Protein 3LMK (pdb70)

InterPro domains:
  IPR000162 GPCR, family 3, metabotropic glutamate receptor [PR00593] (240-251)
  IPR000162 GPCR, family 3, metabotropic glutamate receptor [PR00593] (257-269)
  IPR000162 GPCR, family 3, metabotropic glutamate receptor [PR00593] (323-338)
  IPR000162 GPCR, family 3, metabotropic glutamate receptor [PR00593] (392-403)
  IPR000162 GPCR, family 3, metabotropic glutamate receptor [PR00593] (648-662)
  IPR000162 GPCR, family 3, metabotropic glutamate receptor [PR00593] (801-815)
  IPR000202 GPCR, family 3, metabotropic glutamate receptor 5 [PR01055] (2-17)
  IPR000202 GPCR, family 3, metabotropic glutamate receptor 5 [PR01055] (17-33)
  IPR000202 GPCR, family 3, metabotropic glutamate receptor 5 [PR01055] (119-135)
  IPR000202 GPCR, family 3, metabotropic glutamate receptor 5 [PR01055] (367-386)
  IPR000202 GPCR, family 3, metabotropic glutamate receptor 5 [PR01055] (471-483)
  IPR000202 GPCR, family 3, metabotropic glutamate receptor 5 [PR01055] (487-507)
  IPR000202 GPCR, family 3, metabotropic glutamate receptor 5 [PR01055] (574-585)
  IPR000202 GPCR, family 3, metabotropic glutamate receptor 5 [PR01055] (706-722)
  IPR000202 GPCR, family 3, metabotropic glutamate receptor 5 [PR01055] (851-874)
  IPR000202 GPCR, family 3, metabotropic glutamate receptor 5 [PR01055] (930-954)
  IPR000202 GPCR, family 3, metabotropic glutamate receptor 5 [PR01055] (1015-1038)
  IPR000337 GPCR, family 3 [PR00248] (32-44)
  IPR000337 GPCR, family 3 [PR00248] (65-80)
  IPR000337 GPCR, family 3 [PR00248] (80-99)

Sequence (877 aa):
RRVVAHMPGDIIIGALFSVHHQPTVDKVHERKCGAVREQYGIQRVEAMLHTLERINSDPTLLPNITLGCEIRDSCWHSAVALEQSIEFIRDKPIVGVIGPGSSSVAIQVQNLLQLFNIPQIAYSATSMDLSDKTLFKYFMRVVPSDAQQARAMVDIVKRYNWTYVSAVHTEGNYGESGMEAFKDMSAKEGISIAHSYKIYSNAGEQSFDKLLKKLTSHLPKARVVACFCEGMTVRGLLMAMRRLGLAGEFLLLGSDGWADRYDVTDGYQREAVGGITIKLQSPDVKWFDDYYLKLRPETNHRNPWFQEFWQHRFQCRLEGNKTCNSSLTLKTHHVQDSKMGFVINAIYSMAYGLHNMQMSLCPGYAGLCDAMKPIDGRKLLESLMKTNFTGVSGDTILFDENGDSPGRYEIMNFKEMGKDYFDYINVGSWDNGELKMDRVVAHMPGDIIIGALFSVHHQPTVDKVHERKCGAVREQYGIQRVEAMLHTLERINSDPTLLPNITLGCEIRDSCWHSAVALEQSIEFIRDKPIVGVIGPGSSSVAIQVQNLLQLFNIPQIAYSATSMDLSDKTLFKYFMRVVPSDAQQARAMVDIVKRYNWTYVSAVHTEGNYGESGMEAFKDMSAKEGISIAHSYKIYSNAGEQSFDKLLKKLTSHLPKARVVACFCEGMTVRGLLMAMRRLGLAGEFLLLGSDGWADRYDVTDGYQREAVGGITIKLQSPDVKWFDDYYLKLRPETNHRNPWFQEFWQHRFQCRLEGKYNKTCNSSLTLKTHHVQDSKMGFVINAIYSMAYGLHNMQMSLCPGYAGLCDAMKPIDGRKLLESLMKTNFTGVSGDTILFDENGDSPGRYEIMNFKEMGKDYFDYINVGSWDNGELKMD

Solvent-accessible surface area: 34851 Å² total

CATH classification: 3.40.50.2300 (+1 more: 3.40.50.2300)

Structure (mmCIF, N/CA/C/O backbone):
data_3LMK
#
_entry.id   3LMK
#
_cell.length_a   71.875
_cell.length_b   98.346
_cell.length_c   155.239
_cell.angle_alpha   90.00
_cell.angle_beta   90.00
_cell.angle_gamma   90.00
#
_symmetry.space_group_name_H-M   'P 21 21 21'
#
loop_
_entity.id
_entity.type
_entity.pdbx_description
1 polymer 'Metabotropic glutamate receptor 5'
2 non-polymer 2-acetamido-2-deoxy-beta-D-glucopyranose
3 non-polymer 'GLUTAMIC ACID'
4 non-polymer 'MAGNESIUM ION'
5 water water
#
loop_
_atom_site.group_PDB
_atom_site.id
_atom_site.type_symbol
_atom_site.label_atom_id
_atom_site.label_alt_id
_atom_site.label_comp_id
_atom_site.label_asym_id
_atom_site.label_entity_id
_atom_site.label_seq_id
_atom_site.pdbx_PDB_ins_code
_atom_site.Cartn_x
_atom_site.Cartn_y
_atom_site.Cartn_z
_atom_site.occupancy
_atom_site.B_iso_or_equiv
_atom_site.auth_seq_id
_atom_site.auth_comp_id
_atom_site.auth_asym_id
_atom_site.auth_atom_id
_atom_site.pdbx_PDB_model_num
ATOM 1 N N . ARG A 1 12 ? -6.690 -0.604 4.175 1.00 44.23 25 ARG A N 1
ATOM 2 C CA . ARG A 1 12 ? -5.531 0.275 4.507 1.00 44.27 25 ARG A CA 1
ATOM 3 C C . ARG A 1 12 ? -4.795 -0.288 5.724 1.00 44.09 25 ARG A C 1
ATOM 4 O O . ARG A 1 12 ? -5.378 -1.029 6.527 1.00 44.10 25 ARG A O 1
ATOM 8 N N . ARG A 1 13 ? -3.517 0.059 5.847 1.00 43.62 26 ARG A N 1
ATOM 9 C CA . ARG A 1 13 ? -2.680 -0.421 6.942 1.00 43.21 26 ARG A CA 1
ATOM 10 C C . ARG A 1 13 ? -2.888 0.428 8.198 1.00 43.23 26 ARG A C 1
ATOM 11 O O . ARG A 1 13 ? -3.087 1.647 8.118 1.00 43.16 26 ARG A O 1
ATOM 19 N N . VAL A 1 14 ? -2.841 -0.237 9.351 1.00 43.06 27 VAL A N 1
ATOM 20 C CA . VAL A 1 14 ? -3.028 0.396 10.656 1.00 43.05 27 VAL A CA 1
ATOM 21 C C . VAL A 1 14 ? -1.855 1.306 11.046 1.00 42.75 27 VAL A C 1
ATOM 22 O O . VAL A 1 14 ? -0.697 1.017 10.727 1.00 42.51 27 VAL A O 1
ATOM 26 N N . VAL A 1 15 ? -2.174 2.403 11.738 1.00 42.57 28 VAL A N 1
ATOM 27 C CA . VAL A 1 15 ? -1.198 3.439 12.105 1.00 42.44 28 VAL A CA 1
ATOM 28 C C . VAL A 1 15 ? -1.370 3.813 13.585 1.00 42.45 28 VAL A C 1
ATOM 29 O O . VAL A 1 15 ? -2.477 3.767 14.115 1.00 42.30 28 VAL A O 1
ATOM 33 N N . ALA A 1 16 ? -0.274 4.158 14.257 1.00 42.34 29 ALA A N 1
ATOM 34 C CA . ALA A 1 16 ? -0.354 4.718 15.605 1.00 42.13 29 ALA A CA 1
ATOM 35 C C . ALA A 1 16 ? -0.180 6.231 15.523 1.00 42.02 29 ALA A C 1
ATOM 36 O O . ALA A 1 16 ? 0.805 6.726 14.973 1.00 42.06 29 ALA A O 1
ATOM 38 N N . HIS A 1 17 ? -1.155 6.949 16.067 1.00 42.08 30 HIS A N 1
ATOM 39 C CA . HIS A 1 17 ? -1.233 8.400 15.953 1.00 42.11 30 HIS A CA 1
ATOM 40 C C . HIS A 1 17 ? -1.063 9.090 17.298 1.00 41.48 30 HIS A C 1
ATOM 41 O O . HIS A 1 17 ? -1.503 8.583 18.327 1.00 41.44 30 HIS A O 1
ATOM 48 N N . MET A 1 18 ? -0.427 10.256 17.269 1.00 40.81 31 MET A N 1
ATOM 49 C CA . MET A 1 18 ? -0.293 11.116 18.433 1.00 40.28 31 MET A CA 1
ATOM 50 C C . MET A 1 18 ? -0.225 12.550 17.908 1.00 39.30 31 MET A C 1
ATOM 51 O O . MET A 1 18 ? 0.624 12.854 17.078 1.00 39.09 31 MET A O 1
ATOM 56 N N . PRO A 1 19 ? -1.126 13.433 18.384 1.00 38.44 32 PRO A N 1
ATOM 57 C CA . PRO A 1 19 ? -1.192 14.789 17.824 1.00 37.71 32 PRO A CA 1
ATOM 58 C C . PRO A 1 19 ? -0.063 15.700 18.312 1.00 37.03 32 PRO A C 1
ATOM 59 O O . PRO A 1 19 ? 0.600 15.392 19.306 1.00 36.75 32 PRO A O 1
ATOM 63 N N . GLY A 1 20 ? 0.143 16.816 17.615 1.00 36.14 33 GLY A N 1
ATOM 64 C CA . GLY A 1 20 ? 1.163 17.787 17.998 1.00 35.07 33 GLY A CA 1
ATOM 65 C C . GLY A 1 20 ? 1.251 18.960 17.046 1.00 34.57 33 GLY A C 1
ATOM 66 O O . GLY A 1 20 ? 0.517 19.019 16.058 1.00 34.32 33 GLY A O 1
ATOM 67 N N . ASP A 1 21 ? 2.146 19.902 17.348 1.00 34.24 34 ASP A N 1
ATOM 68 C CA . ASP A 1 21 ? 2.436 21.015 16.436 1.00 33.84 34 ASP A CA 1
ATOM 69 C C . ASP A 1 21 ? 3.462 20.578 15.403 1.00 33.44 34 ASP A C 1
ATOM 70 O O . ASP A 1 21 ? 3.538 21.144 14.310 1.00 33.79 34 ASP A O 1
ATOM 75 N N . ILE A 1 22 ? 4.254 19.574 15.769 1.00 32.77 35 ILE A N 1
ATOM 76 C CA . ILE A 1 22 ? 5.267 18.992 14.893 1.00 32.03 35 ILE A CA 1
ATOM 77 C C . ILE A 1 22 ? 5.108 17.473 14.910 1.00 31.81 35 ILE A C 1
ATOM 78 O O . ILE A 1 22 ? 5.196 16.847 15.968 1.00 31.53 35 ILE A O 1
ATOM 83 N N . ILE A 1 23 ? 4.864 16.888 13.741 1.00 31.57 36 ILE A N 1
ATOM 84 C CA . ILE A 1 23 ? 4.704 15.442 13.646 1.00 31.44 36 ILE A CA 1
ATOM 85 C C . ILE A 1 23 ? 5.969 14.789 13.114 1.00 31.48 36 ILE A C 1
ATOM 86 O O . ILE A 1 23 ? 6.541 15.230 12.106 1.00 31.37 36 ILE A O 1
ATOM 91 N N . ILE A 1 24 ? 6.391 13.743 13.822 1.00 31.31 37 ILE A N 1
ATOM 92 C CA . ILE A 1 24 ? 7.540 12.926 13.458 1.00 31.04 37 ILE A CA 1
ATOM 93 C C . ILE A 1 24 ? 7.049 11.537 13.036 1.00 30.69 37 ILE A C 1
ATOM 94 O O . ILE A 1 24 ? 6.160 10.963 13.674 1.00 30.84 37 ILE A O 1
ATOM 99 N N . GLY A 1 25 ? 7.612 11.013 11.949 1.00 29.82 38 GLY A N 1
ATOM 100 C CA . GLY A 1 25 ? 7.267 9.683 11.473 1.00 28.64 38 GLY A CA 1
ATOM 101 C C . GLY A 1 25 ? 8.195 8.630 12.038 1.00 27.92 38 GLY A C 1
ATOM 102 O O . GLY A 1 25 ? 9.312 8.913 12.453 1.00 27.27 38 GLY A O 1
ATOM 103 N N . ALA A 1 26 ? 7.725 7.398 12.061 1.00 27.80 39 ALA A N 1
ATOM 104 C CA . ALA A 1 26 ? 8.551 6.311 12.542 1.00 27.71 39 ALA A CA 1
ATOM 105 C C . ALA A 1 26 ? 8.181 5.022 11.853 1.00 27.69 39 ALA A C 1
ATOM 106 O O . ALA A 1 26 ? 7.011 4.779 11.546 1.00 27.15 39 ALA A O 1
ATOM 108 N N . LEU A 1 27 ? 9.197 4.199 11.635 1.00 27.95 40 LEU A N 1
ATOM 109 C CA . LEU A 1 27 ? 9.018 2.889 11.067 1.00 28.38 40 LEU A CA 1
ATOM 110 C C . LEU A 1 27 ? 9.552 1.783 11.981 1.00 28.89 40 LEU A C 1
ATOM 111 O O . LEU A 1 27 ? 10.751 1.736 12.274 1.00 29.79 40 LEU A O 1
ATOM 116 N N . PHE A 1 28 ? 8.661 0.899 12.432 1.00 28.74 41 PHE A N 1
ATOM 117 C CA . PHE A 1 28 ? 9.072 -0.262 13.228 1.00 28.73 41 PHE A CA 1
ATOM 118 C C . PHE A 1 28 ? 8.502 -1.527 12.612 1.00 28.70 41 PHE A C 1
ATOM 119 O O . PHE A 1 28 ? 7.461 -1.488 11.958 1.00 28.60 41 PHE A O 1
ATOM 127 N N . SER A 1 29 ? 9.198 -2.645 12.787 1.00 28.98 42 SER A N 1
ATOM 128 C CA . SER A 1 29 ? 8.671 -3.917 12.306 1.00 29.62 42 SER A CA 1
ATOM 129 C C . SER A 1 29 ? 7.758 -4.503 13.377 1.00 29.78 42 SER A C 1
ATOM 130 O O . SER A 1 29 ? 8.186 -5.242 14.264 1.00 30.26 42 SER A O 1
ATOM 133 N N . VAL A 1 30 ? 6.492 -4.121 13.280 1.00 30.12 43 VAL A N 1
ATOM 134 C CA . VAL A 1 30 ? 5.436 -4.525 14.201 1.00 30.18 43 VAL A CA 1
ATOM 135 C C . VAL A 1 30 ? 4.964 -5.947 13.887 1.00 30.54 43 VAL A C 1
ATOM 136 O O . VAL A 1 30 ? 4.494 -6.663 14.766 1.00 30.40 43 VAL A O 1
ATOM 140 N N . HIS A 1 31 ? 5.086 -6.342 12.620 1.00 31.04 44 HIS A N 1
ATOM 141 C CA . HIS A 1 31 ? 4.860 -7.719 12.208 1.00 31.45 44 HIS A CA 1
ATOM 142 C C . HIS A 1 31 ? 6.091 -8.228 11.451 1.00 32.08 44 HIS A C 1
ATOM 143 O O . HIS A 1 31 ? 6.904 -7.425 10.973 1.00 31.80 44 HIS A O 1
ATOM 150 N N . HIS A 1 32 ? 6.240 -9.553 11.379 1.00 32.94 45 HIS A N 1
ATOM 151 C CA . HIS A 1 32 ? 7.287 -10.202 10.580 1.00 34.09 45 HIS A CA 1
ATOM 152 C C . HIS A 1 32 ? 7.098 -9.956 9.087 1.00 34.90 45 HIS A C 1
ATOM 153 O O . HIS A 1 32 ? 5.981 -9.677 8.627 1.00 34.76 45 HIS A O 1
ATOM 160 N N . GLN A 1 33 ? 8.186 -10.063 8.327 1.00 35.60 46 GLN A N 1
ATOM 161 C CA . GLN A 1 33 ? 8.089 -9.874 6.890 1.00 36.93 46 GLN A CA 1
ATOM 162 C C . GLN A 1 33 ? 7.130 -10.884 6.237 1.00 37.70 46 GLN A C 1
ATOM 163 O O . GLN A 1 33 ? 6.832 -11.936 6.828 1.00 37.77 46 GLN A O 1
ATOM 169 N N . PRO A 1 34 ? 6.620 -10.551 5.035 1.00 38.36 47 PRO A N 1
ATOM 170 C CA . PRO A 1 34 ? 5.859 -11.509 4.248 1.00 38.98 47 PRO A CA 1
ATOM 171 C C . PRO A 1 34 ? 6.590 -12.842 4.092 1.00 39.81 47 PRO A C 1
ATOM 172 O O . PRO A 1 34 ? 7.813 -12.885 3.959 1.00 39.64 47 PRO A O 1
ATOM 176 N N . THR A 1 35 ? 5.826 -13.923 4.150 1.00 41.17 48 THR A N 1
ATOM 177 C CA . THR A 1 35 ? 6.377 -15.262 4.028 1.00 42.56 48 THR A CA 1
ATOM 178 C C . THR A 1 35 ? 6.065 -15.773 2.631 1.00 43.12 48 THR A C 1
ATOM 179 O O . THR A 1 35 ? 4.887 -15.945 2.292 1.00 43.29 48 THR A O 1
ATOM 183 N N . VAL A 1 36 ? 7.112 -15.996 1.831 1.00 43.67 49 VAL A N 1
ATOM 184 C CA . VAL A 1 36 ? 6.979 -16.553 0.480 1.00 44.23 49 VAL A CA 1
ATOM 185 C C . VAL A 1 36 ? 5.864 -17.622 0.411 1.00 44.45 49 VAL A C 1
ATOM 186 O O . VAL A 1 36 ? 6.042 -18.751 0.892 1.00 44.56 49 VAL A O 1
ATOM 188 N N . ASP A 1 37 ? 4.708 -17.265 -0.155 1.00 44.56 50 ASP A N 1
ATOM 189 C CA . ASP A 1 37 ? 4.478 -15.954 -0.760 1.00 44.43 50 ASP A CA 1
ATOM 190 C C . ASP A 1 37 ? 3.140 -15.315 -0.379 1.00 44.43 50 ASP A C 1
ATOM 191 O O . ASP A 1 37 ? 2.098 -15.623 -0.960 1.00 44.24 50 ASP A O 1
ATOM 193 N N . LYS A 1 38 ? 3.186 -14.437 0.621 1.00 44.35 51 LYS A N 1
ATOM 194 C CA . LYS A 1 38 ? 2.188 -13.382 0.778 1.00 44.07 51 LYS A CA 1
ATOM 195 C C . LYS A 1 38 ? 2.841 -12.090 0.257 1.00 43.80 51 LYS A C 1
ATOM 196 O O . LYS A 1 38 ? 2.302 -10.989 0.414 1.00 43.81 51 LYS A O 1
ATOM 198 N N . VAL A 1 39 ? 3.999 -12.268 -0.383 1.00 43.25 52 VAL A N 1
ATOM 199 C CA . VAL A 1 39 ? 4.904 -11.196 -0.809 1.00 42.85 52 VAL A CA 1
ATOM 200 C C . VAL A 1 39 ? 4.285 -10.085 -1.683 1.00 42.61 52 VAL A C 1
ATOM 201 O O . VAL A 1 39 ? 4.432 -8.901 -1.374 1.00 42.32 52 VAL A O 1
ATOM 205 N N . HIS A 1 40 ? 3.593 -10.480 -2.749 1.00 42.25 53 HIS A N 1
ATOM 206 C CA . HIS A 1 40 ? 3.065 -9.546 -3.742 1.00 42.08 53 HIS A CA 1
ATOM 207 C C . HIS A 1 40 ? 1.870 -8.749 -3.246 1.00 41.73 53 HIS A C 1
ATOM 208 O O . HIS A 1 40 ? 1.666 -7.606 -3.669 1.00 41.96 53 HIS A O 1
ATOM 215 N N . GLU A 1 41 ? 1.077 -9.366 -2.372 1.00 41.01 54 GLU A N 1
ATOM 216 C CA . GLU A 1 41 ? -0.045 -8.702 -1.722 1.00 40.48 54 GLU A CA 1
ATOM 217 C C . GLU A 1 41 ? 0.496 -7.857 -0.571 1.00 39.61 54 GLU A C 1
ATOM 218 O O . GLU A 1 41 ? -0.184 -6.955 -0.081 1.00 39.65 54 GLU A O 1
ATOM 224 N N . ARG A 1 42 ? 1.732 -8.152 -0.165 1.00 38.67 55 ARG A N 1
ATOM 225 C CA . ARG A 1 42 ? 2.421 -7.449 0.926 1.00 37.68 55 ARG A CA 1
ATOM 226 C C . ARG A 1 42 ? 1.695 -7.631 2.255 1.00 37.52 55 ARG A C 1
ATOM 227 O O . ARG A 1 42 ? 1.558 -6.694 3.057 1.00 37.49 55 ARG A O 1
ATOM 235 N N . LYS A 1 43 ? 1.227 -8.855 2.468 1.00 37.09 56 LYS A N 1
ATOM 236 C CA . LYS A 1 43 ? 0.603 -9.241 3.716 1.00 36.90 56 LYS A CA 1
ATOM 237 C C . LYS A 1 43 ? 1.729 -9.704 4.618 1.00 36.61 56 LYS A C 1
ATOM 238 O O . LYS A 1 43 ? 2.597 -10.478 4.196 1.00 36.93 56 LYS A O 1
ATOM 240 N N . CYS A 1 44 ? 1.726 -9.215 5.853 1.00 35.83 57 CYS A N 1
ATOM 241 C CA . CYS A 1 44 ? 2.794 -9.522 6.786 1.00 34.80 57 CYS A CA 1
ATOM 242 C C . CYS A 1 44 ? 2.369 -10.693 7.666 1.00 34.78 57 CYS A C 1
ATOM 243 O O . CYS A 1 44 ? 1.264 -11.212 7.510 1.00 34.71 57 CYS A O 1
ATOM 246 N N . GLY A 1 45 ? 3.262 -11.131 8.552 1.00 34.65 58 GLY A N 1
ATOM 247 C CA . GLY A 1 45 ? 2.988 -12.251 9.452 1.00 34.15 58 GLY A CA 1
ATOM 248 C C . GLY A 1 45 ? 2.784 -11.829 10.901 1.00 33.86 58 GLY A C 1
ATOM 249 O O . GLY A 1 45 ? 2.301 -10.721 11.181 1.00 33.48 58 GLY A O 1
ATOM 250 N N . ALA A 1 46 ? 3.164 -12.724 11.816 1.00 33.30 59 ALA A N 1
ATOM 251 C CA . ALA A 1 46 ? 2.907 -12.570 13.250 1.00 32.65 59 ALA A CA 1
ATOM 252 C C . ALA A 1 46 ? 3.481 -11.273 13.840 1.00 32.35 59 ALA A C 1
ATOM 253 O O . ALA A 1 46 ? 4.534 -10.781 13.410 1.00 31.93 59 ALA A O 1
ATOM 255 N N . VAL A 1 47 ? 2.757 -10.738 14.820 1.00 31.72 60 VAL A N 1
ATOM 256 C CA . VAL A 1 47 ? 3.144 -9.546 15.553 1.00 31.47 60 VAL A CA 1
ATOM 257 C C . VAL A 1 47 ? 4.443 -9.789 16.336 1.00 31.49 60 VAL A C 1
ATOM 258 O O . VAL A 1 47 ? 4.711 -10.910 16.786 1.00 31.42 60 VAL A O 1
ATOM 262 N N . ARG A 1 48 ? 5.256 -8.742 16.465 1.00 31.31 61 ARG A N 1
ATOM 263 C CA . ARG A 1 48 ? 6.561 -8.844 17.126 1.00 31.43 61 ARG A CA 1
ATOM 264 C C . ARG A 1 48 ? 6.616 -7.970 18.371 1.00 31.65 61 ARG A C 1
ATOM 265 O O . ARG A 1 48 ? 6.102 -6.842 18.372 1.00 31.52 61 ARG A O 1
ATOM 273 N N . GLU A 1 49 ? 7.239 -8.488 19.430 1.00 31.76 62 GLU A N 1
ATOM 274 C CA . GLU A 1 49 ? 7.318 -7.747 20.686 1.00 31.91 62 GLU A CA 1
ATOM 275 C C . GLU A 1 49 ? 8.480 -6.742 20.767 1.00 31.75 62 GLU A C 1
ATOM 276 O O . GLU A 1 49 ? 8.253 -5.532 20.763 1.00 31.91 62 GLU A O 1
ATOM 282 N N . GLN A 1 50 ? 9.707 -7.247 20.860 1.00 31.65 63 GLN A N 1
ATOM 283 C CA . GLN A 1 50 ? 10.884 -6.406 21.070 1.00 31.28 63 GLN A CA 1
ATOM 284 C C . GLN A 1 50 ? 11.124 -5.473 19.895 1.00 31.37 63 GLN A C 1
ATOM 285 O O . GLN A 1 50 ? 11.461 -4.294 20.082 1.00 31.20 63 GLN A O 1
ATOM 291 N N . TYR A 1 51 ? 10.939 -6.005 18.688 1.00 31.10 64 TYR A N 1
ATOM 292 C CA . TYR A 1 51 ? 11.182 -5.249 17.469 1.00 31.34 64 TYR A CA 1
ATOM 293 C C . TYR A 1 51 ? 9.970 -4.443 16.999 1.00 31.34 64 TYR A C 1
ATOM 294 O O . TYR A 1 51 ? 10.089 -3.639 16.067 1.00 31.92 64 TYR A O 1
ATOM 303 N N . GLY A 1 52 ? 8.816 -4.654 17.630 1.00 30.75 65 GLY A N 1
ATOM 304 C CA . GLY A 1 52 ? 7.594 -3.968 17.218 1.00 30.10 65 GLY A CA 1
ATOM 305 C C . GLY A 1 52 ? 6.928 -3.202 18.338 1.00 29.84 65 GLY A C 1
ATOM 306 O O . GLY A 1 52 ? 7.215 -2.019 18.564 1.00 29.88 65 GLY A O 1
ATOM 307 N N . ILE A 1 53 ? 6.042 -3.892 19.044 1.00 29.30 66 ILE A N 1
ATOM 308 C CA . ILE A 1 53 ? 5.293 -3.321 20.144 1.00 29.08 66 ILE A CA 1
ATOM 309 C C . ILE A 1 53 ? 6.161 -2.518 21.125 1.00 29.20 66 ILE A C 1
ATOM 310 O O . ILE A 1 53 ? 5.789 -1.407 21.495 1.00 29.24 66 ILE A O 1
ATOM 315 N N . GLN A 1 54 ? 7.313 -3.052 21.532 1.00 29.01 67 GLN A N 1
ATOM 316 C CA . GLN A 1 54 ? 8.163 -2.329 22.498 1.00 29.07 67 GLN A CA 1
ATOM 317 C C . GLN A 1 54 ? 8.718 -1.031 21.947 1.00 29.05 67 GLN A C 1
ATOM 318 O O . GLN A 1 54 ? 8.808 -0.029 22.668 1.00 28.97 67 GLN A O 1
ATOM 324 N N . ARG A 1 55 ? 9.074 -1.048 20.663 1.00 29.09 68 ARG A N 1
ATOM 325 C CA . ARG A 1 5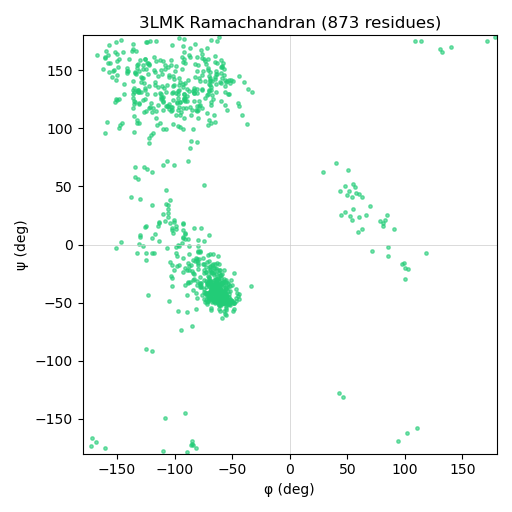5 ? 9.569 0.143 19.988 1.00 28.94 68 ARG A CA 1
ATOM 326 C C . ARG A 1 55 ? 8.453 1.166 19.742 1.00 28.63 68 ARG A C 1
ATOM 327 O O . ARG A 1 55 ? 8.629 2.362 20.001 1.00 28.46 68 ARG A O 1
ATOM 335 N N . VAL A 1 56 ? 7.299 0.687 19.281 1.00 28.32 69 VAL A N 1
ATOM 336 C CA . VAL A 1 56 ? 6.124 1.536 19.140 1.00 27.78 69 VAL A CA 1
ATOM 337 C C . VAL A 1 56 ? 5.919 2.244 20.469 1.00 28.29 69 VAL A C 1
ATOM 338 O O . VAL A 1 56 ? 5.753 3.468 20.503 1.00 28.63 69 VAL A O 1
ATOM 342 N N . GLU A 1 57 ? 5.973 1.478 21.561 1.00 28.26 70 GLU A N 1
ATOM 343 C CA . GLU A 1 57 ? 5.703 2.010 22.893 1.00 28.65 70 GLU A CA 1
ATOM 344 C C . GLU A 1 57 ? 6.749 3.002 23.368 1.00 29.23 70 GLU A C 1
ATOM 345 O O . GLU A 1 57 ? 6.410 4.009 24.001 1.00 28.80 70 GLU A O 1
ATOM 351 N N . ALA A 1 58 ? 8.016 2.719 23.053 1.00 30.21 71 ALA A N 1
ATOM 352 C CA . ALA A 1 58 ? 9.116 3.640 23.367 1.00 30.92 71 ALA A CA 1
ATOM 353 C C . ALA A 1 58 ? 8.920 4.970 22.641 1.00 31.25 71 ALA A C 1
ATOM 354 O O . ALA A 1 58 ? 9.109 6.024 23.228 1.00 31.63 71 ALA A O 1
ATOM 356 N N . MET A 1 59 ? 8.518 4.910 21.374 1.00 31.82 72 MET A N 1
ATOM 357 C CA . MET A 1 59 ? 8.277 6.115 20.582 1.00 32.45 72 MET A CA 1
ATOM 358 C C . MET A 1 59 ? 7.186 6.941 21.249 1.00 32.34 72 MET A C 1
ATOM 359 O O . MET A 1 59 ? 7.373 8.133 21.516 1.00 32.90 72 MET A O 1
ATOM 364 N N . LEU A 1 60 ? 6.060 6.297 21.540 1.00 31.91 73 LEU A N 1
ATOM 365 C CA . LEU A 1 60 ? 4.934 6.970 22.171 1.00 31.62 73 LEU A CA 1
ATOM 366 C C . LEU A 1 60 ? 5.328 7.625 23.489 1.00 31.74 73 LEU A C 1
ATOM 367 O O . LEU A 1 60 ? 5.019 8.794 23.726 1.00 32.09 73 LEU A O 1
ATOM 372 N N . HIS A 1 61 ? 6.012 6.876 24.342 1.00 31.74 74 HIS A N 1
ATOM 373 C CA . HIS A 1 61 ? 6.306 7.361 25.690 1.00 32.08 74 HIS A CA 1
ATOM 374 C C . HIS A 1 61 ? 7.459 8.365 25.718 1.00 32.07 74 HIS A C 1
ATOM 375 O O . HIS A 1 61 ? 7.444 9.306 26.516 1.00 31.92 74 HIS A O 1
ATOM 382 N N . THR A 1 62 ? 8.440 8.187 24.832 1.00 32.10 75 THR A N 1
ATOM 383 C CA . THR A 1 62 ? 9.538 9.153 24.726 1.00 32.19 75 THR A CA 1
ATOM 384 C C . THR A 1 62 ? 9.004 10.553 24.407 1.00 32.41 75 THR A C 1
ATOM 385 O O . THR A 1 62 ? 9.448 11.535 25.003 1.00 32.46 75 THR A O 1
ATOM 389 N N . LEU A 1 63 ? 8.033 10.630 23.499 1.00 32.82 76 LEU A N 1
ATOM 390 C CA . LEU A 1 63 ? 7.421 11.910 23.143 1.00 33.24 76 LEU A CA 1
ATOM 391 C C . LEU A 1 63 ? 6.675 12.523 24.315 1.00 33.44 76 LEU A C 1
ATOM 392 O O . LEU A 1 63 ? 6.777 13.728 24.551 1.00 33.55 76 LEU A O 1
ATOM 397 N N . GLU A 1 64 ? 5.946 11.692 25.060 1.00 33.71 77 GLU A N 1
ATOM 398 C CA . GLU A 1 64 ? 5.300 12.140 26.299 1.00 33.68 77 GLU A CA 1
ATOM 399 C C . GLU A 1 64 ? 6.324 12.743 27.250 1.00 33.70 77 GLU A C 1
ATOM 400 O O . GLU A 1 64 ? 6.067 13.789 27.841 1.00 33.91 77 GLU A O 1
ATOM 406 N N . ARG A 1 65 ? 7.479 12.085 27.387 1.00 33.48 78 ARG A N 1
ATOM 407 C CA . ARG A 1 65 ? 8.525 12.543 28.306 1.00 33.35 78 ARG A CA 1
ATOM 408 C C . ARG A 1 65 ? 9.140 13.852 27.859 1.00 33.34 78 ARG A C 1
ATOM 409 O O . ARG A 1 65 ? 9.386 14.728 28.683 1.00 33.99 78 ARG A O 1
ATOM 417 N N . ILE A 1 66 ? 9.374 13.981 26.557 1.00 33.20 79 ILE A N 1
ATOM 418 C CA . ILE A 1 66 ? 9.840 15.225 25.951 1.00 32.88 79 ILE A CA 1
ATOM 419 C C . ILE A 1 66 ? 8.815 16.357 26.153 1.00 33.32 79 ILE A C 1
ATOM 420 O O . ILE A 1 66 ? 9.165 17.460 26.580 1.00 33.10 79 ILE A O 1
ATOM 425 N N . ASN A 1 67 ? 7.547 16.072 25.870 1.00 33.96 80 ASN A N 1
ATOM 426 C CA . ASN A 1 67 ? 6.486 17.063 26.031 1.00 34.63 80 ASN A CA 1
ATOM 427 C C . ASN A 1 67 ? 6.302 17.512 27.478 1.00 35.04 80 ASN A C 1
ATOM 428 O O . ASN A 1 67 ? 5.774 18.595 27.724 1.00 35.19 80 ASN A O 1
ATOM 433 N N . SER A 1 68 ? 6.755 16.680 28.420 1.00 35.35 81 SER A N 1
ATOM 434 C CA . SER A 1 68 ? 6.709 16.996 29.851 1.00 35.77 81 SER A CA 1
ATOM 435 C C . SER A 1 68 ? 7.963 17.730 30.329 1.00 35.70 81 SER A C 1
ATOM 436 O O . SER A 1 68 ? 7.944 18.396 31.359 1.00 35.50 81 SER A O 1
ATOM 439 N N . ASP A 1 69 ? 9.049 17.589 29.576 1.00 35.75 82 ASP A N 1
ATOM 440 C CA . ASP A 1 69 ? 10.309 18.260 29.883 1.00 35.64 82 ASP A CA 1
ATOM 441 C C . ASP A 1 69 ? 10.261 19.706 29.374 1.00 35.54 82 ASP A C 1
ATOM 442 O O . ASP A 1 69 ? 10.169 19.936 28.174 1.00 35.18 82 ASP A O 1
ATOM 447 N N . PRO A 1 70 ? 10.318 20.688 30.294 1.00 35.96 83 PRO A N 1
ATOM 448 C CA . PRO A 1 70 ? 10.213 22.090 29.882 1.00 36.11 83 PRO A CA 1
ATOM 449 C C . PRO A 1 70 ? 11.526 22.690 29.351 1.00 36.32 83 PRO A C 1
ATOM 450 O O . PRO A 1 70 ? 11.500 23.784 28.781 1.00 36.32 83 PRO A O 1
ATOM 454 N N . THR A 1 71 ? 12.647 21.984 29.534 1.00 36.36 84 THR A N 1
ATOM 455 C CA . THR A 1 71 ? 13.936 22.405 28.966 1.00 36.53 84 THR A CA 1
ATOM 456 C C . THR A 1 71 ? 14.041 22.058 27.481 1.00 36.39 84 THR A C 1
ATOM 457 O O . THR A 1 71 ? 14.945 22.529 26.792 1.00 36.64 84 THR A O 1
ATOM 461 N N . LEU A 1 72 ? 13.124 21.225 26.992 1.00 36.21 85 LEU A N 1
ATOM 462 C CA . LEU A 1 72 ? 13.182 20.741 25.612 1.00 35.78 85 LEU A CA 1
ATOM 463 C C . LEU A 1 72 ? 11.886 20.991 24.845 1.00 35.61 85 LEU A C 1
ATOM 464 O O . LEU A 1 72 ? 10.842 20.393 25.148 1.00 35.52 85 LEU A O 1
ATOM 469 N N . LEU A 1 73 ? 11.983 21.855 23.835 1.00 35.27 86 LEU A N 1
ATOM 470 C CA . LEU A 1 73 ? 10.845 22.284 23.013 1.00 35.06 86 LEU A CA 1
ATOM 471 C C . LEU A 1 73 ? 9.650 22.762 23.860 1.00 35.02 86 LEU A C 1
ATOM 472 O O . LEU A 1 73 ? 8.577 22.145 23.836 1.00 34.92 86 LEU A O 1
ATOM 477 N N . PRO A 1 74 ? 9.834 23.862 24.619 1.00 35.02 87 PRO A N 1
ATOM 478 C CA . PRO A 1 74 ? 8.717 24.366 25.434 1.00 35.00 87 PRO A CA 1
ATOM 479 C C . PRO A 1 74 ? 7.591 24.954 24.575 1.00 34.84 87 PRO A C 1
ATOM 480 O O . PRO A 1 74 ? 7.857 25.608 23.562 1.00 34.64 87 PRO A O 1
ATOM 484 N N . ASN A 1 75 ? 6.353 24.683 24.984 1.00 34.97 88 ASN A N 1
ATOM 485 C CA . ASN A 1 75 ? 5.130 25.113 24.286 1.00 35.26 88 ASN A CA 1
ATOM 486 C C . ASN A 1 75 ? 4.840 24.391 22.954 1.00 35.05 88 ASN A C 1
ATOM 487 O O . ASN A 1 75 ? 3.790 24.602 22.343 1.00 35.39 88 ASN A O 1
ATOM 492 N N . ILE A 1 76 ? 5.760 23.543 22.509 1.00 34.63 89 ILE A N 1
ATOM 493 C CA . ILE A 1 76 ? 5.552 22.748 21.303 1.00 34.31 89 ILE A CA 1
ATOM 494 C C . ILE A 1 76 ? 5.179 21.324 21.690 1.00 34.16 89 ILE A C 1
ATOM 495 O O . ILE A 1 76 ? 5.850 20.700 22.508 1.00 34.66 89 ILE A O 1
ATOM 500 N N . THR A 1 77 ? 4.110 20.808 21.105 1.00 33.83 90 THR A N 1
ATOM 501 C CA . THR A 1 77 ? 3.759 19.410 21.307 1.00 33.31 90 THR A CA 1
ATOM 502 C C . THR A 1 77 ? 4.301 18.585 20.136 1.00 32.94 90 THR A C 1
ATOM 503 O O . THR A 1 77 ? 4.059 18.916 18.971 1.00 32.68 90 THR A O 1
ATOM 507 N N . LEU A 1 78 ? 5.066 17.541 20.453 1.00 32.46 91 LEU A N 1
ATOM 508 C CA . LEU A 1 78 ? 5.519 16.587 19.444 1.00 32.29 91 LEU A CA 1
ATOM 509 C C . LEU A 1 78 ? 4.534 15.441 19.324 1.00 32.12 91 LEU A C 1
ATOM 510 O O . LEU A 1 78 ? 4.220 14.765 20.307 1.00 31.87 91 LEU A O 1
ATOM 515 N N . GLY A 1 79 ? 4.036 15.246 18.108 1.00 31.98 92 GLY A N 1
ATOM 516 C CA . GLY A 1 79 ? 3.206 14.110 17.792 1.00 31.67 92 GLY A CA 1
ATOM 517 C C . GLY A 1 79 ? 3.952 13.161 16.883 1.00 31.97 92 GLY A C 1
ATOM 518 O O . GLY A 1 79 ? 5.116 13.397 16.533 1.00 31.35 92 GLY A O 1
ATOM 519 N N . CYS A 1 80 ? 3.275 12.089 16.481 1.00 32.22 93 CYS A N 1
ATOM 520 C CA . CYS A 1 80 ? 3.903 11.103 15.628 1.00 32.76 93 CYS A CA 1
ATOM 521 C C . CYS A 1 80 ? 2.940 10.379 14.688 1.00 32.92 93 CYS A C 1
ATOM 522 O O . CYS A 1 80 ? 1.717 10.393 14.866 1.00 33.29 93 CYS A O 1
ATOM 525 N N . GLU A 1 81 ? 3.524 9.739 13.687 1.00 32.79 94 GLU A N 1
ATOM 526 C CA . GLU A 1 81 ? 2.817 8.849 12.807 1.00 32.67 94 GLU A CA 1
ATOM 527 C C . GLU A 1 81 ? 3.712 7.616 12.746 1.00 32.42 94 GLU A C 1
ATOM 528 O O . GLU A 1 81 ? 4.801 7.643 12.165 1.00 32.81 94 GLU A O 1
ATOM 534 N N . ILE A 1 82 ? 3.274 6.551 13.401 1.00 31.83 95 ILE A N 1
ATOM 535 C CA . ILE A 1 82 ? 4.085 5.351 13.540 1.00 31.16 95 ILE A CA 1
ATOM 536 C C . ILE A 1 82 ? 3.544 4.288 12.609 1.00 30.88 95 ILE A C 1
ATOM 537 O O . ILE A 1 82 ? 2.381 3.896 12.717 1.00 30.99 95 ILE A O 1
ATOM 542 N N . ARG A 1 83 ? 4.390 3.818 11.698 1.00 30.47 96 ARG A N 1
ATOM 543 C CA . ARG A 1 83 ? 3.944 2.890 10.672 1.00 30.21 96 ARG A CA 1
ATOM 544 C C . ARG A 1 83 ? 4.722 1.588 10.703 1.00 29.89 96 ARG A C 1
ATOM 545 O O . ARG A 1 83 ? 5.860 1.542 11.172 1.00 30.51 96 ARG A O 1
ATOM 553 N N . ASP A 1 84 ? 4.090 0.536 10.203 1.00 29.29 97 ASP A N 1
ATOM 554 C CA . ASP A 1 84 ? 4.643 -0.808 10.214 1.00 29.12 97 ASP A CA 1
ATOM 555 C C . ASP A 1 84 ? 5.473 -1.048 8.941 1.00 28.89 97 ASP A C 1
ATOM 556 O O . ASP A 1 84 ? 4.970 -0.884 7.818 1.00 28.56 97 ASP A O 1
ATOM 561 N N . SER A 1 85 ? 6.741 -1.420 9.118 1.00 28.04 98 SER A N 1
ATOM 562 C CA . SER A 1 85 ? 7.613 -1.701 7.984 1.00 27.51 98 SER A CA 1
ATOM 563 C C . SER A 1 85 ? 7.590 -3.179 7.612 1.00 27.48 98 SER A C 1
ATOM 564 O O . SER A 1 85 ? 7.883 -3.544 6.472 1.00 27.57 98 SER A O 1
ATOM 567 N N . CYS A 1 86 ? 7.229 -4.021 8.578 1.00 27.16 99 CYS A N 1
ATOM 568 C CA . CYS A 1 86 ? 7.321 -5.474 8.450 1.00 27.12 99 CYS A CA 1
ATOM 569 C C . CYS A 1 86 ? 8.726 -5.913 8.046 1.00 26.51 99 CYS A C 1
ATOM 570 O O . CYS A 1 86 ? 8.899 -7.005 7.514 1.00 26.15 99 CYS A O 1
ATOM 573 N N . TRP A 1 87 ? 9.715 -5.053 8.292 1.00 25.79 100 TRP A N 1
ATOM 574 C CA . TRP A 1 87 ? 11.125 -5.344 7.989 1.00 25.20 100 TRP A CA 1
ATOM 575 C C . TRP A 1 87 ? 11.281 -5.743 6.537 1.00 25.11 100 TRP A C 1
ATOM 576 O O . TRP A 1 87 ? 12.042 -6.652 6.198 1.00 25.91 100 TRP A O 1
ATOM 587 N N . HIS A 1 88 ? 10.556 -5.033 5.680 1.00 24.69 101 HIS A N 1
ATOM 588 C CA . HIS A 1 88 ? 10.445 -5.367 4.267 1.00 24.21 101 HIS A CA 1
ATOM 589 C C . HIS A 1 88 ? 10.574 -4.084 3.454 1.00 24.05 101 HIS A C 1
ATOM 590 O O . HIS A 1 88 ? 9.917 -3.098 3.767 1.00 23.35 101 HIS A O 1
ATOM 597 N N . SER A 1 89 ? 11.396 -4.122 2.403 1.00 24.10 102 SER A N 1
ATOM 598 C CA . SER A 1 89 ? 11.599 -2.971 1.508 1.00 23.98 102 SER A CA 1
ATOM 599 C C . SER A 1 89 ? 10.327 -2.452 0.862 1.00 23.46 102 SER A C 1
ATOM 600 O O . SER A 1 89 ? 10.111 -1.246 0.849 1.00 23.83 102 SER A O 1
ATOM 603 N N . ALA A 1 90 ? 9.497 -3.341 0.324 1.00 22.90 103 ALA A N 1
ATOM 604 C CA . ALA A 1 90 ? 8.288 -2.893 -0.373 1.00 23.02 103 ALA A CA 1
ATOM 605 C C . ALA A 1 90 ? 7.259 -2.263 0.586 1.00 23.23 103 ALA A C 1
ATOM 606 O O . ALA A 1 90 ? 6.859 -1.115 0.398 1.00 22.61 103 ALA A O 1
ATOM 608 N N . VAL A 1 91 ? 6.874 -2.996 1.631 1.00 23.92 104 VAL A N 1
ATOM 609 C CA . VAL A 1 91 ? 5.993 -2.452 2.670 1.00 24.28 104 VAL A CA 1
ATOM 610 C C . VAL A 1 91 ? 6.510 -1.094 3.187 1.00 25.00 104 VAL A C 1
ATOM 611 O O . VAL A 1 91 ? 5.745 -0.122 3.264 1.00 25.19 104 VAL A O 1
ATOM 615 N N . ALA A 1 92 ? 7.801 -1.031 3.526 1.00 25.07 105 ALA A N 1
ATOM 616 C CA . ALA A 1 92 ? 8.416 0.189 4.066 1.00 25.29 105 ALA A CA 1
ATOM 617 C C . ALA A 1 92 ? 8.303 1.385 3.114 1.00 25.80 105 ALA A C 1
ATOM 618 O O . ALA A 1 92 ? 7.985 2.498 3.529 1.00 25.33 105 ALA A O 1
ATOM 620 N N . LEU A 1 93 ? 8.567 1.136 1.835 1.00 26.31 106 LEU A N 1
ATOM 621 C CA . LEU A 1 93 ? 8.422 2.151 0.808 1.00 26.56 106 LEU A CA 1
ATOM 622 C C . LEU A 1 93 ? 6.949 2.536 0.655 1.00 27.15 106 LEU A C 1
ATOM 623 O O . LEU A 1 93 ? 6.611 3.717 0.606 1.00 27.62 106 LEU A O 1
ATOM 628 N N . GLU A 1 94 ? 6.087 1.529 0.603 1.00 27.55 107 GLU A N 1
ATOM 629 C CA . GLU A 1 94 ? 4.639 1.720 0.552 1.00 28.53 107 GLU A CA 1
ATOM 630 C C . GLU A 1 94 ? 4.166 2.637 1.677 1.00 28.43 107 GLU A C 1
ATOM 631 O O . GLU A 1 94 ? 3.465 3.613 1.435 1.00 28.74 107 GLU A O 1
ATOM 637 N N . GLN A 1 95 ? 4.557 2.314 2.906 1.00 28.47 108 GLN A N 1
ATOM 638 C CA . GLN A 1 95 ? 4.180 3.119 4.058 1.00 28.63 108 GLN A CA 1
ATOM 639 C C . GLN A 1 95 ? 4.817 4.498 4.006 1.00 28.94 108 G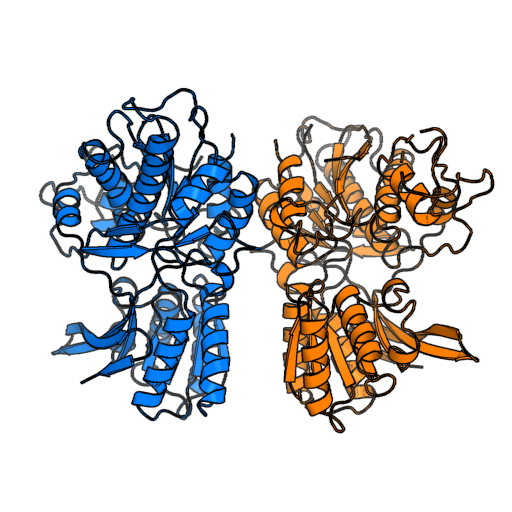LN A C 1
ATOM 640 O O . GLN A 1 95 ? 4.178 5.485 4.393 1.00 29.03 108 GLN A O 1
ATOM 646 N N . SER A 1 96 ? 6.054 4.565 3.512 1.00 29.06 109 SER A N 1
ATOM 647 C CA . SER A 1 96 ? 6.773 5.832 3.387 1.00 29.62 109 SER A CA 1
ATOM 648 C C . SER A 1 96 ? 6.087 6.807 2.437 1.00 30.33 109 SER A C 1
ATOM 649 O O . SER A 1 96 ? 6.167 8.013 2.628 1.00 30.41 109 SER A O 1
ATOM 652 N N . ILE A 1 97 ? 5.400 6.289 1.424 1.00 31.05 110 ILE A N 1
ATOM 653 C CA . ILE A 1 97 ? 4.620 7.152 0.551 1.00 32.11 110 ILE A CA 1
ATOM 654 C C . ILE A 1 97 ? 3.479 7.833 1.323 1.00 32.89 110 ILE A C 1
ATOM 655 O O . ILE A 1 97 ? 3.126 8.980 1.037 1.00 33.15 110 ILE A O 1
ATOM 660 N N . GLU A 1 98 ? 2.929 7.143 2.315 1.00 33.77 111 GLU A N 1
ATOM 661 C CA . GLU A 1 98 ? 1.899 7.738 3.156 1.00 34.80 111 GLU A CA 1
ATOM 662 C C . GLU A 1 98 ? 2.437 8.935 3.936 1.00 35.51 111 GLU A C 1
ATOM 663 O O . GLU A 1 98 ? 1.690 9.858 4.239 1.00 35.55 111 GLU A O 1
ATOM 669 N N . PHE A 1 99 ? 3.730 8.927 4.253 1.00 36.53 112 PHE A N 1
ATOM 670 C CA . PHE A 1 99 ? 4.353 10.089 4.893 1.00 37.65 112 PHE A CA 1
ATOM 671 C C . PHE A 1 99 ? 4.385 11.322 3.972 1.00 38.39 112 PHE A C 1
ATOM 672 O O . PHE A 1 99 ? 4.281 12.446 4.444 1.00 39.17 112 PHE A O 1
ATOM 680 N N . ILE A 1 100 ? 4.534 11.111 2.669 1.00 39.22 113 ILE A N 1
ATOM 681 C CA . ILE A 1 100 ? 4.831 12.209 1.750 1.00 40.04 113 ILE A CA 1
ATOM 682 C C . ILE A 1 100 ? 3.653 12.686 0.887 1.00 41.12 113 ILE A C 1
ATOM 683 O O . ILE A 1 100 ? 3.854 13.368 -0.120 1.00 41.24 113 ILE A O 1
ATOM 688 N N . ARG A 1 101 ? 2.431 12.356 1.299 1.00 42.49 114 ARG A N 1
ATOM 689 C CA . ARG A 1 101 ? 1.235 12.646 0.497 1.00 44.12 114 ARG A CA 1
ATOM 690 C C . ARG A 1 101 ? 0.168 13.581 1.146 1.00 45.02 114 ARG A C 1
ATOM 691 O O . ARG A 1 101 ? -0.978 13.152 1.330 1.00 45.45 114 ARG A O 1
ATOM 699 N N . ASP A 1 102 ? 0.480 14.846 1.458 1.00 45.68 115 ASP A N 1
ATOM 700 C CA . ASP A 1 102 ? 1.746 15.513 1.162 1.00 46.12 115 ASP A CA 1
ATOM 701 C C . ASP A 1 102 ? 2.277 16.249 2.399 1.00 46.17 115 ASP A C 1
ATOM 702 O O . ASP A 1 102 ? 1.522 16.589 3.324 1.00 45.89 115 ASP A O 1
ATOM 707 N N . LYS A 1 128 ? -1.182 17.047 8.486 1.00 39.67 141 LYS A N 1
ATOM 708 C CA . LYS A 1 128 ? 0.036 17.798 8.789 1.00 39.53 141 LYS A CA 1
ATOM 709 C C . LYS A 1 128 ? 1.275 17.105 8.223 1.00 39.21 141 LYS A C 1
ATOM 710 O O . LYS A 1 128 ? 1.376 15.871 8.282 1.00 39.43 141 LYS A O 1
ATOM 714 N N . PRO A 1 129 ? 2.224 17.895 7.674 1.00 38.74 142 PRO A N 1
ATOM 715 C CA . PRO A 1 129 ? 3.458 17.339 7.091 1.00 38.15 142 PRO A CA 1
ATOM 716 C C . PRO A 1 129 ? 4.280 16.538 8.091 1.00 37.47 142 PRO A C 1
ATOM 717 O O . PRO A 1 129 ? 4.339 16.882 9.271 1.00 37.88 142 PRO A O 1
ATOM 721 N N . ILE A 1 130 ? 4.892 15.466 7.611 1.00 36.62 143 ILE A N 1
ATOM 722 C CA . ILE A 1 130 ? 5.872 14.728 8.386 1.00 35.60 143 ILE A CA 1
ATOM 723 C C . ILE A 1 130 ? 7.205 15.428 8.211 1.00 35.08 143 ILE A C 1
ATOM 724 O O . ILE A 1 130 ? 7.610 15.743 7.099 1.00 35.16 143 ILE A O 1
ATOM 729 N N . VAL A 1 131 ? 7.887 15.657 9.321 1.00 34.61 144 VAL A N 1
ATOM 730 C CA . VAL A 1 131 ? 9.066 16.506 9.343 1.00 34.17 144 VAL A CA 1
ATOM 731 C C . VAL A 1 131 ? 10.362 15.684 9.413 1.00 33.59 144 VAL A C 1
ATOM 732 O O . VAL A 1 131 ? 11.410 16.113 8.924 1.00 33.56 144 VAL A O 1
ATOM 736 N N . GLY A 1 132 ? 10.272 14.489 9.984 1.00 32.63 145 GLY A N 1
ATOM 737 C CA . GLY A 1 132 ? 11.432 13.638 10.172 1.00 31.49 145 GLY A CA 1
ATOM 738 C C . GLY A 1 132 ? 11.003 12.203 10.387 1.00 31.10 145 GLY A C 1
ATOM 739 O O . GLY A 1 132 ? 9.854 11.931 10.733 1.00 31.28 145 GLY A O 1
ATOM 740 N N . VAL A 1 133 ? 11.922 11.273 10.172 1.00 30.19 146 VAL A N 1
ATOM 741 C CA . VAL A 1 133 ? 11.578 9.869 10.253 1.00 29.43 146 VAL A CA 1
ATOM 742 C C . VAL A 1 133 ? 12.579 9.114 11.112 1.00 28.89 146 VAL A C 1
ATOM 743 O O . VAL A 1 133 ? 13.801 9.270 10.972 1.00 28.25 146 VAL A O 1
ATOM 747 N N . ILE A 1 134 ? 12.034 8.330 12.032 1.00 28.35 147 ILE A N 1
ATOM 748 C CA . ILE A 1 134 ? 12.826 7.430 12.840 1.00 28.16 147 ILE A CA 1
ATOM 749 C C . ILE A 1 134 ? 12.728 6.045 12.225 1.00 28.21 147 ILE A C 1
ATOM 750 O O . ILE A 1 134 ? 11.629 5.565 11.959 1.00 28.72 147 ILE A O 1
ATOM 755 N N . GLY A 1 135 ? 13.876 5.404 12.022 1.00 28.06 148 GLY A N 1
ATOM 756 C CA . GLY A 1 135 ? 13.930 4.046 11.475 1.00 27.62 148 GLY A CA 1
ATOM 757 C C . GLY A 1 135 ? 14.115 4.064 9.973 1.00 27.48 148 GLY A C 1
ATOM 758 O O . GLY A 1 135 ? 14.387 5.115 9.400 1.00 27.84 148 GLY A O 1
ATOM 759 N N . PRO A 1 136 ? 13.956 2.909 9.308 1.00 27.35 149 PRO A N 1
ATOM 760 C CA . PRO A 1 136 ? 13.635 1.593 9.830 1.00 26.98 149 PRO A CA 1
ATOM 761 C C . PRO A 1 136 ? 14.891 0.862 10.300 1.00 27.11 149 PRO A C 1
ATOM 762 O O . PRO A 1 136 ? 15.972 1.466 10.350 1.00 26.83 149 PRO A O 1
ATOM 766 N N . GLY A 1 137 ? 14.754 -0.423 10.636 1.00 27.03 150 GLY A N 1
ATOM 767 C CA . GLY A 1 137 ? 15.789 -1.118 11.387 1.00 27.54 150 GLY A CA 1
ATOM 768 C C . GLY A 1 137 ? 16.908 -1.659 10.521 1.00 28.37 150 GLY A C 1
ATOM 769 O O . GLY A 1 137 ? 18.084 -1.609 10.888 1.00 28.13 150 GLY A O 1
ATOM 770 N N . SER A 1 138 ? 16.519 -2.165 9.359 1.00 28.76 151 SER A N 1
ATOM 771 C CA . SER A 1 138 ? 17.389 -2.925 8.488 1.00 29.02 151 SER A CA 1
ATOM 772 C C . SER A 1 138 ? 17.974 -2.002 7.447 1.00 28.99 151 SER A C 1
ATOM 773 O O . SER A 1 138 ? 17.260 -1.137 6.924 1.00 29.20 151 SER A O 1
ATOM 776 N N . SER A 1 139 ? 19.261 -2.199 7.146 1.00 28.69 152 SER A N 1
ATOM 777 C CA . SER A 1 139 ? 20.017 -1.337 6.226 1.00 28.60 152 SER A CA 1
ATOM 778 C C . SER A 1 139 ? 19.432 -1.244 4.829 1.00 28.43 152 SER A C 1
ATOM 779 O O . SER A 1 139 ? 19.265 -0.151 4.308 1.00 28.43 152 SER A O 1
ATOM 782 N N . SER A 1 140 ? 19.135 -2.382 4.201 1.00 28.47 153 SER A N 1
ATOM 783 C CA . SER A 1 140 ? 18.628 -2.317 2.829 1.00 28.18 153 SER A CA 1
ATOM 784 C C . SER A 1 140 ? 17.224 -1.725 2.795 1.00 27.68 153 SER A C 1
ATOM 785 O O . SER A 1 140 ? 16.877 -1.036 1.839 1.00 28.50 153 SER A O 1
ATOM 788 N N . VAL A 1 141 ? 16.449 -1.952 3.857 1.00 26.73 154 VAL A N 1
ATOM 789 C CA . VAL A 1 141 ? 15.143 -1.298 4.016 1.00 25.40 154 VAL A CA 1
ATOM 790 C C . VAL A 1 141 ? 15.298 0.227 4.200 1.00 25.89 154 VAL A C 1
ATOM 791 O O . VAL A 1 141 ? 14.501 1.005 3.650 1.00 25.78 154 VAL A O 1
ATOM 795 N N . ALA A 1 142 ? 16.317 0.638 4.964 1.00 25.47 155 ALA A N 1
ATOM 796 C CA . ALA A 1 142 ? 16.572 2.046 5.260 1.00 25.58 155 ALA A CA 1
ATOM 797 C C . ALA A 1 142 ? 17.043 2.785 4.027 1.00 25.67 155 ALA A C 1
ATOM 798 O O . ALA A 1 142 ? 16.643 3.924 3.780 1.00 25.98 155 ALA A O 1
ATOM 800 N N . ILE A 1 143 ? 17.901 2.133 3.258 1.00 25.78 156 ILE A N 1
ATOM 801 C CA . ILE A 1 143 ? 18.218 2.582 1.899 1.00 25.72 156 ILE A CA 1
ATOM 802 C C . ILE A 1 143 ? 16.963 2.869 1.068 1.00 25.84 156 ILE A C 1
ATOM 803 O O . ILE A 1 143 ? 16.785 3.980 0.589 1.00 25.63 156 ILE A O 1
ATOM 808 N N . GLN A 1 144 ? 16.077 1.890 0.919 1.00 26.69 157 GLN A N 1
ATOM 809 C CA . GLN A 1 144 ? 14.868 2.125 0.106 1.00 27.51 157 GLN A CA 1
ATOM 810 C C . GLN A 1 144 ? 14.079 3.351 0.597 1.00 27.34 157 GLN A C 1
ATOM 811 O O . GLN A 1 144 ? 13.564 4.139 -0.208 1.00 27.25 157 GLN A O 1
ATOM 817 N N . VAL A 1 145 ? 14.019 3.520 1.918 1.00 26.61 158 VAL A N 1
ATOM 818 C CA . VAL A 1 145 ? 13.260 4.605 2.518 1.00 26.29 158 VAL A CA 1
ATOM 819 C C . VAL A 1 145 ? 13.983 5.938 2.333 1.00 26.26 158 VAL A C 1
ATOM 820 O O . VAL A 1 145 ? 13.343 6.949 2.067 1.00 26.89 158 VAL A O 1
ATOM 824 N N . GLN A 1 146 ? 15.308 5.920 2.435 1.00 26.03 159 GLN A N 1
ATOM 825 C CA . GLN A 1 146 ? 16.125 7.113 2.270 1.00 25.97 159 GLN A CA 1
ATOM 826 C C . GLN A 1 146 ? 16.070 7.661 0.847 1.00 26.08 159 GLN A C 1
ATOM 827 O O . GLN A 1 146 ? 16.065 8.878 0.651 1.00 26.26 159 GLN A O 1
ATOM 833 N N . ASN A 1 147 ? 16.029 6.767 -0.137 1.00 25.76 160 ASN A N 1
ATOM 834 C CA . ASN A 1 147 ? 15.928 7.168 -1.533 1.00 25.91 160 ASN A CA 1
ATOM 835 C C . ASN A 1 147 ? 14.660 7.987 -1.800 1.00 26.22 160 ASN A C 1
ATOM 836 O O . ASN A 1 147 ? 14.671 8.904 -2.631 1.00 26.24 160 ASN A O 1
ATOM 841 N N . LEU A 1 148 ? 13.579 7.670 -1.085 1.00 26.05 161 LEU A N 1
ATOM 842 C CA . LEU A 1 148 ? 12.350 8.438 -1.186 1.00 26.02 161 LEU A CA 1
ATOM 843 C C . LEU A 1 148 ? 12.430 9.701 -0.333 1.00 26.27 161 LEU A C 1
ATOM 844 O O . LEU A 1 148 ? 12.097 10.784 -0.795 1.00 26.39 161 LEU A O 1
ATOM 849 N N . LEU A 1 149 ? 12.899 9.572 0.906 1.00 26.16 162 LEU A N 1
ATOM 850 C CA . LEU A 1 149 ? 12.867 10.694 1.815 1.00 25.81 162 LEU A CA 1
ATOM 851 C C . LEU A 1 149 ? 13.749 11.867 1.382 1.00 26.60 162 LEU A C 1
ATOM 852 O O . LEU A 1 149 ? 13.325 13.029 1.515 1.00 26.65 162 LEU A O 1
ATOM 857 N N . GLN A 1 150 ? 14.942 11.585 0.849 1.00 26.62 163 GLN A N 1
ATOM 858 C CA . GLN A 1 150 ? 15.847 12.654 0.381 1.00 27.48 163 GLN A CA 1
ATOM 859 C C . GLN A 1 150 ? 15.195 13.596 -0.640 1.00 27.97 163 GLN A C 1
ATOM 860 O O . GLN A 1 150 ? 15.502 14.787 -0.686 1.00 28.38 163 GLN A O 1
ATOM 866 N N . LEU A 1 151 ? 14.268 13.055 -1.425 1.00 28.32 164 LEU A N 1
ATOM 867 C CA . LEU A 1 151 ? 13.589 13.809 -2.473 1.00 28.38 164 LEU A CA 1
ATOM 868 C C . LEU A 1 151 ? 12.633 14.878 -1.955 1.00 28.50 164 LEU A C 1
ATOM 869 O O . LEU A 1 151 ? 12.242 15.774 -2.701 1.00 29.01 164 LEU A O 1
ATOM 874 N N . PHE A 1 152 ? 12.241 14.752 -0.692 1.00 28.57 165 PHE A N 1
ATOM 875 C CA . PHE A 1 152 ? 11.265 15.622 -0.059 1.00 28.57 165 PHE A CA 1
ATOM 876 C C . PHE A 1 152 ? 11.901 16.394 1.093 1.00 28.81 165 PHE A C 1
ATOM 877 O O . PHE A 1 152 ? 11.209 17.071 1.870 1.00 28.52 165 PHE A O 1
ATOM 885 N N . ASN A 1 153 ? 13.226 16.279 1.185 1.00 29.04 166 ASN A N 1
ATOM 886 C CA . ASN A 1 153 ? 14.023 16.930 2.226 1.00 29.06 166 ASN A CA 1
ATOM 887 C C . ASN A 1 153 ? 13.577 16.573 3.653 1.00 29.13 166 ASN A C 1
ATOM 888 O O . ASN A 1 153 ? 13.368 17.467 4.483 1.00 29.46 166 ASN A O 1
ATOM 893 N N . ILE A 1 154 ? 13.426 15.270 3.923 1.00 28.78 167 ILE A N 1
ATOM 894 C CA . ILE A 1 154 ? 12.951 14.783 5.217 1.00 28.37 167 ILE A CA 1
ATOM 895 C C . ILE A 1 154 ? 14.030 13.955 5.905 1.00 28.49 167 ILE A C 1
ATOM 896 O O . ILE A 1 154 ? 14.314 12.837 5.496 1.00 28.79 167 ILE A O 1
ATOM 901 N N . PRO A 1 155 ? 14.633 14.495 6.971 1.00 28.66 168 PRO A N 1
ATOM 902 C CA . PRO A 1 155 ? 15.731 13.776 7.610 1.00 28.45 168 PRO A CA 1
ATOM 903 C C . PRO A 1 155 ? 15.299 12.441 8.201 1.00 28.33 168 PRO A C 1
ATOM 904 O O . PRO A 1 155 ? 14.166 12.295 8.672 1.00 28.28 168 PRO A O 1
ATOM 908 N N . GLN A 1 156 ? 16.213 11.482 8.162 1.00 28.03 169 GLN A N 1
ATOM 909 C CA . GLN A 1 156 ? 15.948 10.120 8.600 1.00 27.88 169 GLN A CA 1
ATOM 910 C C . GLN A 1 156 ? 17.010 9.761 9.622 1.00 27.46 169 GLN A C 1
ATOM 911 O O . GLN A 1 156 ? 18.201 9.918 9.355 1.00 27.90 169 GLN A O 1
ATOM 917 N N . ILE A 1 157 ? 16.596 9.336 10.809 1.00 26.88 170 ILE A N 1
ATOM 918 C CA . ILE A 1 157 ? 17.569 8.931 11.817 1.00 26.92 170 ILE A CA 1
ATOM 919 C C . ILE A 1 157 ? 17.348 7.459 12.166 1.00 27.10 170 ILE A C 1
ATOM 920 O O . ILE A 1 157 ? 16.290 7.092 12.653 1.00 26.85 170 ILE A O 1
ATOM 925 N N . ALA A 1 158 ? 18.342 6.617 11.893 1.00 27.85 171 ALA A N 1
ATOM 926 C CA . ALA A 1 158 ? 18.219 5.182 12.193 1.00 28.70 171 ALA A CA 1
ATOM 927 C C . ALA A 1 158 ? 18.786 4.829 13.556 1.00 29.17 171 ALA A C 1
ATOM 928 O O . ALA A 1 158 ? 19.705 5.498 14.043 1.00 28.35 171 ALA A O 1
ATOM 930 N N . TYR A 1 159 ? 18.217 3.780 14.158 1.00 29.55 172 TYR A N 1
ATOM 931 C CA . TYR A 1 159 ? 18.691 3.220 15.429 1.00 30.47 172 TYR A CA 1
ATOM 932 C C . TYR A 1 159 ? 19.507 1.921 15.261 1.00 30.68 172 TYR A C 1
ATOM 933 O O . TYR A 1 159 ? 20.233 1.545 16.178 1.00 31.43 172 TYR A O 1
ATOM 942 N N . SER A 1 160 ? 19.415 1.232 14.118 1.00 30.31 173 SER A N 1
ATOM 943 C CA . SER A 1 160 ? 20.039 -0.108 14.006 1.00 29.71 173 SER A CA 1
ATOM 944 C C . SER A 1 160 ? 20.601 -0.511 12.638 1.00 29.66 173 SER A C 1
ATOM 945 O O . SER A 1 160 ? 21.078 -1.657 12.467 1.00 29.60 173 SER A O 1
ATOM 948 N N . ALA A 1 161 ? 20.513 0.403 11.669 1.00 28.92 174 ALA A N 1
ATOM 949 C CA . ALA A 1 161 ? 21.029 0.184 10.333 1.00 28.48 174 ALA A CA 1
ATOM 950 C C . ALA A 1 161 ? 22.509 0.547 10.322 1.00 28.83 174 ALA A C 1
ATOM 951 O O . ALA A 1 161 ? 22.884 1.706 10.529 1.00 29.96 174 ALA A O 1
ATOM 953 N N . THR A 1 162 ? 23.347 -0.449 10.074 1.00 28.58 175 THR A N 1
ATOM 954 C CA . THR A 1 162 ? 24.761 -0.376 10.404 1.00 28.28 175 THR A CA 1
ATOM 955 C C . THR A 1 162 ? 25.693 -0.506 9.190 1.00 28.59 175 THR A C 1
ATOM 956 O O . THR A 1 162 ? 26.920 -0.556 9.344 1.00 28.39 175 THR A O 1
ATOM 960 N N . SER A 1 163 ? 25.125 -0.550 7.988 1.00 28.63 176 SER A N 1
ATOM 961 C CA . SER A 1 163 ? 25.935 -0.753 6.783 1.00 28.91 176 SER A CA 1
ATOM 962 C C . SER A 1 163 ? 26.808 0.456 6.470 1.00 29.16 176 SER A C 1
ATOM 963 O O . SER A 1 163 ? 26.347 1.592 6.567 1.00 28.83 176 SER A O 1
ATOM 966 N N . MET A 1 164 ? 28.063 0.189 6.100 1.00 29.54 177 MET A N 1
ATOM 967 C CA . MET A 1 164 ? 29.016 1.210 5.652 1.00 30.28 177 MET A CA 1
ATOM 968 C C . MET A 1 164 ? 28.454 2.097 4.535 1.00 30.23 177 MET A C 1
ATOM 969 O O . MET A 1 164 ? 28.682 3.304 4.528 1.00 30.12 177 MET A O 1
ATOM 974 N N . ASP A 1 165 ? 27.729 1.486 3.599 1.00 30.14 178 ASP A N 1
ATOM 975 C CA . ASP A 1 165 ? 27.151 2.191 2.461 1.00 30.14 178 ASP A CA 1
ATOM 976 C C . ASP A 1 165 ? 26.470 3.484 2.874 1.00 30.32 178 ASP A C 1
ATOM 977 O O . ASP A 1 165 ? 26.601 4.519 2.206 1.00 30.64 178 ASP A O 1
ATOM 982 N N . LEU A 1 166 ? 25.750 3.421 3.989 1.00 29.97 179 LEU A N 1
ATOM 983 C CA . LEU A 1 166 ? 24.983 4.551 4.475 1.00 29.40 179 LEU A CA 1
ATOM 984 C C . LEU A 1 166 ? 25.839 5.734 4.931 1.00 29.20 179 LEU A C 1
ATOM 985 O O . LEU A 1 166 ? 25.316 6.818 5.190 1.00 29.11 179 LEU A O 1
ATOM 990 N N . SER A 1 167 ? 27.151 5.543 4.997 1.00 29.15 180 SER A N 1
ATOM 991 C CA . SER A 1 167 ? 28.053 6.646 5.339 1.00 29.18 180 SER A CA 1
ATOM 992 C C . SER A 1 167 ? 28.183 7.658 4.203 1.00 29.22 180 SER A C 1
ATOM 993 O O . SER A 1 167 ? 28.516 8.828 4.447 1.00 29.05 180 SER A O 1
ATOM 996 N N . ASP A 1 168 ? 27.922 7.210 2.971 1.00 28.97 181 ASP A N 1
ATOM 997 C CA . ASP A 1 168 ? 28.049 8.070 1.797 1.00 28.89 181 ASP A CA 1
ATOM 998 C C . ASP A 1 168 ? 26.960 9.133 1.740 1.00 28.89 181 ASP A C 1
ATOM 999 O O . ASP A 1 168 ? 25.829 8.853 1.343 1.00 29.15 181 ASP A O 1
ATOM 1004 N N . LYS A 1 169 ? 27.332 10.359 2.098 1.00 28.79 182 LYS A N 1
ATOM 1005 C CA . LYS A 1 169 ? 26.382 11.467 2.169 1.00 28.68 182 LYS A CA 1
ATOM 1006 C C . LYS A 1 169 ? 25.950 12.034 0.820 1.00 28.72 182 LYS A C 1
ATOM 1007 O O . LYS A 1 169 ? 24.948 12.739 0.758 1.00 28.73 182 LYS A O 1
ATOM 1013 N N . THR A 1 170 ? 26.691 11.733 -0.249 1.00 28.71 183 THR A N 1
ATOM 1014 C CA . THR A 1 170 ? 26.241 12.085 -1.603 1.00 28.66 183 THR A CA 1
ATOM 1015 C C . THR A 1 170 ? 25.042 11.228 -2.057 1.00 28.44 183 THR A C 1
ATOM 1016 O O . THR A 1 170 ? 24.182 11.722 -2.775 1.00 28.57 183 THR A O 1
ATOM 1020 N N . LEU A 1 171 ? 24.995 9.960 -1.635 1.00 27.78 184 LEU A N 1
ATOM 1021 C CA . LEU A 1 171 ? 23.867 9.067 -1.935 1.00 27.63 184 LEU A CA 1
ATOM 1022 C C . LEU A 1 171 ? 22.745 9.156 -0.906 1.00 27.36 184 LEU A C 1
ATOM 1023 O O . LEU A 1 171 ? 21.575 8.985 -1.243 1.00 27.03 184 LEU A O 1
ATOM 1028 N N . PHE A 1 172 ? 23.117 9.415 0.346 1.00 27.17 185 PHE A N 1
ATOM 1029 C CA . PHE A 1 172 ? 22.188 9.355 1.467 1.00 26.89 185 PHE A CA 1
ATOM 1030 C C . PHE A 1 172 ? 22.313 10.614 2.335 1.00 26.89 185 PHE A C 1
ATOM 1031 O O . PHE A 1 172 ? 22.552 10.541 3.532 1.00 26.65 185 PHE A O 1
ATOM 1039 N N . LYS A 1 173 ? 22.131 11.772 1.715 1.00 27.68 186 LYS A N 1
ATOM 1040 C CA . LYS A 1 173 ? 22.333 13.066 2.378 1.00 28.46 186 LYS A CA 1
ATOM 1041 C C . LYS A 1 173 ? 21.419 13.272 3.594 1.00 28.46 186 LYS A C 1
ATOM 1042 O O . LYS A 1 173 ? 21.818 13.842 4.611 1.00 28.81 186 LYS A O 1
ATOM 1048 N N . TYR A 1 174 ? 20.194 12.793 3.478 1.00 28.34 187 TYR A N 1
ATOM 1049 C CA . TYR A 1 174 ? 19.194 13.034 4.495 1.00 28.03 187 TYR A CA 1
ATOM 1050 C C . TYR A 1 174 ? 19.106 11.934 5.564 1.00 27.87 187 TYR A C 1
ATOM 1051 O O . TYR A 1 174 ? 18.121 11.869 6.308 1.00 27.90 187 TYR A O 1
ATOM 1060 N N . PHE A 1 175 ? 20.164 11.119 5.660 1.00 27.32 188 PHE A N 1
ATOM 1061 C CA . PHE A 1 175 ? 20.229 9.981 6.574 1.00 27.18 188 PHE A CA 1
ATOM 1062 C C . PHE A 1 175 ? 21.330 10.105 7.632 1.00 27.34 188 PHE A C 1
ATOM 1063 O O . PHE A 1 175 ? 22.489 10.337 7.309 1.00 27.33 188 PHE A O 1
ATOM 1071 N N . MET A 1 176 ? 20.954 9.904 8.892 1.00 27.37 189 MET A N 1
ATOM 1072 C CA . MET A 1 176 ? 21.885 9.853 10.015 1.00 27.55 189 MET A CA 1
ATOM 1073 C C . MET A 1 176 ? 21.519 8.648 10.872 1.00 27.63 189 MET A C 1
ATOM 1074 O O . MET A 1 176 ? 20.436 8.104 10.733 1.00 27.42 189 MET A O 1
ATOM 1079 N N . ARG A 1 177 ? 22.406 8.263 11.784 1.00 28.09 190 ARG A N 1
ATOM 1080 C CA . ARG A 1 177 ? 22.142 7.158 12.695 1.00 28.87 190 ARG A CA 1
ATOM 1081 C C . ARG A 1 177 ? 22.852 7.332 14.036 1.00 29.42 190 ARG A C 1
ATOM 1082 O O . ARG A 1 177 ? 23.843 8.068 14.137 1.00 29.94 190 ARG A O 1
ATOM 1090 N N . VAL A 1 178 ? 22.341 6.649 15.059 1.00 29.74 191 VAL A N 1
ATOM 1091 C CA . VAL A 1 178 ? 22.928 6.704 16.400 1.00 30.18 191 VAL A CA 1
ATOM 1092 C C . VAL A 1 178 ? 23.705 5.421 16.754 1.00 30.09 191 VAL A C 1
ATOM 1093 O O . VAL A 1 178 ? 23.829 5.067 17.916 1.00 30.29 191 VAL A O 1
ATOM 1097 N N . VAL A 1 179 ? 24.220 4.738 15.738 1.00 30.14 192 VAL A N 1
ATOM 1098 C CA . VAL A 1 179 ? 25.013 3.517 15.907 1.00 29.77 192 VAL A CA 1
ATOM 1099 C C . VAL A 1 179 ? 26.161 3.556 14.912 1.00 29.92 192 VAL A C 1
ATOM 1100 O O . VAL A 1 179 ? 26.006 4.107 13.832 1.00 29.94 192 VAL A O 1
ATOM 1104 N N . PRO A 1 180 ? 27.317 2.957 15.251 1.00 30.37 193 PRO A N 1
ATOM 1105 C CA . PRO A 1 180 ? 28.447 3.049 14.326 1.00 30.48 193 PRO A CA 1
ATOM 1106 C C . PRO A 1 180 ? 28.262 2.152 13.099 1.00 30.85 193 PRO A C 1
ATOM 1107 O O . PRO A 1 180 ? 27.481 1.197 13.150 1.00 31.06 193 PRO A O 1
ATOM 1111 N N . SER A 1 181 ? 28.961 2.469 12.007 1.00 31.00 194 SER A N 1
ATOM 1112 C CA . SER A 1 181 ? 28.891 1.664 10.794 1.00 31.22 194 SER A CA 1
ATOM 1113 C C . SER A 1 181 ? 29.603 0.339 11.015 1.00 31.54 194 SER A C 1
ATOM 1114 O O . SER A 1 181 ? 30.434 0.218 11.919 1.00 31.73 194 SER A O 1
ATOM 1117 N N . ASP A 1 182 ? 29.278 -0.648 10.182 1.00 31.60 195 ASP A N 1
ATOM 1118 C CA . ASP A 1 182 ? 29.869 -1.974 10.283 1.00 31.64 195 ASP A CA 1
ATOM 1119 C C . ASP A 1 182 ? 31.333 -2.029 9.882 1.00 31.53 195 ASP A C 1
ATOM 1120 O O . ASP A 1 182 ? 31.902 -3.112 9.793 1.00 31.23 195 ASP A O 1
ATOM 1125 N N . ALA A 1 183 ? 31.946 -0.868 9.649 1.00 31.60 196 ALA A N 1
ATOM 1126 C CA . ALA A 1 183 ? 33.390 -0.807 9.422 1.00 31.67 196 ALA A CA 1
ATOM 1127 C C . ALA A 1 183 ? 34.080 -1.310 10.680 1.00 31.69 196 ALA A C 1
ATOM 1128 O O . ALA A 1 183 ? 35.038 -2.075 10.610 1.00 31.81 196 ALA A O 1
ATOM 1130 N N . GLN A 1 184 ? 33.563 -0.892 11.834 1.00 31.79 197 GLN A N 1
ATOM 1131 C CA . GLN A 1 184 ? 34.084 -1.349 13.119 1.00 31.74 197 GLN A CA 1
ATOM 1132 C C . GLN A 1 184 ? 33.659 -2.778 13.489 1.00 31.25 197 GLN A C 1
ATOM 1133 O O . GLN A 1 184 ? 34.491 -3.560 13.947 1.00 30.93 197 GLN A O 1
ATOM 1139 N N . GLN A 1 185 ? 32.387 -3.119 13.275 1.00 31.04 198 GLN A N 1
ATOM 1140 C CA . GLN A 1 185 ? 31.880 -4.463 13.600 1.00 31.08 198 GLN A CA 1
ATOM 1141 C C . GLN A 1 185 ? 32.611 -5.537 12.794 1.00 31.15 198 GLN A C 1
ATOM 1142 O O . GLN A 1 185 ? 32.938 -6.607 13.314 1.00 30.93 198 GLN A O 1
ATOM 1148 N N . ALA A 1 186 ? 32.877 -5.231 11.529 1.00 31.58 199 ALA A N 1
ATOM 1149 C CA . ALA A 1 186 ? 33.646 -6.118 10.662 1.00 32.16 199 ALA A CA 1
ATOM 1150 C C . ALA A 1 186 ? 35.050 -6.335 11.214 1.00 32.57 199 ALA A C 1
ATOM 1151 O O . ALA A 1 186 ? 35.488 -7.483 11.375 1.00 32.50 199 ALA A O 1
ATOM 1153 N N . ARG A 1 187 ? 35.736 -5.227 11.510 1.00 32.99 200 ARG A N 1
ATOM 1154 C CA . ARG A 1 187 ? 37.098 -5.246 12.048 1.00 33.68 200 ARG A CA 1
ATOM 1155 C C . ARG A 1 187 ? 37.149 -6.030 13.361 1.00 33.78 200 ARG A C 1
ATOM 1156 O O . ARG A 1 187 ? 38.070 -6.822 13.588 1.00 33.86 200 ARG A O 1
ATOM 1164 N N . ALA A 1 188 ? 36.131 -5.809 14.196 1.00 33.82 201 ALA A N 1
ATOM 1165 C CA . ALA A 1 188 ? 35.939 -6.520 15.451 1.00 33.70 201 ALA A CA 1
ATOM 1166 C C . ALA A 1 188 ? 35.767 -8.019 15.250 1.00 33.73 201 ALA A C 1
ATOM 1167 O O . ALA A 1 188 ? 36.289 -8.809 16.028 1.00 33.55 201 ALA A O 1
ATOM 1169 N N . MET A 1 189 ? 35.012 -8.398 14.223 1.00 34.06 202 MET A N 1
ATOM 1170 C CA . MET A 1 189 ? 34.757 -9.805 13.922 1.00 34.48 202 MET A CA 1
ATOM 1171 C C . MET A 1 189 ? 36.047 -10.487 13.474 1.00 34.26 202 MET A C 1
ATOM 1172 O O . MET A 1 189 ? 36.347 -11.594 13.909 1.00 34.22 202 MET A O 1
ATOM 1177 N N . VAL A 1 190 ? 36.815 -9.801 12.629 1.00 34.35 203 VAL A N 1
ATOM 1178 C CA . VAL A 1 190 ? 38.135 -10.263 12.205 1.00 34.38 203 VAL A CA 1
ATOM 1179 C C . VAL A 1 190 ? 39.022 -10.492 13.420 1.00 34.64 203 VAL A C 1
ATOM 1180 O O . VAL A 1 190 ? 39.685 -11.530 13.528 1.00 34.83 203 VAL A O 1
ATOM 1184 N N . ASP A 1 191 ? 39.023 -9.525 14.335 1.00 34.88 204 ASP A N 1
ATOM 1185 C CA . ASP A 1 191 ? 39.860 -9.605 15.531 1.00 35.17 204 ASP A CA 1
ATOM 1186 C C . ASP A 1 191 ? 39.482 -10.777 16.433 1.00 35.14 204 ASP A C 1
ATOM 1187 O O . ASP A 1 191 ? 40.353 -11.362 17.072 1.00 35.46 204 ASP A O 1
ATOM 1192 N N . ILE A 1 192 ? 38.196 -11.128 16.464 1.00 35.02 205 ILE A N 1
ATOM 1193 C CA . ILE A 1 192 ? 37.732 -12.307 17.202 1.00 35.22 205 ILE A CA 1
ATOM 1194 C C . ILE A 1 192 ? 38.272 -13.606 16.585 1.00 35.34 205 ILE A C 1
ATOM 1195 O O . ILE A 1 192 ? 38.658 -14.521 17.308 1.00 35.30 205 ILE A O 1
ATOM 1200 N N . VAL A 1 193 ? 38.305 -13.677 15.255 1.00 35.57 206 VAL A N 1
ATOM 1201 C CA . VAL A 1 193 ? 38.840 -14.845 14.550 1.00 35.79 206 VAL A CA 1
ATOM 1202 C C . VAL A 1 193 ? 40.315 -15.035 14.907 1.00 36.23 206 VAL A C 1
ATOM 1203 O O . VAL A 1 193 ? 40.737 -16.140 15.276 1.00 36.44 206 VAL A O 1
ATOM 1207 N N . LYS A 1 194 ? 41.085 -13.948 14.807 1.00 36.44 207 LYS A N 1
ATOM 1208 C CA . LYS A 1 194 ? 42.509 -13.951 15.146 1.00 36.52 207 LYS A CA 1
ATOM 1209 C C . LYS A 1 194 ? 42.762 -14.295 16.608 1.00 36.73 207 LYS A C 1
ATOM 1210 O O . LYS A 1 194 ? 43.717 -15.004 16.913 1.00 36.62 207 LYS A O 1
ATOM 1216 N N . ARG A 1 195 ? 41.916 -13.782 17.504 1.00 36.97 208 ARG A N 1
ATOM 1217 C CA . ARG A 1 195 ? 42.076 -14.017 18.940 1.00 37.45 208 ARG A CA 1
ATOM 1218 C C . ARG A 1 195 ? 42.085 -15.499 19.301 1.00 37.86 208 ARG A C 1
ATOM 1219 O O . ARG A 1 195 ? 42.750 -15.898 20.255 1.00 37.84 208 ARG A O 1
ATOM 1221 N N . TYR A 1 196 ? 41.354 -16.312 18.539 1.00 38.40 209 TYR A N 1
ATOM 1222 C CA . TYR A 1 196 ? 41.358 -17.766 18.742 1.00 38.86 209 TYR A CA 1
ATOM 1223 C C . TYR A 1 196 ? 42.243 -18.527 17.740 1.00 38.93 209 TYR A C 1
ATOM 1224 O O . TYR A 1 196 ? 42.095 -19.744 17.554 1.00 38.96 209 TYR A O 1
ATOM 1233 N N . ASN A 1 197 ? 43.172 -17.795 17.119 1.00 38.87 210 ASN A N 1
ATOM 1234 C CA . ASN A 1 197 ? 44.158 -18.354 16.183 1.00 38.89 210 ASN A CA 1
ATOM 1235 C C . ASN A 1 197 ? 43.561 -19.199 15.051 1.00 38.85 210 ASN A C 1
ATOM 1236 O O . ASN A 1 197 ? 44.237 -20.069 14.488 1.00 38.99 210 ASN A O 1
ATOM 1238 N N . TRP A 1 198 ? 42.292 -18.937 14.733 1.00 38.70 211 TRP A N 1
ATOM 1239 C CA . TRP A 1 198 ? 41.612 -19.570 13.604 1.00 38.41 211 TRP A CA 1
ATOM 1240 C C . TRP A 1 198 ? 42.200 -19.032 12.305 1.00 38.03 211 TRP A C 1
ATOM 1241 O O . TRP A 1 198 ? 42.469 -17.830 12.195 1.00 37.90 211 TRP A O 1
ATOM 1252 N N . THR A 1 199 ? 42.418 -19.929 11.341 1.00 37.58 212 THR A N 1
ATOM 1253 C CA . THR A 1 199 ? 43.025 -19.567 10.049 1.00 37.00 212 THR A CA 1
ATOM 1254 C C . THR A 1 199 ? 42.182 -19.975 8.832 1.00 36.42 212 THR A C 1
ATOM 1255 O O . THR A 1 199 ? 42.511 -19.621 7.694 1.00 36.39 212 THR A O 1
ATOM 1259 N N . TYR A 1 200 ? 41.102 -20.717 9.077 1.00 35.63 213 TYR A N 1
ATOM 1260 C CA . TYR A 1 200 ? 40.243 -21.224 8.001 1.00 34.88 213 TYR A CA 1
ATOM 1261 C C . TYR A 1 200 ? 38.787 -21.324 8.456 1.00 34.19 213 TYR A C 1
ATOM 1262 O O . TYR A 1 200 ? 38.396 -22.273 9.148 1.00 34.13 213 TYR A O 1
ATOM 1264 N N . VAL A 1 201 ? 37.992 -20.327 8.070 1.00 33.35 214 VAL A N 1
ATOM 1265 C CA . VAL A 1 201 ? 36.584 -20.261 8.462 1.00 32.31 214 VAL A CA 1
ATOM 1266 C C . VAL A 1 201 ? 35.667 -20.216 7.245 1.00 31.78 214 VAL A C 1
ATOM 1267 O O . VAL A 1 201 ? 36.081 -19.798 6.165 1.00 31.88 214 VAL A O 1
ATOM 1271 N N . SER A 1 202 ? 34.429 -20.665 7.423 1.00 31.07 215 SER A N 1
ATOM 1272 C CA . SER A 1 202 ? 33.383 -20.457 6.426 1.00 30.45 215 SER A CA 1
ATOM 1273 C C . SER A 1 202 ? 32.684 -19.111 6.651 1.00 30.03 215 SER A C 1
ATOM 1274 O O . SER A 1 202 ? 32.791 -18.520 7.725 1.00 30.12 215 SER A O 1
ATOM 1277 N N . ALA A 1 203 ? 31.969 -18.631 5.641 1.00 29.59 216 ALA A N 1
ATOM 1278 C CA . ALA A 1 203 ? 31.287 -17.339 5.736 1.00 29.10 216 ALA A CA 1
ATOM 1279 C C . ALA A 1 203 ? 29.864 -17.404 5.186 1.00 28.75 216 ALA A C 1
ATOM 1280 O O . ALA A 1 203 ? 29.623 -17.982 4.120 1.00 28.52 216 ALA A O 1
ATOM 1282 N N . VAL A 1 204 ? 28.927 -16.828 5.937 1.00 28.51 217 VAL A N 1
ATOM 1283 C CA . VAL A 1 204 ? 27.520 -16.780 5.542 1.00 28.42 217 VAL A CA 1
ATOM 1284 C C . VAL A 1 204 ? 26.961 -15.389 5.809 1.00 28.47 217 VAL A C 1
ATOM 1285 O O . VAL A 1 204 ? 27.118 -14.858 6.901 1.00 28.60 217 VAL A O 1
ATOM 1289 N N . HIS A 1 205 ? 26.314 -14.794 4.818 1.00 29.00 218 HIS A N 1
ATOM 1290 C CA . HIS A 1 205 ? 25.652 -13.509 5.042 1.00 30.08 218 HIS A CA 1
ATOM 1291 C C . HIS A 1 205 ? 24.238 -13.471 4.495 1.00 30.43 218 HIS A C 1
ATOM 1292 O O . HIS A 1 205 ? 23.919 -14.175 3.541 1.00 30.66 218 HIS A O 1
ATOM 1299 N N . THR A 1 206 ? 23.399 -12.644 5.112 1.00 31.06 219 THR A N 1
ATOM 1300 C CA . THR A 1 206 ? 22.008 -12.505 4.702 1.00 31.55 219 THR A CA 1
ATOM 1301 C C . THR A 1 206 ? 21.905 -11.613 3.464 1.00 32.14 219 THR A C 1
ATOM 1302 O O . THR A 1 206 ? 22.385 -10.470 3.462 1.00 32.15 219 THR A O 1
ATOM 1306 N N . GLU A 1 207 ? 21.296 -12.164 2.413 1.00 32.29 220 GLU A N 1
ATOM 1307 C CA . GLU A 1 207 ? 20.956 -11.419 1.210 1.00 32.69 220 GLU A CA 1
ATOM 1308 C C . GLU A 1 207 ? 20.339 -10.087 1.600 1.00 32.83 220 GLU A C 1
ATOM 1309 O O . GLU A 1 207 ? 19.325 -10.038 2.309 1.00 33.62 220 GLU A O 1
ATOM 1315 N N . GLY A 1 208 ? 20.971 -9.014 1.145 1.00 32.50 221 GLY A N 1
ATOM 1316 C CA . GLY A 1 208 ? 20.610 -7.670 1.535 1.00 31.89 221 GLY A CA 1
ATOM 1317 C C . GLY A 1 208 ? 21.861 -6.847 1.748 1.00 31.75 221 GLY A C 1
ATOM 1318 O O . GLY A 1 208 ? 22.973 -7.373 1.803 1.00 31.43 221 GLY A O 1
ATOM 1319 N N . ASN A 1 209 ? 21.672 -5.546 1.898 1.00 31.71 222 ASN A N 1
ATOM 1320 C CA . ASN A 1 209 ? 22.792 -4.623 1.982 1.00 31.67 222 ASN A CA 1
ATOM 1321 C C . ASN A 1 209 ? 23.631 -4.788 3.259 1.00 31.46 222 ASN A C 1
ATOM 1322 O O . ASN A 1 209 ? 24.856 -4.637 3.222 1.00 31.88 222 ASN A O 1
ATOM 1327 N N . TYR A 1 210 ? 22.965 -5.118 4.368 1.00 30.39 223 TYR A N 1
ATOM 1328 C CA . TYR A 1 210 ? 23.628 -5.334 5.650 1.00 29.48 223 TYR A CA 1
ATOM 1329 C C . TYR A 1 210 ? 24.643 -6.476 5.613 1.00 29.42 223 TYR A C 1
ATOM 1330 O O . TYR A 1 210 ? 25.821 -6.276 5.918 1.00 29.23 223 TYR A O 1
ATOM 1339 N N . GLY A 1 211 ? 24.171 -7.662 5.235 1.00 29.51 224 GLY A N 1
ATOM 1340 C CA . GLY A 1 211 ? 25.005 -8.866 5.116 1.00 29.36 224 GLY A CA 1
ATOM 1341 C C . GLY A 1 211 ? 26.094 -8.766 4.066 1.00 29.39 224 GLY A C 1
ATOM 1342 O O . GLY A 1 211 ? 27.255 -9.058 4.348 1.00 29.22 224 GLY A O 1
ATOM 1343 N N . GLU A 1 212 ? 25.720 -8.336 2.860 1.00 29.67 225 GLU A N 1
ATOM 1344 C CA . GLU A 1 212 ? 26.663 -8.195 1.742 1.00 29.99 225 GLU A CA 1
ATOM 1345 C C . GLU A 1 212 ? 27.741 -7.142 2.028 1.00 30.19 225 GLU A C 1
ATOM 1346 O O . GLU A 1 212 ? 28.937 -7.395 1.845 1.00 29.79 225 GLU A O 1
ATOM 1349 N N . SER A 1 213 ? 27.322 -5.973 2.505 1.00 30.51 226 SER A N 1
ATOM 1350 C CA . SER A 1 213 ? 28.278 -4.908 2.787 1.00 30.98 226 SER A CA 1
ATOM 1351 C C . SER A 1 213 ? 29.202 -5.241 3.965 1.00 31.08 226 SER A C 1
ATOM 1352 O O . SER A 1 213 ? 30.397 -4.933 3.936 1.00 30.90 226 SER A O 1
ATOM 1355 N N . GLY A 1 214 ? 28.645 -5.889 4.981 1.00 31.46 227 GLY A N 1
ATOM 1356 C CA . GLY A 1 214 ? 29.414 -6.303 6.149 1.00 32.24 227 GLY A CA 1
ATOM 1357 C C . GLY A 1 214 ? 30.350 -7.467 5.874 1.00 32.75 227 GLY A C 1
ATOM 1358 O O . GLY A 1 214 ? 31.485 -7.471 6.343 1.00 32.51 227 GLY A O 1
ATOM 1359 N N . MET A 1 215 ? 29.880 -8.459 5.124 1.00 33.49 228 MET A N 1
ATOM 1360 C CA . MET A 1 215 ? 30.742 -9.583 4.761 1.00 34.66 228 MET A CA 1
ATOM 1361 C C . MET A 1 215 ? 31.880 -9.137 3.843 1.00 35.49 228 MET A C 1
ATOM 1362 O O . MET A 1 215 ? 33.012 -9.607 3.990 1.00 35.48 228 MET A O 1
ATOM 1367 N N . GLU A 1 216 ? 31.590 -8.228 2.914 1.00 36.63 229 GLU A N 1
ATOM 1368 C CA . GLU A 1 216 ? 32.642 -7.699 2.035 1.00 38.06 229 GLU A CA 1
ATOM 1369 C C . GLU A 1 216 ? 33.738 -7.028 2.866 1.00 38.26 229 GLU A C 1
ATOM 1370 O O . GLU A 1 216 ? 34.924 -7.253 2.631 1.00 38.25 229 GLU A O 1
ATOM 1376 N N . ALA A 1 217 ? 33.326 -6.234 3.855 1.00 38.81 230 ALA A N 1
ATOM 1377 C CA . ALA A 1 217 ? 34.257 -5.587 4.777 1.00 39.18 230 ALA A CA 1
ATOM 1378 C C . ALA A 1 217 ? 35.076 -6.613 5.548 1.00 39.49 230 ALA A C 1
ATOM 1379 O O . ALA A 1 217 ? 36.255 -6.395 5.817 1.00 39.73 230 ALA A O 1
ATOM 1381 N N . PHE A 1 218 ? 34.444 -7.737 5.871 1.00 39.78 231 PHE A N 1
ATOM 1382 C CA . PHE A 1 218 ? 35.076 -8.829 6.605 1.00 40.12 231 PHE A CA 1
ATOM 1383 C C . PHE A 1 218 ? 36.065 -9.629 5.734 1.00 40.71 231 PHE A C 1
ATOM 1384 O O . PHE A 1 218 ? 37.148 -9.988 6.193 1.00 40.65 231 PHE A O 1
ATOM 1392 N N . LYS A 1 219 ? 35.692 -9.895 4.484 1.00 41.73 232 LYS A N 1
ATOM 1393 C CA . LYS A 1 219 ? 36.549 -10.636 3.543 1.00 42.56 232 LYS A CA 1
ATOM 1394 C C . LYS A 1 219 ? 37.818 -9.857 3.179 1.00 43.36 232 LYS A C 1
ATOM 1395 O O . LYS A 1 219 ? 38.926 -10.393 3.237 1.00 43.44 232 LYS A O 1
ATOM 1399 N N . ASP A 1 220 ? 37.637 -8.587 2.816 1.00 44.51 233 ASP A N 1
ATOM 1400 C CA . ASP A 1 220 ? 38.726 -7.685 2.422 1.00 45.41 233 ASP A CA 1
ATOM 1401 C C . ASP A 1 220 ? 39.531 -7.157 3.610 1.00 45.72 233 ASP A C 1
ATOM 1402 O O . ASP A 1 220 ? 40.290 -6.193 3.477 1.00 46.03 233 ASP A O 1
ATOM 1407 N N . MET A 1 221 ? 39.347 -7.783 4.767 1.00 46.13 234 MET A N 1
ATOM 1408 C CA . MET A 1 221 ? 40.019 -7.389 5.995 1.00 46.36 234 MET A CA 1
ATOM 1409 C C . MET A 1 221 ? 40.765 -8.606 6.505 1.00 46.50 234 MET A C 1
ATOM 1410 O O . MET A 1 221 ? 41.919 -8.500 6.922 1.00 46.67 234 MET A O 1
ATOM 1415 N N . SER A 1 222 ? 40.095 -9.758 6.457 1.00 46.53 235 SER A N 1
ATOM 1416 C CA . SER A 1 222 ? 40.671 -11.030 6.888 1.00 46.67 235 SER A CA 1
ATOM 1417 C C . SER A 1 222 ? 41.687 -11.591 5.898 1.00 46.63 235 SER A C 1
ATOM 1418 O O . SER A 1 222 ? 42.625 -12.277 6.303 1.00 46.72 235 SER A O 1
ATOM 1421 N N . ALA A 1 223 ? 41.495 -11.308 4.608 1.00 46.63 236 ALA A N 1
ATOM 1422 C CA . ALA A 1 223 ? 42.432 -11.747 3.564 1.00 46.63 236 ALA A CA 1
ATOM 1423 C C . ALA A 1 223 ? 43.787 -11.058 3.717 1.00 46.53 236 ALA A C 1
ATOM 1424 O O . ALA A 1 223 ? 44.836 -11.664 3.477 1.00 46.67 236 ALA A O 1
ATOM 1426 N N . LYS A 1 224 ? 43.747 -9.791 4.122 1.00 46.37 237 LYS A N 1
ATOM 1427 C CA . LYS A 1 224 ? 44.948 -9.026 4.445 1.00 46.21 237 LYS A CA 1
ATOM 1428 C C . LYS A 1 224 ? 45.574 -9.499 5.758 1.00 46.11 237 LYS A C 1
ATOM 1429 O O . LYS A 1 224 ? 46.801 -9.497 5.898 1.00 46.17 237 LYS A O 1
ATOM 1435 N N . GLU A 1 225 ? 44.729 -9.914 6.705 1.00 45.88 238 GLU A N 1
ATOM 1436 C CA . GLU A 1 225 ? 45.189 -10.463 7.989 1.00 45.70 238 GLU A CA 1
ATOM 1437 C C . GLU A 1 225 ? 45.625 -11.930 7.893 1.00 45.27 238 GLU A C 1
ATOM 1438 O O . GLU A 1 225 ? 45.958 -12.546 8.904 1.00 45.27 238 GLU A O 1
ATOM 1444 N N . GLY A 1 226 ? 45.607 -12.484 6.683 1.00 44.86 239 GLY A N 1
ATOM 1445 C CA . GLY A 1 226 ? 46.112 -13.831 6.434 1.00 44.40 239 GLY A CA 1
ATOM 1446 C C . GLY A 1 226 ? 45.157 -14.962 6.771 1.00 44.06 239 GLY A C 1
ATOM 1447 O O . GLY A 1 226 ? 45.577 -16.118 6.880 1.00 43.99 239 GLY A O 1
ATOM 1448 N N . ILE A 1 227 ? 43.876 -14.635 6.936 1.00 43.60 240 ILE A N 1
ATOM 1449 C CA . ILE A 1 227 ? 42.845 -15.645 7.181 1.00 43.17 240 ILE A CA 1
ATOM 1450 C C . ILE A 1 227 ? 42.224 -16.069 5.850 1.00 42.81 240 ILE A C 1
ATOM 1451 O O . ILE A 1 227 ? 41.976 -15.230 4.976 1.00 42.76 240 ILE A O 1
ATOM 1456 N N . SER A 1 228 ? 41.991 -17.373 5.708 1.00 42.48 241 SER A N 1
ATOM 1457 C CA . SER A 1 228 ? 41.413 -17.951 4.496 1.00 42.39 241 SER A CA 1
ATOM 1458 C C . SER A 1 228 ? 39.930 -18.245 4.672 1.00 42.40 241 SER A C 1
ATOM 1459 O O . SER A 1 228 ? 39.511 -18.759 5.710 1.00 42.50 241 SER A O 1
ATOM 1462 N N . ILE A 1 229 ? 39.143 -17.916 3.653 1.00 42.33 242 ILE A N 1
ATOM 1463 C CA . ILE A 1 229 ? 37.726 -18.259 3.636 1.00 42.34 242 ILE A CA 1
ATOM 1464 C C . ILE A 1 229 ? 37.519 -19.422 2.672 1.00 42.45 242 ILE A C 1
ATOM 1465 O O . ILE A 1 229 ? 37.776 -19.289 1.471 1.00 42.64 242 ILE A O 1
ATOM 1470 N N . ALA A 1 230 ? 37.077 -20.564 3.200 1.00 42.51 243 ALA A N 1
ATOM 1471 C CA . ALA A 1 230 ? 36.836 -21.751 2.372 1.00 42.56 243 ALA A CA 1
ATOM 1472 C C . ALA A 1 230 ? 35.873 -21.416 1.231 1.00 42.49 243 ALA A C 1
ATOM 1473 O O . ALA A 1 230 ? 36.234 -21.513 0.057 1.00 42.60 243 ALA A O 1
ATOM 1475 N N . HIS A 1 231 ? 34.664 -20.993 1.596 1.00 42.30 244 HIS A N 1
ATOM 1476 C CA . HIS A 1 231 ? 33.632 -20.585 0.647 1.00 42.01 244 HIS A CA 1
ATOM 1477 C C . HIS A 1 231 ? 32.740 -19.541 1.315 1.00 41.58 244 HIS A C 1
ATOM 1478 O O . HIS A 1 231 ? 32.441 -19.635 2.510 1.00 41.34 244 HIS A O 1
ATOM 1485 N N . SER A 1 232 ? 32.332 -18.542 0.540 1.00 41.05 245 SER A N 1
ATOM 1486 C CA . SER A 1 232 ? 31.378 -17.540 0.994 1.00 40.43 245 SER A CA 1
ATOM 1487 C C . SER A 1 232 ? 30.000 -17.963 0.492 1.00 40.07 245 SER A C 1
ATOM 1488 O O . SER A 1 232 ? 29.857 -18.336 -0.673 1.00 40.28 245 SER A O 1
ATOM 1491 N N . TYR A 1 233 ? 28.998 -17.943 1.371 1.00 39.48 246 TYR A N 1
ATOM 1492 C CA . TYR A 1 233 ? 27.613 -18.223 0.964 1.00 39.03 246 TYR A CA 1
ATOM 1493 C C . TYR A 1 233 ? 26.684 -17.052 1.281 1.00 38.73 246 TYR A C 1
ATOM 1494 O O . TYR A 1 233 ? 27.105 -16.071 1.894 1.00 38.84 246 TYR A O 1
ATOM 1503 N N . LYS A 1 234 ? 25.425 -17.165 0.863 1.00 38.28 247 LYS A N 1
ATOM 1504 C CA . LYS A 1 234 ? 24.409 -16.149 1.137 1.00 38.03 247 LYS A CA 1
ATOM 1505 C C . LYS A 1 234 ? 22.990 -16.714 1.056 1.00 37.79 247 LYS A C 1
ATOM 1506 O O . LYS A 1 234 ? 22.765 -17.718 0.380 1.00 37.39 247 LYS A O 1
ATOM 1512 N N . ILE A 1 235 ? 22.040 -16.060 1.730 1.00 37.58 248 ILE A N 1
ATOM 1513 C CA . ILE A 1 235 ? 20.635 -16.511 1.740 1.00 37.42 248 ILE A CA 1
ATOM 1514 C C . ILE A 1 235 ? 19.669 -15.413 2.194 1.00 37.63 248 ILE A C 1
ATOM 1515 O O . ILE A 1 235 ? 20.051 -14.546 2.963 1.00 37.70 248 ILE A O 1
ATOM 1520 N N . TYR A 1 236 ? 18.427 -15.455 1.706 1.00 38.03 249 TYR A N 1
ATOM 1521 C CA . TYR A 1 236 ? 17.339 -14.621 2.237 1.00 38.36 249 TYR A CA 1
ATOM 1522 C C . TYR A 1 236 ? 16.834 -15.185 3.560 1.00 38.74 249 TYR A C 1
ATOM 1523 O O . TYR A 1 236 ? 16.831 -16.407 3.759 1.00 38.84 249 TYR A O 1
ATOM 1532 N N . SER A 1 237 ? 16.428 -14.288 4.462 1.00 39.05 250 SER A N 1
ATOM 1533 C CA . SER A 1 237 ? 15.878 -14.667 5.771 1.00 39.23 250 SER A CA 1
ATOM 1534 C C . SER A 1 237 ? 14.571 -15.428 5.613 1.00 39.71 250 SER A C 1
ATOM 1535 O O . SER A 1 237 ? 14.277 -16.320 6.395 1.00 39.99 250 SER A O 1
ATOM 1538 N N . ASN A 1 238 ? 13.788 -15.063 4.602 1.00 40.49 251 ASN A N 1
ATOM 1539 C CA . ASN A 1 238 ? 12.469 -15.656 4.401 1.00 41.19 251 ASN A CA 1
ATOM 1540 C C . ASN A 1 238 ? 12.509 -16.854 3.473 1.00 41.56 251 ASN A C 1
ATOM 1541 O O . ASN A 1 238 ? 11.460 -17.404 3.121 1.00 42.12 251 ASN A O 1
ATOM 1546 N N . ALA A 1 239 ? 13.716 -17.252 3.075 1.00 41.69 252 ALA A N 1
ATOM 1547 C CA . ALA A 1 239 ? 13.899 -18.456 2.272 1.00 41.88 252 ALA A CA 1
ATOM 1548 C C . ALA A 1 239 ? 13.290 -19.664 2.982 1.00 41.94 252 ALA A C 1
ATOM 1549 O O . ALA A 1 239 ? 13.370 -19.785 4.205 1.00 41.97 252 ALA A O 1
ATOM 1551 N N . GLY A 1 240 ? 12.675 -20.551 2.205 1.00 42.24 253 GLY A N 1
ATOM 1552 C CA . GLY A 1 240 ? 11.965 -21.707 2.749 1.00 41.91 253 GLY A CA 1
ATOM 1553 C C . GLY A 1 240 ? 12.856 -22.682 3.490 1.00 41.79 253 GLY A C 1
ATOM 1554 O O . GLY A 1 240 ? 14.082 -22.522 3.530 1.00 41.57 253 GLY A O 1
ATOM 1555 N N . GLU A 1 241 ? 12.224 -23.695 4.081 1.00 41.80 254 GLU A N 1
ATOM 1556 C CA . GLU A 1 241 ? 12.923 -24.774 4.785 1.00 41.73 254 GLU A CA 1
ATOM 1557 C C . GLU A 1 241 ? 13.902 -25.484 3.853 1.00 41.49 254 GLU A C 1
ATOM 1558 O O . GLU A 1 241 ? 15.017 -25.824 4.252 1.00 41.34 254 GLU A O 1
ATOM 1561 N N . GLN A 1 242 ? 13.470 -25.677 2.607 1.00 41.33 255 GLN A N 1
ATOM 1562 C CA . GLN A 1 242 ? 14.258 -26.348 1.576 1.00 41.35 255 GLN A CA 1
ATOM 1563 C C . GLN A 1 242 ? 15.557 -25.589 1.287 1.00 41.22 255 GLN A C 1
ATOM 1564 O O . GLN A 1 242 ? 16.605 -26.206 1.068 1.00 41.21 255 GLN A O 1
ATOM 1570 N N . SER A 1 243 ? 15.479 -24.257 1.304 1.00 41.03 256 SER A N 1
ATOM 1571 C CA . SER A 1 243 ? 16.614 -23.392 0.973 1.00 40.89 256 SER A CA 1
ATOM 1572 C C . SER A 1 243 ? 17.734 -23.479 2.016 1.00 40.90 256 SER A C 1
ATOM 1573 O O . SER A 1 243 ? 18.906 -23.652 1.660 1.00 40.77 256 SER A O 1
ATOM 1576 N N . PHE A 1 244 ? 17.371 -23.354 3.295 1.00 40.84 257 PHE A N 1
ATOM 1577 C CA . PHE A 1 244 ? 18.334 -23.483 4.393 1.00 40.75 257 PHE A CA 1
ATOM 1578 C C . PHE A 1 244 ? 18.966 -24.876 4.464 1.00 40.90 257 PHE A C 1
ATOM 1579 O O . PHE A 1 244 ? 20.131 -25.009 4.840 1.00 40.91 257 PHE A O 1
ATOM 1587 N N . ASP A 1 245 ? 18.195 -25.903 4.101 1.00 41.03 258 ASP A N 1
ATOM 1588 C CA . ASP A 1 245 ? 18.712 -27.268 4.017 1.00 41.55 258 ASP A CA 1
ATOM 1589 C C . ASP A 1 245 ? 19.894 -27.363 3.054 1.00 41.34 258 ASP A C 1
ATOM 1590 O O . ASP A 1 245 ? 20.940 -27.912 3.406 1.00 41.34 258 ASP A O 1
ATOM 1595 N N . LYS A 1 246 ? 19.719 -26.821 1.848 1.00 41.03 259 LYS A N 1
ATOM 1596 C CA . LYS A 1 246 ? 20.770 -26.841 0.833 1.00 40.86 259 LYS A CA 1
ATOM 1597 C C . LYS A 1 246 ? 22.023 -26.151 1.364 1.00 40.64 259 LYS A C 1
ATOM 1598 O O . LYS A 1 246 ? 23.116 -26.717 1.312 1.00 40.54 259 LYS A O 1
ATOM 1604 N N . LEU A 1 247 ? 21.844 -24.942 1.899 1.00 40.34 260 LEU A N 1
ATOM 1605 C CA . LEU A 1 247 ? 22.935 -24.172 2.486 1.00 40.04 260 LEU A CA 1
ATOM 1606 C C . LEU A 1 247 ? 23.711 -24.973 3.521 1.00 39.96 260 LEU A C 1
ATOM 1607 O O . LEU A 1 247 ? 24.940 -25.047 3.464 1.00 39.90 260 LEU A O 1
ATOM 1612 N N . LEU A 1 248 ? 22.992 -25.563 4.469 1.00 39.89 261 LEU A N 1
ATOM 1613 C CA . LEU A 1 248 ? 23.643 -26.311 5.523 1.00 40.02 261 LEU A CA 1
ATOM 1614 C C . LEU A 1 248 ? 24.420 -27.491 4.949 1.00 40.23 261 LEU A C 1
ATOM 1615 O O . LEU A 1 248 ? 25.558 -27.727 5.349 1.00 40.20 261 LEU A O 1
ATOM 1620 N N . LYS A 1 249 ? 23.814 -28.205 3.998 1.00 40.51 262 LYS A N 1
ATOM 1621 C CA . LYS A 1 249 ? 24.479 -29.325 3.325 1.00 40.94 262 LYS A CA 1
ATOM 1622 C C . LYS A 1 249 ? 25.822 -28.874 2.753 1.00 41.12 262 LYS A C 1
ATOM 1623 O O . LYS A 1 249 ? 26.836 -29.550 2.920 1.00 40.99 262 LYS A O 1
ATOM 1629 N N . LYS A 1 250 ? 25.817 -27.713 2.101 1.00 41.50 263 LYS A N 1
ATOM 1630 C CA . LYS A 1 250 ? 27.029 -27.138 1.522 1.00 41.83 263 LYS A CA 1
ATOM 1631 C C . LYS A 1 250 ? 28.049 -26.844 2.616 1.00 41.84 263 LYS A C 1
ATOM 1632 O O . LYS A 1 250 ? 29.239 -27.115 2.459 1.00 41.89 263 LYS A O 1
ATOM 1638 N N . LEU A 1 251 ? 27.561 -26.312 3.733 1.00 42.01 264 LEU A N 1
ATOM 1639 C CA . LEU A 1 251 ? 28.403 -26.027 4.885 1.00 42.01 264 LEU A CA 1
ATOM 1640 C C . LEU A 1 251 ? 28.992 -27.286 5.502 1.00 42.47 264 LEU A C 1
ATOM 1641 O O . LEU A 1 251 ? 30.140 -27.270 5.951 1.00 42.70 264 LEU A O 1
ATOM 1646 N N . THR A 1 252 ? 28.217 -28.374 5.513 1.00 42.81 265 THR A N 1
ATOM 1647 C CA . THR A 1 252 ? 28.701 -29.660 6.037 1.00 43.10 265 THR A CA 1
ATOM 1648 C C . THR A 1 252 ? 29.855 -30.210 5.202 1.00 43.06 265 THR A C 1
ATOM 1649 O O . THR A 1 252 ? 30.769 -30.829 5.743 1.00 43.21 265 THR A O 1
ATOM 1653 N N . SER A 1 253 ? 29.809 -29.977 3.890 1.00 43.01 266 SER A N 1
ATOM 1654 C CA . SER A 1 253 ? 30.868 -30.432 2.982 1.00 42.79 266 SER A CA 1
ATOM 1655 C C . SER A 1 253 ? 32.156 -29.626 3.194 1.00 42.69 266 SER A C 1
ATOM 1656 O O . SER A 1 253 ? 33.260 -30.127 2.941 1.00 42.54 266 SER A O 1
ATOM 1659 N N . HIS A 1 254 ? 32.002 -28.383 3.665 1.00 42.46 267 HIS A N 1
ATOM 1660 C CA . HIS A 1 254 ? 33.144 -27.532 4.018 1.00 42.30 267 HIS A CA 1
ATOM 1661 C C . HIS A 1 254 ? 33.851 -27.982 5.314 1.00 42.16 267 HIS A C 1
ATOM 1662 O O . HIS A 1 254 ? 35.036 -27.727 5.568 1.00 42.23 267 HIS A O 1
ATOM 1664 N N . LEU A 1 255 ? 33.119 -28.786 6.116 1.00 41.92 268 LEU A N 1
ATOM 1665 C CA . LEU A 1 255 ? 33.673 -29.427 7.311 1.00 41.78 268 LEU A CA 1
ATOM 1666 C C . LEU A 1 255 ? 34.549 -30.627 6.929 1.00 41.66 268 LEU A C 1
ATOM 1667 O O . LEU A 1 255 ? 34.420 -31.153 5.816 1.00 41.78 268 LEU A O 1
ATOM 1669 N N . PRO A 1 256 ? 35.447 -31.068 7.843 1.00 41.52 269 PRO A N 1
ATOM 1670 C CA . PRO A 1 256 ? 35.688 -30.537 9.190 1.00 41.22 269 PRO A CA 1
ATOM 1671 C C . PRO A 1 256 ? 36.761 -29.439 9.260 1.00 40.92 269 PRO A C 1
ATOM 1672 O O . PRO A 1 256 ? 37.105 -28.984 10.354 1.00 40.91 269 PRO A O 1
ATOM 1676 N N . LYS A 1 257 ? 37.273 -29.018 8.105 1.00 40.53 270 LYS A N 1
ATOM 1677 C CA . LYS A 1 257 ? 38.298 -27.974 8.042 1.00 40.07 270 LYS A CA 1
ATOM 1678 C C . LYS A 1 257 ? 37.740 -26.607 8.448 1.00 39.63 270 LYS A C 1
ATOM 1679 O O . LYS A 1 257 ? 38.456 -25.776 9.011 1.00 39.66 270 LYS A O 1
ATOM 1681 N N . ALA A 1 258 ? 36.459 -26.385 8.163 1.00 39.04 271 ALA A N 1
ATOM 1682 C CA . ALA A 1 258 ? 35.789 -25.140 8.536 1.00 38.43 271 ALA A CA 1
ATOM 1683 C C . ALA A 1 258 ? 34.577 -25.410 9.418 1.00 37.85 271 ALA A C 1
ATOM 1684 O O . ALA A 1 258 ? 33.457 -25.561 8.919 1.00 37.95 271 ALA A O 1
ATOM 1686 N N . ARG A 1 259 ? 34.819 -25.488 10.728 1.00 37.07 272 ARG A N 1
ATOM 1687 C CA . ARG A 1 259 ? 33.756 -25.621 11.726 1.00 36.16 272 ARG A CA 1
ATOM 1688 C C . ARG A 1 259 ? 33.258 -24.234 12.164 1.00 35.30 272 ARG A C 1
ATOM 1689 O O . ARG A 1 259 ? 32.070 -24.046 12.453 1.00 35.24 272 ARG A O 1
ATOM 1697 N N . VAL A 1 260 ? 34.177 -23.270 12.186 1.00 33.96 273 VAL A N 1
ATOM 1698 C CA . VAL A 1 260 ? 33.867 -21.887 12.516 1.00 32.85 273 VAL A CA 1
ATOM 1699 C C . VAL A 1 260 ? 33.182 -21.220 11.321 1.00 32.01 273 VAL A C 1
ATOM 1700 O O . VAL A 1 260 ? 33.636 -21.358 10.188 1.00 32.15 273 VAL A O 1
ATOM 1704 N N . VAL A 1 261 ? 32.079 -20.522 11.579 1.00 30.73 274 VAL A N 1
ATOM 1705 C CA . VAL A 1 261 ? 31.291 -19.903 10.518 1.00 29.81 274 VAL A CA 1
ATOM 1706 C C . VAL A 1 261 ? 30.966 -18.434 10.829 1.00 29.56 274 VAL A C 1
ATOM 1707 O O . VAL A 1 261 ? 30.099 -18.130 11.663 1.00 29.54 274 VAL A O 1
ATOM 1711 N N . ALA A 1 262 ? 31.665 -17.529 10.158 1.00 28.74 275 ALA A N 1
ATOM 1712 C CA . ALA A 1 262 ? 31.390 -16.109 10.282 1.00 28.54 275 ALA A CA 1
ATOM 1713 C C . ALA A 1 262 ? 30.024 -15.791 9.658 1.00 28.00 275 ALA A C 1
ATOM 1714 O O . ALA A 1 262 ? 29.803 -16.058 8.481 1.00 27.85 275 ALA A O 1
ATOM 1716 N N . CYS A 1 263 ? 29.105 -15.254 10.453 0.60 27.57 276 CYS A N 1
ATOM 1717 C CA . CYS A 1 263 ? 27.764 -14.970 9.959 0.60 27.39 276 CYS A CA 1
ATOM 1718 C C . CYS A 1 263 ? 27.440 -13.493 10.084 0.60 27.48 276 CYS A C 1
ATOM 1719 O O . CYS A 1 263 ? 26.990 -13.034 11.130 0.60 27.11 276 CYS A O 1
ATOM 1722 N N . PHE A 1 264 ? 27.666 -12.740 9.018 1.00 27.69 277 PHE A N 1
ATOM 1723 C CA . PHE A 1 264 ? 27.128 -11.390 8.988 1.00 28.26 277 PHE A CA 1
ATOM 1724 C C . PHE A 1 264 ? 25.666 -11.526 8.597 1.00 28.69 277 PHE A C 1
ATOM 1725 O O . PHE A 1 264 ? 25.308 -11.499 7.420 1.00 28.87 277 PHE A O 1
ATOM 1733 N N . CYS A 1 265 ? 24.828 -11.708 9.609 1.00 29.16 278 CYS A N 1
ATOM 1734 C CA . CYS A 1 265 ? 23.511 -12.276 9.407 1.00 29.98 278 CYS A CA 1
ATOM 1735 C C . CYS A 1 265 ? 22.458 -11.614 10.271 1.00 30.46 278 CYS A C 1
ATOM 1736 O O . CYS A 1 265 ? 22.741 -11.168 11.376 1.00 30.72 278 CYS A O 1
ATOM 1739 N N . GLU A 1 266 ? 21.243 -11.547 9.741 1.00 31.12 279 GLU A N 1
ATOM 1740 C CA . GLU A 1 266 ? 20.058 -11.221 10.516 1.00 31.25 279 GLU A CA 1
ATOM 1741 C C . GLU A 1 266 ? 19.713 -12.418 11.388 1.00 31.63 279 GLU A C 1
ATOM 1742 O O . GLU A 1 266 ? 20.063 -13.553 11.066 1.00 31.61 279 GLU A O 1
ATOM 1748 N N . GLY A 1 267 ? 19.021 -12.154 12.490 1.00 32.26 280 GLY A N 1
ATOM 1749 C CA . GLY A 1 267 ? 18.651 -13.189 13.439 1.00 33.14 280 GLY A CA 1
ATOM 1750 C C . GLY A 1 267 ? 17.884 -14.329 12.806 1.00 33.83 280 GLY A C 1
ATOM 1751 O O . GLY A 1 267 ? 18.170 -15.500 13.069 1.00 33.99 280 GLY A O 1
ATOM 1752 N N . MET A 1 268 ? 16.919 -13.991 11.955 1.00 34.43 281 MET A N 1
ATOM 1753 C CA . MET A 1 268 ? 16.120 -15.014 11.278 1.00 35.15 281 MET A CA 1
ATOM 1754 C C . MET A 1 268 ? 16.942 -15.945 10.381 1.00 35.02 281 MET A C 1
ATOM 1755 O O . MET A 1 268 ? 16.640 -17.140 10.288 1.00 35.30 281 MET A O 1
ATOM 1760 N N . THR A 1 269 ? 17.984 -15.400 9.751 1.00 34.69 282 THR A N 1
ATOM 1761 C CA . THR A 1 269 ? 18.956 -16.206 8.999 1.00 34.40 282 THR A CA 1
ATOM 1762 C C . THR A 1 269 ? 19.667 -17.191 9.930 1.00 34.35 282 THR A C 1
ATOM 1763 O O . THR A 1 269 ? 19.775 -18.371 9.627 1.00 34.49 282 THR A O 1
ATOM 1767 N N . VAL A 1 270 ? 20.149 -16.692 11.063 1.00 34.44 283 VAL A N 1
ATOM 1768 C CA . VAL A 1 270 ? 20.784 -17.534 12.072 1.00 34.35 283 VAL A CA 1
ATOM 1769 C C . VAL A 1 270 ? 19.791 -18.590 12.553 1.00 34.56 283 VAL A C 1
ATOM 1770 O O . VAL A 1 270 ? 20.111 -19.786 12.576 1.00 34.60 283 VAL A O 1
ATOM 1774 N N . ARG A 1 271 ? 18.579 -18.155 12.904 1.00 34.86 284 ARG A N 1
ATOM 1775 C CA . ARG A 1 271 ? 17.532 -19.095 13.305 1.00 35.34 284 ARG A CA 1
ATOM 1776 C C . ARG A 1 271 ? 17.325 -20.160 12.232 1.00 35.35 284 ARG A C 1
ATOM 1777 O O . ARG A 1 271 ? 17.326 -21.353 12.537 1.00 35.17 284 ARG A O 1
ATOM 1785 N N . GLY A 1 272 ? 17.174 -19.711 10.983 1.00 35.68 285 GLY A N 1
ATOM 1786 C CA . GLY A 1 272 ? 17.019 -20.585 9.821 1.00 35.97 285 GLY A CA 1
ATOM 1787 C C . GLY A 1 272 ? 18.022 -21.724 9.785 1.00 36.41 285 GLY A C 1
ATOM 1788 O O . GLY A 1 272 ? 17.651 -22.890 9.594 1.00 36.36 285 GLY A O 1
ATOM 1789 N N . LEU A 1 273 ? 19.294 -21.382 9.978 1.00 36.73 286 LEU A N 1
ATOM 1790 C CA . LEU A 1 273 ? 20.368 -22.370 10.058 1.00 36.98 286 LEU A CA 1
ATOM 1791 C C . LEU A 1 273 ? 20.172 -23.369 11.190 1.00 37.24 286 LEU A C 1
ATOM 1792 O O . LEU A 1 273 ? 20.306 -24.571 10.983 1.00 37.36 286 LEU A O 1
ATOM 1797 N N . LEU A 1 274 ? 19.861 -22.867 12.385 1.00 37.72 287 LEU A N 1
ATOM 1798 C CA . LEU A 1 274 ? 19.687 -23.718 13.570 1.00 37.98 287 LEU A CA 1
ATOM 1799 C C . LEU A 1 274 ? 18.552 -24.717 13.374 1.00 38.17 287 LEU A C 1
ATOM 1800 O O . LEU A 1 274 ? 18.644 -25.864 13.804 1.00 37.84 287 LEU A O 1
ATOM 1805 N N . MET A 1 275 ? 17.485 -24.255 12.724 1.00 38.68 288 MET A N 1
ATOM 1806 C CA . MET A 1 275 ? 16.327 -25.085 12.405 1.00 39.14 288 MET A CA 1
ATOM 1807 C C . MET A 1 275 ? 16.672 -26.168 11.383 1.00 39.26 288 MET A C 1
ATOM 1808 O O . MET A 1 275 ? 16.140 -27.285 11.433 1.00 39.25 288 MET A O 1
ATOM 1813 N N . ALA A 1 276 ? 17.562 -25.822 10.455 1.00 39.37 289 ALA A N 1
ATOM 1814 C CA . ALA A 1 276 ? 18.093 -26.781 9.508 1.00 39.51 289 ALA A CA 1
ATOM 1815 C C . ALA A 1 276 ? 18.994 -27.784 10.225 1.00 39.68 289 ALA A C 1
ATOM 1816 O O . ALA A 1 276 ? 18.989 -28.961 9.874 1.00 39.90 289 ALA A O 1
ATOM 1818 N N . MET A 1 277 ? 19.752 -27.325 11.227 1.00 39.85 290 MET A N 1
ATOM 1819 C CA . MET A 1 277 ? 20.614 -28.216 12.030 1.00 40.14 290 MET A CA 1
ATOM 1820 C C . MET A 1 277 ? 19.793 -29.274 12.777 1.00 40.49 290 MET A C 1
ATOM 1821 O O . MET A 1 277 ? 20.242 -30.412 12.950 1.00 40.35 290 MET A O 1
ATOM 1826 N N . ARG A 1 278 ? 18.594 -28.887 13.217 1.00 40.93 291 ARG A N 1
ATOM 1827 C CA . ARG A 1 278 ? 17.667 -29.801 13.893 1.00 41.32 291 ARG A CA 1
ATOM 1828 C C . ARG A 1 278 ? 17.137 -30.858 12.923 1.00 41.38 291 ARG A C 1
ATOM 1829 O O . ARG A 1 278 ? 17.117 -32.055 13.242 1.00 41.61 291 ARG A O 1
ATOM 1837 N N . ARG A 1 279 ? 16.727 -30.411 11.735 1.00 41.35 292 ARG A N 1
ATOM 1838 C CA . ARG A 1 279 ? 16.175 -31.303 10.712 1.00 41.23 292 ARG A CA 1
ATOM 1839 C C . ARG A 1 279 ? 17.175 -32.375 10.261 1.00 41.42 292 ARG A C 1
ATOM 1840 O O . ARG A 1 279 ? 16.778 -33.459 9.828 1.00 41.28 292 ARG A O 1
ATOM 1848 N N . LEU A 1 280 ? 18.464 -32.064 10.391 1.00 41.69 293 LEU A N 1
ATOM 1849 C CA . LEU A 1 280 ? 19.547 -32.968 10.004 1.00 41.97 293 LEU A CA 1
ATOM 1850 C C . LEU A 1 280 ? 20.219 -33.688 11.169 1.00 42.14 293 LEU A C 1
ATOM 1851 O O . LEU A 1 280 ? 20.615 -34.844 11.031 1.00 42.37 293 LEU A O 1
ATOM 1856 N N . GLY A 1 281 ? 20.359 -33.012 12.306 1.00 42.37 294 GLY A N 1
ATOM 1857 C CA . GLY A 1 281 ? 21.076 -33.579 13.451 1.00 42.59 294 GLY A CA 1
ATOM 1858 C C . GLY A 1 281 ? 22.581 -33.368 13.368 1.00 42.75 294 GLY A C 1
ATOM 1859 O O . GLY A 1 281 ? 23.356 -34.127 13.949 1.00 42.70 294 GLY A O 1
ATOM 1860 N N . LEU A 1 282 ? 22.988 -32.328 12.640 1.00 42.98 295 LEU A N 1
ATOM 1861 C CA . LEU A 1 282 ? 24.394 -31.924 12.549 1.00 43.05 295 LEU A CA 1
ATOM 1862 C C . LEU A 1 282 ? 24.814 -31.037 13.731 1.00 43.03 295 LEU A C 1
ATOM 1863 O O . LEU A 1 282 ? 25.875 -30.402 13.692 1.00 43.09 295 LEU A O 1
ATOM 1865 N N . ALA A 1 283 ? 23.982 -31.010 14.775 1.00 42.83 296 ALA A N 1
ATOM 1866 C CA . ALA A 1 283 ? 24.184 -30.143 15.936 1.00 42.57 296 ALA A CA 1
ATOM 1867 C C . ALA A 1 283 ? 25.400 -30.538 16.773 1.00 42.44 296 ALA A C 1
ATOM 1868 O O . ALA A 1 283 ? 25.616 -31.722 17.057 1.00 42.44 296 ALA A O 1
ATOM 1870 N N . GLY A 1 284 ? 26.185 -29.535 17.164 1.00 42.21 297 GLY A N 1
ATOM 1871 C CA . GLY A 1 284 ? 27.410 -29.748 17.937 1.00 41.84 297 GLY A CA 1
ATOM 1872 C C . GLY A 1 284 ? 28.661 -29.941 17.090 1.00 41.50 297 GLY A C 1
ATOM 1873 O O . GLY A 1 284 ? 29.699 -30.372 17.601 1.00 41.58 297 GLY A O 1
ATOM 1874 N N . GLU A 1 285 ? 28.563 -29.621 15.799 1.00 41.03 298 GLU A N 1
ATOM 1875 C CA . GLU A 1 285 ? 29.693 -29.737 14.870 1.00 40.48 298 GLU A CA 1
ATOM 1876 C C . GLU A 1 285 ? 30.079 -28.392 14.238 1.00 40.03 298 GLU A C 1
ATOM 1877 O O . GLU A 1 285 ? 31.098 -28.298 13.542 1.00 39.86 298 GLU A O 1
ATOM 1879 N N . PHE A 1 286 ? 29.266 -27.364 14.489 1.00 39.33 299 PHE A N 1
ATOM 1880 C CA . PHE A 1 286 ? 29.536 -26.007 14.010 1.00 38.72 299 PHE A CA 1
ATOM 1881 C C . PHE A 1 286 ? 29.711 -25.006 15.147 1.00 38.07 299 PHE A C 1
ATOM 1882 O O . PHE A 1 286 ? 29.112 -25.150 16.217 1.00 38.11 299 PHE A O 1
ATOM 1890 N N . LEU A 1 287 ? 30.523 -23.983 14.893 1.00 36.95 300 LEU A N 1
ATOM 1891 C CA . LEU A 1 287 ? 30.603 -22.821 15.765 1.00 35.82 300 LEU A CA 1
ATOM 1892 C C . LEU A 1 287 ? 30.231 -21.567 14.976 1.00 34.73 300 LEU A C 1
ATOM 1893 O O . LEU A 1 287 ? 30.863 -21.247 13.972 1.00 34.71 300 LEU A O 1
ATOM 1898 N N . LEU A 1 288 ? 29.204 -20.861 15.437 1.00 33.40 301 LEU A N 1
ATOM 1899 C CA . LEU A 1 288 ? 28.706 -19.690 14.718 1.00 32.13 301 LEU A CA 1
ATOM 1900 C C . LEU A 1 288 ? 29.156 -18.380 15.351 1.00 31.35 301 LEU A C 1
ATOM 1901 O O . LEU A 1 288 ? 28.803 -18.076 16.489 1.00 30.84 301 LEU A O 1
ATOM 1906 N N . LEU A 1 289 ? 29.950 -17.619 14.604 1.00 30.57 302 LEU A N 1
ATOM 1907 C CA . LEU A 1 289 ? 30.345 -16.274 15.007 1.00 29.99 302 LEU A CA 1
ATOM 1908 C C . LEU A 1 289 ? 29.398 -15.265 14.356 1.00 29.46 302 LEU A C 1
ATOM 1909 O O . LEU A 1 289 ? 29.529 -14.946 13.168 1.00 29.49 302 LEU A O 1
ATOM 1914 N N . GLY A 1 290 ? 28.433 -14.782 15.139 1.00 28.89 303 GLY A N 1
ATOM 1915 C CA . GLY A 1 290 ? 27.352 -13.937 14.626 1.00 27.82 303 GLY A CA 1
ATOM 1916 C C . GLY A 1 290 ? 27.527 -12.445 14.842 1.00 27.51 303 GLY A C 1
ATOM 1917 O O . GLY A 1 290 ? 28.138 -12.013 15.823 1.00 27.14 303 GLY A O 1
ATOM 1918 N N . SER A 1 291 ? 26.985 -11.664 13.907 1.00 27.16 304 SER A N 1
ATOM 1919 C CA . SER A 1 291 ? 26.944 -10.210 14.003 1.00 27.09 304 SER A CA 1
ATOM 1920 C C . SER A 1 291 ? 25.719 -9.750 14.821 1.00 27.39 304 SER A C 1
ATOM 1921 O O . SER A 1 291 ? 25.043 -10.571 15.449 1.00 27.07 304 SER A O 1
ATOM 1924 N N . ASP A 1 292 ? 25.430 -8.449 14.799 1.00 27.62 305 ASP A N 1
ATOM 1925 C CA . ASP A 1 292 ? 24.411 -7.858 15.679 1.00 28.23 305 ASP A CA 1
ATOM 1926 C C . ASP A 1 292 ? 22.976 -8.236 15.322 1.00 28.12 305 ASP A C 1
ATOM 1927 O O . ASP A 1 292 ? 22.057 -7.928 16.065 1.00 28.29 305 ASP A O 1
ATOM 1932 N N . GLY A 1 293 ? 22.781 -8.884 14.178 1.00 28.33 306 GLY A N 1
ATOM 1933 C CA . GLY A 1 293 ? 21.477 -9.444 13.840 1.00 27.98 306 GLY A CA 1
ATOM 1934 C C . GLY A 1 293 ? 21.097 -10.463 14.888 1.00 27.94 306 GLY A C 1
ATOM 1935 O O . GLY A 1 293 ? 19.939 -10.550 15.299 1.00 28.20 306 GLY A O 1
ATOM 1936 N N . TRP A 1 294 ? 22.095 -11.214 15.341 1.00 27.94 307 TRP A N 1
ATOM 1937 C CA . TRP A 1 294 ? 21.911 -12.217 16.375 1.00 27.77 307 TRP A CA 1
ATOM 1938 C C . TRP A 1 294 ? 22.093 -11.634 17.783 1.00 28.02 307 TRP A C 1
ATOM 1939 O O . TRP A 1 294 ? 21.179 -11.719 18.605 1.00 28.18 307 TRP A O 1
ATOM 1950 N N . ALA A 1 295 ? 23.256 -11.054 18.067 1.00 27.69 308 ALA A N 1
ATOM 1951 C CA . ALA A 1 295 ? 23.499 -10.440 19.375 1.00 28.26 308 ALA A CA 1
ATOM 1952 C C . ALA A 1 295 ? 23.035 -11.348 20.524 1.00 28.74 308 ALA A C 1
ATOM 1953 O O . ALA A 1 295 ? 23.375 -12.544 20.530 1.00 28.90 308 ALA A O 1
ATOM 1955 N N . ASP A 1 296 ? 22.268 -10.800 21.477 1.00 29.17 309 ASP A N 1
ATOM 1956 C CA . ASP A 1 296 ? 21.738 -11.577 22.618 1.00 29.77 309 ASP A CA 1
ATOM 1957 C C . ASP A 1 296 ? 20.231 -11.861 22.535 1.00 30.44 309 ASP A C 1
ATOM 1958 O O . ASP A 1 296 ? 19.546 -11.903 23.556 1.00 30.72 309 ASP A O 1
ATOM 1963 N N . ARG A 1 297 ? 19.730 -12.060 21.319 1.00 31.19 310 ARG A N 1
ATOM 1964 C CA . ARG A 1 297 ? 18.295 -12.232 21.061 1.00 32.18 310 ARG A CA 1
ATOM 1965 C C . ARG A 1 297 ? 17.801 -13.644 21.349 1.00 32.68 310 ARG A C 1
ATOM 1966 O O . ARG A 1 297 ? 18.242 -14.615 20.713 1.00 32.63 310 ARG A O 1
ATOM 1974 N N . TYR A 1 298 ? 16.865 -13.752 22.289 1.00 33.14 311 TYR A N 1
ATOM 1975 C CA . TYR A 1 298 ? 16.303 -15.044 22.663 1.00 33.60 311 TYR A CA 1
ATOM 1976 C C . TYR A 1 298 ? 15.420 -15.642 21.566 1.00 34.18 311 TYR A C 1
ATOM 1977 O O . TYR A 1 298 ? 15.371 -16.861 21.410 1.00 33.73 311 TYR A O 1
ATOM 1986 N N . ASP A 1 299 ? 14.765 -14.781 20.783 1.00 34.95 312 ASP A N 1
ATOM 1987 C CA . ASP A 1 299 ? 13.864 -15.244 19.722 1.00 35.72 312 ASP A CA 1
ATOM 1988 C C . ASP A 1 299 ? 14.584 -15.968 18.562 1.00 35.57 312 ASP A C 1
ATOM 1989 O O . ASP A 1 299 ? 13.958 -16.706 17.787 1.00 35.79 312 ASP A O 1
ATOM 1994 N N . VAL A 1 300 ? 15.900 -15.773 18.482 1.00 35.16 313 VAL A N 1
ATOM 1995 C CA . VAL A 1 300 ? 16.771 -16.515 17.568 1.00 34.57 313 VAL A CA 1
ATOM 1996 C C . VAL A 1 300 ? 16.960 -17.956 18.067 1.00 34.57 313 VAL A C 1
ATOM 1997 O O . VAL A 1 300 ? 16.777 -18.915 17.315 1.00 34.58 313 VAL A O 1
ATOM 2001 N N . THR A 1 301 ? 17.299 -18.097 19.347 1.00 34.61 314 THR A N 1
ATOM 2002 C CA . THR A 1 301 ? 17.760 -19.377 19.908 1.00 34.19 314 THR A CA 1
ATOM 2003 C C . THR A 1 301 ? 16.691 -20.225 20.612 1.00 34.26 314 THR A C 1
ATOM 2004 O O . THR A 1 301 ? 16.888 -21.432 20.820 1.00 34.30 314 THR A O 1
ATOM 2008 N N . ASP A 1 302 ? 15.570 -19.599 20.972 1.00 34.22 315 ASP A N 1
ATOM 2009 C CA . ASP A 1 302 ? 14.464 -20.286 21.657 1.00 34.43 315 ASP A CA 1
ATOM 2010 C C . ASP A 1 302 ? 13.948 -21.527 20.915 1.00 34.24 315 ASP A C 1
ATOM 2011 O O . ASP A 1 302 ? 13.413 -21.434 19.809 1.00 34.32 315 ASP A O 1
ATOM 2016 N N . GLY A 1 303 ? 14.120 -22.685 21.537 1.00 34.17 316 GLY A N 1
ATOM 2017 C CA . GLY A 1 303 ? 13.697 -23.953 20.954 1.00 34.29 316 GLY A CA 1
ATOM 2018 C C . GLY A 1 303 ? 14.839 -24.723 20.320 1.00 34.35 316 GLY A C 1
ATOM 2019 O O . GLY A 1 303 ? 14.740 -25.931 20.127 1.00 34.45 316 GLY A O 1
ATOM 2020 N N . TYR A 1 304 ? 15.927 -24.025 19.996 1.00 34.48 317 TYR A N 1
ATOM 2021 C CA . TYR A 1 304 ? 17.061 -24.644 19.307 1.00 34.26 317 TYR A CA 1
ATOM 2022 C C . TYR A 1 304 ? 18.392 -24.349 19.989 1.00 34.00 317 TYR A C 1
ATOM 2023 O O . TYR A 1 304 ? 19.411 -24.149 19.330 1.00 33.94 317 TYR A O 1
ATOM 2032 N N . GLN A 1 305 ? 18.373 -24.355 21.319 1.00 33.85 318 GLN A N 1
ATOM 2033 C CA . GLN A 1 305 ? 19.519 -23.951 22.124 1.00 33.75 318 GLN A CA 1
ATOM 2034 C C . GLN A 1 305 ? 20.771 -24.811 21.917 1.00 33.56 318 GLN A C 1
ATOM 2035 O O . GLN A 1 305 ? 21.867 -24.273 21.724 1.00 33.53 318 GLN A O 1
ATOM 2041 N N . ARG A 1 306 ? 20.609 -26.134 21.958 1.00 33.19 319 ARG A N 1
ATOM 2042 C CA . ARG A 1 306 ? 21.744 -27.048 21.801 1.00 33.04 319 ARG A CA 1
ATOM 2043 C C . ARG A 1 306 ? 22.358 -26.979 20.396 1.00 32.68 319 ARG A C 1
ATOM 2044 O O . ARG A 1 306 ? 23.540 -27.268 20.203 1.00 32.79 319 ARG A O 1
ATOM 2052 N N . GLU A 1 307 ? 21.547 -26.593 19.420 1.00 32.21 320 GLU A N 1
ATOM 2053 C CA . GLU A 1 307 ? 22.040 -26.327 18.078 1.00 32.03 320 GLU A CA 1
ATOM 2054 C C . GLU A 1 307 ? 22.940 -25.078 18.075 1.00 31.90 320 GLU A C 1
ATOM 2055 O O . GLU A 1 307 ? 23.948 -25.032 17.357 1.00 31.82 320 GLU A O 1
ATOM 2061 N N . ALA A 1 308 ? 22.582 -24.089 18.902 1.00 31.29 321 ALA A N 1
ATOM 2062 C CA . ALA A 1 308 ? 23.311 -22.816 18.980 1.00 30.92 321 ALA A CA 1
ATOM 2063 C C . ALA A 1 308 ? 24.485 -22.835 19.945 1.00 30.45 321 ALA A C 1
ATOM 2064 O O . ALA A 1 308 ? 25.476 -22.145 19.719 1.00 30.50 321 ALA A O 1
ATOM 2066 N N . VAL A 1 309 ? 24.369 -23.617 21.015 1.00 29.93 322 VAL A N 1
ATOM 2067 C CA . VAL A 1 309 ? 25.412 -23.689 22.044 1.00 29.69 322 VAL A CA 1
ATOM 2068 C C . VAL A 1 309 ? 26.830 -23.596 21.447 1.00 29.50 322 VAL A C 1
ATOM 2069 O O . VAL A 1 309 ? 27.143 -24.243 20.435 1.00 29.78 322 VAL A O 1
ATOM 2073 N N . GLY A 1 310 ? 27.664 -22.770 22.074 1.00 29.15 323 GLY A N 1
ATOM 2074 C CA . GLY A 1 310 ? 29.049 -22.569 21.647 1.00 28.35 323 GLY A CA 1
ATOM 2075 C C . GLY A 1 310 ? 29.199 -21.261 20.898 1.00 28.01 323 GLY A C 1
ATOM 2076 O O . GLY A 1 310 ? 30.300 -20.711 20.810 1.00 28.25 323 GLY A O 1
ATOM 2077 N N . GLY A 1 311 ? 28.081 -20.760 20.374 1.00 27.33 324 GLY A N 1
ATOM 2078 C CA . GLY A 1 311 ? 28.068 -19.582 19.513 1.00 26.95 324 GLY A CA 1
ATOM 2079 C C . GLY A 1 311 ? 28.639 -18.321 20.135 1.00 26.60 324 GLY A C 1
ATOM 2080 O O . GLY A 1 311 ? 28.621 -18.165 21.356 1.00 27.18 324 GLY A O 1
ATOM 2081 N N . ILE A 1 312 ? 29.137 -17.424 19.287 1.00 25.82 325 ILE A N 1
ATOM 2082 C CA . ILE A 1 312 ? 29.760 -16.177 19.712 1.00 25.12 325 ILE A CA 1
ATOM 2083 C C . ILE A 1 312 ? 29.115 -15.031 18.932 1.00 25.31 325 ILE A C 1
ATOM 2084 O O . ILE A 1 312 ? 28.961 -15.107 17.712 1.00 24.80 325 ILE A O 1
ATOM 2089 N N . THR A 1 313 ? 28.703 -13.983 19.641 1.00 25.45 326 THR A N 1
ATOM 2090 C CA . THR A 1 313 ? 27.977 -12.901 18.995 1.00 25.64 326 THR A CA 1
ATOM 2091 C C . THR A 1 313 ? 28.516 -11.549 19.382 1.00 26.05 326 THR A C 1
ATOM 2092 O O . THR A 1 313 ? 29.114 -11.370 20.441 1.00 25.45 326 THR A O 1
ATOM 2096 N N . ILE A 1 314 ? 28.298 -10.605 18.484 1.00 26.86 327 ILE A N 1
ATOM 2097 C CA . ILE A 1 314 ? 28.698 -9.238 18.693 1.00 27.96 327 ILE A CA 1
ATOM 2098 C C . ILE A 1 314 ? 27.434 -8.440 18.944 1.00 28.62 327 ILE A C 1
ATOM 2099 O O . ILE A 1 314 ? 26.444 -8.585 18.241 1.00 28.84 327 ILE A O 1
ATOM 2104 N N . LYS A 1 315 ? 27.455 -7.642 19.997 1.00 29.60 328 LYS A N 1
ATOM 2105 C CA . LYS A 1 315 ? 26.311 -6.829 20.342 1.00 30.47 328 LYS A CA 1
ATOM 2106 C C . LYS A 1 315 ? 26.789 -5.400 20.470 1.00 31.04 328 LYS A C 1
ATOM 2107 O O . LYS A 1 315 ? 27.866 -5.147 21.008 1.00 30.86 328 LYS A O 1
ATOM 2113 N N . LEU A 1 316 ? 25.991 -4.468 19.967 1.00 31.99 329 LEU A N 1
ATOM 2114 C CA . LEU A 1 316 ? 26.227 -3.048 20.197 1.00 32.82 329 LEU A CA 1
ATOM 2115 C C . LEU A 1 316 ? 25.943 -2.706 21.659 1.00 33.52 329 LEU A C 1
ATOM 2116 O O . LEU A 1 316 ? 24.909 -3.108 22.201 1.00 33.66 329 LEU A O 1
ATOM 2121 N N . GLN A 1 317 ? 26.867 -1.988 22.303 1.00 34.09 330 GLN A N 1
ATOM 2122 C CA . GLN A 1 317 ? 26.692 -1.605 23.699 1.00 34.65 330 GLN A CA 1
ATOM 2123 C C . GLN A 1 317 ? 25.518 -0.639 23.843 1.00 35.10 330 GLN A C 1
ATOM 2124 O O . GLN A 1 317 ? 25.564 0.505 23.383 1.00 35.05 330 GLN A O 1
ATOM 2130 N N . SER A 1 318 ? 24.462 -1.131 24.482 1.00 35.63 331 SER A N 1
ATOM 2131 C CA . SER A 1 318 ? 23.275 -0.346 24.774 1.00 35.93 331 SER A CA 1
ATOM 2132 C C . SER A 1 318 ? 22.666 -0.774 26.108 1.00 36.46 331 SER A C 1
ATOM 2133 O O . SER A 1 318 ? 22.035 -1.827 26.193 1.00 36.97 331 SER A O 1
ATOM 2136 N N . PRO A 1 319 ? 22.850 0.034 27.161 1.00 37.25 332 PRO A N 1
ATOM 2137 C CA . PRO A 1 319 ? 22.258 -0.362 28.443 1.00 37.87 332 PRO A CA 1
ATOM 2138 C C . PRO A 1 319 ? 20.728 -0.263 28.414 1.00 38.42 332 PRO A C 1
ATOM 2139 O O . PRO A 1 319 ? 20.183 0.661 27.786 1.00 38.43 332 PRO A O 1
ATOM 2143 N N . ASP A 1 320 ? 20.052 -1.207 29.078 1.00 38.70 333 ASP A N 1
ATOM 2144 C CA . ASP A 1 320 ? 18.616 -1.096 29.339 1.00 38.94 333 ASP A CA 1
ATOM 2145 C C . ASP A 1 320 ? 18.257 0.319 29.799 1.00 38.83 333 ASP A C 1
ATOM 2146 O O . ASP A 1 320 ? 19.038 0.992 30.491 1.00 38.70 333 ASP A O 1
ATOM 2151 N N . VAL A 1 321 ? 17.078 0.772 29.400 1.00 38.73 334 VAL A N 1
ATOM 2152 C CA . VAL A 1 321 ? 16.568 2.076 29.813 1.00 38.22 334 VAL A CA 1
ATOM 2153 C C . VAL A 1 321 ? 15.601 1.851 30.960 1.00 38.00 334 VAL A C 1
ATOM 2154 O O . VAL A 1 321 ? 14.523 1.284 30.751 1.00 38.10 334 VAL A O 1
ATOM 2158 N N . LYS A 1 322 ? 15.994 2.288 32.160 1.00 37.64 335 LYS A N 1
ATOM 2159 C CA . LYS A 1 322 ? 15.234 2.035 33.396 1.00 37.24 335 LYS A CA 1
ATOM 2160 C C . LYS A 1 322 ? 13.760 2.444 33.307 1.00 36.83 335 LYS A C 1
ATOM 2161 O O . LYS A 1 322 ? 12.871 1.645 33.617 1.00 37.12 335 LYS A O 1
ATOM 2163 N N . TRP A 1 323 ? 13.497 3.676 32.879 1.00 35.93 336 TRP A N 1
ATOM 2164 C CA . TRP A 1 323 ? 12.124 4.161 32.868 1.00 34.97 336 TRP A CA 1
ATOM 2165 C C . TRP A 1 323 ? 11.219 3.444 31.861 1.00 34.71 336 TRP A C 1
ATOM 2166 O O . TRP A 1 323 ? 9.994 3.409 32.041 1.00 34.89 336 TRP A O 1
ATOM 2177 N N . PHE A 1 324 ? 11.812 2.851 30.826 1.00 33.95 337 PHE A N 1
ATOM 2178 C CA . PHE A 1 324 ? 11.000 2.195 29.817 1.00 33.37 337 PHE A CA 1
ATOM 2179 C C . PHE A 1 324 ? 10.175 1.059 30.389 1.00 33.42 337 PHE A C 1
ATOM 2180 O O . PHE A 1 324 ? 8.984 0.950 30.084 1.00 33.89 337 PHE A O 1
ATOM 2188 N N . ASP A 1 325 ? 10.806 0.213 31.199 1.00 33.18 338 ASP A N 1
ATOM 2189 C CA . ASP A 1 325 ? 10.130 -0.931 31.801 1.00 33.07 338 ASP A CA 1
ATOM 2190 C C . ASP A 1 325 ? 9.032 -0.481 32.750 1.00 32.99 338 ASP A C 1
ATOM 2191 O O . ASP A 1 325 ? 7.984 -1.121 32.840 1.00 32.92 338 ASP A O 1
ATOM 2196 N N . ASP A 1 326 ? 9.287 0.625 33.446 1.00 32.96 339 ASP A N 1
ATOM 2197 C CA . ASP A 1 326 ? 8.330 1.218 34.374 1.00 32.81 339 ASP A CA 1
ATOM 2198 C C . ASP A 1 326 ? 7.044 1.536 33.641 1.00 32.20 339 ASP A C 1
ATOM 2199 O O . ASP A 1 326 ? 5.961 1.155 34.075 1.00 32.16 339 ASP A O 1
ATOM 2204 N N . TYR A 1 327 ? 7.173 2.226 32.515 1.00 31.56 340 TYR A N 1
ATOM 2205 C CA . TYR A 1 327 ? 6.010 2.603 31.735 1.00 30.76 340 TYR A CA 1
ATOM 2206 C C . TYR A 1 327 ? 5.406 1.376 31.060 1.00 30.61 340 TYR A C 1
ATOM 2207 O O . TYR A 1 327 ? 4.202 1.138 31.148 1.00 30.85 340 TYR A O 1
ATOM 2216 N N . TYR A 1 328 ? 6.262 0.592 30.410 1.00 30.21 341 TYR A N 1
ATOM 2217 C CA . TYR A 1 328 ? 5.819 -0.504 29.565 1.00 29.47 341 TYR A CA 1
ATOM 2218 C C . TYR A 1 328 ? 5.015 -1.539 30.330 1.00 29.54 341 TYR A C 1
ATOM 2219 O O . TYR A 1 328 ? 3.942 -1.935 29.890 1.00 29.60 341 TYR A O 1
ATOM 2228 N N . LEU A 1 329 ? 5.526 -1.962 31.483 1.00 29.77 342 LEU A N 1
ATOM 2229 C CA . LEU A 1 329 ? 4.941 -3.101 32.204 1.00 29.72 342 LEU A CA 1
ATOM 2230 C C . LEU A 1 329 ? 3.570 -2.812 32.806 1.00 29.61 342 LEU A C 1
ATOM 2231 O O . LEU A 1 329 ? 2.795 -3.728 33.076 1.00 29.38 342 LEU A O 1
ATOM 2236 N N . LYS A 1 330 ? 3.265 -1.528 32.962 1.00 29.79 343 LYS A N 1
ATOM 2237 C CA . LYS A 1 330 ? 1.981 -1.087 33.494 1.00 29.97 343 LYS A CA 1
ATOM 2238 C C . LYS A 1 330 ? 0.838 -1.094 32.463 1.00 29.96 343 LYS A C 1
ATOM 2239 O O . LYS A 1 330 ? -0.334 -1.001 32.830 1.00 29.75 343 LYS A O 1
ATOM 2245 N N . LEU A 1 331 ? 1.180 -1.240 31.185 1.00 30.14 344 LEU A N 1
ATOM 2246 C CA . LEU A 1 331 ? 0.190 -1.178 30.104 1.00 30.41 344 LEU A CA 1
ATOM 2247 C C . LEU A 1 331 ? -0.832 -2.316 30.142 1.00 30.60 344 LEU A C 1
ATOM 2248 O O . LEU A 1 331 ? -0.513 -3.456 30.493 1.00 30.70 344 LEU A O 1
ATOM 2253 N N . ARG A 1 332 ? -2.063 -1.986 29.770 1.00 30.86 345 ARG A N 1
ATOM 2254 C CA . ARG A 1 332 ? -3.170 -2.928 29.820 1.00 31.05 345 ARG A CA 1
ATOM 2255 C C . ARG A 1 332 ? -3.897 -2.942 28.483 1.00 31.07 345 ARG A C 1
ATOM 2256 O O . ARG A 1 332 ? -4.116 -1.883 27.894 1.00 30.93 345 ARG A O 1
ATOM 2264 N N . PRO A 1 333 ? -4.299 -4.138 28.014 1.00 31.05 346 PRO A N 1
ATOM 2265 C CA . PRO A 1 333 ? -5.005 -4.250 26.736 1.00 31.17 346 PRO A CA 1
ATOM 2266 C C . PRO A 1 333 ? -6.373 -3.561 26.705 1.00 31.43 346 PRO A C 1
ATOM 2267 O O . PRO A 1 333 ? -6.839 -3.185 25.635 1.00 31.76 346 PRO A O 1
ATOM 2271 N N . GLU A 1 334 ? -7.005 -3.399 27.864 1.00 31.84 347 GLU A N 1
ATOM 2272 C CA . GLU A 1 334 ? -8.333 -2.780 27.952 1.00 31.99 347 GLU A CA 1
ATOM 2273 C C . GLU A 1 334 ? -8.272 -1.253 27.879 1.00 32.07 347 GLU A C 1
ATOM 2274 O O . GLU A 1 334 ? -9.290 -0.596 27.638 1.00 32.12 347 GLU A O 1
ATOM 2280 N N . THR A 1 335 ? -7.077 -0.695 28.082 1.00 32.07 348 THR A N 1
ATOM 2281 C CA . THR A 1 335 ? -6.918 0.743 28.303 1.00 31.86 348 THR A CA 1
ATOM 2282 C C . THR A 1 335 ? -5.842 1.377 27.435 1.00 31.95 348 THR A C 1
ATOM 2283 O O . THR A 1 335 ? -5.599 2.583 27.548 1.00 31.81 348 THR A O 1
ATOM 2287 N N . ASN A 1 336 ? -5.202 0.565 26.588 1.00 32.11 349 ASN A N 1
ATOM 2288 C CA . ASN A 1 336 ? -4.135 1.022 25.692 1.00 32.34 349 ASN A CA 1
ATOM 2289 C C . ASN A 1 336 ? -4.570 1.016 24.222 1.00 32.63 349 ASN A C 1
ATOM 2290 O O . ASN A 1 336 ? -4.073 0.233 23.400 1.00 32.79 349 ASN A O 1
ATOM 2295 N N . HIS A 1 337 ? -5.493 1.909 23.889 1.00 32.77 350 HIS A N 1
ATOM 2296 C CA . HIS A 1 337 ? -6.013 1.966 22.530 1.00 32.90 350 HIS A CA 1
ATOM 2297 C C . HIS A 1 337 ? -5.142 2.760 21.569 1.00 32.50 350 HIS A C 1
ATOM 2298 O O . HIS A 1 337 ? -5.157 2.501 20.368 1.00 32.68 350 HIS A O 1
ATOM 2305 N N . ARG A 1 338 ? -4.360 3.701 22.093 1.00 32.06 351 ARG A N 1
ATOM 2306 C CA . ARG A 1 338 ? -3.510 4.543 21.242 1.00 31.65 351 ARG A CA 1
ATOM 2307 C C . ARG A 1 338 ? -2.470 3.746 20.440 1.00 31.23 351 ARG A C 1
ATOM 2308 O O . ARG A 1 338 ? -1.999 4.202 19.397 1.00 31.24 351 ARG A O 1
ATOM 2316 N N . ASN A 1 339 ? -2.120 2.566 20.943 1.00 30.76 352 ASN A N 1
ATOM 2317 C CA . ASN A 1 339 ? -1.367 1.577 20.184 1.00 30.36 352 ASN A CA 1
ATOM 2318 C C . ASN A 1 339 ? -2.345 0.564 19.586 1.00 29.80 352 ASN A C 1
ATOM 2319 O O . ASN A 1 339 ? -2.825 -0.327 20.287 1.00 29.64 352 ASN A O 1
ATOM 2324 N N . PRO A 1 340 ? -2.651 0.703 18.284 1.00 29.44 353 PRO A N 1
ATOM 2325 C CA . PRO A 1 340 ? -3.715 -0.101 17.675 1.00 29.33 353 PRO A CA 1
ATOM 2326 C C . PRO A 1 340 ? -3.367 -1.586 17.581 1.00 29.35 353 PRO A C 1
ATOM 2327 O O . PRO A 1 340 ? -4.272 -2.420 17.534 1.00 29.46 353 PRO A O 1
ATOM 2331 N N . TRP A 1 341 ? -2.071 -1.898 17.583 1.00 28.81 354 TRP A N 1
ATOM 2332 C CA . TRP A 1 341 ? -1.586 -3.274 17.518 1.00 28.53 354 TRP A CA 1
ATOM 2333 C C . TRP A 1 341 ? -1.617 -4.027 18.858 1.00 28.36 354 TRP A C 1
ATOM 2334 O O . TRP A 1 341 ? -1.480 -5.250 18.891 1.00 28.13 354 TRP A O 1
ATOM 2345 N N . PHE A 1 342 ? -1.797 -3.301 19.957 1.00 28.35 355 PHE A N 1
ATOM 2346 C CA . PHE A 1 342 ? -1.591 -3.873 21.285 1.00 28.40 355 PHE A CA 1
ATOM 2347 C C . PHE A 1 342 ? -2.494 -5.050 21.636 1.00 28.84 355 PHE A C 1
ATOM 2348 O O . PHE A 1 342 ? -2.032 -6.034 22.220 1.00 28.61 355 PHE A O 1
ATOM 2356 N N . GLN A 1 343 ? -3.772 -4.956 21.280 1.00 29.56 356 GLN A N 1
ATOM 2357 C CA . GLN A 1 343 ? -4.711 -6.039 21.551 1.00 30.37 356 GLN A CA 1
ATOM 2358 C C . GLN A 1 343 ? -4.308 -7.307 20.793 1.00 30.70 356 GLN A C 1
ATOM 2359 O O . GLN A 1 343 ? -4.300 -8.395 21.365 1.00 30.66 356 GLN A O 1
ATOM 2365 N N . GLU A 1 344 ? -3.948 -7.156 19.519 1.00 31.23 357 GLU A N 1
ATOM 2366 C CA . GLU A 1 344 ? -3.423 -8.266 18.723 1.00 31.73 357 GLU A CA 1
ATOM 2367 C C . GLU A 1 344 ? -2.224 -8.876 19.444 1.00 31.83 357 GLU A C 1
ATOM 2368 O O . GLU A 1 344 ? -2.150 -10.100 19.613 1.00 31.98 357 GLU A O 1
ATOM 2374 N N . PHE A 1 345 ? -1.303 -8.014 19.877 1.00 31.69 358 PHE A N 1
ATOM 2375 C CA . PHE A 1 345 ? -0.093 -8.445 20.570 1.00 31.70 358 PHE A CA 1
ATOM 2376 C C . PHE A 1 345 ? -0.401 -9.173 21.871 1.00 31.89 358 PHE A C 1
ATOM 2377 O O . PHE A 1 345 ? 0.138 -10.255 22.124 1.00 31.96 358 PHE A O 1
ATOM 2385 N N . TRP A 1 346 ? -1.269 -8.585 22.688 1.00 31.94 359 TRP A N 1
ATOM 2386 C CA . TRP A 1 346 ? -1.622 -9.193 23.964 1.00 32.32 359 TRP A CA 1
ATOM 2387 C C . TRP A 1 346 ? -2.159 -10.601 23.741 1.00 32.63 359 TRP A C 1
ATOM 2388 O O . TRP A 1 346 ? -1.737 -11.544 24.409 1.00 32.44 359 TRP A O 1
ATOM 2399 N N . GLN A 1 347 ? -3.067 -10.720 22.773 1.00 33.19 360 GLN A N 1
ATOM 2400 C CA . GLN A 1 347 ? -3.717 -11.978 22.437 1.00 33.88 360 GLN A CA 1
ATOM 2401 C C . GLN A 1 347 ? -2.738 -13.023 21.913 1.00 34.22 360 GLN A C 1
ATOM 2402 O O . GLN A 1 347 ? -2.874 -14.201 22.222 1.00 34.22 360 GLN A O 1
ATOM 2406 N N . HIS A 1 348 ? -1.750 -12.587 21.135 1.00 34.92 361 HIS A N 1
ATOM 2407 C CA . HIS A 1 348 ? -0.754 -13.506 20.590 1.00 35.38 361 HIS A CA 1
ATOM 2408 C C . HIS A 1 348 ? 0.234 -13.951 21.656 1.00 35.40 361 HIS A C 1
ATOM 2409 O O . HIS A 1 348 ? 0.523 -15.144 21.773 1.00 35.64 361 HIS A O 1
ATOM 2416 N N . ARG A 1 349 ? 0.736 -12.989 22.429 1.00 35.59 362 ARG A N 1
ATOM 2417 C CA . ARG A 1 349 ? 1.716 -13.248 23.496 1.00 35.77 362 ARG A CA 1
ATOM 2418 C C . ARG A 1 349 ? 1.229 -14.259 24.538 1.00 35.65 362 ARG A C 1
ATOM 2419 O O . ARG A 1 349 ? 2.018 -15.048 25.057 1.00 35.71 362 ARG A O 1
ATOM 2427 N N . PHE A 1 350 ? -0.066 -14.247 24.830 1.00 35.42 363 PHE A N 1
ATOM 2428 C CA . PHE A 1 350 ? -0.596 -15.092 25.889 1.00 35.43 363 PHE A CA 1
ATOM 2429 C C . PHE A 1 350 ? -1.523 -16.186 25.381 1.00 35.71 363 PHE A C 1
ATOM 2430 O O . PHE A 1 350 ? -2.076 -16.941 26.179 1.00 35.64 363 PHE A O 1
ATOM 2438 N N . GLN A 1 351 ? -1.673 -16.272 24.058 1.00 36.06 364 GLN A N 1
ATOM 2439 C CA . GLN A 1 351 ? -2.506 -17.295 23.406 1.00 36.35 364 GLN A CA 1
ATOM 2440 C C . GLN A 1 351 ? -3.925 -17.370 23.993 1.00 36.40 364 GLN A C 1
ATOM 2441 O O . GLN A 1 351 ? -4.447 -18.459 24.275 1.00 36.46 364 GLN A O 1
ATOM 2447 N N . CYS A 1 352 ? -4.539 -16.204 24.175 1.00 36.24 365 CYS A N 1
ATOM 2448 C CA . CYS A 1 352 ? -5.898 -16.108 24.700 1.00 36.18 365 CYS A CA 1
ATOM 2449 C C . CYS A 1 352 ? -6.693 -15.084 23.900 1.00 35.91 365 CYS A C 1
ATOM 2450 O O . CYS A 1 352 ? -6.135 -14.382 23.061 1.00 35.90 365 CYS A O 1
ATOM 2453 N N . ARG A 1 353 ? -7.995 -15.009 24.167 1.00 35.79 366 ARG A N 1
ATOM 2454 C CA . ARG A 1 353 ? -8.882 -14.047 23.520 1.00 35.70 366 ARG A CA 1
ATOM 2455 C C . ARG A 1 353 ? -9.406 -13.058 24.554 1.00 35.75 366 ARG A C 1
ATOM 2456 O O . ARG A 1 353 ? -9.803 -13.451 25.654 1.00 35.84 366 ARG A O 1
ATOM 2464 N N . LEU A 1 354 ? -9.403 -11.779 24.195 1.00 35.79 367 LEU A N 1
ATOM 2465 C CA . LEU A 1 354 ? -9.938 -10.732 25.057 1.00 36.03 367 LEU A CA 1
ATOM 2466 C C . LEU A 1 354 ? -11.464 -10.658 24.952 1.00 36.39 367 LEU A C 1
ATOM 2467 O O . LEU A 1 354 ? -12.035 -10.953 23.896 1.00 36.30 367 LEU A O 1
ATOM 2472 N N . GLU A 1 355 ? -12.104 -10.257 26.054 1.00 36.66 368 GLU A N 1
ATOM 2473 C CA . GLU A 1 355 ? -13.564 -10.288 26.213 1.00 36.99 368 GLU A CA 1
ATOM 2474 C C . GLU A 1 355 ? -14.350 -9.375 25.250 1.00 37.11 368 GLU A C 1
ATOM 2475 O O . GLU A 1 355 ? -15.505 -9.678 24.903 1.00 37.00 368 GLU A O 1
ATOM 2481 N N . GLY A 1 356 ? -13.730 -8.267 24.836 1.00 37.07 369 GLY A N 1
ATOM 2482 C CA . GLY A 1 356 ? -14.341 -7.330 23.888 1.00 36.99 369 GLY A CA 1
ATOM 2483 C C . GLY A 1 356 ? -13.530 -7.178 22.612 1.00 37.06 369 GLY A C 1
ATOM 2484 O O . GLY A 1 356 ? -13.042 -6.092 22.293 1.00 36.78 369 GLY A O 1
ATOM 2485 N N . ASN A 1 365 ? -8.884 -19.871 21.711 1.00 38.84 378 ASN A N 1
ATOM 2486 C CA . ASN A 1 365 ? -10.141 -20.457 22.172 1.00 39.01 378 ASN A CA 1
ATOM 2487 C C . ASN A 1 365 ? -10.500 -20.114 23.625 1.00 38.99 378 ASN A C 1
ATOM 2488 O O . ASN A 1 365 ? -11.684 -20.036 23.971 1.00 39.14 378 ASN A O 1
ATOM 2490 N N . LYS A 1 366 ? -9.484 -19.919 24.468 1.00 38.79 379 LYS A N 1
ATOM 2491 C CA . LYS A 1 366 ? -9.692 -19.578 25.881 1.00 38.51 379 LYS A CA 1
ATOM 2492 C C . LYS A 1 366 ? -9.730 -18.065 26.099 1.00 38.22 379 LYS A C 1
ATOM 2493 O O . LYS A 1 366 ? -9.181 -17.301 25.301 1.00 38.15 379 LYS A O 1
ATOM 2495 N N . THR A 1 367 ? -10.377 -17.645 27.185 1.00 37.78 380 THR A N 1
ATOM 2496 C CA . THR A 1 367 ? -10.492 -16.225 27.539 1.00 37.32 380 THR A CA 1
ATOM 2497 C C . THR A 1 367 ? -9.308 -15.746 28.397 1.00 37.05 380 THR A C 1
ATOM 2498 O O . THR A 1 367 ? -8.831 -16.489 29.262 1.00 36.96 380 THR A O 1
ATOM 2502 N N . CYS A 1 368 ? -8.840 -14.516 28.150 1.00 36.60 381 CYS A N 1
ATOM 2503 C CA . CYS A 1 368 ? -7.688 -13.949 28.874 1.00 36.42 381 CYS A CA 1
ATOM 2504 C C . CYS A 1 368 ? -7.980 -13.668 30.354 1.00 36.00 381 CYS A C 1
ATOM 2505 O O . CYS A 1 368 ? -8.902 -12.917 30.677 1.00 35.75 381 CYS A O 1
ATOM 2508 N N . ASN A 1 369 ? -7.183 -14.267 31.241 1.00 35.80 382 ASN A N 1
ATOM 2509 C CA . ASN A 1 369 ? -7.252 -13.977 32.679 1.00 35.72 382 ASN A CA 1
ATOM 2510 C C . ASN A 1 369 ? -6.743 -12.569 32.978 1.00 35.49 382 ASN A C 1
ATOM 2511 O O . ASN A 1 369 ? -5.773 -12.107 32.366 1.00 35.28 382 ASN A O 1
ATOM 2516 N N . SER A 1 370 ? -7.400 -11.889 33.915 1.00 35.23 383 SER A N 1
ATOM 2517 C CA . SER A 1 370 ? -7.050 -10.500 34.246 1.00 35.05 383 SER A CA 1
ATOM 2518 C C . SER A 1 370 ? -5.726 -10.390 35.013 1.00 34.76 383 SER A C 1
ATOM 2519 O O . SER A 1 370 ? -5.142 -9.310 35.110 1.00 34.65 383 SER A O 1
ATOM 2522 N N . SER A 1 371 ? -5.263 -11.523 35.536 1.00 34.51 384 SER A N 1
ATOM 2523 C CA . SER A 1 371 ? -4.001 -11.614 36.269 1.00 34.45 384 SER A CA 1
ATOM 2524 C C . SER A 1 371 ? -2.758 -11.557 35.367 1.00 34.20 384 SER A C 1
ATOM 2525 O O . SER A 1 371 ? -1.682 -11.169 35.822 1.00 34.17 384 SER A O 1
ATOM 2528 N N . LEU A 1 372 ? -2.910 -11.931 34.097 1.00 33.84 385 LEU A N 1
ATOM 2529 C CA . LEU A 1 372 ? -1.809 -11.874 33.132 1.00 33.51 385 LEU A CA 1
ATOM 2530 C C . LEU A 1 372 ? -1.116 -10.513 33.158 1.00 33.37 385 LEU A C 1
ATOM 2531 O O . LEU A 1 372 ? -1.768 -9.476 33.291 1.00 33.22 385 LEU A O 1
ATOM 2536 N N . THR A 1 373 ? 0.209 -10.539 33.037 1.00 33.26 386 THR A N 1
ATOM 2537 C CA . THR A 1 373 ? 1.045 -9.341 33.094 1.00 33.06 386 THR A CA 1
ATOM 2538 C C . THR A 1 373 ? 2.318 -9.552 32.294 1.00 33.58 386 THR A C 1
ATOM 2539 O O . THR A 1 373 ? 2.807 -10.674 32.172 1.00 33.51 386 THR A O 1
ATOM 2543 N N . LEU A 1 374 ? 2.850 -8.463 31.751 1.00 34.30 387 LEU A N 1
ATOM 2544 C CA . LEU A 1 374 ? 4.113 -8.514 31.022 1.00 35.06 387 LEU A CA 1
ATOM 2545 C C . LEU A 1 374 ? 5.338 -8.703 31.937 1.00 35.46 387 LEU A C 1
ATOM 2546 O O . LEU A 1 374 ? 6.365 -9.203 31.482 1.00 35.77 387 LEU A O 1
ATOM 2551 N N . LYS A 1 375 ? 5.226 -8.324 33.213 1.00 35.84 388 LYS A N 1
ATOM 2552 C CA . LYS A 1 375 ? 6.294 -8.565 34.199 1.00 36.42 388 LYS A CA 1
ATOM 2553 C C . LYS A 1 375 ? 6.814 -10.009 34.170 1.00 36.64 388 LYS A C 1
ATOM 2554 O O . LYS A 1 375 ? 7.950 -10.268 34.561 1.00 37.19 388 LYS A O 1
ATOM 2560 N N . THR A 1 376 ? 5.981 -10.938 33.704 1.00 36.61 389 THR A N 1
ATOM 2561 C CA . THR A 1 376 ? 6.370 -12.343 33.561 1.00 36.65 389 THR A CA 1
ATOM 2562 C C . THR A 1 376 ? 7.187 -12.530 32.269 1.00 36.35 389 THR A C 1
ATOM 2563 O O . THR A 1 376 ? 6.806 -12.021 31.207 1.00 36.32 389 THR A O 1
ATOM 2567 N N . HIS A 1 377 ? 8.305 -13.253 32.376 1.00 35.85 390 HIS A N 1
ATOM 2568 C CA . HIS A 1 377 ? 9.246 -13.487 31.259 1.00 35.39 390 HIS A CA 1
ATOM 2569 C C . HIS A 1 377 ? 9.621 -12.216 30.477 1.00 34.84 390 HIS A C 1
ATOM 2570 O O . HIS A 1 377 ? 9.939 -12.297 29.286 1.00 35.04 390 HIS A O 1
ATOM 2577 N N . HIS A 1 378 ? 9.590 -11.049 31.123 1.00 33.89 391 HIS A N 1
ATOM 2578 C CA . HIS A 1 378 ? 9.894 -9.813 30.409 1.00 32.91 391 HIS A CA 1
ATOM 2579 C C . HIS A 1 378 ? 11.348 -9.696 29.984 1.00 32.92 391 HIS A C 1
ATOM 2580 O O . HIS A 1 378 ? 12.269 -9.931 30.774 1.00 33.21 391 HIS A O 1
ATOM 2587 N N . VAL A 1 379 ? 11.528 -9.307 28.726 1.00 32.29 392 VAL A N 1
ATOM 2588 C CA . VAL A 1 379 ? 12.829 -9.027 28.163 1.00 31.80 392 VAL A CA 1
ATOM 2589 C C . VAL A 1 379 ? 12.712 -7.741 27.366 1.00 31.46 392 VAL A C 1
ATOM 2590 O O . VAL A 1 379 ? 11.880 -7.633 26.464 1.00 31.28 392 VAL A O 1
ATOM 2594 N N . GLN A 1 380 ? 13.539 -6.762 27.707 1.00 31.37 393 GLN A N 1
ATOM 2595 C CA . GLN A 1 380 ? 13.591 -5.513 26.962 1.00 31.23 393 GLN A CA 1
ATOM 2596 C C . GLN A 1 380 ? 14.498 -5.646 25.717 1.00 31.16 393 GLN A C 1
ATOM 2597 O O . GLN A 1 380 ? 15.624 -6.145 25.822 1.00 31.03 393 GLN A O 1
ATOM 2603 N N . ASP A 1 381 ? 13.973 -5.227 24.559 1.00 30.96 394 ASP A N 1
ATOM 2604 C CA . ASP A 1 381 ? 14.719 -5.006 23.304 1.00 31.24 394 ASP A CA 1
ATOM 2605 C C . ASP A 1 381 ? 16.147 -4.512 23.551 1.00 31.37 394 ASP A C 1
ATOM 2606 O O . ASP A 1 381 ? 16.369 -3.574 24.317 1.00 31.16 394 ASP A O 1
ATOM 2611 N N . SER A 1 382 ? 17.106 -5.150 22.888 1.00 31.60 395 SER A N 1
ATOM 2612 C CA . SER A 1 382 ? 18.527 -4.870 23.104 1.00 31.83 395 SER A CA 1
ATOM 2613 C C . SER A 1 382 ? 18.954 -3.508 22.566 1.00 31.56 395 SER A C 1
ATOM 2614 O O . SER A 1 382 ? 19.883 -2.901 23.083 1.00 30.94 395 SER A O 1
ATOM 2617 N N . LYS A 1 383 ? 18.273 -3.038 21.523 1.00 31.84 396 LYS A N 1
ATOM 2618 C CA . LYS A 1 383 ? 18.623 -1.771 20.889 1.00 31.90 396 LYS A CA 1
ATOM 2619 C C . LYS A 1 383 ? 17.740 -0.607 21.369 1.00 32.04 396 LYS A C 1
ATOM 2620 O O . LYS A 1 383 ? 17.726 0.464 20.755 1.00 32.26 396 LYS A O 1
ATOM 2626 N N . MET A 1 384 ? 17.036 -0.821 22.486 1.00 32.11 397 MET A N 1
ATOM 2627 C CA . MET A 1 384 ? 16.068 0.136 23.036 1.00 31.79 397 MET A CA 1
ATOM 2628 C C . MET A 1 384 ? 16.637 1.537 23.230 1.00 31.48 397 MET A C 1
ATOM 2629 O O . MET A 1 384 ? 15.986 2.526 22.876 1.00 31.56 397 MET A O 1
ATOM 2634 N N . GLY A 1 385 ? 17.845 1.617 23.789 1.00 30.94 398 GLY A N 1
ATOM 2635 C CA . GLY A 1 385 ? 18.509 2.899 24.029 1.00 30.37 398 GLY A CA 1
ATOM 2636 C C . GLY A 1 385 ? 18.780 3.684 22.755 1.00 30.15 398 GLY A C 1
ATOM 2637 O O . GLY A 1 385 ? 18.782 4.916 22.752 1.00 30.35 398 GLY A O 1
ATOM 2638 N N . PHE A 1 386 ? 19.014 2.962 21.666 1.00 29.81 399 PHE A N 1
ATOM 2639 C CA . PHE A 1 386 ? 19.287 3.583 20.373 1.00 29.23 399 PHE A CA 1
ATOM 2640 C C . PHE A 1 386 ? 18.014 4.188 19.789 1.00 28.77 399 PHE A C 1
ATOM 2641 O O . PHE A 1 386 ? 18.042 5.293 19.268 1.00 28.44 399 PHE A O 1
ATOM 2649 N N . VAL A 1 387 ? 16.897 3.474 19.888 1.00 28.68 400 VAL A N 1
ATOM 2650 C CA . VAL A 1 387 ? 15.609 4.046 19.480 1.00 29.34 400 VAL A CA 1
ATOM 2651 C C . VAL A 1 387 ? 15.404 5.393 20.178 1.00 29.73 400 VAL A C 1
ATOM 2652 O O . VAL A 1 387 ? 15.116 6.408 19.548 1.00 29.86 400 VAL A O 1
ATOM 2656 N N . ILE A 1 388 ? 15.617 5.386 21.484 1.00 30.48 401 ILE A N 1
ATOM 2657 C CA . ILE A 1 388 ? 15.304 6.513 22.332 1.00 30.95 401 ILE A CA 1
ATOM 2658 C C . ILE A 1 388 ? 16.234 7.691 22.042 1.00 31.15 401 ILE A C 1
ATOM 2659 O O . ILE A 1 388 ? 15.777 8.848 21.973 1.00 31.17 401 ILE A O 1
ATOM 2664 N N . ASN A 1 389 ? 17.513 7.400 21.813 1.00 31.10 402 ASN A N 1
ATOM 2665 C CA . ASN A 1 389 ? 18.462 8.445 21.435 1.00 31.41 402 ASN A CA 1
ATOM 2666 C C . ASN A 1 389 ? 18.163 9.050 20.070 1.00 31.20 402 ASN A C 1
ATOM 2667 O O . ASN A 1 389 ? 18.370 10.252 19.857 1.00 31.48 402 ASN A O 1
ATOM 2672 N N . ALA A 1 390 ? 17.675 8.220 19.155 1.00 30.91 403 ALA A N 1
ATOM 2673 C CA . ALA A 1 390 ? 17.307 8.675 17.823 1.00 30.98 403 ALA A CA 1
ATOM 2674 C C . ALA A 1 390 ? 16.153 9.689 17.888 1.00 31.23 403 ALA A C 1
ATOM 2675 O O . ALA A 1 390 ? 16.175 10.722 17.204 1.00 31.24 403 ALA A O 1
ATOM 2677 N N . ILE A 1 391 ? 15.170 9.411 18.743 1.00 31.09 404 ILE A N 1
ATOM 2678 C CA . ILE A 1 391 ? 14.028 10.298 18.896 1.00 31.01 404 ILE A CA 1
ATOM 2679 C C . ILE A 1 391 ? 14.479 11.599 19.538 1.00 31.73 404 ILE A C 1
ATOM 2680 O O . ILE A 1 391 ? 14.012 12.683 19.174 1.00 31.75 404 ILE A O 1
ATOM 2685 N N . TYR A 1 392 ? 15.406 11.488 20.488 1.00 32.17 405 TYR A N 1
ATOM 2686 C CA . TYR A 1 392 ? 15.905 12.652 21.193 1.00 32.07 405 TYR A CA 1
ATOM 2687 C C . TYR A 1 392 ? 16.743 13.506 20.263 1.00 32.33 405 TYR A C 1
ATOM 2688 O O . TYR A 1 392 ? 16.762 14.729 20.382 1.00 32.80 405 TYR A O 1
ATOM 2697 N N . SER A 1 393 ? 17.429 12.863 19.329 1.00 32.18 406 SER A N 1
ATOM 2698 C CA . SER A 1 393 ? 18.187 13.590 18.331 1.00 31.95 406 SER A CA 1
ATOM 2699 C C . SER A 1 393 ? 17.257 14.441 17.477 1.00 31.41 406 SER A C 1
ATOM 2700 O O . SER A 1 393 ? 17.513 15.632 17.276 1.00 31.26 406 SER A O 1
ATOM 2703 N N . MET A 1 394 ? 16.176 13.827 16.999 1.00 30.80 407 MET A N 1
ATOM 2704 C CA . MET A 1 394 ? 15.170 14.529 16.213 1.00 30.74 407 MET A CA 1
ATOM 2705 C C . MET A 1 394 ? 14.668 15.726 17.015 1.00 30.64 407 MET A C 1
ATOM 2706 O O . MET A 1 394 ? 14.732 16.876 16.555 1.00 30.72 407 MET A O 1
ATOM 2711 N N . ALA A 1 395 ? 14.211 15.438 18.235 1.00 30.29 408 ALA A N 1
ATOM 2712 C CA . ALA A 1 395 ? 13.777 16.444 19.188 1.00 29.90 408 ALA A CA 1
ATOM 2713 C C . ALA A 1 395 ? 14.782 17.591 19.338 1.00 29.76 408 ALA A C 1
ATOM 2714 O O . ALA A 1 395 ? 14.399 18.765 19.246 1.00 29.65 408 ALA A O 1
ATOM 2716 N N . TYR A 1 396 ? 16.054 17.255 19.556 1.00 29.47 409 TYR A N 1
ATOM 2717 C CA . TYR A 1 396 ? 17.099 18.270 19.766 1.00 29.44 409 TYR A CA 1
ATOM 2718 C C . TYR A 1 396 ? 17.393 19.078 18.502 1.00 29.09 409 TYR A C 1
ATOM 2719 O O . TYR A 1 396 ? 17.672 20.284 18.573 1.00 29.28 409 TYR A O 1
ATOM 2728 N N . GLY A 1 397 ? 17.310 18.421 17.351 1.00 28.40 410 GLY A N 1
ATOM 2729 C CA . GLY A 1 397 ? 17.428 19.109 16.076 1.00 28.37 410 GLY A CA 1
ATOM 2730 C C . GLY A 1 397 ? 16.329 20.140 15.913 1.00 28.58 410 GLY A C 1
ATOM 2731 O O . GLY A 1 397 ? 16.586 21.280 15.519 1.00 28.78 410 GLY A O 1
ATOM 2732 N N . LEU A 1 398 ? 15.102 19.744 16.228 1.00 28.70 411 LEU A N 1
ATOM 2733 C CA . LEU A 1 398 ? 13.958 20.659 16.156 1.00 28.83 411 LEU A CA 1
ATOM 2734 C C . LEU A 1 398 ? 14.098 21.835 17.130 1.00 28.96 411 LEU A C 1
ATOM 2735 O O . LEU A 1 398 ? 13.801 22.975 16.779 1.00 28.89 411 LEU A O 1
ATOM 2740 N N . HIS A 1 399 ? 14.593 21.551 18.333 1.00 29.20 412 HIS A N 1
ATOM 2741 C CA . HIS A 1 399 ? 14.763 22.550 19.394 1.00 29.27 412 HIS A CA 1
ATOM 2742 C C . HIS A 1 399 ? 15.825 23.590 19.041 1.00 29.41 412 HIS A C 1
ATOM 2743 O O . HIS A 1 399 ? 15.606 24.794 19.236 1.00 29.56 412 HIS A O 1
ATOM 2750 N N . ASN A 1 400 ? 16.968 23.131 18.526 1.00 29.59 413 ASN A N 1
ATOM 2751 C CA . ASN A 1 400 ? 18.056 24.029 18.136 1.00 30.02 413 ASN A CA 1
ATOM 2752 C C . ASN A 1 400 ? 17.641 24.972 17.018 1.00 30.44 413 ASN A C 1
ATOM 2753 O O . ASN A 1 400 ? 17.931 26.177 17.065 1.00 30.32 413 ASN A O 1
ATOM 2758 N N . MET A 1 401 ? 16.931 24.411 16.042 1.00 30.68 414 MET A N 1
ATOM 2759 C CA . MET A 1 401 ? 16.287 25.168 14.970 1.00 31.24 414 MET A CA 1
ATOM 2760 C C . MET A 1 401 ? 15.345 26.255 15.520 1.00 31.42 414 MET A C 1
ATOM 2761 O O . MET A 1 401 ? 15.363 27.405 15.065 1.00 31.59 414 MET A O 1
ATOM 2766 N N . GLN A 1 402 ? 14.540 25.870 16.509 1.00 31.66 415 GLN A N 1
ATOM 2767 C CA . GLN A 1 402 ? 13.555 26.736 17.155 1.00 31.51 415 GLN A CA 1
ATOM 2768 C C . GLN A 1 402 ? 14.203 27.899 17.905 1.00 31.60 415 GLN A C 1
ATOM 2769 O O . GLN A 1 402 ? 13.644 28.986 17.963 1.00 31.20 415 GLN A O 1
ATOM 2775 N N . MET A 1 403 ? 15.383 27.672 18.471 1.00 32.05 416 MET A N 1
ATOM 2776 C CA . MET A 1 403 ? 16.071 28.725 19.218 1.00 32.38 416 MET A CA 1
ATOM 2777 C C . MET A 1 403 ? 16.642 29.809 18.312 1.00 32.13 416 MET A C 1
ATOM 2778 O O . MET A 1 403 ? 16.617 30.990 18.676 1.00 32.23 416 MET A O 1
ATOM 2783 N N . SER A 1 404 ? 17.138 29.428 17.136 1.00 31.83 417 SER A N 1
ATOM 2784 C CA . SER A 1 404 ? 17.673 30.423 16.199 1.00 31.96 417 SER A CA 1
ATOM 2785 C C . SER A 1 404 ? 16.583 31.145 15.383 1.00 31.78 417 SER A C 1
ATOM 2786 O O . SER A 1 404 ? 16.705 32.339 15.095 1.00 32.10 417 SER A O 1
ATOM 2789 N N . LEU A 1 405 ? 15.519 30.422 15.041 1.00 31.51 418 LEU A N 1
ATOM 2790 C CA . LEU A 1 405 ? 14.421 30.954 14.228 1.00 31.37 418 LEU A CA 1
ATOM 2791 C C . LEU A 1 405 ? 13.276 31.591 15.036 1.00 31.63 418 LEU A C 1
ATOM 2792 O O . LEU A 1 405 ? 12.502 32.380 14.489 1.00 31.42 418 LEU A O 1
ATOM 2797 N N . CYS A 1 406 ? 13.176 31.245 16.323 1.00 31.99 419 CYS A N 1
ATOM 2798 C CA . CYS A 1 406 ? 12.125 31.752 17.223 1.00 32.44 419 CYS A CA 1
ATOM 2799 C C . CYS A 1 406 ? 12.720 32.194 18.589 1.00 32.93 419 CYS A C 1
ATOM 2800 O O . CYS A 1 406 ? 12.411 31.593 19.626 1.00 33.20 419 CYS A O 1
ATOM 2803 N N . PRO A 1 407 ? 13.551 33.262 18.598 1.00 33.18 420 PRO A N 1
ATOM 2804 C CA . PRO A 1 407 ? 14.472 33.539 19.720 1.00 33.41 420 PRO A CA 1
ATOM 2805 C C . PRO A 1 407 ? 13.848 33.926 21.081 1.00 33.80 420 PRO A C 1
ATOM 2806 O O . PRO A 1 407 ? 14.299 33.441 22.125 1.00 33.81 420 PRO A O 1
ATOM 2810 N N . GLY A 1 408 ? 12.855 34.811 21.075 1.00 33.96 421 GLY A N 1
ATOM 2811 C CA . GLY A 1 408 ? 12.216 35.249 22.317 1.00 34.10 421 GLY A CA 1
ATOM 2812 C C . GLY A 1 408 ? 10.833 34.649 22.516 1.00 34.14 421 GLY A C 1
ATOM 2813 O O . GLY A 1 408 ? 10.008 35.209 23.247 1.00 34.37 421 GLY A O 1
ATOM 2814 N N . TYR A 1 409 ? 10.584 33.509 21.878 1.00 33.78 422 TYR A N 1
ATOM 2815 C CA . TYR A 1 409 ? 9.266 32.887 21.908 1.00 33.57 422 TYR A CA 1
ATOM 2816 C C . TYR A 1 409 ? 9.327 31.419 22.307 1.00 33.34 422 TYR A C 1
ATOM 2817 O O . TYR A 1 409 ? 10.269 30.705 21.966 1.00 33.00 422 TYR A O 1
ATOM 2819 N N . ALA A 1 410 ? 8.315 30.991 23.052 1.00 33.15 423 ALA A N 1
ATOM 2820 C CA . ALA A 1 410 ? 8.080 29.583 23.295 1.00 33.01 423 ALA A CA 1
ATOM 2821 C C . ALA A 1 410 ? 7.016 29.116 22.306 1.00 32.96 423 ALA A C 1
ATOM 2822 O O . ALA A 1 410 ? 5.919 29.687 22.240 1.00 32.83 423 ALA A O 1
ATOM 2824 N N . GLY A 1 411 ? 7.361 28.102 21.516 1.00 32.83 424 GLY A N 1
ATOM 2825 C CA . GLY A 1 411 ? 6.435 27.521 20.553 1.00 32.68 424 GLY A CA 1
ATOM 2826 C C . GLY A 1 411 ? 6.803 27.713 19.094 1.00 32.68 424 GLY A C 1
ATOM 2827 O O . GLY A 1 411 ? 7.772 28.401 18.767 1.00 32.42 424 GLY A O 1
ATOM 2828 N N . LEU A 1 412 ? 6.014 27.089 18.219 1.00 32.82 425 LEU A N 1
ATOM 2829 C CA . LEU A 1 412 ? 6.185 27.201 16.773 1.00 32.88 425 LEU A CA 1
ATOM 2830 C C . LEU A 1 412 ? 5.809 28.585 16.274 1.00 32.64 425 LEU A C 1
ATOM 2831 O O . LEU A 1 412 ? 4.628 28.930 16.223 1.00 32.70 425 LEU A O 1
ATOM 2836 N N . CYS A 1 413 ? 6.820 29.365 15.904 1.00 32.48 426 CYS A N 1
ATOM 2837 C CA . CYS A 1 413 ? 6.614 30.709 15.356 1.00 32.43 426 CYS A CA 1
ATOM 2838 C C . CYS A 1 413 ? 6.529 30.680 13.817 1.00 32.08 426 CYS A C 1
ATOM 2839 O O . CYS A 1 413 ? 6.876 29.677 13.187 1.00 32.34 426 CYS A O 1
ATOM 2842 N N . ASP A 1 414 ? 6.060 31.777 13.229 1.00 31.88 427 ASP A N 1
ATOM 2843 C CA . ASP A 1 414 ? 5.806 31.876 11.783 1.00 31.62 427 ASP A CA 1
ATOM 2844 C C . ASP A 1 414 ? 6.977 31.472 10.874 1.00 31.44 427 ASP A C 1
ATOM 2845 O O . ASP A 1 414 ? 6.771 30.895 9.805 1.00 30.85 427 ASP A O 1
ATOM 2850 N N . ALA A 1 415 ? 8.194 31.779 11.311 1.00 31.49 428 ALA A N 1
ATOM 2851 C CA . ALA A 1 415 ? 9.396 31.469 10.547 1.00 31.73 428 ALA A CA 1
ATOM 2852 C C . ALA A 1 415 ? 9.719 29.960 10.488 1.00 31.91 428 ALA A C 1
ATOM 2853 O O . ALA A 1 415 ? 10.549 29.533 9.681 1.00 31.73 428 ALA A O 1
ATOM 2855 N N . MET A 1 416 ? 9.066 29.167 11.343 1.00 32.20 429 MET A N 1
ATOM 2856 C CA . MET A 1 416 ? 9.109 27.696 11.249 1.00 32.47 429 MET A CA 1
ATOM 2857 C C . MET A 1 416 ? 7.774 27.125 10.765 1.00 32.75 429 MET A C 1
ATOM 2858 O O . MET A 1 416 ? 7.478 25.943 10.992 1.00 32.57 429 MET A O 1
ATOM 2863 N N . LYS A 1 417 ? 6.963 27.970 10.124 1.00 32.79 430 LYS A N 1
ATOM 2864 C CA . LYS A 1 417 ? 5.758 27.510 9.442 1.00 33.15 430 LYS A CA 1
ATOM 2865 C C . LYS A 1 417 ? 5.854 27.739 7.929 1.00 33.28 430 LYS A C 1
ATOM 2866 O O . LYS A 1 417 ? 5.670 28.859 7.455 1.00 33.30 430 LYS A O 1
ATOM 2872 N N . PRO A 1 418 ? 6.135 26.668 7.163 1.00 33.48 431 PRO A N 1
ATOM 2873 C CA . PRO A 1 418 ? 6.340 25.313 7.675 1.00 33.59 431 PRO A CA 1
ATOM 2874 C C . PRO A 1 418 ? 7.797 25.061 8.036 1.00 33.48 431 PRO A C 1
ATOM 2875 O O . PRO A 1 418 ? 8.630 25.955 7.913 1.00 33.64 431 PRO A O 1
ATOM 2879 N N . ILE A 1 419 ? 8.097 23.849 8.484 1.00 33.33 432 ILE A N 1
ATOM 2880 C CA . ILE A 1 419 ? 9.466 23.498 8.835 1.00 32.90 432 ILE A CA 1
ATOM 2881 C C . ILE A 1 419 ? 10.293 23.177 7.580 1.00 32.73 432 ILE A C 1
ATOM 2882 O O . ILE A 1 419 ? 10.009 22.220 6.844 1.00 32.64 432 ILE A O 1
ATOM 2887 N N . ASP A 1 420 ? 11.298 24.020 7.356 1.00 32.29 433 ASP A N 1
ATOM 2888 C CA . ASP A 1 420 ? 12.309 23.846 6.320 1.00 31.65 433 ASP A CA 1
ATOM 2889 C C . ASP A 1 420 ? 13.134 22.606 6.622 1.00 31.13 433 ASP A C 1
ATOM 2890 O O . ASP A 1 420 ? 13.982 22.622 7.520 1.00 31.00 433 ASP A O 1
ATOM 2895 N N . GLY A 1 421 ? 12.876 21.541 5.864 1.00 30.48 434 GLY A N 1
ATOM 2896 C CA . GLY A 1 421 ? 13.565 20.268 6.021 1.00 30.16 434 GLY A CA 1
ATOM 2897 C C . GLY A 1 421 ? 15.065 20.330 5.791 1.00 30.03 434 GLY A C 1
ATOM 2898 O O . GLY A 1 421 ? 15.818 19.543 6.373 1.00 29.96 434 GLY A O 1
ATOM 2899 N N . ARG A 1 422 ? 15.501 21.265 4.948 1.00 29.87 435 ARG A N 1
ATOM 2900 C CA . ARG A 1 422 ? 16.923 21.444 4.668 1.00 29.99 435 ARG A CA 1
ATOM 2901 C C . ARG A 1 422 ? 17.588 22.040 5.892 1.00 29.97 435 ARG A C 1
ATOM 2902 O O . ARG A 1 422 ? 18.746 21.750 6.183 1.00 29.97 435 ARG A O 1
ATOM 2904 N N . LYS A 1 423 ? 16.839 22.869 6.609 1.00 30.19 436 LYS A N 1
ATOM 2905 C CA . LYS A 1 423 ? 17.354 23.512 7.810 1.00 30.56 436 LYS 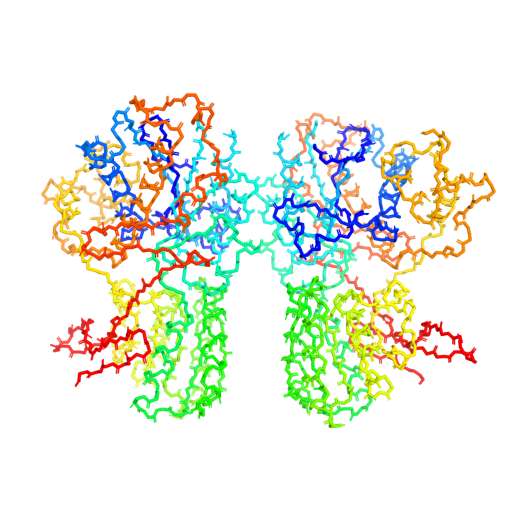A CA 1
ATOM 2906 C C . LYS A 1 423 ? 17.351 22.535 8.977 1.00 30.36 436 LYS A C 1
ATOM 2907 O O . LYS A 1 423 ? 18.229 22.587 9.835 1.00 30.04 436 LYS A O 1
ATOM 2910 N N . LEU A 1 424 ? 16.367 21.641 9.000 1.00 30.50 437 LEU A N 1
ATOM 2911 C CA . LEU A 1 424 ? 16.356 20.573 10.000 1.00 31.00 437 LEU A CA 1
ATOM 2912 C C . LEU A 1 424 ? 17.591 19.683 9.861 1.00 31.06 437 LEU A C 1
ATOM 2913 O O . LEU A 1 424 ? 18.221 19.339 10.869 1.00 30.91 437 LEU A O 1
ATOM 2918 N N . LEU A 1 425 ? 17.933 19.337 8.615 1.00 31.33 438 LEU A N 1
ATOM 2919 C CA . LEU A 1 425 ? 19.166 18.604 8.304 1.00 31.33 438 LEU A CA 1
ATOM 2920 C C . LEU A 1 425 ? 20.407 19.322 8.836 1.00 31.42 438 LEU A C 1
ATOM 2921 O O . LEU A 1 425 ? 21.258 18.709 9.470 1.00 31.62 438 LEU A O 1
ATOM 2926 N N . GLU A 1 426 ? 20.493 20.623 8.594 1.00 31.90 439 GLU A N 1
ATOM 2927 C CA . GLU A 1 426 ? 21.632 21.418 9.051 1.00 32.15 439 GLU A CA 1
ATOM 2928 C C . GLU A 1 426 ? 21.824 21.245 10.562 1.00 32.35 439 GLU A C 1
ATOM 2929 O O . GLU A 1 426 ? 22.935 20.962 11.035 1.00 32.16 439 GLU A O 1
ATOM 2932 N N . SER A 1 427 ? 20.711 21.381 11.288 1.00 32.69 440 SER A N 1
ATOM 2933 C CA . SER A 1 427 ? 20.661 21.390 12.753 1.00 32.61 440 SER A CA 1
ATOM 2934 C C . SER A 1 427 ? 20.985 20.020 13.348 1.00 33.08 440 SER A C 1
ATOM 2935 O O . SER A 1 427 ? 21.738 19.923 14.320 1.00 33.19 440 SER A O 1
ATOM 2938 N N . LEU A 1 428 ? 20.418 18.974 12.747 1.00 33.61 441 LEU A N 1
ATOM 2939 C CA . LEU A 1 428 ? 20.690 17.586 13.122 1.00 34.24 441 LEU A CA 1
ATOM 2940 C C . LEU A 1 428 ? 22.122 17.139 12.791 1.00 35.10 441 LEU A C 1
ATOM 2941 O O . LEU A 1 428 ? 22.638 16.211 13.406 1.00 35.28 441 LEU A O 1
ATOM 2946 N N . MET A 1 429 ? 22.765 17.777 11.818 1.00 35.85 442 MET A N 1
ATOM 2947 C CA . MET A 1 429 ? 24.143 17.409 11.511 1.00 36.83 442 MET A CA 1
ATOM 2948 C C . MET A 1 429 ? 25.108 18.008 12.533 1.00 37.79 442 MET A C 1
ATOM 2949 O O . MET A 1 429 ? 26.306 17.709 12.519 1.00 38.27 442 MET A O 1
ATOM 2954 N N . LYS A 1 430 ? 24.569 18.840 13.424 1.00 38.67 443 LYS A N 1
ATOM 2955 C CA . LYS A 1 430 ? 25.324 19.392 14.549 1.00 39.57 443 LYS A CA 1
ATOM 2956 C C . LYS A 1 430 ? 24.829 18.778 15.868 1.00 40.47 443 LYS A C 1
ATOM 2957 O O . LYS A 1 430 ? 24.943 19.394 16.925 1.00 40.60 443 LYS A O 1
ATOM 2961 N N . THR A 1 431 ? 24.273 17.566 15.792 1.00 41.63 444 THR A N 1
ATOM 2962 C CA . THR A 1 431 ? 23.744 16.848 16.957 1.00 42.73 444 THR A CA 1
ATOM 2963 C C . THR A 1 431 ? 24.829 16.613 18.000 1.00 43.54 444 THR A C 1
ATOM 2964 O O . THR A 1 431 ? 25.872 16.013 17.709 1.00 43.52 444 THR A O 1
ATOM 2968 N N . ASN A 1 432 ? 24.571 17.096 19.211 1.00 44.58 445 ASN A N 1
ATOM 2969 C CA . ASN A 1 432 ? 25.495 16.943 20.324 1.00 45.92 445 ASN A CA 1
ATOM 2970 C C . ASN A 1 432 ? 24.769 17.139 21.654 1.00 45.70 445 ASN A C 1
ATOM 2971 O O . ASN A 1 432 ? 24.566 18.263 22.111 1.00 45.63 445 ASN A O 1
ATOM 2976 N N . PHE A 1 433 ? 24.354 16.025 22.250 1.00 45.70 446 PHE A N 1
ATOM 2977 C CA . PHE A 1 433 ? 23.632 16.039 23.520 1.00 45.75 446 PHE A CA 1
ATOM 2978 C C . PHE A 1 433 ? 23.975 14.799 24.350 1.00 45.95 446 PHE A C 1
ATOM 2979 O O . PHE A 1 433 ? 24.714 13.928 23.896 1.00 45.89 446 PHE A O 1
ATOM 2987 N N . THR A 1 434 ? 23.436 14.735 25.566 1.00 46.35 447 THR A N 1
ATOM 2988 C CA . THR A 1 434 ? 23.733 13.651 26.494 1.00 46.57 447 THR A CA 1
ATOM 2989 C C . THR A 1 434 ? 22.626 12.609 26.439 1.00 46.75 447 THR A C 1
ATOM 2990 O O . THR A 1 434 ? 21.455 12.907 26.677 1.00 46.36 447 THR A O 1
ATOM 2994 N N . GLY A 1 435 ? 23.019 11.380 26.123 1.00 47.41 448 GLY A N 1
ATOM 2995 C CA . GLY A 1 435 ? 22.074 10.299 25.858 1.00 48.18 448 GLY A CA 1
ATOM 2996 C C . GLY A 1 435 ? 21.338 9.767 27.072 1.00 48.58 448 GLY A C 1
ATOM 2997 O O . GLY A 1 435 ? 21.683 10.085 28.213 1.00 48.71 448 GLY A O 1
ATOM 2998 N N . VAL A 1 436 ? 20.324 8.943 26.812 1.00 48.92 449 VAL A N 1
ATOM 2999 C CA . VAL A 1 436 ? 19.478 8.377 27.864 1.00 49.27 449 VAL A CA 1
ATOM 3000 C C . VAL A 1 436 ? 20.282 7.533 28.875 1.00 49.43 449 VAL A C 1
ATOM 3001 O O . VAL A 1 436 ? 19.966 7.520 30.067 1.00 49.48 449 VAL A O 1
ATOM 3005 N N . SER A 1 437 ? 21.333 6.864 28.397 1.00 49.54 450 SER A N 1
ATOM 3006 C CA . SER A 1 437 ? 22.221 6.085 29.263 1.00 49.61 450 SER A CA 1
ATOM 3007 C C . SER A 1 437 ? 23.326 6.964 29.860 1.00 49.47 450 SER A C 1
ATOM 3008 O O . SER A 1 437 ? 23.966 6.581 30.839 1.00 49.46 450 SER A O 1
ATOM 3011 N N . GLY A 1 438 ? 23.546 8.133 29.261 1.00 49.38 451 GLY A N 1
ATOM 3012 C CA . GLY A 1 438 ? 24.494 9.112 29.789 1.00 49.40 451 GLY A CA 1
ATOM 3013 C C . GLY A 1 438 ? 25.662 9.457 28.879 1.00 49.42 451 GLY A C 1
ATOM 3014 O O . GLY A 1 438 ? 26.445 10.366 29.179 1.00 49.34 451 GLY A O 1
ATOM 3015 N N . ASP A 1 439 ? 25.793 8.727 27.772 1.00 49.34 452 ASP A N 1
ATOM 3016 C CA . ASP A 1 439 ? 26.871 8.975 26.818 1.00 49.26 452 ASP A CA 1
ATOM 3017 C C . ASP A 1 439 ? 26.549 10.207 25.972 1.00 49.01 452 ASP A C 1
ATOM 3018 O O . ASP A 1 439 ? 25.416 10.695 25.983 1.00 49.04 452 ASP A O 1
ATOM 3023 N N . THR A 1 440 ? 27.544 10.714 25.249 1.00 48.56 453 THR A N 1
ATOM 3024 C CA . THR A 1 440 ? 27.328 11.839 24.346 1.00 48.08 453 THR A CA 1
ATOM 3025 C C . THR A 1 440 ? 26.984 11.348 22.937 1.00 47.63 453 THR A C 1
ATOM 3026 O O . THR A 1 440 ? 27.720 10.548 22.339 1.00 47.66 453 THR A O 1
ATOM 3030 N N . ILE A 1 441 ? 25.851 11.815 22.423 1.00 46.76 454 ILE A N 1
ATOM 3031 C CA . ILE A 1 441 ? 25.452 11.505 21.059 1.00 45.96 454 ILE A CA 1
ATOM 3032 C C . ILE A 1 441 ? 25.985 12.606 20.155 1.00 45.49 454 ILE A C 1
ATOM 3033 O O . ILE A 1 441 ? 25.744 13.791 20.399 1.00 45.69 454 ILE A O 1
ATOM 3038 N N . LEU A 1 442 ? 26.726 12.204 19.126 1.00 44.79 455 LEU A N 1
ATOM 3039 C CA . LEU A 1 442 ? 27.449 13.136 18.265 1.00 43.85 455 LEU A CA 1
ATOM 3040 C C . LEU A 1 442 ? 27.583 12.563 16.859 1.00 43.02 455 LEU A C 1
ATOM 3041 O O . LEU A 1 442 ? 28.087 11.448 16.688 1.00 43.45 455 LEU A O 1
ATOM 3046 N N . PHE A 1 443 ? 27.133 13.315 15.857 1.00 41.68 456 PHE A N 1
ATOM 3047 C CA . PHE A 1 443 ? 27.272 12.886 14.466 1.00 40.50 456 PHE A CA 1
ATOM 3048 C C . PHE A 1 443 ? 28.549 13.424 13.856 1.00 39.74 456 PHE A C 1
ATOM 3049 O O . PHE A 1 443 ? 28.884 14.598 14.042 1.00 39.93 456 PHE A O 1
ATOM 3057 N N . ASP A 1 444 ? 29.260 12.559 13.134 1.00 38.96 457 ASP A N 1
ATOM 3058 C CA . ASP A 1 444 ? 30.452 12.959 12.369 1.00 37.97 457 ASP A CA 1
ATOM 3059 C C . ASP A 1 444 ? 30.036 13.577 11.031 1.00 37.38 457 ASP A C 1
ATOM 3060 O O . ASP A 1 444 ? 28.841 13.762 10.770 1.00 37.29 457 ASP A O 1
ATOM 3065 N N . GLU A 1 445 ? 31.018 13.895 10.191 1.00 36.68 458 GLU A N 1
ATOM 3066 C CA . GLU A 1 445 ? 30.762 14.455 8.861 1.00 35.85 458 GLU A CA 1
ATOM 3067 C C . GLU A 1 445 ? 29.805 13.585 8.037 1.00 35.18 458 GLU A C 1
ATOM 3068 O O . GLU A 1 445 ? 29.016 14.106 7.251 1.00 35.06 458 GLU A O 1
ATOM 3070 N N . ASN A 1 446 ? 29.886 12.266 8.234 1.00 34.21 459 ASN A N 1
ATOM 3071 C CA . ASN A 1 446 ? 29.118 11.287 7.459 1.00 33.32 459 ASN A CA 1
ATOM 3072 C C . ASN A 1 446 ? 27.777 10.939 8.098 1.00 33.06 459 ASN A C 1
ATOM 3073 O O . ASN A 1 446 ? 27.113 9.994 7.671 1.00 32.92 459 ASN A O 1
ATOM 3078 N N . GLY A 1 447 ? 27.386 11.691 9.124 1.00 32.62 460 GLY A N 1
ATOM 3079 C CA . GLY A 1 447 ? 26.152 11.417 9.860 1.00 32.80 460 GLY A CA 1
ATOM 3080 C C . GLY A 1 447 ? 26.147 10.116 10.651 1.00 32.92 460 GLY A C 1
ATOM 3081 O O . GLY A 1 447 ? 25.094 9.548 10.915 1.00 32.73 460 GLY A O 1
ATOM 3082 N N . ASP A 1 448 ? 27.330 9.648 11.026 1.00 33.41 461 ASP A N 1
ATOM 3083 C CA . ASP A 1 448 ? 27.472 8.458 11.852 1.00 34.04 461 ASP A CA 1
ATOM 3084 C C . ASP A 1 448 ? 27.789 8.814 13.302 1.00 34.60 461 ASP A C 1
ATOM 3085 O O . ASP A 1 448 ? 28.271 9.921 13.604 1.00 34.89 461 ASP A O 1
ATOM 3090 N N . SER A 1 449 ? 27.511 7.862 14.187 1.00 34.67 462 SER A N 1
ATOM 3091 C CA . SER A 1 449 ? 27.763 8.003 15.610 1.00 34.99 462 SER A CA 1
ATOM 3092 C C . SER A 1 449 ? 28.786 6.986 16.084 1.00 34.73 462 SER A C 1
ATOM 3093 O O . SER A 1 449 ? 28.851 5.878 15.537 1.00 34.89 462 SER A O 1
ATOM 3096 N N . PRO A 1 450 ? 29.588 7.353 17.104 1.00 34.37 463 PRO A N 1
ATOM 3097 C CA . PRO A 1 450 ? 30.518 6.386 17.676 1.00 34.08 463 PRO A CA 1
ATOM 3098 C C . PRO A 1 450 ? 29.761 5.385 18.538 1.00 33.81 463 PRO A C 1
ATOM 3099 O O . PRO A 1 450 ? 28.633 5.657 18.967 1.00 33.53 463 PRO A O 1
ATOM 3103 N N . GLY A 1 451 ? 30.383 4.237 18.780 1.00 33.60 464 GLY A N 1
ATOM 3104 C CA . GLY A 1 451 ? 29.785 3.193 19.594 1.00 32.79 464 GLY A CA 1
ATOM 3105 C C . GLY A 1 451 ? 30.810 2.139 19.927 1.00 32.56 464 GLY A C 1
ATOM 3106 O O . GLY A 1 451 ? 31.999 2.322 19.683 1.00 32.52 464 GLY A O 1
ATOM 3107 N N . ARG A 1 452 ? 30.337 1.035 20.495 1.00 32.35 465 ARG A N 1
ATOM 3108 C CA . ARG A 1 452 ? 31.199 -0.056 20.905 1.00 32.39 465 ARG A CA 1
ATOM 3109 C C . ARG A 1 452 ? 30.395 -1.332 21.034 1.00 32.02 465 ARG A C 1
ATOM 3110 O O . ARG A 1 452 ? 29.167 -1.312 21.061 1.00 32.41 465 ARG A O 1
ATOM 3115 N N . TYR A 1 453 ? 31.105 -2.443 21.123 1.00 31.53 466 TYR A N 1
ATOM 3116 C CA . TYR A 1 453 ? 30.488 -3.746 21.078 1.00 31.00 466 TYR A CA 1
ATOM 3117 C C . TYR A 1 453 ? 30.834 -4.546 22.313 1.00 30.90 466 TYR A C 1
ATOM 3118 O O . TYR A 1 453 ? 31.911 -4.392 22.886 1.00 31.08 466 TYR A O 1
ATOM 3127 N N . GLU A 1 454 ? 29.886 -5.366 22.738 1.00 30.76 467 GLU A N 1
ATOM 3128 C CA . GLU A 1 454 ? 30.128 -6.385 23.735 1.00 30.92 467 GLU A CA 1
ATOM 3129 C C . GLU A 1 454 ? 30.170 -7.705 22.972 1.00 30.32 467 GLU A C 1
ATOM 3130 O O . GLU A 1 454 ? 29.479 -7.868 21.972 1.00 30.35 467 GLU A O 1
ATOM 3136 N N . ILE A 1 455 ? 31.000 -8.631 23.421 1.00 30.30 468 ILE A N 1
ATOM 3137 C CA . ILE A 1 455 ? 31.081 -9.944 22.791 1.00 30.34 468 ILE A CA 1
ATOM 3138 C C . ILE A 1 455 ? 30.395 -10.975 23.673 1.00 30.46 468 ILE A C 1
ATOM 3139 O O . ILE A 1 455 ? 30.771 -11.182 24.818 1.00 30.36 468 ILE A O 1
ATOM 3144 N N . MET A 1 456 ? 29.365 -11.601 23.129 1.00 31.01 469 MET A N 1
ATOM 3145 C CA . MET A 1 456 ? 28.579 -12.559 23.875 1.00 31.50 469 MET A CA 1
ATOM 3146 C C . MET A 1 456 ? 29.027 -13.971 23.548 1.00 31.40 469 MET A C 1
ATOM 3147 O O . MET A 1 456 ? 29.564 -14.233 22.476 1.00 31.20 469 MET A O 1
ATOM 3152 N N . ASN A 1 457 ? 28.801 -14.870 24.498 1.00 31.47 470 ASN A N 1
ATOM 3153 C CA . ASN A 1 457 ? 28.951 -16.289 24.281 1.00 31.58 470 ASN A CA 1
ATOM 3154 C C . ASN A 1 457 ? 27.631 -16.956 24.650 1.00 31.62 470 ASN A C 1
ATOM 3155 O O . ASN A 1 457 ? 27.073 -16.680 25.712 1.00 31.80 470 ASN A O 1
ATOM 3160 N N . PHE A 1 458 ? 27.104 -17.788 23.756 1.00 31.47 471 PHE A N 1
ATOM 3161 C CA . PHE A 1 458 ? 25.892 -18.540 24.058 1.00 31.38 471 PHE A CA 1
ATOM 3162 C C . PHE A 1 458 ? 26.286 -19.912 24.579 1.00 31.61 471 PHE A C 1
ATOM 3163 O O . PHE A 1 458 ? 26.871 -20.710 23.852 1.00 31.43 471 PHE A O 1
ATOM 3171 N N . LYS A 1 459 ? 25.978 -20.181 25.845 1.00 32.11 472 LYS A N 1
ATOM 3172 C CA . LYS A 1 459 ? 26.442 -21.416 26.478 1.00 32.51 472 LYS A CA 1
ATOM 3173 C C . LYS A 1 459 ? 25.495 -21.978 27.534 1.00 32.87 472 LYS A C 1
ATOM 3174 O O . LYS A 1 459 ? 24.647 -21.256 28.067 1.00 32.62 472 LYS A O 1
ATOM 3178 N N . GLU A 1 460 ? 25.660 -23.276 27.815 1.00 33.39 473 GLU A N 1
ATOM 3179 C CA . GLU A 1 460 ? 24.956 -23.956 28.896 1.00 33.99 473 GLU A CA 1
ATOM 3180 C C . GLU A 1 460 ? 25.501 -23.516 30.246 1.00 34.43 473 GLU A C 1
ATOM 3181 O O . GLU A 1 460 ? 26.712 -23.534 30.477 1.00 34.34 473 GLU A O 1
ATOM 3183 N N . MET A 1 461 ? 24.596 -23.108 31.127 1.00 35.29 474 MET A N 1
ATOM 3184 C CA . MET A 1 461 ? 24.956 -22.765 32.498 1.00 36.44 474 MET A CA 1
ATOM 3185 C C . MET A 1 461 ? 24.501 -23.875 33.449 1.00 36.54 474 MET A C 1
ATOM 3186 O O . MET A 1 461 ? 24.190 -23.625 34.614 1.00 36.64 474 MET A O 1
ATOM 3191 N N . GLY A 1 462 ? 24.483 -25.104 32.933 1.00 36.97 475 GLY A N 1
ATOM 3192 C CA . GLY A 1 462 ? 24.019 -26.282 33.673 1.00 37.41 475 GLY A CA 1
ATOM 3193 C C . GLY A 1 462 ? 23.025 -27.091 32.858 1.00 37.60 475 GLY A C 1
ATOM 3194 O O . GLY A 1 462 ? 22.541 -26.625 31.822 1.00 37.62 475 GLY A O 1
ATOM 3195 N N . LYS A 1 463 ? 22.715 -28.300 33.330 1.00 37.82 476 LYS A N 1
ATOM 3196 C CA . LYS A 1 463 ? 21.807 -29.218 32.626 1.00 37.95 476 LYS A CA 1
ATOM 3197 C C . LYS A 1 463 ? 20.582 -28.505 32.036 1.00 38.01 476 LYS A C 1
ATOM 3198 O O . LYS A 1 463 ? 19.727 -28.003 32.772 1.00 38.19 476 LYS A O 1
ATOM 3200 N N . ASP A 1 464 ? 20.539 -28.439 30.705 1.00 37.88 477 ASP A N 1
ATOM 3201 C CA . ASP A 1 464 ? 19.414 -27.872 29.945 1.00 37.72 477 ASP A CA 1
ATOM 3202 C C . ASP A 1 464 ? 19.124 -26.383 30.180 1.00 37.60 477 ASP A C 1
ATOM 3203 O O . ASP A 1 464 ? 18.068 -25.883 29.775 1.00 37.63 477 ASP A O 1
ATOM 3208 N N . TYR A 1 465 ? 20.053 -25.675 30.820 1.00 37.34 478 TYR A N 1
ATOM 3209 C CA . TYR A 1 465 ? 19.931 -24.224 30.943 1.00 37.08 478 TYR A CA 1
ATOM 3210 C C . TYR A 1 465 ? 20.984 -23.474 30.132 1.00 36.53 478 TYR A C 1
ATOM 3211 O O . TYR A 1 465 ? 22.182 -23.699 30.315 1.00 36.35 478 TYR A O 1
ATOM 3220 N N . PHE A 1 466 ? 20.522 -22.566 29.265 1.00 35.97 479 PHE A N 1
ATOM 3221 C CA . PHE A 1 466 ? 21.391 -21.821 28.344 1.00 35.41 479 PHE A CA 1
ATOM 3222 C C . PHE A 1 466 ? 21.161 -20.313 28.416 1.00 35.07 479 PHE A C 1
ATOM 3223 O O . PHE A 1 466 ? 20.025 -19.864 28.559 1.00 35.07 479 PHE A O 1
ATOM 3231 N N . ASP A 1 467 ? 22.239 -19.536 28.289 1.00 34.43 480 ASP A N 1
ATOM 3232 C CA . ASP A 1 467 ? 22.146 -18.075 28.301 1.00 33.86 480 ASP A CA 1
ATOM 3233 C C . ASP A 1 467 ? 23.348 -17.382 27.625 1.00 33.69 480 ASP A C 1
ATOM 3234 O O . ASP A 1 467 ? 24.408 -17.990 27.418 1.00 33.42 480 ASP A O 1
ATOM 3239 N N . TYR A 1 468 ? 23.166 -16.104 27.295 1.00 33.16 481 TYR A N 1
ATOM 3240 C CA . TYR A 1 468 ? 24.230 -15.279 26.735 1.00 33.05 481 TYR A CA 1
ATOM 3241 C C . TYR A 1 468 ? 25.135 -14.696 27.830 1.00 33.26 481 TYR A C 1
ATOM 3242 O O . TYR A 1 468 ? 24.673 -14.011 28.746 1.00 33.06 481 TYR A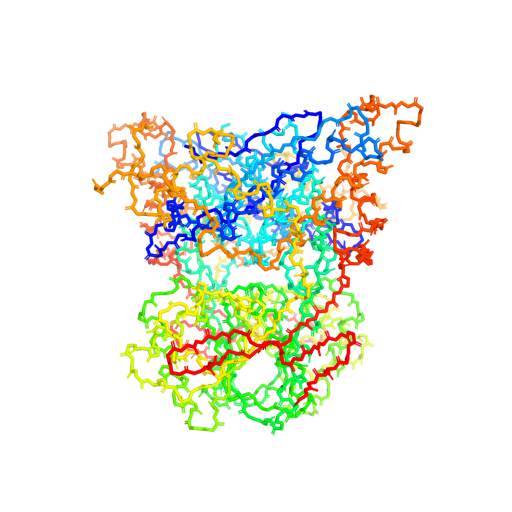 O 1
ATOM 3251 N N . ILE A 1 469 ? 26.429 -14.980 27.711 1.00 33.68 482 ILE A N 1
ATOM 3252 C CA . ILE A 1 469 ? 27.429 -14.561 28.683 1.00 33.97 482 ILE A CA 1
ATOM 3253 C C . ILE A 1 469 ? 28.326 -13.500 28.078 1.00 34.24 482 ILE A C 1
ATOM 3254 O O . ILE A 1 469 ? 28.937 -13.720 27.032 1.00 34.32 482 ILE A O 1
ATOM 3259 N N . ASN A 1 470 ? 28.392 -12.347 28.733 1.00 34.64 483 ASN A N 1
ATOM 3260 C CA . ASN A 1 470 ? 29.240 -11.248 28.289 1.00 35.08 483 ASN A CA 1
ATOM 3261 C C . ASN A 1 470 ? 30.690 -11.653 28.482 1.00 35.10 483 ASN A C 1
ATOM 3262 O O . ASN A 1 470 ? 31.174 -11.676 29.607 1.00 35.41 483 ASN A O 1
ATOM 3267 N N . VAL A 1 471 ? 31.374 -11.987 27.388 1.00 35.12 484 VAL A N 1
ATOM 3268 C CA . VAL A 1 471 ? 32.730 -12.573 27.455 1.00 35.30 484 VAL A CA 1
ATOM 3269 C C . VAL A 1 471 ? 33.859 -11.585 27.100 1.00 35.09 484 VAL A C 1
ATOM 3270 O O . VAL A 1 471 ? 35.027 -11.830 27.391 1.00 34.85 484 VAL A O 1
ATOM 3274 N N . GLY A 1 472 ? 33.497 -10.463 26.490 1.00 35.30 485 GLY A N 1
ATOM 3275 C CA . GLY A 1 472 ? 34.473 -9.434 26.145 1.00 35.11 485 GLY A CA 1
ATOM 3276 C C . GLY A 1 472 ? 33.849 -8.147 25.643 1.00 35.15 485 GLY A C 1
ATOM 3277 O O . GLY A 1 472 ? 32.645 -7.923 25.789 1.00 35.00 485 GLY A O 1
ATOM 3278 N N . SER A 1 473 ? 34.689 -7.301 25.054 1.00 35.20 486 SER A N 1
ATOM 3279 C CA . SER A 1 473 ? 34.280 -6.005 24.527 1.00 35.18 486 SER A CA 1
ATOM 3280 C C . SER A 1 473 ? 35.248 -5.552 23.442 1.00 35.34 486 SER A C 1
ATOM 3281 O O . SER A 1 473 ? 36.403 -5.978 23.405 1.00 35.42 486 SER A O 1
ATOM 3284 N N . TRP A 1 474 ? 34.762 -4.687 22.560 1.00 35.53 487 TRP A N 1
ATOM 3285 C CA . TRP A 1 474 ? 35.579 -4.091 21.517 1.00 35.59 487 TRP A CA 1
ATOM 3286 C C . TRP A 1 474 ? 35.235 -2.612 21.486 1.00 35.98 487 TRP A C 1
ATOM 3287 O O . TRP A 1 474 ? 34.059 -2.245 21.470 1.00 36.14 487 TRP A O 1
ATOM 3298 N N . ASP A 1 475 ? 36.263 -1.772 21.491 1.00 36.47 488 ASP A N 1
ATOM 3299 C CA . ASP A 1 475 ? 36.101 -0.326 21.508 1.00 37.03 488 ASP A CA 1
ATOM 3300 C C . ASP A 1 475 ? 37.260 0.322 20.761 1.00 37.36 488 ASP A C 1
ATOM 3301 O O . ASP A 1 475 ? 38.427 0.079 21.070 1.00 37.52 488 ASP A O 1
ATOM 3306 N N . ASN A 1 476 ? 36.908 1.140 19.773 1.00 38.04 489 ASN A N 1
ATOM 3307 C CA . ASN A 1 476 ? 37.844 1.870 18.914 1.00 38.61 489 ASN A CA 1
ATOM 3308 C C . ASN A 1 476 ? 39.206 1.199 18.688 1.00 38.74 489 ASN A C 1
ATOM 3309 O O . ASN A 1 476 ? 40.260 1.738 19.058 1.00 38.81 489 ASN A O 1
ATOM 3314 N N . GLY A 1 477 ? 39.162 0.019 18.081 1.00 38.53 490 GLY A N 1
ATOM 3315 C CA . GLY A 1 477 ? 40.362 -0.684 17.683 1.00 38.62 490 GLY A CA 1
ATOM 3316 C C . GLY A 1 477 ? 40.765 -1.783 18.641 1.00 38.75 490 GLY A C 1
ATOM 3317 O O . GLY A 1 477 ? 41.364 -2.774 18.222 1.00 38.58 490 GLY A O 1
ATOM 3318 N N . GLU A 1 478 ? 40.438 -1.606 19.923 1.00 38.85 491 GLU A N 1
ATOM 3319 C CA . GLU A 1 478 ? 40.904 -2.516 20.976 1.00 39.06 491 GLU A CA 1
ATOM 3320 C C . GLU A 1 478 ? 39.899 -3.608 21.342 1.00 39.12 491 GLU A C 1
ATOM 3321 O O . GLU A 1 478 ? 38.787 -3.324 21.793 1.00 39.23 491 GLU A O 1
ATOM 3323 N N . LEU A 1 479 ? 40.313 -4.854 21.135 1.00 39.17 492 LEU A N 1
ATOM 3324 C CA . LEU A 1 479 ? 39.544 -6.032 21.523 1.00 39.27 492 LEU A CA 1
ATOM 3325 C C . LEU A 1 479 ? 40.032 -6.537 22.875 1.00 39.41 492 LEU A C 1
ATOM 3326 O O . LEU A 1 479 ? 41.233 -6.599 23.111 1.00 39.62 492 LEU A O 1
ATOM 3331 N N . LYS A 1 480 ? 39.098 -6.904 23.750 1.00 39.65 493 LYS A N 1
ATOM 3332 C CA . LYS A 1 480 ? 39.420 -7.434 25.075 1.00 39.79 493 LYS A CA 1
ATOM 3333 C C . LYS A 1 480 ? 38.552 -8.646 25.409 1.00 39.72 493 LYS A C 1
ATOM 3334 O O . LYS A 1 480 ? 37.328 -8.585 25.313 1.00 39.63 493 LYS A O 1
ATOM 3340 N N . MET A 1 481 ? 39.201 -9.747 25.774 1.00 39.72 494 MET A N 1
ATOM 3341 C CA . MET A 1 481 ? 38.529 -10.938 26.294 1.00 39.75 494 MET A CA 1
ATOM 3342 C C . MET A 1 481 ? 39.169 -11.254 27.649 1.00 40.01 494 MET A C 1
ATOM 3343 O O . MET A 1 481 ? 40.145 -10.603 28.035 1.00 40.14 494 MET A O 1
ATOM 3348 N N . ASP A 1 482 ? 38.635 -12.242 28.371 1.00 40.19 495 ASP A N 1
ATOM 3349 C CA . ASP A 1 482 ? 39.315 -12.765 29.576 1.00 40.02 495 ASP A CA 1
ATOM 3350 C C . ASP A 1 482 ? 39.109 -14.267 29.764 1.00 39.80 495 ASP A C 1
ATOM 3351 O O . ASP A 1 482 ? 39.567 -15.076 28.957 1.00 39.58 495 ASP A O 1
ATOM 3353 N N . ARG B 1 13 ? 10.695 20.401 -13.794 1.00 36.75 26 ARG B N 1
ATOM 3354 C CA . ARG B 1 13 ? 11.424 19.663 -14.875 1.00 37.01 26 ARG B CA 1
ATOM 3355 C C . ARG B 1 13 ? 10.573 19.526 -16.145 1.00 36.71 26 ARG B C 1
ATOM 3356 O O . ARG B 1 13 ? 9.339 19.438 -16.083 1.00 36.89 26 ARG B O 1
ATOM 3364 N N . VAL B 1 14 ? 11.246 19.514 -17.291 1.00 36.13 27 VAL B N 1
ATOM 3365 C CA . VAL B 1 14 ? 10.571 19.507 -18.591 1.00 35.76 27 VAL B CA 1
ATOM 3366 C C . VAL B 1 14 ? 10.024 18.118 -18.980 1.00 35.72 27 VAL B C 1
ATOM 3367 O O . VAL B 1 14 ? 10.661 17.091 -18.720 1.00 34.79 27 VAL B O 1
ATOM 3371 N N . VAL B 1 15 ? 8.831 18.107 -19.585 1.00 35.68 28 VAL B N 1
ATOM 3372 C CA . VAL B 1 15 ? 8.136 16.871 -19.978 1.00 35.44 28 VAL B CA 1
ATOM 3373 C C . VAL B 1 15 ? 7.577 16.963 -21.407 1.00 35.73 28 VAL B C 1
ATOM 3374 O O . VAL B 1 15 ? 7.161 18.044 -21.846 1.00 36.25 28 VAL B O 1
ATOM 3378 N N . ALA B 1 16 ? 7.550 15.829 -22.108 1.00 35.73 29 ALA B N 1
ATOM 3379 C CA . ALA B 1 16 ? 6.930 15.707 -23.436 1.00 36.13 29 ALA B CA 1
ATOM 3380 C C . ALA B 1 16 ? 5.560 15.022 -23.352 1.00 36.56 29 ALA B C 1
ATOM 3381 O O . ALA B 1 16 ? 5.457 13.861 -22.935 1.00 36.21 29 ALA B O 1
ATOM 3383 N N . HIS B 1 17 ? 4.521 15.749 -23.759 1.00 37.18 30 HIS B N 1
ATOM 3384 C CA . HIS B 1 17 ? 3.134 15.284 -23.662 1.00 37.92 30 HIS B CA 1
ATOM 3385 C C . HIS B 1 17 ? 2.573 14.898 -25.026 1.00 37.78 30 HIS B C 1
ATOM 3386 O O . HIS B 1 17 ? 2.780 15.606 -26.013 1.00 37.99 30 HIS B O 1
ATOM 3393 N N . MET B 1 18 ? 1.848 13.784 -25.070 1.00 37.52 31 MET B N 1
ATOM 3394 C CA . MET B 1 18 ? 1.054 13.412 -26.236 1.00 37.38 31 MET B CA 1
ATOM 3395 C C . MET B 1 18 ? -0.344 13.044 -25.728 1.00 36.36 31 MET B C 1
ATOM 3396 O O . MET B 1 18 ? -0.476 12.173 -24.874 1.00 36.25 31 MET B O 1
ATOM 3401 N N . PRO B 1 19 ? -1.391 13.735 -26.217 1.00 35.66 32 PRO B N 1
ATOM 3402 C CA . PRO B 1 19 ? -2.759 13.439 -25.762 1.00 34.97 32 PRO B CA 1
ATOM 3403 C C . PRO B 1 19 ? -3.216 12.030 -26.162 1.00 34.53 32 PRO B C 1
ATOM 3404 O O . PRO B 1 19 ? -2.618 11.420 -27.060 1.00 34.26 32 PRO B O 1
ATOM 3408 N N . GLY B 1 20 ? -4.261 11.526 -25.500 1.00 33.91 33 GLY B N 1
ATOM 3409 C CA . GLY B 1 20 ? -4.780 10.184 -25.776 1.00 33.03 33 GLY B CA 1
ATOM 3410 C C . GLY B 1 20 ? -5.837 9.670 -24.814 1.00 32.53 33 GLY B C 1
ATOM 3411 O O . GLY B 1 20 ? -6.163 10.320 -23.818 1.00 32.28 33 GLY B O 1
ATOM 3412 N N . ASP B 1 21 ? -6.376 8.492 -25.129 1.00 32.10 34 ASP B N 1
ATOM 3413 C CA . ASP B 1 21 ? -7.360 7.807 -24.287 1.00 31.54 34 ASP B CA 1
ATOM 3414 C C . ASP B 1 21 ? -6.625 7.051 -23.201 1.00 31.15 34 ASP B C 1
ATOM 3415 O O . ASP B 1 21 ? -7.151 6.833 -22.105 1.00 31.26 34 ASP B O 1
ATOM 3420 N N . ILE B 1 22 ? -5.406 6.642 -23.542 1.00 30.35 35 ILE B N 1
ATOM 3421 C CA . ILE B 1 22 ? -4.503 5.934 -22.650 1.00 29.48 35 ILE B CA 1
ATOM 3422 C C . ILE B 1 22 ? -3.126 6.592 -22.745 1.00 28.84 35 ILE B C 1
ATOM 3423 O O . ILE B 1 22 ? -2.604 6.822 -23.839 1.00 28.35 35 ILE B O 1
ATOM 3428 N N . ILE B 1 23 ? -2.542 6.867 -21.586 1.00 28.26 36 ILE B N 1
ATOM 3429 C CA . ILE B 1 23 ? -1.245 7.504 -21.500 1.00 27.52 36 ILE B CA 1
ATOM 3430 C C . ILE B 1 23 ? -0.226 6.493 -20.996 1.00 27.74 36 ILE B C 1
ATOM 3431 O O . ILE B 1 23 ? -0.408 5.882 -19.940 1.00 27.90 36 ILE B O 1
ATOM 3436 N N . ILE B 1 24 ? 0.818 6.299 -21.799 1.00 27.92 37 ILE B N 1
ATOM 3437 C CA . ILE B 1 24 ? 1.954 5.460 -21.465 1.00 27.84 37 ILE B CA 1
ATOM 3438 C C . ILE B 1 24 ? 3.105 6.358 -21.021 1.00 28.12 37 ILE B C 1
ATOM 3439 O O . ILE B 1 24 ? 3.370 7.399 -21.635 1.00 28.42 37 ILE B O 1
ATOM 3444 N N . GLY B 1 25 ? 3.782 5.960 -19.952 1.00 27.76 38 GLY B N 1
ATOM 3445 C CA . GLY B 1 25 ? 4.907 6.722 -19.450 1.00 28.13 38 GLY B CA 1
ATOM 3446 C C . GLY B 1 25 ? 6.222 6.253 -20.035 1.00 28.23 38 GLY B C 1
ATOM 3447 O O . GLY B 1 25 ? 6.331 5.129 -20.546 1.00 28.69 38 GLY B O 1
ATOM 3448 N N . ALA B 1 26 ? 7.229 7.112 -19.972 1.00 27.82 39 ALA B N 1
ATOM 3449 C CA . ALA B 1 26 ? 8.571 6.713 -20.395 1.00 27.71 39 ALA B CA 1
ATOM 3450 C C . ALA B 1 26 ? 9.648 7.533 -19.707 1.00 27.44 39 ALA B C 1
ATOM 3451 O O . ALA B 1 26 ? 9.479 8.732 -19.437 1.00 27.14 39 ALA B O 1
ATOM 3453 N N . LEU B 1 27 ? 10.751 6.856 -19.426 1.00 27.32 40 LEU B N 1
ATOM 3454 C CA . LEU B 1 27 ? 11.942 7.469 -18.855 1.00 26.99 40 LEU B CA 1
ATOM 3455 C C . LEU B 1 27 ? 13.080 7.260 -19.832 1.00 26.96 40 LEU B C 1
ATOM 3456 O O . LEU B 1 27 ? 13.453 6.119 -20.096 1.00 27.53 40 LEU B O 1
ATOM 3461 N N . PHE B 1 28 ? 13.589 8.349 -20.411 1.00 26.59 41 PHE B N 1
ATOM 3462 C CA . PHE B 1 28 ? 14.809 8.279 -21.215 1.00 26.53 41 PHE B CA 1
ATOM 3463 C C . PHE B 1 28 ? 15.853 9.218 -20.670 1.00 26.61 41 PHE B C 1
ATOM 3464 O O . PHE B 1 28 ? 15.509 10.218 -20.022 1.00 27.38 41 PHE B O 1
ATOM 3472 N N . SER B 1 29 ? 17.119 8.929 -20.962 1.00 26.20 42 SER B N 1
ATOM 3473 C CA . SER B 1 29 ? 18.189 9.733 -20.425 1.00 27.17 42 SER B CA 1
ATOM 3474 C C . SER B 1 29 ? 18.534 10.951 -21.328 1.00 27.31 42 SER B C 1
ATOM 3475 O O . SER B 1 29 ? 19.589 11.005 -21.984 1.00 27.47 42 SER B O 1
ATOM 3478 N N . VAL B 1 30 ? 17.629 11.927 -21.334 1.00 27.05 43 VAL B N 1
ATOM 3479 C CA . VAL B 1 30 ? 17.756 13.093 -22.188 1.00 27.70 43 VAL B CA 1
ATOM 3480 C C . VAL B 1 30 ? 19.037 13.883 -21.900 1.00 28.11 43 VAL B C 1
ATOM 3481 O O . VAL B 1 30 ? 19.585 14.509 -22.794 1.00 27.61 43 VAL B O 1
ATOM 3485 N N . HIS B 1 31 ? 19.514 13.819 -20.661 1.00 29.06 44 HIS B N 1
ATOM 3486 C CA . HIS B 1 31 ? 20.793 14.414 -20.281 1.00 30.25 44 HIS B CA 1
ATOM 3487 C C . HIS B 1 31 ? 21.642 13.403 -19.518 1.00 31.39 44 HIS B C 1
ATOM 3488 O O . HIS B 1 31 ? 21.118 12.449 -18.958 1.00 31.83 44 HIS B O 1
ATOM 3495 N N . HIS B 1 32 ? 22.953 13.633 -19.491 1.00 32.99 45 HIS B N 1
ATOM 3496 C CA . HIS B 1 32 ? 23.878 12.871 -18.652 1.00 34.14 45 HIS B CA 1
ATOM 3497 C C . HIS B 1 32 ? 23.585 13.063 -17.169 1.00 34.80 45 HIS B C 1
ATOM 3498 O O . HIS B 1 32 ? 23.018 14.080 -16.754 1.00 34.39 45 HIS B O 1
ATOM 3505 N N . GLN B 1 33 ? 23.998 12.080 -16.375 1.00 36.00 46 GLN B N 1
ATOM 3506 C CA . GLN B 1 33 ? 23.830 12.142 -14.927 1.00 37.79 46 GLN B CA 1
ATOM 3507 C C . GLN B 1 33 ? 24.527 13.353 -14.306 1.00 38.40 46 GLN B C 1
ATOM 3508 O O . GLN B 1 33 ? 25.493 13.857 -14.872 1.00 38.44 46 GLN B O 1
ATOM 3514 N N . PRO B 1 34 ? 24.021 13.840 -13.154 1.00 39.28 47 PRO B N 1
ATOM 3515 C CA . PRO B 1 34 ? 24.672 14.988 -12.510 1.00 40.16 47 PRO B CA 1
ATOM 3516 C C . PRO B 1 34 ? 26.120 14.675 -12.159 1.00 41.31 47 PRO B C 1
ATOM 3517 O O . PRO B 1 34 ? 26.481 13.500 -11.977 1.00 41.52 47 PRO B O 1
ATOM 3521 N N . THR B 1 35 ? 26.938 15.720 -12.109 1.00 42.59 48 THR B N 1
ATOM 3522 C CA . THR B 1 35 ? 28.302 15.633 -11.587 1.00 44.23 48 THR B CA 1
ATOM 3523 C C . THR B 1 35 ? 28.302 15.733 -10.064 1.00 44.85 48 THR B C 1
ATOM 3524 O O . THR B 1 35 ? 27.382 16.324 -9.475 1.00 45.67 48 THR B O 1
ATOM 3528 N N . VAL B 1 36 ? 29.341 15.177 -9.437 1.00 45.36 49 VAL B N 1
ATOM 3529 C CA . VAL B 1 36 ? 29.582 15.297 -7.986 1.00 45.68 49 VAL B CA 1
ATOM 3530 C C . VAL B 1 36 ? 29.153 16.633 -7.338 1.00 45.72 49 VAL B C 1
ATOM 3531 O O . VAL B 1 36 ? 28.687 16.659 -6.201 1.00 45.73 49 VAL B O 1
ATOM 3533 N N . ASP B 1 37 ? 29.310 17.732 -8.064 1.00 45.92 50 ASP B N 1
ATOM 3534 C CA . ASP B 1 37 ? 29.033 19.059 -7.514 1.00 46.24 50 ASP B CA 1
ATOM 3535 C C . ASP B 1 37 ? 27.543 19.419 -7.515 1.00 46.24 50 ASP B C 1
ATOM 3536 O O . ASP B 1 37 ? 27.079 20.152 -6.645 1.00 46.33 50 ASP B O 1
ATOM 3538 N N . LYS B 1 38 ? 26.799 18.902 -8.491 1.00 46.49 51 LYS B N 1
ATOM 3539 C CA . LYS B 1 38 ? 25.378 19.231 -8.632 1.00 46.15 51 LYS B CA 1
ATOM 3540 C C . LYS B 1 38 ? 24.436 18.034 -8.396 1.00 45.88 51 LYS B C 1
ATOM 3541 O O . LYS B 1 38 ? 23.252 18.093 -8.750 1.00 45.94 51 LYS B O 1
ATOM 3543 N N . VAL B 1 39 ? 24.962 16.970 -7.784 1.00 45.19 52 VAL B N 1
ATOM 3544 C CA . VAL B 1 39 ? 24.179 15.768 -7.448 1.00 44.91 52 VAL B CA 1
ATOM 3545 C C . VAL B 1 39 ? 22.934 16.020 -6.573 1.00 44.51 52 VAL B C 1
ATOM 3546 O O . VAL B 1 39 ? 21.815 15.706 -6.981 1.00 44.68 52 VAL B O 1
ATOM 3550 N N . HIS B 1 40 ? 23.135 16.570 -5.378 1.00 43.83 53 HIS B N 1
ATOM 3551 C CA . HIS B 1 40 ? 22.047 16.790 -4.420 1.00 43.49 53 HIS B CA 1
ATOM 3552 C C . HIS B 1 40 ? 20.956 17.708 -4.961 1.00 42.97 53 HIS B C 1
ATOM 3553 O O . HIS B 1 40 ? 19.798 17.643 -4.526 1.00 43.10 53 HIS B O 1
ATOM 3560 N N . GLU B 1 41 ? 21.328 18.578 -5.892 1.00 42.03 54 GLU B N 1
ATOM 3561 C CA . GLU B 1 41 ? 20.344 19.423 -6.545 1.00 41.51 54 GLU B CA 1
ATOM 3562 C C . GLU B 1 41 ? 19.637 18.619 -7.629 1.00 40.61 54 GLU B C 1
ATOM 3563 O O . GLU B 1 41 ? 18.522 18.953 -8.031 1.00 40.36 54 GLU B O 1
ATOM 3569 N N . ARG B 1 42 ? 20.291 17.544 -8.076 1.00 39.77 55 ARG B N 1
ATOM 3570 C CA . ARG B 1 42 ? 19.818 16.721 -9.198 1.00 38.84 55 ARG B CA 1
ATOM 3571 C C . ARG B 1 42 ? 19.658 17.605 -10.445 1.00 38.89 55 ARG B C 1
ATOM 3572 O O . ARG B 1 42 ? 18.637 17.553 -11.143 1.00 39.05 55 ARG B O 1
ATOM 3580 N N . LYS B 1 43 ? 20.670 18.450 -10.668 1.00 38.32 56 LYS B N 1
ATOM 3581 C CA . LYS B 1 43 ? 20.840 19.202 -11.904 1.00 37.55 56 LYS B CA 1
ATOM 3582 C C . LYS B 1 43 ? 21.677 18.350 -12.856 1.00 36.97 56 LYS B C 1
ATOM 3583 O O . LYS B 1 43 ? 22.837 18.016 -12.563 1.00 36.74 56 LYS B O 1
ATOM 3585 N N . CYS B 1 44 ? 21.076 17.982 -13.987 1.00 36.06 57 CYS B N 1
ATOM 3586 C CA . CYS B 1 44 ? 21.703 17.032 -14.909 1.00 35.17 57 CYS B CA 1
ATOM 3587 C C . CYS B 1 44 ? 22.703 17.715 -15.822 1.00 34.30 57 CYS B C 1
ATOM 3588 O O . CYS B 1 44 ? 22.810 18.933 -15.819 1.00 34.23 57 CYS B O 1
ATOM 3591 N N . GLY B 1 45 ? 23.436 16.918 -16.593 1.00 33.62 58 GLY B N 1
ATOM 3592 C CA . GLY B 1 45 ? 24.478 17.439 -17.476 1.00 32.90 58 GLY B CA 1
ATOM 3593 C C . GLY B 1 45 ? 23.995 17.763 -18.879 1.00 32.20 58 GLY B C 1
ATOM 3594 O O . GLY B 1 45 ? 22.856 18.189 -19.078 1.00 31.86 58 GLY B O 1
ATOM 3595 N N . ALA B 1 46 ? 24.872 17.538 -19.853 1.00 31.50 59 ALA B N 1
ATOM 3596 C CA . ALA B 1 46 ? 24.584 17.841 -21.249 1.00 30.81 59 ALA B CA 1
ATOM 3597 C C . ALA B 1 46 ? 23.552 16.905 -21.888 1.00 30.39 59 ALA B C 1
ATOM 3598 O O . ALA B 1 46 ? 23.415 15.726 -21.512 1.00 30.27 59 ALA B O 1
ATOM 3600 N N . VAL B 1 47 ? 22.832 17.463 -22.856 1.00 29.51 60 VAL B N 1
ATOM 3601 C CA . VAL B 1 47 ? 21.819 16.768 -23.636 1.00 28.95 60 VAL B CA 1
ATOM 3602 C C . VAL B 1 47 ? 22.425 15.634 -24.491 1.00 28.86 60 VAL B C 1
ATOM 3603 O O . VAL B 1 47 ? 23.480 15.800 -25.099 1.00 29.15 60 VAL B O 1
ATOM 3607 N N . ARG B 1 48 ? 21.746 14.491 -24.529 1.00 28.38 61 ARG B N 1
ATOM 3608 C CA . ARG B 1 48 ? 22.250 13.301 -25.213 1.00 28.22 61 ARG B CA 1
ATOM 3609 C C . ARG B 1 48 ? 21.412 12.992 -26.448 1.00 28.08 61 ARG B C 1
ATOM 3610 O O . ARG B 1 48 ? 20.196 13.235 -26.455 1.00 28.43 61 ARG B O 1
ATOM 3618 N N . GLU B 1 49 ? 22.049 12.461 -27.489 1.00 27.93 62 GLU B N 1
ATOM 3619 C CA . GLU B 1 49 ? 21.354 12.222 -28.760 1.00 27.82 62 GLU B CA 1
ATOM 3620 C C . GLU B 1 49 ? 20.808 10.799 -28.880 1.00 27.79 62 GLU B C 1
ATOM 3621 O O . GLU B 1 49 ? 19.610 10.592 -28.763 1.00 28.16 62 GLU B O 1
ATOM 3627 N N . GLN B 1 50 ? 21.688 9.824 -29.098 1.00 27.98 63 GLN B N 1
ATOM 3628 C CA . GLN B 1 50 ? 21.281 8.432 -29.285 1.00 27.98 63 GLN B CA 1
ATOM 3629 C C . GLN B 1 50 ? 20.458 7.902 -28.103 1.00 27.93 63 GLN B C 1
ATOM 3630 O O . GLN B 1 50 ? 19.454 7.210 -28.292 1.00 27.92 63 GLN B O 1
ATOM 3636 N N . TYR B 1 51 ? 20.876 8.263 -26.888 1.00 27.63 64 TYR B N 1
ATOM 3637 C CA . TYR B 1 51 ? 20.251 7.783 -25.665 1.00 26.73 64 TYR B CA 1
ATOM 3638 C C . TYR B 1 51 ? 19.089 8.651 -25.215 1.00 26.60 64 TYR B C 1
ATOM 3639 O O . TYR B 1 51 ? 18.294 8.221 -24.387 1.00 26.39 64 TYR B O 1
ATOM 3648 N N . GLY B 1 52 ? 18.987 9.866 -25.756 1.00 26.16 65 GLY B N 1
ATOM 3649 C CA . GLY B 1 52 ? 17.939 10.792 -25.347 1.00 25.51 65 GLY B CA 1
ATOM 3650 C C . GLY B 1 52 ? 17.027 11.196 -26.484 1.00 25.50 65 GLY B C 1
ATOM 3651 O O . GLY B 1 52 ? 16.025 10.524 -26.759 1.00 25.26 65 GLY B O 1
ATOM 3652 N N . ILE B 1 53 ? 17.374 12.298 -27.155 1.00 25.42 66 ILE B N 1
ATOM 3653 C CA . ILE B 1 53 ? 16.549 12.848 -28.236 1.00 25.39 66 ILE B CA 1
ATOM 3654 C C . ILE B 1 53 ? 16.020 11.802 -29.212 1.00 25.35 66 ILE B C 1
ATOM 3655 O O . ILE B 1 53 ? 14.849 11.850 -29.618 1.00 25.19 66 ILE B O 1
ATOM 3660 N N . GLN B 1 54 ? 16.879 10.859 -29.589 1.00 25.17 67 GLN B N 1
ATOM 3661 C CA . GLN B 1 54 ? 16.471 9.829 -30.549 1.00 25.15 67 GLN B CA 1
ATOM 3662 C C . GLN B 1 54 ? 15.402 8.909 -29.976 1.00 24.71 67 GLN B C 1
ATOM 3663 O O . GLN B 1 54 ? 14.436 8.594 -30.660 1.00 24.92 67 GLN B O 1
ATOM 3669 N N . ARG B 1 55 ? 15.559 8.531 -28.710 1.00 24.53 68 ARG B N 1
ATOM 3670 C CA . ARG B 1 55 ? 14.592 7.681 -28.010 1.00 24.44 68 ARG B CA 1
ATOM 3671 C C . ARG B 1 55 ? 13.270 8.419 -27.723 1.00 24.28 68 ARG B C 1
ATOM 3672 O O . ARG B 1 55 ? 12.196 7.901 -27.994 1.00 24.21 68 ARG B O 1
ATOM 3680 N N . VAL B 1 56 ? 13.351 9.644 -27.213 1.00 24.14 69 VAL B N 1
ATOM 3681 C CA . VAL B 1 56 ? 12.177 10.503 -27.128 1.00 23.68 69 VAL B CA 1
ATOM 3682 C C . VAL B 1 56 ? 11.430 10.512 -28.467 1.00 24.50 69 VAL B C 1
ATOM 3683 O O . VAL B 1 56 ? 10.238 10.204 -28.516 1.00 24.45 69 VAL B O 1
ATOM 3687 N N . GLU B 1 57 ? 12.135 10.863 -29.547 1.00 25.01 70 GLU B N 1
ATOM 3688 C CA . GLU B 1 57 ? 11.528 10.988 -30.871 1.00 25.64 70 GLU B CA 1
ATOM 3689 C C . GLU B 1 57 ? 10.958 9.671 -31.370 1.00 26.09 70 GLU B C 1
ATOM 3690 O O . GLU B 1 57 ? 9.900 9.642 -32.003 1.00 26.43 70 GLU B O 1
ATOM 3696 N N . ALA B 1 58 ? 11.661 8.584 -31.071 1.00 26.69 71 ALA B N 1
ATOM 3697 C CA . ALA B 1 58 ? 11.168 7.238 -31.363 1.00 27.02 71 ALA B CA 1
ATOM 3698 C C . ALA B 1 58 ? 9.825 7.025 -30.690 1.00 27.02 71 ALA B C 1
ATOM 3699 O O . ALA B 1 58 ? 8.885 6.602 -31.335 1.00 27.66 71 ALA B O 1
ATOM 3701 N N . MET B 1 59 ? 9.745 7.356 -29.403 1.00 27.36 72 MET B N 1
ATOM 3702 C CA . MET B 1 59 ? 8.534 7.198 -28.601 1.00 27.46 72 MET B CA 1
ATOM 3703 C C . MET B 1 59 ? 7.332 7.913 -29.232 1.00 27.17 72 MET B C 1
ATOM 3704 O O . MET B 1 59 ? 6.314 7.292 -29.502 1.00 27.06 72 MET B O 1
ATOM 3709 N N . LEU B 1 60 ? 7.463 9.211 -29.482 1.00 27.18 73 LEU B N 1
ATOM 3710 C CA . LEU B 1 60 ? 6.391 10.002 -30.085 1.00 27.05 73 LEU B CA 1
ATOM 3711 C C . LEU B 1 60 ? 5.927 9.458 -31.441 1.00 27.42 73 LEU B C 1
ATOM 3712 O O . LEU B 1 60 ? 4.723 9.379 -31.704 1.00 26.95 73 LEU B O 1
ATOM 3717 N N . HIS B 1 61 ? 6.879 9.071 -32.292 1.00 27.78 74 HIS B N 1
ATOM 3718 C CA . HIS B 1 61 ? 6.543 8.641 -33.649 1.00 28.13 74 HIS B CA 1
ATOM 3719 C C . HIS B 1 61 ? 5.974 7.232 -33.694 1.00 28.65 74 HIS B C 1
ATOM 3720 O O . HIS B 1 61 ? 5.069 6.960 -34.500 1.00 28.77 74 HIS B O 1
ATOM 3727 N N . THR B 1 62 ? 6.489 6.341 -32.844 1.00 28.68 75 THR B N 1
ATOM 3728 C CA . THR B 1 62 ? 5.911 5.005 -32.742 1.00 29.45 75 THR B CA 1
ATOM 3729 C C . THR B 1 62 ? 4.433 5.124 -32.372 1.00 29.69 75 THR B C 1
ATOM 3730 O O . THR B 1 62 ? 3.575 4.502 -33.003 1.00 30.15 75 THR B O 1
ATOM 3734 N N . LEU B 1 63 ? 4.141 5.962 -31.385 1.00 29.75 76 LEU B N 1
ATOM 3735 C CA . LEU B 1 63 ? 2.771 6.202 -30.979 1.00 30.45 76 LEU B CA 1
ATOM 3736 C C . LEU B 1 63 ? 1.886 6.719 -32.125 1.00 30.83 76 LEU B C 1
ATOM 3737 O O . LEU B 1 63 ? 0.733 6.314 -32.237 1.00 30.81 76 LEU B O 1
ATOM 3742 N N . GLU B 1 64 ? 2.434 7.577 -32.985 1.00 31.34 77 GLU B N 1
ATOM 3743 C CA . GLU B 1 64 ? 1.719 8.029 -34.176 1.00 32.00 77 GLU B CA 1
ATOM 3744 C C . GLU B 1 64 ? 1.433 6.879 -35.138 1.00 32.18 77 GLU B C 1
ATOM 3745 O O . GLU B 1 64 ? 0.321 6.762 -35.650 1.00 32.36 77 GLU B O 1
ATOM 3751 N N . ARG B 1 65 ? 2.432 6.031 -35.382 1.00 32.30 78 ARG B N 1
ATOM 3752 C CA . ARG B 1 65 ? 2.269 4.923 -36.324 1.00 32.23 78 ARG B CA 1
ATOM 3753 C C . ARG B 1 65 ? 1.221 3.945 -35.819 1.00 32.23 78 ARG B C 1
ATOM 3754 O O . ARG B 1 65 ? 0.388 3.459 -36.594 1.00 32.41 78 ARG B O 1
ATOM 3762 N N . ILE B 1 66 ? 1.264 3.673 -34.515 1.00 31.84 79 ILE B N 1
ATOM 3763 C CA . ILE B 1 66 ? 0.283 2.799 -33.878 1.00 31.44 79 ILE B CA 1
ATOM 3764 C C . ILE B 1 66 ? -1.111 3.417 -33.971 1.00 31.31 79 ILE B C 1
ATOM 3765 O O . ILE B 1 66 ? -2.077 2.734 -34.330 1.00 31.73 79 ILE B O 1
ATOM 3770 N N . ASN B 1 67 ? -1.204 4.712 -33.689 1.00 31.17 80 ASN B N 1
ATOM 3771 C CA . ASN B 1 67 ? -2.481 5.424 -33.776 1.00 31.48 80 ASN B CA 1
ATOM 3772 C C . ASN B 1 67 ? -3.034 5.514 -35.205 1.00 31.90 80 ASN B C 1
ATOM 3773 O O . ASN B 1 67 ? -4.232 5.734 -35.397 1.00 32.26 80 ASN B O 1
ATOM 3778 N N . SER B 1 68 ? -2.155 5.342 -36.192 1.00 32.39 81 SER B N 1
ATOM 3779 C CA . SER B 1 68 ? -2.524 5.343 -37.609 1.00 32.81 81 SER B CA 1
ATOM 3780 C C . SER B 1 68 ? -2.821 3.944 -38.135 1.00 33.19 81 SER B C 1
ATOM 3781 O O . SER B 1 68 ? -3.330 3.793 -39.244 1.00 33.36 81 SER B O 1
ATOM 3784 N N . ASP B 1 69 ? -2.476 2.931 -37.344 1.00 33.68 82 ASP B N 1
ATOM 3785 C CA . ASP B 1 69 ? -2.661 1.540 -37.721 1.00 34.00 82 ASP B CA 1
ATOM 3786 C C . ASP B 1 69 ? -3.975 1.016 -37.154 1.00 34.27 82 ASP B C 1
ATOM 3787 O O . ASP B 1 69 ? -4.100 0.859 -35.939 1.00 34.53 82 ASP B O 1
ATOM 3792 N N . PRO B 1 70 ? -4.952 0.729 -38.037 1.00 34.31 83 PRO B N 1
ATOM 3793 C CA . PRO B 1 70 ? -6.273 0.263 -37.617 1.00 34.30 83 PRO B CA 1
ATOM 3794 C C . PRO B 1 70 ? -6.298 -1.194 -37.142 1.00 34.17 83 PRO B C 1
ATOM 3795 O O . PRO B 1 70 ? -7.262 -1.603 -36.503 1.00 34.26 83 PRO B O 1
ATOM 3799 N N . THR B 1 71 ? -5.262 -1.968 -37.461 1.00 34.07 84 THR B N 1
ATOM 3800 C CA . THR B 1 71 ? -5.167 -3.349 -36.987 1.00 33.95 84 THR B CA 1
ATOM 3801 C C . THR B 1 71 ? -4.937 -3.347 -35.480 1.00 33.72 84 THR B C 1
ATOM 3802 O O . THR B 1 71 ? -5.385 -4.251 -34.774 1.00 34.08 84 THR B O 1
ATOM 3806 N N . LEU B 1 72 ? -4.227 -2.325 -35.005 1.00 32.84 85 LEU B N 1
ATOM 3807 C CA . LEU B 1 72 ? -3.785 -2.254 -33.621 1.00 32.01 85 LEU B CA 1
ATOM 3808 C C . LEU B 1 72 ? -4.505 -1.149 -32.847 1.00 31.56 85 LEU B C 1
ATOM 3809 O O . LEU B 1 72 ? -4.517 0.018 -33.264 1.00 31.10 85 LEU B O 1
ATOM 3814 N N . LEU B 1 73 ? -5.098 -1.534 -31.717 1.00 31.15 86 LEU B N 1
ATOM 3815 C CA . LEU B 1 73 ? -5.931 -0.639 -30.889 1.00 31.11 86 LEU B CA 1
ATOM 3816 C C . LEU B 1 73 ? -6.858 0.295 -31.690 1.00 31.11 86 LEU B C 1
ATOM 3817 O O . LEU B 1 73 ? -6.640 1.513 -31.720 1.00 31.13 86 LEU B O 1
ATOM 3822 N N . PRO B 1 74 ? -7.898 -0.275 -32.331 1.00 30.92 87 PRO B N 1
ATOM 3823 C CA . PRO B 1 74 ? -8.831 0.526 -33.121 1.00 30.78 87 PRO B CA 1
ATOM 3824 C C . PRO B 1 74 ? -9.659 1.458 -32.234 1.00 30.80 87 PRO B C 1
ATOM 3825 O O . PRO B 1 74 ? -10.053 1.080 -31.129 1.00 30.67 87 PRO B O 1
ATOM 3829 N N . ASN B 1 75 ? -9.887 2.675 -32.724 1.00 31.03 88 ASN B N 1
ATOM 3830 C CA . ASN B 1 75 ? -10.677 3.702 -32.032 1.00 31.39 88 ASN B CA 1
ATOM 3831 C C . ASN B 1 75 ? -10.179 4.126 -30.641 1.00 31.21 88 ASN B C 1
ATOM 3832 O O . ASN B 1 75 ? -10.876 4.829 -29.906 1.00 31.40 88 ASN B O 1
ATOM 3837 N N . ILE B 1 76 ? -8.970 3.696 -30.298 1.00 31.19 89 ILE B N 1
ATOM 3838 C CA . ILE B 1 76 ? -8.274 4.174 -29.110 1.00 30.85 89 ILE B CA 1
ATOM 3839 C C . ILE B 1 76 ? -7.010 4.887 -29.569 1.00 31.19 89 ILE B C 1
ATOM 3840 O O . ILE B 1 76 ? -6.328 4.416 -30.472 1.00 31.70 89 ILE B O 1
ATOM 3845 N N . THR B 1 77 ? -6.710 6.032 -28.968 1.00 31.34 90 THR B N 1
ATOM 3846 C CA . THR B 1 77 ? -5.469 6.729 -29.271 1.00 31.53 90 THR B CA 1
ATOM 3847 C C . THR B 1 77 ? -4.541 6.658 -28.080 1.00 31.28 90 THR B C 1
ATOM 3848 O O . THR B 1 77 ? -4.930 7.012 -26.967 1.00 31.44 90 THR B O 1
ATOM 3852 N N . LEU B 1 78 ? -3.318 6.190 -28.317 1.00 31.15 91 LEU B N 1
ATOM 3853 C CA . LEU B 1 78 ? -2.294 6.179 -27.283 1.00 31.11 91 LEU B CA 1
ATOM 3854 C C . LEU B 1 78 ? -1.631 7.534 -27.211 1.00 30.97 91 LEU B C 1
ATOM 3855 O O . LEU B 1 78 ? -1.238 8.101 -28.236 1.00 31.18 91 LEU B O 1
ATOM 3860 N N . GLY B 1 79 ? -1.536 8.054 -25.993 1.00 30.81 92 GLY B N 1
ATOM 3861 C CA . GLY B 1 79 ? -0.750 9.237 -25.700 1.00 30.17 92 GLY B CA 1
ATOM 3862 C C . GLY B 1 79 ? 0.371 8.865 -24.750 1.00 30.16 92 GLY B C 1
ATOM 3863 O O . GLY B 1 79 ? 0.448 7.735 -24.282 1.00 29.74 92 GLY B O 1
ATOM 3864 N N . CYS B 1 80 ? 1.250 9.816 -24.460 1.00 30.17 93 CYS B N 1
ATOM 3865 C CA . CYS B 1 80 ? 2.385 9.525 -23.607 1.00 30.11 93 CYS B CA 1
ATOM 3866 C C . CYS B 1 80 ? 2.772 10.701 -22.702 1.00 29.56 93 CYS B C 1
ATOM 3867 O O . CYS B 1 80 ? 2.323 11.835 -22.904 1.00 29.34 93 CYS B O 1
ATOM 3870 N N . GLU B 1 81 ? 3.606 10.388 -21.711 1.00 28.92 94 GLU B N 1
ATOM 3871 C CA . GLU B 1 81 ? 4.305 11.352 -20.881 1.00 28.54 94 GLU B CA 1
ATOM 3872 C C . GLU B 1 81 ? 5.776 10.909 -20.808 1.00 27.83 94 GLU B C 1
ATOM 3873 O O . GLU B 1 81 ? 6.104 9.950 -20.117 1.00 28.17 94 GLU B O 1
ATOM 3879 N N . ILE B 1 82 ? 6.659 11.590 -21.533 1.00 27.17 95 ILE B N 1
ATOM 3880 C CA . ILE B 1 82 ? 8.077 11.215 -21.561 1.00 26.39 95 ILE B CA 1
ATOM 3881 C C . ILE B 1 82 ? 8.880 12.050 -20.581 1.00 26.02 95 ILE B C 1
ATOM 3882 O O . ILE B 1 82 ? 8.789 13.290 -20.590 1.00 25.65 95 ILE B O 1
ATOM 3887 N N . ARG B 1 83 ? 9.673 11.373 -19.742 1.00 25.56 96 ARG B N 1
ATOM 3888 C CA . ARG B 1 83 ? 10.440 12.064 -18.692 1.00 25.17 96 ARG B CA 1
ATOM 3889 C C . ARG B 1 83 ? 11.931 11.808 -18.735 1.00 24.98 96 ARG B C 1
ATOM 3890 O O . ARG B 1 83 ? 12.366 10.794 -19.262 1.00 25.45 96 ARG B O 1
ATOM 3898 N N . ASP B 1 84 ? 12.702 12.736 -18.172 1.00 25.09 97 ASP B N 1
ATOM 3899 C CA . ASP B 1 84 ? 14.174 12.693 -18.195 1.00 25.64 97 ASP B CA 1
ATOM 3900 C C . ASP B 1 84 ? 14.699 11.866 -17.022 1.00 25.77 97 ASP B C 1
ATOM 3901 O O . ASP B 1 84 ? 14.465 12.200 -15.872 1.00 25.70 97 ASP B O 1
ATOM 3906 N N . SER B 1 85 ? 15.405 10.782 -17.309 1.00 26.35 98 SER B N 1
ATOM 3907 C CA . SER B 1 85 ? 15.951 9.947 -16.237 1.00 27.08 98 SER B CA 1
ATOM 3908 C C . SER B 1 85 ? 17.326 10.429 -15.774 1.00 27.71 98 SER B C 1
ATOM 3909 O O . SER B 1 85 ? 17.755 10.112 -14.657 1.00 28.32 98 SER B O 1
ATOM 3912 N N . CYS B 1 86 ? 18.005 11.180 -16.641 1.00 27.79 99 CYS B N 1
ATOM 3913 C CA . CYS B 1 86 ? 19.435 11.487 -16.517 1.00 28.51 99 CYS B CA 1
ATOM 3914 C C . CYS B 1 86 ? 20.279 10.287 -16.152 1.00 28.50 99 CYS B C 1
ATOM 3915 O O . CYS B 1 86 ? 21.343 10.455 -15.556 1.00 28.86 99 CYS B O 1
ATOM 3918 N N . TRP B 1 87 ? 19.815 9.079 -16.489 1.00 28.42 100 TRP B N 1
ATOM 3919 C CA . TRP B 1 87 ? 20.553 7.873 -16.162 1.00 28.39 100 TRP B CA 1
ATOM 3920 C C . TRP B 1 87 ? 20.944 7.891 -14.679 1.00 28.40 100 TRP B C 1
ATOM 3921 O O . TRP B 1 87 ? 22.070 7.547 -14.316 1.00 29.62 100 TRP B O 1
ATOM 3932 N N . HIS B 1 88 ? 20.019 8.305 -13.823 1.00 27.51 101 HIS B N 1
ATOM 3933 C CA . HIS B 1 88 ? 20.327 8.536 -12.428 1.00 26.66 101 HIS B CA 1
ATOM 3934 C C . HIS B 1 88 ? 19.162 8.133 -11.544 1.00 26.79 101 HIS B C 1
ATOM 3935 O O . HIS B 1 88 ? 17.998 8.416 -11.850 1.00 27.41 101 HIS B O 1
ATOM 3942 N N . SER B 1 89 ? 19.468 7.483 -10.434 1.00 26.84 102 SER B N 1
ATOM 3943 C CA . SER B 1 89 ? 18.431 6.859 -9.610 1.00 26.87 102 SER B CA 1
ATOM 3944 C C . SER B 1 89 ? 17.521 7.814 -8.880 1.00 26.65 102 SER B C 1
ATOM 3945 O O . SER B 1 89 ? 16.305 7.600 -8.806 1.00 27.47 102 SER B O 1
ATOM 3948 N N . ALA B 1 90 ? 18.110 8.865 -8.333 1.00 25.93 103 ALA B N 1
ATOM 3949 C CA . ALA B 1 90 ? 17.348 9.877 -7.652 1.00 25.32 103 ALA B CA 1
ATOM 3950 C C . ALA B 1 90 ? 16.448 10.566 -8.663 1.00 25.11 103 ALA B C 1
ATOM 3951 O O . ALA B 1 90 ? 15.245 10.680 -8.445 1.00 25.02 103 ALA B O 1
ATOM 3953 N N . VAL B 1 91 ? 17.027 10.986 -9.784 1.00 25.14 104 VAL B N 1
ATOM 3954 C CA . VAL B 1 91 ? 16.273 11.705 -10.805 1.00 25.20 104 VAL B CA 1
ATOM 3955 C C . VAL B 1 91 ? 15.120 10.848 -11.330 1.00 25.20 104 VAL B C 1
ATOM 3956 O O . VAL B 1 91 ? 14.004 11.333 -11.451 1.00 25.13 104 VAL B O 1
ATOM 3960 N N . ALA B 1 92 ? 15.381 9.571 -11.606 1.00 25.72 105 ALA B N 1
ATOM 3961 C CA . ALA B 1 92 ? 14.336 8.680 -12.138 1.00 26.11 105 ALA B CA 1
ATOM 3962 C C . ALA B 1 92 ? 13.199 8.436 -11.145 1.00 26.26 105 ALA B C 1
ATOM 3963 O O . ALA B 1 92 ? 12.024 8.393 -11.529 1.00 26.10 105 ALA B O 1
ATOM 3965 N N . LEU B 1 93 ? 13.554 8.267 -9.874 1.00 26.52 106 LEU B N 1
ATOM 3966 C CA . LEU B 1 93 ? 12.556 8.079 -8.833 1.00 27.01 106 LEU B CA 1
ATOM 3967 C C . LEU B 1 93 ? 11.723 9.346 -8.680 1.00 27.04 106 LEU B C 1
ATOM 3968 O O . LEU B 1 93 ? 10.495 9.299 -8.691 1.00 27.42 106 LEU B O 1
ATOM 3973 N N . GLU B 1 94 ? 12.395 10.485 -8.583 1.00 27.32 107 GLU B N 1
ATOM 3974 C CA . GLU B 1 94 ? 11.713 11.775 -8.534 1.00 27.68 107 GLU B CA 1
ATOM 3975 C C . GLU B 1 94 ? 10.704 11.852 -9.667 1.00 27.64 107 GLU B C 1
ATOM 3976 O O . GLU B 1 94 ? 9.533 12.162 -9.446 1.00 27.39 107 GLU B O 1
ATOM 3982 N N . GLN B 1 95 ? 11.163 11.544 -10.879 1.00 27.50 108 GLN B N 1
ATOM 3983 C CA . GLN B 1 95 ? 10.298 11.593 -12.048 1.00 27.59 108 GLN B CA 1
ATOM 3984 C C . GLN B 1 95 ? 9.184 10.528 -12.022 1.00 27.98 108 GLN B C 1
ATOM 3985 O O . GLN B 1 95 ? 8.049 10.809 -12.422 1.00 27.65 108 GLN B O 1
ATOM 3991 N N . SER B 1 96 ? 9.496 9.331 -11.515 1.00 28.17 109 SER B N 1
ATOM 3992 C CA . SER B 1 96 ? 8.496 8.272 -11.356 1.00 28.73 109 SER B CA 1
ATOM 3993 C C . SER B 1 96 ? 7.391 8.642 -10.357 1.00 29.41 109 SER B C 1
ATOM 3994 O O . SER B 1 96 ? 6.232 8.259 -10.521 1.00 28.83 109 SER B O 1
ATOM 3997 N N . ILE B 1 97 ? 7.745 9.401 -9.325 1.00 30.47 110 ILE B N 1
ATOM 3998 C CA . ILE B 1 97 ? 6.734 9.907 -8.406 1.00 31.41 110 ILE B CA 1
ATOM 3999 C C . ILE B 1 97 ? 5.703 10.713 -9.179 1.00 32.39 110 ILE B C 1
ATOM 4000 O O . ILE B 1 97 ? 4.507 10.618 -8.896 1.00 32.40 110 ILE B O 1
ATOM 4005 N N . GLU B 1 98 ? 6.168 11.482 -10.169 1.00 33.46 111 GLU B N 1
ATOM 4006 C CA . GLU B 1 98 ? 5.271 12.338 -10.961 1.00 34.39 111 GLU B CA 1
ATOM 4007 C C . GLU B 1 98 ? 4.298 11.511 -11.782 1.00 34.70 111 GLU B C 1
ATOM 4008 O O . GLU B 1 98 ? 3.225 11.993 -12.151 1.00 34.97 111 GLU B O 1
ATOM 4014 N N . PHE B 1 99 ? 4.680 10.267 -12.054 1.00 35.26 112 PHE B N 1
ATOM 4015 C CA . PHE B 1 99 ? 3.828 9.321 -12.756 1.00 35.95 112 PHE B CA 1
ATOM 4016 C C . PHE B 1 99 ? 2.664 8.853 -11.882 1.00 37.10 112 PHE B C 1
ATOM 4017 O O . PHE B 1 99 ? 1.574 8.597 -12.392 1.00 37.62 112 PHE B O 1
ATOM 4025 N N . ILE B 1 100 ? 2.890 8.748 -10.573 1.00 38.30 113 ILE B N 1
ATOM 4026 C CA . ILE B 1 100 ? 1.937 8.083 -9.673 1.00 39.23 113 ILE B CA 1
ATOM 4027 C C . ILE B 1 100 ? 1.095 8.990 -8.755 1.00 40.60 113 ILE B C 1
ATOM 4028 O O . ILE B 1 100 ? 0.739 8.599 -7.640 1.00 41.08 113 ILE B O 1
ATOM 4033 N N . ARG B 1 101 ? 0.727 10.177 -9.216 1.00 42.17 114 ARG B N 1
ATOM 4034 C CA . ARG B 1 101 ? -0.030 11.085 -8.340 1.00 43.95 114 ARG B CA 1
ATOM 4035 C C . ARG B 1 101 ? -1.405 11.621 -8.837 1.00 44.92 114 ARG B C 1
ATOM 4036 O O . ARG B 1 101 ? -1.560 12.833 -9.034 1.00 45.20 114 ARG B O 1
ATOM 4044 N N . ASP B 1 102 ? -2.412 10.755 -9.020 1.00 45.85 115 ASP B N 1
ATOM 4045 C CA . ASP B 1 102 ? -2.311 9.298 -8.886 1.00 46.45 115 ASP B CA 1
ATOM 4046 C C . ASP B 1 102 ? -2.908 8.612 -10.121 1.00 46.88 115 ASP B C 1
ATOM 4047 O O . ASP B 1 102 ? -2.983 9.198 -11.210 1.00 47.25 115 ASP B O 1
ATOM 4052 N N . LYS B 1 128 ? -4.841 12.275 -15.823 1.00 35.30 141 LYS B N 1
ATOM 4053 C CA . LYS B 1 128 ? -5.241 10.903 -16.145 1.00 35.32 141 LYS B CA 1
ATOM 4054 C C . LYS B 1 128 ? -4.077 9.916 -15.943 1.00 34.73 141 LYS B C 1
ATOM 4055 O O . LYS B 1 128 ? -2.932 10.242 -16.266 1.00 34.94 141 LYS B O 1
ATOM 4061 N N . PRO B 1 129 ? -4.368 8.722 -15.381 1.00 34.11 142 PRO B N 1
ATOM 4062 C CA . PRO B 1 129 ? -3.352 7.788 -14.868 1.00 33.48 142 PRO B CA 1
ATOM 4063 C C . PRO B 1 129 ? -2.302 7.325 -15.875 1.00 32.74 142 PRO B C 1
ATOM 4064 O O . PRO B 1 129 ? -2.536 7.352 -17.083 1.00 32.68 142 PRO B O 1
ATOM 4068 N N . ILE B 1 130 ? -1.147 6.917 -15.352 1.00 31.92 143 ILE B N 1
ATOM 4069 C CA . ILE B 1 130 ? -0.092 6.312 -16.149 1.00 31.19 143 ILE B CA 1
ATOM 4070 C C . ILE B 1 130 ? -0.342 4.816 -16.109 1.00 30.74 143 ILE B C 1
ATOM 4071 O O . ILE B 1 130 ? -0.466 4.228 -15.031 1.00 30.52 143 ILE B O 1
ATOM 4076 N N . VAL B 1 131 ? -0.433 4.211 -17.288 1.00 29.80 144 VAL B N 1
ATOM 4077 C CA . VAL B 1 131 ? -0.886 2.831 -17.405 1.00 29.16 144 VAL B CA 1
ATOM 4078 C C . VAL B 1 131 ? 0.277 1.851 -17.353 1.00 28.31 144 VAL B C 1
ATOM 4079 O O . VAL B 1 131 ? 0.160 0.752 -16.811 1.00 28.11 144 VAL B O 1
ATOM 4083 N N . GLY B 1 132 ? 1.403 2.279 -17.911 1.00 27.74 145 GLY B N 1
ATOM 4084 C CA . GLY B 1 132 ? 2.617 1.491 -17.964 1.00 27.06 145 GLY B CA 1
ATOM 4085 C C . GLY B 1 132 ? 3.746 2.412 -18.374 1.00 26.80 145 GLY B C 1
ATOM 4086 O O . GLY B 1 132 ? 3.506 3.506 -18.889 1.00 26.50 145 GLY B O 1
ATOM 4087 N N . VAL B 1 133 ? 4.975 1.959 -18.147 1.00 26.15 146 VAL B N 1
ATOM 4088 C CA . VAL B 1 133 ? 6.149 2.787 -18.318 1.00 25.41 146 VAL B CA 1
ATOM 4089 C C . VAL B 1 133 ? 7.184 2.043 -19.150 1.00 24.90 146 VAL B C 1
ATOM 4090 O O . VAL B 1 133 ? 7.464 0.874 -18.904 1.00 24.02 146 VAL B O 1
ATOM 4094 N N . ILE B 1 134 ? 7.714 2.731 -20.155 1.00 24.83 147 ILE B N 1
ATOM 4095 C CA . ILE B 1 134 ? 8.848 2.243 -20.933 1.00 24.82 147 ILE B CA 1
ATOM 4096 C C . ILE B 1 134 ? 10.145 2.756 -20.320 1.00 25.03 147 ILE B C 1
ATOM 4097 O O . ILE B 1 134 ? 10.300 3.969 -20.130 1.00 25.40 147 ILE B O 1
ATOM 4102 N N . GLY B 1 135 ? 11.053 1.830 -19.989 1.00 25.05 148 GLY B N 1
ATOM 4103 C CA . GLY B 1 135 ? 12.399 2.157 -19.487 1.00 25.05 148 GLY B CA 1
ATOM 4104 C C . GLY B 1 135 ? 12.524 2.001 -17.975 1.00 25.79 148 GLY B C 1
ATOM 4105 O O . GLY B 1 135 ? 11.682 1.350 -17.353 1.00 25.54 148 GLY B O 1
ATOM 4106 N N . PRO B 1 136 ? 13.565 2.600 -17.357 1.00 25.78 149 PRO B N 1
ATOM 4107 C CA . PRO B 1 136 ? 14.659 3.382 -17.920 1.00 25.81 149 PRO B CA 1
ATOM 4108 C C . PRO B 1 136 ? 15.790 2.490 -18.414 1.00 25.89 149 PRO B C 1
ATOM 4109 O O . PRO B 1 136 ? 15.647 1.268 -18.439 1.00 25.40 149 PRO B O 1
ATOM 4113 N N . GLY B 1 137 ? 16.899 3.113 -18.804 1.00 25.64 150 GLY B N 1
ATOM 4114 C CA . GLY B 1 137 ? 17.959 2.433 -19.519 1.00 25.87 150 GLY B CA 1
ATOM 4115 C C . GLY B 1 137 ? 18.773 1.464 -18.686 1.00 26.35 150 GLY B C 1
ATOM 4116 O O . GLY B 1 137 ? 19.096 0.353 -19.136 1.00 26.62 150 GLY B O 1
ATOM 4117 N N . SER B 1 138 ? 19.092 1.883 -17.468 1.00 26.31 151 SER B N 1
ATOM 4118 C CA . SER B 1 138 ? 20.094 1.212 -16.643 1.00 26.41 151 SER B CA 1
ATOM 4119 C C . SER B 1 138 ? 19.505 0.230 -15.662 1.00 26.22 151 SER B C 1
ATOM 4120 O O . SER B 1 138 ? 18.458 0.493 -15.085 1.00 26.31 151 SER B O 1
ATOM 4123 N N . SER B 1 139 ? 20.193 -0.882 -15.432 1.00 26.27 152 SER B N 1
ATOM 4124 C CA . SER B 1 139 ? 19.676 -1.884 -14.500 1.00 26.72 152 SER B CA 1
ATOM 4125 C C . SER B 1 139 ? 19.354 -1.359 -13.088 1.00 27.28 152 SER B C 1
ATOM 4126 O O . SER B 1 139 ? 18.242 -1.531 -12.617 1.00 27.57 152 SER B O 1
ATOM 4129 N N . SER B 1 140 ? 20.293 -0.697 -12.426 1.00 27.55 153 SER B N 1
ATOM 4130 C CA . SER B 1 140 ? 20.001 -0.256 -11.063 1.00 28.57 153 SER B CA 1
ATOM 4131 C C . SER B 1 140 ? 18.973 0.869 -11.008 1.00 28.64 153 SER B C 1
ATOM 4132 O O . SER B 1 140 ? 18.261 0.995 -10.022 1.00 29.45 153 SER B O 1
ATOM 4135 N N . VAL B 1 141 ? 18.896 1.670 -12.066 1.00 28.76 154 VAL B N 1
ATOM 4136 C CA . VAL B 1 141 ? 17.895 2.717 -12.162 1.00 28.53 154 VAL B CA 1
ATOM 4137 C C . VAL B 1 141 ? 16.513 2.075 -12.369 1.00 28.73 154 VAL B C 1
ATOM 4138 O O . VAL B 1 141 ? 15.566 2.408 -11.660 1.00 29.20 154 VAL B O 1
ATOM 4142 N N . ALA B 1 142 ? 16.413 1.136 -13.310 1.00 28.57 155 ALA B N 1
ATOM 4143 C CA . ALA B 1 142 ? 15.179 0.372 -13.542 1.00 27.74 155 ALA B CA 1
ATOM 4144 C C . ALA B 1 142 ? 14.640 -0.240 -12.262 1.00 27.34 155 ALA B C 1
ATOM 4145 O O . ALA B 1 142 ? 13.449 -0.098 -11.969 1.00 27.37 155 ALA B O 1
ATOM 4147 N N . ILE B 1 143 ? 15.516 -0.908 -11.506 1.00 26.64 156 ILE B N 1
ATOM 4148 C CA . ILE B 1 143 ? 15.175 -1.494 -10.196 1.00 25.69 156 ILE B CA 1
ATOM 4149 C C . ILE B 1 143 ? 14.544 -0.477 -9.255 1.00 25.94 156 ILE B C 1
ATOM 4150 O O . ILE B 1 143 ? 13.507 -0.755 -8.639 1.00 26.05 156 ILE B O 1
ATOM 4155 N N . GLN B 1 144 ? 15.166 0.698 -9.139 1.00 25.34 157 GLN B N 1
ATOM 4156 C CA . GLN B 1 144 ? 14.637 1.729 -8.265 1.00 25.02 157 GLN B CA 1
ATOM 4157 C C . GLN B 1 144 ? 13.266 2.144 -8.767 1.00 24.48 157 GLN B C 1
ATOM 4158 O O . GLN B 1 144 ? 12.349 2.290 -7.982 1.00 24.14 157 GLN B O 1
ATOM 4164 N N . VAL B 1 145 ? 13.136 2.318 -10.081 1.00 23.99 158 VAL B N 1
ATOM 4165 C CA . VAL B 1 145 ? 11.850 2.656 -10.687 1.00 23.90 158 VAL B CA 1
ATOM 4166 C C . VAL B 1 145 ? 10.804 1.561 -10.430 1.00 23.83 158 VAL B C 1
ATOM 4167 O O . VAL B 1 145 ? 9.717 1.846 -9.927 1.00 24.25 158 VAL B O 1
ATOM 4171 N N . GLN B 1 146 ? 11.144 0.313 -10.751 1.00 23.47 159 GLN B N 1
ATOM 4172 C CA . GLN B 1 146 ? 10.264 -0.837 -10.487 1.00 23.50 159 GLN B CA 1
ATOM 4173 C C . GLN B 1 146 ? 9.810 -0.934 -9.026 1.00 24.10 159 GLN B C 1
ATOM 4174 O O . GLN B 1 146 ? 8.664 -1.305 -8.749 1.00 24.62 159 GLN B O 1
ATOM 4180 N N . ASN B 1 147 ? 10.690 -0.581 -8.094 1.00 24.46 160 ASN B N 1
ATOM 4181 C CA . ASN B 1 147 ? 10.323 -0.592 -6.674 1.00 24.83 160 ASN B CA 1
ATOM 4182 C C . ASN B 1 147 ? 9.141 0.328 -6.349 1.00 24.94 160 ASN B C 1
ATOM 4183 O O . ASN B 1 147 ? 8.336 0.027 -5.467 1.00 25.34 160 ASN B O 1
ATOM 4188 N N . LEU B 1 148 ? 9.031 1.437 -7.074 1.00 24.54 161 LEU B N 1
ATOM 4189 C CA . LEU B 1 148 ? 7.916 2.342 -6.897 1.00 24.33 161 LEU B CA 1
ATOM 4190 C C . LEU B 1 148 ? 6.680 1.847 -7.656 1.00 24.42 161 LEU B C 1
ATOM 4191 O O . LEU B 1 148 ? 5.619 1.653 -7.070 1.00 24.19 161 LEU B O 1
ATOM 4196 N N . LEU B 1 149 ? 6.832 1.626 -8.960 1.00 24.76 162 LEU B N 1
ATOM 4197 C CA . LEU B 1 149 ? 5.707 1.233 -9.825 1.00 24.45 162 LEU B CA 1
ATOM 4198 C C . LEU B 1 149 ? 4.912 0.012 -9.386 1.00 24.45 162 LEU B C 1
ATOM 4199 O O . LEU B 1 149 ? 3.693 0.011 -9.511 1.00 24.56 162 LEU B O 1
ATOM 4204 N N . GLN B 1 150 ? 5.594 -1.023 -8.889 1.00 24.51 163 GLN B N 1
ATOM 4205 C CA . GLN B 1 150 ? 4.931 -2.267 -8.475 1.00 24.44 163 GLN B CA 1
ATOM 4206 C C . GLN B 1 150 ? 3.927 -2.024 -7.360 1.00 24.65 163 GLN B C 1
ATOM 4207 O O . GLN B 1 150 ? 3.014 -2.826 -7.161 1.00 25.15 163 GLN B O 1
ATOM 4213 N N . LEU B 1 151 ? 4.091 -0.919 -6.633 1.00 24.86 164 LEU B N 1
ATOM 4214 C CA . LEU B 1 151 ? 3.193 -0.590 -5.519 1.00 25.01 164 LEU B CA 1
ATOM 4215 C C . LEU B 1 151 ? 1.910 0.027 -6.046 1.00 24.94 164 LEU B C 1
ATOM 4216 O O . LEU B 1 151 ? 0.962 0.273 -5.296 1.00 24.76 164 LEU B O 1
ATOM 4221 N N . PHE B 1 152 ? 1.895 0.279 -7.345 1.00 25.13 165 PHE B N 1
ATOM 4222 C CA . PHE B 1 152 ? 0.757 0.912 -7.990 1.00 25.82 165 PHE B CA 1
ATOM 4223 C C . PHE B 1 152 ? 0.254 0.073 -9.161 1.00 25.30 165 PHE B C 1
ATOM 4224 O O . PHE B 1 152 ? -0.527 0.545 -9.991 1.00 24.61 165 PHE B O 1
ATOM 4232 N N . ASN B 1 153 ? 0.704 -1.182 -9.178 1.00 24.96 166 ASN B N 1
ATOM 4233 C CA . ASN B 1 153 ? 0.397 -2.149 -10.221 1.00 25.12 166 ASN B CA 1
ATOM 4234 C C . ASN B 1 153 ? 0.586 -1.606 -11.637 1.00 25.29 166 ASN B C 1
ATOM 4235 O O . ASN B 1 153 ? -0.297 -1.738 -12.480 1.00 25.86 166 ASN B O 1
ATOM 4240 N N . ILE B 1 154 ? 1.743 -1.003 -11.893 1.00 25.28 167 ILE B N 1
ATOM 4241 C CA . ILE B 1 154 ? 2.028 -0.393 -13.190 1.00 25.22 167 ILE B CA 1
ATOM 4242 C C . ILE B 1 154 ? 3.124 -1.168 -13.901 1.00 25.43 167 ILE B C 1
ATOM 4243 O O . ILE B 1 154 ? 4.291 -1.041 -13.545 1.00 26.04 167 ILE B O 1
ATOM 4248 N N . PRO B 1 155 ? 2.752 -1.970 -14.911 1.00 25.26 168 PRO B N 1
ATOM 4249 C CA . PRO B 1 155 ? 3.746 -2.714 -15.666 1.00 25.02 168 PRO B CA 1
ATOM 4250 C C . PRO B 1 155 ? 4.811 -1.799 -16.233 1.00 25.11 168 PRO B C 1
ATOM 4251 O O . PRO B 1 155 ? 4.524 -0.686 -16.678 1.00 25.95 168 PRO B O 1
ATOM 4255 N N . GLN B 1 156 ? 6.047 -2.270 -16.187 1.00 25.19 169 GLN B N 1
ATOM 4256 C CA . GLN B 1 156 ? 7.178 -1.544 -16.733 1.00 24.61 169 GLN B CA 1
ATOM 4257 C C . GLN B 1 156 ? 7.891 -2.479 -17.713 1.00 24.47 169 GLN B C 1
ATOM 4258 O O . GLN B 1 156 ? 8.090 -3.668 -17.439 1.00 23.78 169 GLN B O 1
ATOM 4264 N N . ILE B 1 157 ? 8.225 -1.938 -18.880 1.00 24.55 170 ILE B N 1
ATOM 4265 C CA . ILE B 1 157 ? 8.906 -2.708 -19.919 1.00 24.44 170 ILE B CA 1
ATOM 4266 C C . ILE B 1 157 ? 10.189 -1.996 -20.326 1.00 24.49 170 ILE B C 1
ATOM 4267 O O . ILE B 1 157 ? 10.147 -0.889 -20.858 1.00 25.01 170 ILE B O 1
ATOM 4272 N N . ALA B 1 158 ? 11.323 -2.632 -20.054 1.00 24.52 171 ALA B N 1
ATOM 4273 C CA . ALA B 1 158 ? 12.621 -2.074 -20.389 1.00 24.90 171 ALA B CA 1
ATOM 4274 C C . ALA B 1 158 ? 1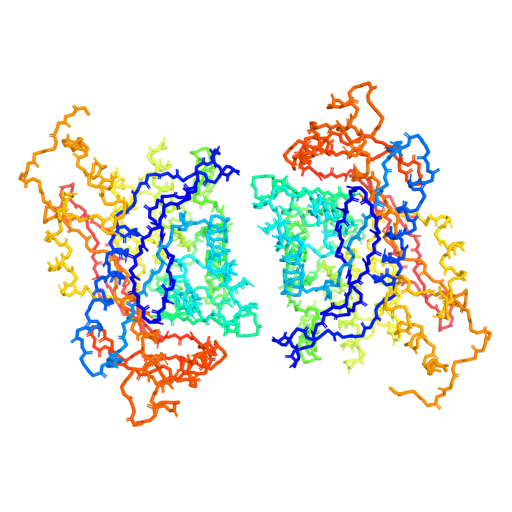3.124 -2.556 -21.749 1.00 25.33 171 ALA B C 1
ATOM 4275 O O . ALA B 1 158 ? 12.643 -3.547 -22.274 1.00 25.23 171 ALA B O 1
ATOM 4277 N N . TYR B 1 159 ? 14.088 -1.822 -22.305 1.00 25.86 172 TYR B N 1
ATOM 4278 C CA . TYR B 1 159 ? 14.663 -2.075 -23.621 1.00 26.03 172 TYR B CA 1
ATOM 4279 C C . TYR B 1 159 ? 16.193 -2.152 -23.542 1.00 26.24 172 TYR B C 1
ATOM 4280 O O . TYR B 1 159 ? 16.849 -2.340 -24.566 1.00 26.14 172 TYR B O 1
ATOM 4289 N N . SER B 1 160 ? 16.764 -1.965 -22.349 1.00 26.27 173 SER B N 1
ATOM 4290 C CA . SER B 1 160 ? 18.217 -2.049 -22.181 1.00 26.42 173 SER B CA 1
ATOM 4291 C C . SER B 1 160 ? 18.718 -2.506 -20.798 1.00 26.90 173 SER B C 1
ATOM 4292 O O . SER B 1 160 ? 19.922 -2.675 -20.609 1.00 28.01 173 SER B O 1
ATOM 4295 N N . ALA B 1 161 ? 17.817 -2.727 -19.846 1.00 26.54 174 ALA B N 1
ATOM 4296 C CA . ALA B 1 161 ? 18.218 -3.155 -18.508 1.00 26.18 174 ALA B CA 1
ATOM 4297 C C . ALA B 1 161 ? 18.412 -4.682 -18.447 1.00 25.94 174 ALA B C 1
ATOM 4298 O O . ALA B 1 161 ? 17.465 -5.440 -18.293 1.00 25.84 174 ALA B O 1
ATOM 4300 N N . THR B 1 162 ? 19.662 -5.111 -18.541 1.00 26.04 175 THR B N 1
ATOM 4301 C CA . THR B 1 162 ? 19.996 -6.513 -18.788 1.00 26.21 175 THR B CA 1
ATOM 4302 C C . THR B 1 162 ? 20.322 -7.369 -17.562 1.00 26.39 175 THR B C 1
ATOM 4303 O O . THR B 1 162 ? 20.574 -8.563 -17.703 1.00 26.75 175 THR B O 1
ATOM 4307 N N . SER B 1 163 ? 20.314 -6.787 -16.368 1.00 26.55 176 SER B N 1
ATOM 4308 C CA . SER B 1 163 ? 20.758 -7.509 -15.176 1.00 27.19 176 SER B CA 1
ATOM 4309 C C . SER B 1 163 ? 19.949 -8.763 -14.861 1.00 27.84 176 SER B C 1
ATOM 4310 O O . SER B 1 163 ? 18.720 -8.765 -14.971 1.00 28.84 176 SER B O 1
ATOM 4313 N N . MET B 1 164 ? 20.635 -9.820 -14.448 1.00 28.22 177 MET B N 1
ATOM 4314 C CA . MET B 1 164 ? 19.973 -11.077 -14.041 1.00 29.08 177 MET B CA 1
ATOM 4315 C C . MET B 1 164 ? 18.977 -10.891 -12.897 1.00 28.97 177 MET B C 1
ATOM 4316 O O . MET B 1 164 ? 17.965 -11.577 -12.840 1.00 29.12 177 MET B O 1
ATOM 4321 N N . ASP B 1 165 ? 19.285 -9.975 -11.979 1.00 28.97 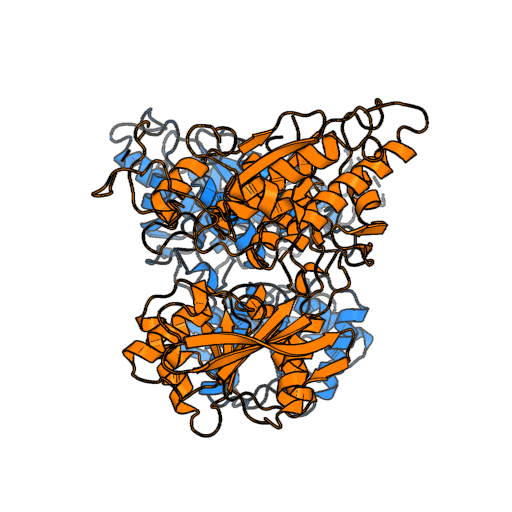178 ASP B N 1
ATOM 4322 C CA . ASP B 1 165 ? 18.470 -9.745 -10.785 1.00 28.85 178 ASP B CA 1
ATOM 4323 C C . ASP B 1 165 ? 17.016 -9.485 -11.129 1.00 28.26 178 ASP B C 1
ATOM 4324 O O . ASP B 1 165 ? 16.110 -9.873 -10.382 1.00 28.33 178 ASP B O 1
ATOM 4329 N N . LEU B 1 166 ? 16.808 -8.843 -12.272 1.00 27.43 179 LEU B N 1
ATOM 4330 C CA . LEU B 1 166 ? 15.485 -8.395 -12.669 1.00 27.50 179 LEU B CA 1
ATOM 4331 C C . LEU B 1 166 ? 14.592 -9.537 -13.160 1.00 27.57 179 LEU B C 1
ATOM 4332 O O . LEU B 1 166 ? 13.383 -9.363 -13.306 1.00 27.97 179 LEU B O 1
ATOM 4337 N N . SER B 1 167 ? 15.194 -10.702 -13.383 1.00 27.62 180 SER B N 1
ATOM 4338 C CA . SER B 1 167 ? 14.462 -11.935 -13.683 1.00 27.71 180 SER B CA 1
ATOM 4339 C C . SER B 1 167 ? 13.613 -12.451 -12.521 1.00 27.85 180 SER B C 1
ATOM 4340 O O . SER B 1 167 ? 12.735 -13.304 -12.719 1.00 27.84 180 SER B O 1
ATOM 4343 N N . ASP B 1 168 ? 13.890 -11.963 -11.308 1.00 28.29 181 ASP B N 1
ATOM 4344 C CA . ASP B 1 168 ? 13.176 -12.422 -10.092 1.00 28.51 181 ASP B CA 1
ATOM 4345 C C . ASP B 1 168 ? 11.794 -11.758 -9.947 1.00 28.15 181 ASP B C 1
ATOM 4346 O O . ASP B 1 168 ? 11.682 -10.559 -9.648 1.00 27.97 181 ASP B O 1
ATOM 4351 N N . LYS B 1 169 ? 10.748 -12.557 -10.152 1.00 27.89 182 LYS B N 1
ATOM 4352 C CA . LYS B 1 169 ? 9.382 -12.042 -10.199 1.00 27.59 182 LYS B CA 1
ATOM 4353 C C . LYS B 1 169 ? 8.716 -11.870 -8.840 1.00 27.72 182 LYS B C 1
ATOM 4354 O O . LYS B 1 169 ? 7.684 -11.216 -8.733 1.00 28.16 182 LYS B O 1
ATOM 4360 N N . THR B 1 170 ? 9.304 -12.446 -7.800 1.00 27.86 183 THR B N 1
ATOM 4361 C CA . THR B 1 170 ? 8.828 -12.184 -6.450 1.00 27.83 183 THR B CA 1
ATOM 4362 C C . THR B 1 170 ? 9.196 -10.740 -6.107 1.00 27.50 183 THR B C 1
ATOM 4363 O O . THR B 1 170 ? 8.370 -9.984 -5.578 1.00 27.71 183 THR B O 1
ATOM 4367 N N . LEU B 1 171 ? 10.419 -10.353 -6.473 1.00 27.05 184 LEU B N 1
ATOM 4368 C CA . LEU B 1 171 ? 10.943 -9.005 -6.202 1.00 27.06 184 LEU B CA 1
ATOM 4369 C C . LEU B 1 171 ? 10.564 -7.914 -7.209 1.00 27.08 184 LEU B C 1
ATOM 4370 O O . LEU B 1 171 ? 10.459 -6.739 -6.836 1.00 27.28 184 LEU B O 1
ATOM 4375 N N . PHE B 1 172 ? 10.377 -8.292 -8.478 1.00 27.20 185 PHE B N 1
ATOM 4376 C CA . PHE B 1 172 ? 10.154 -7.320 -9.558 1.00 26.77 185 PHE B CA 1
ATOM 4377 C C . PHE B 1 172 ? 9.001 -7.772 -10.454 1.00 26.96 185 PHE B C 1
ATOM 4378 O O . PHE B 1 172 ? 9.159 -7.940 -11.672 1.00 26.45 185 PHE B O 1
ATOM 4386 N N . LYS B 1 173 ? 7.832 -7.957 -9.837 1.00 27.22 186 LYS B N 1
ATOM 4387 C CA . LYS B 1 173 ? 6.688 -8.608 -10.501 1.00 27.12 186 LYS B CA 1
ATOM 4388 C C . LYS B 1 173 ? 6.157 -7.834 -11.713 1.00 26.61 186 LYS B C 1
ATOM 4389 O O . LYS B 1 173 ? 5.750 -8.436 -12.701 1.00 27.42 186 LYS B O 1
ATOM 4395 N N . TYR B 1 174 ? 6.162 -6.511 -11.633 1.00 26.02 187 TYR B N 1
ATOM 4396 C CA . TYR B 1 174 ? 5.638 -5.662 -12.708 1.00 25.48 187 TYR B CA 1
ATOM 4397 C C . TYR B 1 174 ? 6.678 -5.199 -13.740 1.00 25.05 187 TYR B C 1
ATOM 4398 O O . TYR B 1 174 ? 6.434 -4.238 -14.475 1.00 24.97 187 TYR B O 1
ATOM 4407 N N . PHE B 1 175 ? 7.824 -5.886 -13.780 1.00 24.49 188 PHE B N 1
ATOM 4408 C CA . PHE B 1 175 ? 8.921 -5.585 -14.701 1.00 24.11 188 PHE B CA 1
ATOM 4409 C C . PHE B 1 175 ? 9.129 -6.670 -15.757 1.00 24.37 188 PHE B C 1
ATOM 4410 O O . PHE B 1 175 ? 9.242 -7.859 -15.441 1.00 24.46 188 PHE B O 1
ATOM 4418 N N . MET B 1 176 ? 9.184 -6.233 -17.006 1.00 24.70 189 MET B N 1
ATOM 4419 C CA . MET B 1 176 ? 9.506 -7.074 -18.146 1.00 25.05 189 MET B CA 1
ATOM 4420 C C . MET B 1 176 ? 10.462 -6.329 -19.043 1.00 25.45 189 MET B C 1
ATOM 4421 O O . MET B 1 176 ? 10.619 -5.091 -18.926 1.00 25.32 189 MET B O 1
ATOM 4426 N N . ARG B 1 177 ? 11.067 -7.065 -19.969 1.00 25.44 190 ARG B N 1
ATOM 4427 C CA . ARG B 1 177 ? 12.039 -6.473 -20.884 1.00 25.83 190 ARG B CA 1
ATOM 4428 C C . ARG B 1 177 ? 12.065 -7.164 -22.261 1.00 26.18 190 ARG B C 1
ATOM 4429 O O . ARG B 1 177 ? 11.753 -8.362 -22.376 1.00 26.06 190 ARG B O 1
ATOM 4437 N N . VAL B 1 178 ? 12.451 -6.409 -23.292 1.00 26.22 191 VAL B N 1
ATOM 4438 C CA . VAL B 1 178 ? 12.546 -6.941 -24.670 1.00 26.55 191 VAL B CA 1
ATOM 4439 C C . VAL B 1 178 ? 13.954 -7.459 -25.024 1.00 27.26 191 VAL B C 1
ATOM 4440 O O . VAL B 1 178 ? 14.209 -7.807 -26.173 1.00 27.09 191 VAL B O 1
ATOM 4444 N N . VAL B 1 179 ? 14.853 -7.496 -24.034 1.00 27.97 192 VAL B N 1
ATOM 4445 C CA . VAL B 1 179 ? 16.234 -7.986 -24.215 1.00 28.61 192 VAL B CA 1
ATOM 4446 C C . VAL B 1 179 ? 16.517 -9.206 -23.343 1.00 29.03 192 VAL B C 1
ATOM 4447 O O . VAL B 1 179 ? 15.776 -9.465 -22.391 1.00 29.97 192 VAL B O 1
ATOM 4451 N N . PRO B 1 180 ? 17.566 -9.986 -23.674 1.00 29.17 193 PRO B N 1
ATOM 4452 C CA . PRO B 1 180 ? 17.903 -11.127 -22.806 1.00 29.03 193 PRO B CA 1
ATOM 4453 C C . PRO B 1 180 ? 18.699 -10.683 -21.586 1.00 28.76 193 PRO B C 1
ATOM 4454 O O . PRO B 1 180 ? 19.251 -9.591 -21.588 1.00 28.86 193 PRO B O 1
ATOM 4458 N N . SER B 1 181 ? 18.745 -11.517 -20.553 1.00 28.71 194 SER B N 1
ATOM 4459 C CA . SER B 1 181 ? 19.478 -11.189 -19.330 1.00 28.88 194 SER B CA 1
ATOM 4460 C C . SER B 1 181 ? 20.938 -11.605 -19.443 1.00 29.06 194 SER B C 1
ATOM 4461 O O . SER B 1 181 ? 21.287 -12.452 -20.278 1.00 29.35 194 SER B O 1
ATOM 4464 N N . ASP B 1 182 ? 21.787 -11.037 -18.591 1.00 28.99 195 ASP B N 1
ATOM 4465 C CA . ASP B 1 182 ? 23.232 -11.225 -18.716 1.00 28.80 195 ASP B CA 1
ATOM 4466 C C . ASP B 1 182 ? 23.730 -12.616 -18.278 1.00 29.18 195 ASP B C 1
ATOM 4467 O O . ASP B 1 182 ? 24.940 -12.904 -18.304 1.00 29.10 195 ASP B O 1
ATOM 4472 N N . ALA B 1 183 ? 22.805 -13.495 -17.906 1.00 29.25 196 ALA B N 1
ATOM 4473 C CA . ALA B 1 183 ? 23.158 -14.909 -17.741 1.00 29.59 196 ALA B CA 1
ATOM 4474 C C . ALA B 1 183 ? 23.771 -15.406 -19.046 1.00 29.51 196 ALA B C 1
ATOM 4475 O O . ALA B 1 183 ? 24.662 -16.248 -19.047 1.00 30.13 196 ALA B O 1
ATOM 4477 N N . GLN B 1 184 ? 23.296 -14.842 -20.150 1.00 29.33 197 GLN B N 1
ATOM 4478 C CA . GLN B 1 184 ? 23.775 -15.166 -21.477 1.00 29.03 197 GLN B CA 1
ATOM 4479 C C . GLN B 1 184 ? 24.947 -14.303 -21.903 1.00 28.73 197 GLN B C 1
ATOM 4480 O O . GLN B 1 184 ? 25.930 -14.831 -22.463 1.00 28.78 197 GLN B O 1
ATOM 4486 N N . GLN B 1 185 ? 24.867 -12.995 -21.634 1.00 27.78 198 GLN B N 1
ATOM 4487 C CA . GLN B 1 185 ? 25.951 -12.085 -22.013 1.00 27.47 198 GLN B CA 1
ATOM 4488 C C . GLN B 1 185 ? 27.257 -12.493 -21.346 1.00 27.28 198 GLN B C 1
ATOM 4489 O O . GLN B 1 185 ? 28.276 -12.652 -22.022 1.00 27.00 198 GLN B O 1
ATOM 4495 N N . ALA B 1 186 ? 27.219 -12.661 -20.023 1.00 27.43 199 ALA B N 1
ATOM 4496 C CA . ALA B 1 186 ? 28.391 -13.121 -19.269 1.00 27.62 199 ALA B CA 1
ATOM 4497 C C . ALA B 1 186 ? 28.880 -14.461 -19.831 1.00 27.58 199 ALA B C 1
ATOM 4498 O O . ALA B 1 186 ? 30.071 -14.636 -20.080 1.00 27.18 199 ALA B O 1
ATOM 4500 N N . ARG B 1 187 ? 27.952 -15.377 -20.083 1.00 27.99 200 ARG B N 1
ATOM 4501 C CA . ARG B 1 187 ? 28.301 -16.654 -20.732 1.00 29.17 200 ARG B CA 1
ATOM 4502 C C . ARG B 1 187 ? 29.086 -16.442 -22.044 1.00 29.21 200 ARG B C 1
ATOM 4503 O O . ARG B 1 187 ? 30.091 -17.131 -22.303 1.00 29.10 200 ARG B O 1
ATOM 4511 N N . ALA B 1 188 ? 28.640 -15.472 -22.843 1.00 29.33 201 ALA B N 1
ATOM 4512 C CA . ALA B 1 188 ? 29.310 -15.128 -24.103 1.00 29.59 201 ALA B CA 1
ATOM 4513 C C . ALA B 1 188 ? 30.728 -14.621 -23.877 1.00 29.73 201 ALA B C 1
ATOM 4514 O O . ALA B 1 188 ? 31.643 -14.980 -24.625 1.00 30.31 201 ALA B O 1
ATOM 4516 N N . MET B 1 189 ? 30.900 -13.804 -22.840 1.00 29.36 202 MET B N 1
ATOM 4517 C CA . MET B 1 189 ? 32.192 -13.226 -22.482 1.00 29.53 202 MET B CA 1
ATOM 4518 C C . MET B 1 189 ? 33.150 -14.306 -21.997 1.00 29.02 202 MET B C 1
ATOM 4519 O O . MET B 1 189 ? 34.329 -14.294 -22.329 1.00 28.64 202 MET B O 1
ATOM 4524 N N . VAL B 1 190 ? 32.635 -15.243 -21.212 1.00 28.78 203 VAL B N 1
ATOM 4525 C CA . VAL B 1 190 ? 33.427 -16.395 -20.795 1.00 28.79 203 VAL B CA 1
ATOM 4526 C C . VAL B 1 190 ? 33.826 -17.240 -22.007 1.00 28.92 203 VAL B C 1
ATOM 4527 O O . VAL B 1 190 ? 34.949 -17.755 -22.065 1.00 29.21 203 VAL B O 1
ATOM 4531 N N . ASP B 1 191 ? 32.922 -17.352 -22.979 1.00 28.76 204 ASP B N 1
ATOM 4532 C CA . ASP B 1 191 ? 33.200 -18.129 -24.183 1.00 28.63 204 ASP B CA 1
ATOM 4533 C C . ASP B 1 191 ? 34.223 -17.476 -25.105 1.00 28.36 204 ASP B C 1
ATOM 4534 O O . ASP B 1 191 ? 34.977 -18.175 -25.771 1.00 28.63 204 ASP B O 1
ATOM 4539 N N . ILE B 1 192 ? 34.249 -16.144 -25.145 1.00 28.16 205 ILE B N 1
ATOM 4540 C CA . ILE B 1 192 ? 35.239 -15.416 -25.947 1.00 27.73 205 ILE B CA 1
ATOM 4541 C C . ILE B 1 192 ? 36.636 -15.610 -25.361 1.00 27.91 205 ILE B C 1
ATOM 4542 O O . ILE B 1 192 ? 37.618 -15.787 -26.093 1.00 28.07 205 ILE B O 1
ATOM 4547 N N . VAL B 1 193 ? 36.713 -15.599 -24.036 1.00 27.96 206 VAL B N 1
ATOM 4548 C CA . VAL B 1 193 ? 37.973 -15.803 -23.345 1.00 28.03 206 VAL B CA 1
ATOM 4549 C C . VAL B 1 193 ? 38.527 -17.191 -23.660 1.00 28.32 206 VAL B C 1
ATOM 4550 O O . VAL B 1 193 ? 39.714 -17.336 -23.960 1.00 28.17 206 VAL B O 1
ATOM 4554 N N . LYS B 1 194 ? 37.656 -18.198 -23.618 1.00 28.86 207 LYS B N 1
ATOM 4555 C CA . LYS B 1 194 ? 38.064 -19.567 -23.917 1.00 29.21 207 LYS B CA 1
ATOM 4556 C C . LYS B 1 194 ? 38.543 -19.693 -25.349 1.00 29.07 207 LYS B C 1
ATOM 4557 O O . LYS B 1 194 ? 39.596 -20.267 -25.591 1.00 29.05 207 LYS B O 1
ATOM 4563 N N . ARG B 1 195 ? 37.795 -19.128 -26.291 1.00 29.11 208 ARG B N 1
ATOM 4564 C CA . ARG B 1 195 ? 38.160 -19.238 -27.705 1.00 29.56 208 ARG B CA 1
ATOM 4565 C C . ARG B 1 195 ? 39.559 -18.701 -28.005 1.00 29.61 208 ARG B C 1
ATOM 4566 O O . ARG B 1 195 ? 40.299 -19.312 -28.766 1.00 29.56 208 ARG B O 1
ATOM 4568 N N . TYR B 1 196 ? 39.921 -17.574 -27.395 1.00 30.10 209 TYR B N 1
ATOM 4569 C CA . TYR B 1 196 ? 41.212 -16.934 -27.666 1.00 30.60 209 TYR B CA 1
ATOM 4570 C C . TYR B 1 196 ? 42.338 -17.463 -26.767 1.00 31.03 209 TYR B C 1
ATOM 4571 O O . TYR B 1 196 ? 43.469 -16.966 -26.824 1.00 31.48 209 TYR B O 1
ATOM 4573 N N . ASN B 1 197 ? 42.022 -18.479 -25.959 1.00 31.33 210 ASN B N 1
ATOM 4574 C CA . ASN B 1 197 ? 43.004 -19.226 -25.151 1.00 31.30 210 ASN B CA 1
ATOM 4575 C C . ASN B 1 197 ? 43.596 -18.420 -23.991 1.00 31.08 210 ASN B C 1
ATOM 4576 O O . ASN B 1 197 ? 44.760 -18.596 -23.628 1.00 30.89 210 ASN B O 1
ATOM 4581 N N . TRP B 1 198 ? 42.783 -17.535 -23.413 1.00 30.60 211 TRP B N 1
ATOM 4582 C CA . TRP B 1 198 ? 43.192 -16.779 -22.235 1.00 30.10 211 TRP B CA 1
ATOM 4583 C C . TRP B 1 198 ? 42.784 -17.501 -20.951 1.00 29.86 211 TRP B C 1
ATOM 4584 O O . TRP B 1 198 ? 41.649 -17.925 -20.796 1.00 29.71 211 TRP B O 1
ATOM 4595 N N . THR B 1 199 ? 43.737 -17.671 -20.045 1.00 29.91 212 THR B N 1
ATOM 4596 C CA . THR B 1 199 ? 43.484 -18.365 -18.784 1.00 29.70 212 THR B CA 1
ATOM 4597 C C . THR B 1 199 ? 43.730 -17.404 -17.626 1.00 29.67 212 THR B C 1
ATOM 4598 O O . THR B 1 199 ? 43.428 -17.703 -16.465 1.00 29.69 212 THR B O 1
ATOM 4602 N N . TYR B 1 200 ? 44.257 -16.233 -17.970 1.00 29.69 213 TYR B N 1
ATOM 4603 C CA . TYR B 1 200 ? 44.609 -15.224 -16.992 1.00 29.81 213 TYR B CA 1
ATOM 4604 C C . TYR B 1 200 ? 44.165 -13.815 -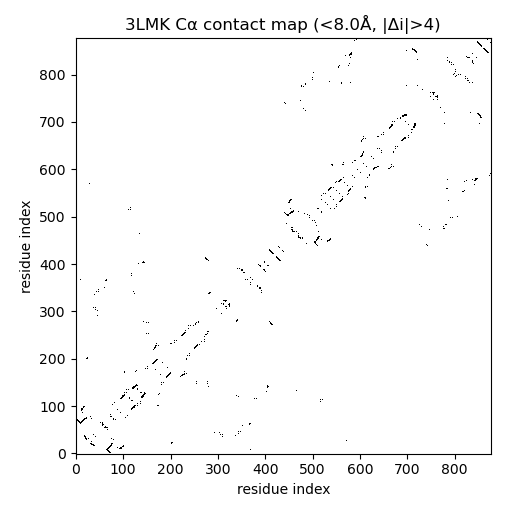17.410 1.00 29.09 213 TYR B C 1
ATOM 4605 O O . TYR B 1 200 ? 44.705 -13.233 -18.353 1.00 28.90 213 TYR B O 1
ATOM 4614 N N . VAL B 1 201 ? 43.179 -13.275 -16.694 1.00 28.64 214 VAL B N 1
ATOM 4615 C CA . VAL B 1 201 ? 42.604 -11.954 -17.009 1.00 28.05 214 VAL B CA 1
ATOM 4616 C C . VAL B 1 201 ? 42.390 -11.066 -15.771 1.00 27.55 214 VAL B C 1
ATOM 4617 O O . VAL B 1 201 ? 42.486 -11.538 -14.635 1.00 27.22 214 VAL B O 1
ATOM 4621 N N . SER B 1 202 ? 42.098 -9.786 -16.009 1.00 27.14 215 SER B N 1
ATOM 4622 C CA . SER B 1 202 ? 41.678 -8.855 -14.951 1.00 27.02 215 SER B CA 1
ATOM 4623 C C . SER B 1 202 ? 40.201 -8.500 -15.122 1.00 26.85 215 SER B C 1
ATOM 4624 O O . SER B 1 202 ? 39.654 -8.627 -16.207 1.00 27.12 215 SER B O 1
ATOM 4627 N N . ALA B 1 203 ? 39.558 -8.054 -14.049 1.00 26.74 216 ALA B N 1
ATOM 4628 C CA . ALA B 1 203 ? 38.140 -7.725 -14.094 1.00 26.79 216 ALA B CA 1
ATOM 4629 C C . ALA B 1 203 ? 37.854 -6.311 -13.601 1.00 26.60 216 ALA B C 1
ATOM 4630 O O . ALA B 1 203 ? 38.370 -5.892 -12.565 1.00 27.11 216 ALA B O 1
ATOM 4632 N N . VAL B 1 204 ? 37.050 -5.579 -14.363 1.00 25.88 217 VAL B N 1
ATOM 4633 C CA . VAL B 1 204 ? 36.556 -4.276 -13.945 1.00 25.60 217 VAL B CA 1
ATOM 4634 C C . VAL B 1 204 ? 35.042 -4.268 -14.191 1.00 25.84 217 VAL B C 1
ATOM 4635 O O . VAL B 1 204 ? 34.573 -4.712 -15.245 1.00 25.92 217 VAL B O 1
ATOM 4639 N N . HIS B 1 205 ? 34.271 -3.809 -13.211 1.00 25.82 218 HIS B N 1
ATOM 4640 C CA . HIS B 1 205 ? 32.843 -3.583 -13.454 1.00 25.77 218 HIS B CA 1
ATOM 4641 C C . HIS B 1 205 ? 32.401 -2.223 -12.961 1.00 26.41 218 HIS B C 1
ATOM 4642 O O . HIS B 1 205 ? 33.009 -1.633 -12.062 1.00 27.23 218 HIS B O 1
ATOM 4649 N N . THR B 1 206 ? 31.333 -1.726 -13.555 1.00 26.91 219 THR B N 1
ATOM 4650 C CA . THR B 1 206 ? 30.747 -0.496 -13.103 1.00 27.52 219 THR B CA 1
ATOM 4651 C C . THR B 1 206 ? 29.952 -0.759 -11.826 1.00 28.12 219 THR B C 1
ATOM 4652 O O . THR B 1 206 ? 29.211 -1.751 -11.729 1.00 28.33 219 THR B O 1
ATOM 4656 N N . GLU B 1 207 ? 30.156 0.113 -10.841 1.00 28.53 220 GLU B N 1
ATOM 4657 C CA . GLU B 1 207 ? 29.387 0.119 -9.609 1.00 29.26 220 GLU B CA 1
ATOM 4658 C C . GLU B 1 207 ? 27.908 0.156 -9.931 1.00 29.48 220 GLU B C 1
ATOM 4659 O O . GLU B 1 207 ? 27.483 0.821 -10.859 1.00 29.51 220 GLU B O 1
ATOM 4665 N N . GLY B 1 208 ? 27.116 -0.566 -9.162 1.00 30.06 221 GLY B N 1
ATOM 4666 C CA . GLY B 1 208 ? 25.698 -0.629 -9.433 1.00 30.31 221 GLY B CA 1
ATOM 4667 C C . GLY B 1 208 ? 25.385 -2.003 -9.951 1.00 30.71 221 GLY B C 1
ATOM 4668 O O . GLY B 1 208 ? 26.287 -2.806 -10.194 1.00 31.06 221 GLY B O 1
ATOM 4669 N N . ASN B 1 209 ? 24.097 -2.248 -10.152 1.00 30.86 222 ASN B N 1
ATOM 4670 C CA . ASN B 1 209 ? 23.558 -3.585 -10.360 1.00 30.39 222 ASN B CA 1
ATOM 4671 C C . ASN B 1 209 ? 23.974 -4.267 -11.668 1.00 30.19 222 ASN B C 1
ATOM 4672 O O . ASN B 1 209 ? 24.197 -5.487 -11.682 1.00 30.52 222 ASN B O 1
ATOM 4677 N N . TYR B 1 210 ? 24.068 -3.499 -12.754 1.00 29.30 223 TYR B N 1
ATOM 4678 C CA . TYR B 1 210 ? 24.468 -4.051 -14.052 1.00 29.33 223 TYR B CA 1
ATOM 4679 C C . TYR B 1 210 ? 25.848 -4.710 -13.987 1.00 29.24 223 TYR B C 1
ATOM 4680 O O . TYR B 1 210 ? 25.975 -5.927 -14.186 1.00 28.77 223 TYR B O 1
ATOM 4689 N N . GLY B 1 211 ? 26.867 -3.905 -13.692 1.00 29.02 224 GLY B N 1
ATOM 4690 C CA . GLY B 1 211 ? 28.250 -4.387 -13.593 1.00 28.62 224 GLY B CA 1
ATOM 4691 C C . GLY B 1 211 ? 28.431 -5.415 -12.496 1.00 28.44 224 GLY B C 1
ATOM 4692 O O . GLY B 1 211 ? 28.970 -6.499 -12.731 1.00 27.96 224 GLY B O 1
ATOM 4693 N N . GLU B 1 212 ? 27.950 -5.074 -11.301 1.00 28.46 225 GLU B N 1
ATOM 4694 C CA . GLU B 1 212 ? 28.104 -5.912 -10.124 1.00 28.55 225 GLU B CA 1
ATOM 4695 C C . GLU B 1 212 ? 27.563 -7.321 -10.371 1.00 28.88 225 GLU B C 1
ATOM 4696 O O . GLU B 1 212 ? 28.243 -8.316 -10.102 1.00 29.13 225 GLU B O 1
ATOM 4699 N N . SER B 1 213 ? 26.345 -7.395 -10.902 1.00 29.10 226 SER B N 1
ATOM 4700 C CA . SER B 1 213 ? 25.656 -8.662 -11.113 1.00 29.33 226 SER B CA 1
ATOM 4701 C C . SER B 1 213 ? 26.222 -9.456 -12.296 1.00 28.99 226 SER B C 1
ATOM 4702 O O . SER B 1 213 ? 26.369 -10.683 -12.220 1.00 29.19 226 SER B O 1
ATOM 4705 N N . GLY B 1 214 ? 26.536 -8.756 -13.384 1.00 28.59 227 GLY B N 1
ATOM 4706 C CA . GLY B 1 214 ? 27.163 -9.366 -14.556 1.00 28.71 227 GLY B CA 1
ATOM 4707 C C . GLY B 1 214 ? 28.546 -9.925 -14.250 1.00 29.06 227 GLY B C 1
ATOM 4708 O O . GLY B 1 214 ? 28.886 -11.039 -14.667 1.00 29.27 227 GLY B O 1
ATOM 4709 N N . MET B 1 215 ? 29.345 -9.161 -13.508 1.00 29.09 228 MET B N 1
ATOM 4710 C CA . MET B 1 215 ? 30.677 -9.601 -13.142 1.00 29.35 228 MET B CA 1
ATOM 4711 C C . MET B 1 215 ? 30.611 -10.796 -12.184 1.00 29.60 228 MET B C 1
ATOM 4712 O O . MET B 1 215 ? 31.452 -11.678 -12.253 1.00 29.44 228 MET B O 1
ATOM 4717 N N . GLU B 1 216 ? 29.608 -10.824 -11.313 1.00 29.83 229 GLU B N 1
ATOM 4718 C CA . GLU B 1 216 ? 29.373 -11.979 -10.441 1.00 30.64 229 GLU B CA 1
ATOM 4719 C C . GLU B 1 216 ? 29.202 -13.261 -11.278 1.00 30.93 229 GLU B C 1
ATOM 4720 O O . GLU B 1 216 ? 29.862 -14.287 -11.023 1.00 31.04 229 GLU B O 1
ATOM 4723 N N . ALA B 1 217 ? 28.334 -13.174 -12.286 1.00 31.17 230 ALA B N 1
ATOM 4724 C CA . ALA B 1 217 ? 28.082 -14.267 -13.217 1.00 31.30 230 ALA B CA 1
ATOM 4725 C C . ALA B 1 217 ? 29.347 -14.641 -13.973 1.00 31.53 230 ALA B C 1
ATOM 4726 O O . ALA B 1 217 ? 29.684 -15.818 -14.080 1.00 31.94 230 ALA B O 1
ATOM 4728 N N . PHE B 1 218 ? 30.052 -13.639 -14.485 1.00 32.16 231 PHE B N 1
ATOM 4729 C CA . PHE B 1 218 ? 31.322 -13.869 -15.180 1.00 32.52 231 PHE B CA 1
ATOM 4730 C C . PHE B 1 218 ? 32.373 -14.498 -14.275 1.00 33.27 231 PHE B C 1
ATOM 4731 O O . PHE B 1 218 ? 33.134 -15.348 -14.725 1.00 34.01 231 PHE B O 1
ATOM 4739 N N . LYS B 1 219 ? 32.431 -14.068 -13.015 1.00 34.31 232 LYS B N 1
ATOM 4740 C CA . LYS B 1 219 ? 33.410 -14.594 -12.049 1.00 35.18 232 LYS B CA 1
ATOM 4741 C C . LYS B 1 219 ? 33.126 -16.064 -11.730 1.00 35.78 232 LYS B C 1
ATOM 4742 O O . LYS B 1 219 ? 34.050 -16.858 -11.573 1.00 35.79 232 LYS B O 1
ATOM 4746 N N . ASP B 1 220 ? 31.838 -16.403 -11.651 1.00 36.48 233 ASP B N 1
ATOM 4747 C CA . ASP B 1 220 ? 31.385 -17.744 -11.307 1.00 37.18 233 ASP B CA 1
ATOM 4748 C C . ASP B 1 220 ? 31.641 -18.715 -12.463 1.00 37.61 233 ASP B C 1
ATOM 4749 O O . ASP B 1 220 ? 32.257 -19.770 -12.273 1.00 37.45 233 ASP B O 1
ATOM 4754 N N . MET B 1 221 ? 31.189 -18.338 -13.659 1.00 38.00 234 MET B N 1
ATOM 4755 C CA . MET B 1 221 ? 31.328 -19.186 -14.835 1.00 38.24 234 MET B CA 1
ATOM 4756 C C . MET B 1 221 ? 32.797 -19.387 -15.162 1.00 38.20 234 MET B C 1
ATOM 4757 O O . MET B 1 221 ? 33.228 -20.517 -15.408 1.00 38.49 234 MET B O 1
ATOM 4762 N N . SER B 1 222 ? 33.572 -18.304 -15.115 1.00 37.98 235 SER B N 1
ATOM 4763 C CA . SER B 1 222 ? 35.001 -18.369 -15.446 1.00 38.01 235 SER B CA 1
ATOM 4764 C C . SER B 1 222 ? 35.847 -19.188 -14.463 1.00 37.83 235 SER B C 1
ATOM 4765 O O . SER B 1 222 ? 36.906 -19.685 -14.836 1.00 37.88 235 SER B O 1
ATOM 4768 N N . ALA B 1 223 ? 35.389 -19.333 -13.221 1.00 37.88 236 ALA B N 1
ATOM 4769 C CA . ALA B 1 223 ? 36.109 -20.166 -12.237 1.00 37.94 236 ALA B CA 1
ATOM 4770 C C . ALA B 1 223 ? 35.882 -21.668 -12.464 1.00 37.87 236 ALA B C 1
ATOM 4771 O O . ALA B 1 223 ? 36.788 -22.476 -12.264 1.00 37.90 236 ALA B O 1
ATOM 4773 N N . LYS B 1 224 ? 34.671 -22.027 -12.886 1.00 37.81 237 LYS B N 1
ATOM 4774 C CA . LYS B 1 224 ? 34.333 -23.404 -13.250 1.00 37.63 237 LYS B CA 1
ATOM 4775 C C . LYS B 1 224 ? 35.079 -23.844 -14.509 1.00 37.37 237 LYS B C 1
ATOM 4776 O O . LYS B 1 224 ? 35.466 -25.007 -14.633 1.00 37.33 237 LYS B O 1
ATOM 4782 N N . GLU B 1 225 ? 35.280 -22.902 -15.431 1.00 36.98 238 GLU B N 1
ATOM 4783 C CA . GLU B 1 225 ? 35.893 -23.191 -16.725 1.00 36.44 238 GLU B CA 1
ATOM 4784 C C . GLU B 1 225 ? 37.420 -23.028 -16.715 1.00 35.91 238 GLU B C 1
ATOM 4785 O O . GLU B 1 225 ? 38.058 -23.074 -17.769 1.00 35.86 238 GLU B O 1
ATOM 4791 N N . GLY B 1 226 ? 37.996 -22.837 -15.527 1.00 35.18 239 GLY B N 1
ATOM 4792 C CA . GLY B 1 226 ? 39.451 -22.778 -15.353 1.00 34.48 239 GLY B CA 1
ATOM 4793 C C . GLY B 1 226 ? 40.137 -21.455 -15.671 1.00 34.11 239 GLY B C 1
ATOM 4794 O O . GLY B 1 226 ? 41.356 -21.425 -15.871 1.00 33.86 239 GLY B O 1
ATOM 4795 N N . ILE B 1 227 ? 39.358 -20.368 -15.718 1.00 33.57 240 ILE B N 1
ATOM 4796 C CA . ILE B 1 227 ? 39.881 -19.016 -15.980 1.00 32.94 240 ILE B CA 1
ATOM 4797 C C . ILE B 1 227 ? 40.146 -18.271 -14.671 1.00 32.38 240 ILE B C 1
ATOM 4798 O O . ILE B 1 227 ? 39.239 -18.091 -13.853 1.00 32.04 240 ILE B O 1
ATOM 4803 N N . SER B 1 228 ? 41.389 -17.839 -14.484 1.00 31.74 241 SER B N 1
ATOM 4804 C CA . SER B 1 228 ? 41.775 -17.134 -13.269 1.00 31.65 241 SER B CA 1
ATOM 4805 C C . SER B 1 228 ? 41.617 -15.625 -13.389 1.00 31.64 241 SER B C 1
ATOM 4806 O O . SER B 1 228 ? 41.943 -15.022 -14.417 1.00 31.19 241 SER B O 1
ATOM 4809 N N . ILE B 1 229 ? 41.119 -15.022 -12.318 1.00 31.88 242 ILE B N 1
ATOM 4810 C CA . ILE B 1 229 ? 40.985 -13.578 -12.259 1.00 32.13 242 ILE B CA 1
ATOM 4811 C C . ILE B 1 229 ? 42.042 -12.984 -11.319 1.00 32.49 242 ILE B C 1
ATOM 4812 O O . ILE B 1 229 ? 42.102 -13.314 -10.131 1.00 32.08 242 ILE B O 1
ATOM 4817 N N . ALA B 1 230 ? 42.891 -12.134 -11.901 1.00 33.04 243 ALA B N 1
ATOM 4818 C CA . ALA B 1 230 ? 44.009 -11.501 -11.213 1.00 33.52 243 ALA B CA 1
ATOM 4819 C C . ALA B 1 230 ? 43.524 -10.621 -10.061 1.00 33.86 243 ALA B C 1
ATOM 4820 O O . ALA B 1 230 ? 43.950 -10.803 -8.921 1.00 34.09 243 ALA B O 1
ATOM 4822 N N . HIS B 1 231 ? 42.642 -9.671 -10.366 1.00 33.88 244 HIS B N 1
ATOM 4823 C CA . HIS B 1 231 ? 41.935 -8.913 -9.340 1.00 33.94 244 HIS B CA 1
ATOM 4824 C C . HIS B 1 231 ? 40.604 -8.428 -9.898 1.00 33.58 244 HIS B C 1
ATOM 4825 O O . HIS B 1 231 ? 40.469 -8.200 -11.096 1.00 33.59 244 HIS B O 1
ATOM 4832 N N . SER B 1 232 ? 39.613 -8.294 -9.028 1.00 33.15 245 SER B N 1
ATOM 4833 C CA . SER B 1 232 ? 38.344 -7.712 -9.419 1.00 32.95 245 SER B CA 1
ATOM 4834 C C . SER B 1 232 ? 38.278 -6.272 -8.898 1.00 32.61 245 SER B C 1
ATOM 4835 O O . SER B 1 232 ? 38.359 -6.036 -7.690 1.00 32.82 245 SER B O 1
ATOM 4838 N N . TYR B 1 233 ? 38.162 -5.316 -9.812 1.00 32.10 246 TYR B N 1
ATOM 4839 C CA . TYR B 1 233 ? 38.021 -3.913 -9.441 1.00 31.70 246 TYR B CA 1
ATOM 4840 C C . TYR B 1 233 ? 36.652 -3.379 -9.806 1.00 31.84 246 TYR B C 1
ATOM 4841 O O . TYR B 1 233 ? 35.964 -3.906 -10.683 1.00 32.02 246 TYR B O 1
ATOM 4850 N N . LYS B 1 234 ? 36.274 -2.301 -9.138 1.00 31.73 247 LYS B N 1
ATOM 4851 C CA . LYS B 1 234 ? 35.029 -1.620 -9.431 1.00 31.73 247 LYS B CA 1
ATOM 4852 C C . LYS B 1 234 ? 35.234 -0.112 -9.333 1.00 31.19 247 LYS B C 1
ATOM 4853 O O . LYS B 1 234 ? 36.092 0.357 -8.591 1.00 30.71 247 LYS B O 1
ATOM 4859 N N . ILE B 1 235 ? 34.434 0.630 -10.086 1.00 30.77 248 ILE B N 1
ATOM 4860 C CA . ILE B 1 235 ? 34.513 2.080 -10.111 1.00 30.60 248 ILE B CA 1
ATOM 4861 C C . ILE B 1 235 ? 33.166 2.635 -10.577 1.00 30.95 248 ILE B C 1
ATOM 4862 O O . ILE B 1 235 ? 32.450 1.990 -11.350 1.00 30.73 248 ILE B O 1
ATOM 4867 N N . TYR B 1 236 ? 32.802 3.812 -10.079 1.00 31.34 249 TYR B N 1
ATOM 4868 C CA . TYR B 1 236 ? 31.604 4.498 -10.557 1.00 31.42 249 TYR B CA 1
ATOM 4869 C C . TYR B 1 236 ? 31.937 5.171 -11.868 1.00 31.49 249 TYR B C 1
ATOM 4870 O O . TYR B 1 236 ? 33.037 5.697 -12.028 1.00 31.78 249 TYR B O 1
ATOM 4879 N N . SER B 1 237 ? 30.987 5.182 -12.796 1.00 31.79 250 SER B N 1
ATOM 4880 C CA . SER B 1 237 ? 31.188 5.839 -14.087 1.00 32.31 250 SER B CA 1
ATOM 4881 C C . SER B 1 237 ? 31.555 7.301 -13.973 1.00 32.51 250 SER B C 1
ATOM 4882 O O . SER B 1 237 ? 32.262 7.790 -14.836 1.00 32.71 250 SER B O 1
ATOM 4885 N N . ASN B 1 238 ? 31.098 7.993 -12.918 1.00 32.89 251 ASN B N 1
ATOM 4886 C CA . ASN B 1 238 ? 31.433 9.421 -12.739 1.00 33.25 251 ASN B CA 1
ATOM 4887 C C . ASN B 1 238 ? 32.583 9.786 -11.777 1.00 33.35 251 ASN B C 1
ATOM 4888 O O . ASN B 1 238 ? 32.743 10.955 -11.413 1.00 33.58 251 ASN B O 1
ATOM 4893 N N . ALA B 1 239 ? 33.381 8.796 -11.379 1.00 33.18 252 ALA B N 1
ATOM 4894 C CA . ALA B 1 239 ? 34.596 9.059 -10.590 1.00 33.30 252 ALA B CA 1
ATOM 4895 C C . ALA B 1 239 ? 35.542 10.022 -11.302 1.00 33.12 252 ALA B C 1
ATOM 4896 O O . ALA B 1 239 ? 35.573 10.092 -12.533 1.00 33.21 252 ALA B O 1
ATOM 4898 N N . GLY B 1 240 ? 36.311 10.766 -10.519 1.00 33.17 253 GLY B N 1
ATOM 4899 C CA . GLY B 1 240 ? 37.287 11.709 -11.071 1.00 33.02 253 GLY B CA 1
ATOM 4900 C C . GLY B 1 240 ? 38.434 11.011 -11.773 1.00 32.89 253 GLY B C 1
ATOM 4901 O O . GLY B 1 240 ? 38.529 9.784 -11.766 1.00 32.86 253 GLY B O 1
ATOM 4902 N N . GLU B 1 241 ? 39.309 11.805 -12.377 1.00 32.92 254 GLU B N 1
ATOM 4903 C CA . GLU B 1 241 ? 40.466 11.286 -13.095 1.00 33.06 254 GLU B CA 1
ATOM 4904 C C . GLU B 1 241 ? 41.416 10.518 -12.177 1.00 32.95 254 GLU B C 1
ATOM 4905 O O . GLU B 1 241 ? 42.113 9.600 -12.619 1.00 32.96 254 GLU B O 1
ATOM 4911 N N . GLN B 1 242 ? 41.422 10.894 -10.902 1.00 32.83 255 GLN B N 1
ATOM 4912 C CA . GLN B 1 242 ? 42.324 10.307 -9.913 1.00 32.84 255 GLN B CA 1
ATOM 4913 C C . GLN B 1 242 ? 41.964 8.851 -9.645 1.00 32.29 255 GLN B C 1
ATOM 4914 O O . GLN B 1 242 ? 42.838 7.982 -9.631 1.00 32.00 255 GLN B O 1
ATOM 4920 N N . SER B 1 243 ? 40.672 8.603 -9.435 1.00 31.90 256 SER B N 1
ATOM 4921 C CA . SER B 1 243 ? 40.167 7.267 -9.199 1.00 31.67 256 SER B CA 1
ATOM 4922 C C . SER B 1 243 ? 40.514 6.371 -10.379 1.00 31.30 256 SER B C 1
ATOM 4923 O O . SER B 1 243 ? 41.003 5.256 -10.198 1.00 31.38 256 SER B O 1
ATOM 4926 N N . PHE B 1 244 ? 40.289 6.881 -11.586 1.00 30.87 257 PHE B N 1
ATOM 4927 C CA . PHE B 1 244 ? 40.619 6.147 -12.804 1.00 30.43 257 PHE B CA 1
ATOM 4928 C C . PHE B 1 244 ? 42.119 5.924 -12.983 1.00 30.63 257 PHE B C 1
ATOM 4929 O O . PHE B 1 244 ? 42.539 4.827 -13.361 1.00 30.86 257 PHE B O 1
ATOM 4937 N N . ASP B 1 245 ? 42.913 6.957 -12.706 1.00 30.63 258 ASP B N 1
ATOM 4938 C CA . ASP B 1 245 ? 44.370 6.832 -12.708 1.00 31.05 258 ASP B CA 1
ATOM 4939 C C . ASP B 1 245 ? 44.812 5.694 -11.810 1.00 31.16 258 ASP B C 1
ATOM 4940 O O . ASP B 1 245 ? 45.612 4.864 -12.227 1.00 31.65 258 ASP B O 1
ATOM 4945 N N . LYS B 1 246 ? 44.289 5.668 -10.581 1.00 31.20 259 LYS B N 1
ATOM 4946 C CA . LYS B 1 246 ? 44.649 4.650 -9.589 1.00 31.28 259 LYS B CA 1
ATOM 4947 C C . LYS B 1 246 ? 44.280 3.265 -10.083 1.00 30.99 259 LYS B C 1
ATOM 4948 O O . LYS B 1 246 ? 45.047 2.313 -9.923 1.00 31.17 259 LYS B O 1
ATOM 4954 N N . LEU B 1 247 ? 43.101 3.168 -10.691 1.00 30.32 260 LEU B N 1
ATOM 4955 C CA . LEU B 1 247 ? 42.616 1.910 -11.207 1.00 29.91 260 LEU B CA 1
ATOM 4956 C C . LEU B 1 247 ? 43.537 1.442 -12.320 1.00 29.94 260 LEU B C 1
ATOM 4957 O O . LEU B 1 247 ? 43.925 0.278 -12.352 1.00 29.99 260 LEU B O 1
ATOM 4962 N N . LEU B 1 248 ? 43.915 2.357 -13.205 1.00 29.91 261 LEU B N 1
ATOM 4963 C CA . LEU B 1 248 ? 44.864 2.027 -14.262 1.00 30.13 261 LEU B CA 1
ATOM 4964 C C . LEU B 1 248 ? 46.207 1.548 -13.742 1.00 30.03 261 LEU B C 1
ATOM 4965 O O . LEU B 1 248 ? 46.756 0.591 -14.267 1.00 30.23 261 LEU B O 1
ATOM 4970 N N . LYS B 1 249 ? 46.729 2.200 -12.708 1.00 30.21 262 LYS B N 1
ATOM 4971 C CA . LYS B 1 249 ? 48.017 1.799 -12.156 1.00 30.48 262 LYS B CA 1
ATOM 4972 C C . LYS B 1 249 ? 47.883 0.412 -11.551 1.00 30.13 262 LYS B C 1
ATOM 4973 O O . LYS B 1 249 ? 48.759 -0.427 -11.715 1.00 30.24 262 LYS B O 1
ATOM 4979 N N . LYS B 1 250 ? 46.765 0.172 -10.875 1.00 29.77 263 LYS B N 1
ATOM 4980 C CA . LYS B 1 250 ? 46.515 -1.121 -10.257 1.00 29.52 263 LYS B CA 1
ATOM 4981 C C . LYS B 1 250 ? 46.468 -2.228 -11.299 1.00 29.13 263 LYS B C 1
ATOM 4982 O O . LYS B 1 250 ? 46.959 -3.322 -11.055 1.00 28.98 263 LYS B O 1
ATOM 4986 N N . LEU B 1 251 ? 45.901 -1.927 -12.466 1.00 28.88 264 LEU B N 1
ATOM 4987 C CA . LEU B 1 251 ? 45.859 -2.882 -13.575 1.00 28.46 264 LEU B CA 1
ATOM 4988 C C . LEU B 1 251 ? 47.244 -3.181 -14.156 1.00 28.41 264 LEU B C 1
ATOM 4989 O O . LEU B 1 251 ? 47.538 -4.329 -14.480 1.00 28.25 264 LEU B O 1
ATOM 4994 N N . THR B 1 252 ? 48.097 -2.164 -14.268 1.00 28.51 265 THR B N 1
ATOM 4995 C CA . THR B 1 252 ? 49.480 -2.389 -14.723 1.00 29.28 265 THR B CA 1
ATOM 4996 C C . THR B 1 252 ? 50.266 -3.355 -13.829 1.00 29.40 265 THR B C 1
ATOM 4997 O O . THR B 1 252 ? 51.112 -4.090 -14.320 1.00 29.42 265 THR B O 1
ATOM 5001 N N . SER B 1 253 ? 49.972 -3.372 -12.531 1.00 29.93 266 SER B N 1
ATOM 5002 C CA . SER B 1 253 ? 50.682 -4.254 -11.596 1.00 30.70 266 SER B CA 1
ATOM 5003 C C . SER B 1 253 ? 50.458 -5.743 -11.900 1.00 31.13 266 SER B C 1
ATOM 5004 O O . SER B 1 253 ? 51.192 -6.604 -11.410 1.00 31.02 266 SER B O 1
ATOM 5007 N N . HIS B 1 254 ? 49.443 -6.036 -12.708 1.00 31.56 267 HIS B N 1
ATOM 5008 C CA . HIS B 1 254 ? 49.167 -7.412 -13.126 1.00 32.03 267 HIS B CA 1
ATOM 5009 C C . HIS B 1 254 ? 49.716 -7.740 -14.511 1.00 32.11 267 HIS B C 1
ATOM 5010 O O . HIS B 1 254 ? 49.596 -8.874 -14.977 1.00 32.30 267 HIS B O 1
ATOM 5017 N N . LEU B 1 255 ? 50.317 -6.740 -15.156 1.00 32.28 268 LEU B N 1
ATOM 5018 C CA . LEU B 1 255 ? 51.096 -6.953 -16.373 1.00 32.51 268 LEU B CA 1
ATOM 5019 C C . LEU B 1 255 ? 52.389 -7.681 -16.011 1.00 32.61 268 LEU B C 1
ATOM 5020 O O . LEU B 1 255 ? 52.870 -7.544 -14.886 1.00 32.53 268 LEU B O 1
ATOM 5025 N N . PRO B 1 256 ? 52.955 -8.463 -16.953 1.00 32.91 269 PRO B N 1
ATOM 5026 C CA . PRO B 1 256 ? 52.474 -8.707 -18.312 1.00 33.14 269 PRO B CA 1
ATOM 5027 C C . PRO B 1 256 ? 51.475 -9.854 -18.445 1.00 33.31 269 PRO B C 1
ATOM 5028 O O . PRO B 1 256 ? 50.991 -10.110 -19.550 1.00 33.69 269 PRO B O 1
ATOM 5032 N N . LYS B 1 257 ? 51.156 -10.526 -17.343 1.00 33.32 270 LYS B N 1
ATOM 5033 C CA . LYS B 1 257 ? 50.285 -11.702 -17.395 1.00 33.27 270 LYS B CA 1
ATOM 5034 C C . LYS B 1 257 ? 48.818 -11.367 -17.689 1.00 33.33 270 LYS B C 1
ATOM 5035 O O . LYS B 1 257 ? 48.160 -12.052 -18.485 1.00 33.56 270 LYS B O 1
ATOM 5037 N N . ALA B 1 258 ? 48.309 -10.308 -17.065 1.00 33.03 271 ALA B N 1
ATOM 5038 C CA . ALA B 1 258 ? 46.908 -9.940 -17.223 1.00 32.37 271 ALA B CA 1
ATOM 5039 C C . ALA B 1 258 ? 46.710 -8.699 -18.096 1.00 32.16 271 ALA B C 1
ATOM 5040 O O . ALA B 1 258 ? 46.344 -7.631 -17.595 1.00 32.34 271 ALA B O 1
ATOM 5042 N N . ARG B 1 259 ? 46.938 -8.843 -19.401 1.00 31.65 272 ARG B N 1
ATOM 5043 C CA . ARG B 1 259 ? 46.728 -7.725 -20.325 1.00 31.27 272 ARG B CA 1
ATOM 5044 C C . ARG B 1 259 ? 45.285 -7.631 -20.847 1.00 30.43 272 ARG B C 1
ATOM 5045 O O . ARG B 1 259 ? 44.864 -6.576 -21.328 1.00 29.90 272 ARG B O 1
ATOM 5053 N N . VAL B 1 260 ? 44.532 -8.725 -20.728 1.00 29.46 273 VAL B N 1
ATOM 5054 C CA . VAL B 1 260 ? 43.110 -8.702 -21.062 1.00 28.54 273 VAL B CA 1
ATOM 5055 C C . VAL B 1 260 ? 42.253 -8.321 -19.861 1.00 27.81 273 VAL B C 1
ATOM 5056 O O . VAL B 1 260 ? 42.370 -8.906 -18.788 1.00 27.88 273 VAL B O 1
ATOM 5060 N N . VAL B 1 261 ? 41.391 -7.328 -20.055 1.00 26.97 274 VAL B N 1
ATOM 5061 C CA . VAL B 1 261 ? 40.539 -6.824 -18.981 1.00 25.47 274 VAL B CA 1
ATOM 5062 C C . VAL B 1 261 ? 39.073 -7.082 -19.313 1.00 25.02 274 VAL B C 1
ATOM 5063 O O . VAL B 1 261 ? 38.529 -6.541 -20.286 1.00 24.95 274 VAL B O 1
ATOM 5067 N N . ALA B 1 262 ? 38.443 -7.931 -18.511 1.00 24.30 275 ALA B N 1
ATOM 5068 C CA . ALA B 1 262 ? 37.022 -8.185 -18.656 1.00 24.02 275 ALA B CA 1
ATOM 5069 C C . ALA B 1 262 ? 36.281 -6.990 -18.062 1.00 23.52 275 ALA B C 1
ATOM 5070 O O . ALA B 1 262 ? 36.424 -6.716 -16.868 1.00 23.95 275 ALA B O 1
ATOM 5072 N N . CYS B 1 263 ? 35.527 -6.273 -18.887 0.60 22.60 276 CYS B N 1
ATOM 5073 C CA . CYS B 1 263 ? 34.845 -5.072 -18.433 0.60 22.56 276 CYS B CA 1
ATOM 5074 C C . CYS B 1 263 ? 33.329 -5.197 -18.570 0.60 22.65 276 CYS B C 1
ATOM 5075 O O . CYS B 1 263 ? 32.760 -4.964 -19.638 0.60 22.15 276 CYS B O 1
ATOM 5078 N N . PHE B 1 264 ? 32.669 -5.583 -17.490 1.00 23.07 277 PHE B N 1
ATOM 5079 C CA . PHE B 1 264 ? 31.213 -5.546 -17.481 1.00 24.05 277 PHE B CA 1
ATOM 5080 C C . PHE B 1 264 ? 30.881 -4.145 -17.053 1.00 24.05 277 PHE B C 1
ATOM 5081 O O . PHE B 1 264 ? 30.626 -3.890 -15.894 1.00 24.42 277 PHE B O 1
ATOM 5089 N N . CYS B 1 265 ? 30.904 -3.240 -18.020 1.00 24.53 278 CYS B N 1
ATOM 5090 C CA . CYS B 1 265 ? 31.071 -1.828 -17.753 1.00 25.17 278 CYS B CA 1
ATOM 5091 C C . CYS B 1 265 ? 30.092 -0.988 -18.549 1.00 25.74 278 CYS B C 1
ATOM 5092 O O . CYS B 1 265 ? 29.709 -1.339 -19.664 1.00 25.94 278 CYS B O 1
ATOM 5095 N N . GLU B 1 266 ? 29.696 0.128 -17.956 1.00 26.76 279 GLU B N 1
ATOM 5096 C CA . GLU B 1 266 ? 28.975 1.162 -18.662 1.00 27.59 279 GLU B CA 1
ATOM 5097 C C . GLU B 1 266 ? 29.918 1.814 -19.656 1.00 27.63 279 GLU B C 1
ATOM 5098 O O . GLU B 1 266 ? 31.119 1.911 -19.406 1.00 28.39 279 GLU B O 1
ATOM 5104 N N . GLY B 1 267 ? 29.379 2.267 -20.776 1.00 27.92 280 GLY B N 1
ATOM 5105 C CA . GLY B 1 267 ? 30.158 3.001 -21.762 1.00 28.17 280 GLY B CA 1
ATOM 5106 C C . GLY B 1 267 ? 31.068 4.046 -21.143 1.00 28.67 280 GLY B C 1
ATOM 5107 O O . GLY B 1 267 ? 32.246 4.121 -21.484 1.00 28.75 280 GLY B O 1
ATOM 5108 N N . MET B 1 268 ? 30.540 4.839 -20.218 1.00 28.65 281 MET B N 1
ATOM 5109 C CA . MET B 1 268 ? 31.352 5.895 -19.614 1.00 29.57 281 MET B CA 1
ATOM 5110 C C . MET B 1 268 ? 32.488 5.416 -18.692 1.00 29.03 281 MET B C 1
ATOM 5111 O O . MET B 1 268 ? 33.446 6.147 -18.468 1.00 28.98 281 MET B O 1
ATOM 5116 N N . THR B 1 269 ? 32.389 4.189 -18.185 1.00 28.54 282 THR B N 1
ATOM 5117 C CA . THR B 1 269 ? 33.484 3.590 -17.432 1.00 28.01 282 THR B CA 1
ATOM 5118 C C . THR B 1 269 ? 34.653 3.229 -18.360 1.00 28.03 282 THR B C 1
ATOM 5119 O O . THR B 1 269 ? 35.812 3.525 -18.048 1.00 27.86 282 THR B O 1
ATOM 5123 N N . VAL B 1 270 ? 34.343 2.615 -19.505 1.00 27.80 283 VAL B N 1
ATOM 5124 C CA . VAL B 1 270 ? 35.356 2.304 -20.509 1.00 27.34 283 VAL B CA 1
ATOM 5125 C C . VAL B 1 270 ? 36.050 3.585 -20.980 1.00 27.51 283 VAL B C 1
ATOM 5126 O O . VAL B 1 270 ? 37.281 3.628 -21.090 1.00 27.54 283 VAL B O 1
ATOM 5130 N N . ARG B 1 271 ? 35.276 4.636 -21.239 1.00 27.21 284 ARG B N 1
ATOM 5131 C CA . ARG B 1 271 ? 35.884 5.899 -21.651 1.00 27.02 284 ARG B CA 1
ATOM 5132 C C . ARG B 1 271 ? 36.853 6.398 -20.579 1.00 26.92 284 ARG B C 1
ATOM 5133 O O . ARG B 1 271 ? 37.959 6.850 -20.883 1.00 26.81 284 ARG B O 1
ATOM 5141 N N . GLY B 1 272 ? 36.437 6.289 -19.321 1.00 27.04 285 GLY B N 1
ATOM 5142 C CA . GLY B 1 272 ? 37.287 6.664 -18.196 1.00 26.84 285 GLY B CA 1
ATOM 5143 C C . GLY B 1 272 ? 38.601 5.910 -18.232 1.00 26.98 285 GLY B C 1
ATOM 5144 O O . GLY B 1 272 ? 39.662 6.507 -18.043 1.00 26.74 285 GLY B O 1
ATOM 5145 N N . LEU B 1 273 ? 38.529 4.599 -18.492 1.00 26.88 286 LEU B N 1
ATOM 5146 C CA . LEU B 1 273 ? 39.728 3.775 -18.601 1.00 27.03 286 LEU B CA 1
ATOM 5147 C C . LEU B 1 273 ? 40.605 4.263 -19.748 1.00 27.17 286 LEU B C 1
ATOM 5148 O O . LEU B 1 273 ? 41.830 4.365 -19.602 1.00 27.15 286 LEU B O 1
ATOM 5153 N N . LEU B 1 274 ? 39.969 4.573 -20.878 1.00 27.04 287 LEU B N 1
ATOM 5154 C CA . LEU B 1 274 ? 40.674 5.048 -22.059 1.00 27.33 287 LEU B CA 1
ATOM 5155 C C . LEU B 1 274 ? 41.419 6.346 -21.784 1.00 27.90 287 LEU B C 1
ATOM 5156 O O . LEU B 1 274 ? 42.616 6.446 -22.066 1.00 27.80 287 LEU B O 1
ATOM 5161 N N . MET B 1 275 ? 40.722 7.322 -21.206 1.00 27.99 288 MET B N 1
ATOM 5162 C CA . MET B 1 275 ? 41.313 8.636 -20.947 1.00 28.20 288 MET B CA 1
ATOM 5163 C C . MET B 1 275 ? 42.471 8.545 -19.950 1.00 28.34 288 MET B C 1
ATOM 5164 O O . MET B 1 275 ? 43.495 9.237 -20.093 1.00 28.37 288 MET B O 1
ATOM 5169 N N . ALA B 1 276 ? 42.312 7.659 -18.969 1.00 28.41 289 ALA B N 1
ATOM 5170 C CA . ALA B 1 276 ? 43.355 7.350 -18.002 1.00 28.38 289 ALA B CA 1
ATOM 5171 C C . ALA B 1 276 ? 44.574 6.745 -18.698 1.00 28.74 289 ALA B C 1
ATOM 5172 O O . ALA B 1 276 ? 45.722 7.032 -18.326 1.00 29.30 289 ALA B O 1
ATOM 5174 N N . MET B 1 277 ? 44.330 5.935 -19.727 1.00 28.82 290 MET B N 1
ATOM 5175 C CA . MET B 1 277 ? 45.418 5.397 -20.546 1.00 28.65 290 MET B CA 1
ATOM 5176 C C . MET B 1 277 ? 46.169 6.502 -21.284 1.00 28.59 290 MET B C 1
ATOM 5177 O O . MET B 1 277 ? 47.391 6.412 -21.470 1.00 28.96 290 MET B O 1
ATOM 5182 N N . ARG B 1 278 ? 45.445 7.536 -21.713 1.00 28.34 291 ARG B N 1
ATOM 5183 C CA . ARG B 1 278 ? 46.085 8.664 -22.385 1.00 28.10 291 ARG B CA 1
ATOM 5184 C C . ARG B 1 278 ? 47.005 9.416 -21.429 1.00 27.80 291 ARG B C 1
ATOM 5185 O O . ARG B 1 278 ? 48.152 9.678 -21.765 1.00 28.18 291 ARG B O 1
ATOM 5193 N N . ARG B 1 279 ? 46.501 9.740 -20.241 1.00 27.66 292 ARG B N 1
ATOM 5194 C CA . ARG B 1 279 ? 47.254 10.517 -19.246 1.00 27.39 292 ARG B CA 1
ATOM 5195 C C . ARG B 1 279 ? 48.502 9.769 -18.803 1.00 27.71 292 ARG B C 1
ATOM 5196 O O . ARG B 1 279 ? 49.553 10.363 -18.572 1.00 27.62 292 ARG B O 1
ATOM 5204 N N . LEU B 1 280 ? 48.372 8.451 -18.702 1.00 27.99 293 LEU B N 1
ATOM 5205 C CA . LEU B 1 280 ? 49.443 7.601 -18.217 1.00 27.88 293 LEU B CA 1
ATOM 5206 C C . LEU B 1 280 ? 50.300 7.031 -19.352 1.00 27.94 293 LEU B C 1
ATOM 5207 O O . LEU B 1 280 ? 51.238 6.271 -19.100 1.00 27.75 293 LEU B O 1
ATOM 5212 N N . GLY B 1 281 ? 49.977 7.409 -20.593 1.00 28.09 294 GLY B N 1
ATOM 5213 C CA . GLY B 1 281 ? 50.674 6.905 -21.787 1.00 27.97 294 GLY B CA 1
ATOM 5214 C C . GLY B 1 281 ? 50.681 5.383 -21.850 1.00 28.07 294 GLY B C 1
ATOM 5215 O O . GLY B 1 281 ? 51.733 4.771 -22.000 1.00 27.85 294 GLY B O 1
ATOM 5216 N N . LEU B 1 282 ? 49.504 4.771 -21.721 1.00 28.12 295 LEU B N 1
ATOM 5217 C CA . LEU B 1 282 ? 49.403 3.311 -21.690 1.00 28.23 295 LEU B CA 1
ATOM 5218 C C . LEU B 1 282 ? 48.677 2.709 -22.907 1.00 28.45 295 LEU B C 1
ATOM 5219 O O . LEU B 1 282 ? 48.226 1.558 -22.857 1.00 28.82 295 LEU B O 1
ATOM 5224 N N . ALA B 1 283 ? 48.575 3.471 -23.997 1.00 28.14 296 ALA B N 1
ATOM 5225 C CA . ALA B 1 283 ? 48.049 2.932 -25.249 1.00 28.06 296 ALA B CA 1
ATOM 5226 C C . ALA B 1 283 ? 48.818 1.675 -25.650 1.00 28.08 296 ALA B C 1
ATOM 5227 O O . ALA B 1 283 ? 50.048 1.672 -25.651 1.00 29.15 296 ALA B O 1
ATOM 5229 N N . GLY B 1 284 ? 48.091 0.605 -25.952 1.00 28.06 297 GLY B N 1
ATOM 5230 C CA . GLY B 1 284 ? 48.674 -0.657 -26.402 1.00 27.70 297 GLY B CA 1
ATOM 5231 C C . GLY B 1 284 ? 49.186 -1.582 -25.308 1.00 27.92 297 GLY B C 1
ATOM 5232 O O . GLY B 1 284 ? 50.029 -2.449 -25.573 1.00 28.16 297 GLY B O 1
ATOM 5233 N N . GLU B 1 285 ? 48.702 -1.401 -24.080 1.00 27.60 298 GLU B N 1
ATOM 5234 C CA . GLU B 1 285 ? 49.097 -2.265 -22.962 1.00 27.64 298 GLU B CA 1
ATOM 5235 C C . GLU B 1 285 ? 48.013 -3.293 -22.626 1.00 27.62 298 GLU B C 1
ATOM 5236 O O . GLU B 1 285 ? 48.305 -4.382 -22.127 1.00 27.83 298 GLU B O 1
ATOM 5242 N N . PHE B 1 286 ? 46.763 -2.936 -22.896 1.00 27.53 299 PHE B N 1
ATOM 5243 C CA . PHE B 1 286 ? 45.631 -3.768 -22.534 1.00 27.26 299 PHE B CA 1
ATOM 5244 C C . PHE B 1 286 ? 44.733 -4.034 -23.720 1.00 27.23 299 PHE B C 1
ATOM 5245 O O . PHE B 1 286 ? 44.682 -3.245 -24.664 1.00 27.01 299 PHE B O 1
ATOM 5253 N N . LEU B 1 287 ? 44.019 -5.154 -23.642 1.00 27.19 300 LEU B N 1
ATOM 5254 C CA . LEU B 1 287 ? 42.921 -5.457 -24.532 1.00 27.06 300 LEU B CA 1
ATOM 5255 C C . LEU B 1 287 ? 41.668 -5.484 -23.687 1.00 26.92 300 LEU B C 1
ATOM 5256 O O . LEU B 1 287 ? 41.561 -6.257 -22.727 1.00 26.78 300 LEU B O 1
ATOM 5261 N N . LEU B 1 288 ? 40.724 -4.617 -24.018 1.00 26.91 301 LEU B N 1
ATOM 5262 C CA . LEU B 1 288 ? 39.510 -4.536 -23.234 1.00 26.85 301 LEU B CA 1
ATOM 5263 C C . LEU B 1 288 ? 38.467 -5.460 -23.826 1.00 26.57 301 LEU B C 1
ATOM 5264 O O . LEU B 1 288 ? 38.207 -5.427 -25.033 1.00 26.46 301 LEU B O 1
ATOM 5269 N N . LEU B 1 289 ? 37.887 -6.292 -22.974 1.00 26.02 302 LEU B N 1
ATOM 5270 C CA . LEU B 1 289 ? 36.779 -7.134 -23.386 1.00 25.97 302 LEU B CA 1
ATOM 5271 C C . LEU B 1 289 ? 35.527 -6.628 -22.709 1.00 25.63 302 LEU B C 1
ATOM 5272 O O . LEU B 1 289 ? 35.292 -6.914 -21.542 1.00 26.16 302 LEU B O 1
ATOM 5277 N N . GLY B 1 290 ? 34.728 -5.859 -23.436 1.00 25.39 303 GLY B N 1
ATOM 5278 C CA . GLY B 1 290 ? 33.604 -5.157 -22.831 1.00 24.90 303 GLY B CA 1
ATOM 5279 C C . GLY B 1 290 ? 32.208 -5.666 -23.155 1.00 24.86 303 GLY B C 1
ATOM 5280 O O . GLY B 1 290 ? 31.965 -6.263 -24.213 1.00 24.87 303 GLY B O 1
ATOM 5281 N N . SER B 1 291 ? 31.290 -5.397 -22.233 1.00 24.48 304 SER B N 1
ATOM 5282 C CA . SER B 1 291 ? 29.882 -5.743 -22.362 1.00 24.00 304 SER B CA 1
ATOM 5283 C C . SER B 1 291 ? 29.154 -4.651 -23.125 1.00 24.45 304 SER B C 1
ATOM 5284 O O . SER B 1 291 ? 29.790 -3.721 -23.642 1.00 24.28 304 SER B O 1
ATOM 5287 N N . ASP B 1 292 ? 27.825 -4.759 -23.178 1.00 24.72 305 ASP B N 1
ATOM 5288 C CA . ASP B 1 292 ? 26.970 -3.893 -23.995 1.00 25.48 305 ASP B CA 1
ATOM 5289 C C . ASP B 1 292 ? 26.948 -2.385 -23.645 1.00 25.57 305 ASP B C 1
ATOM 5290 O O . ASP B 1 292 ? 26.557 -1.557 -24.473 1.00 25.91 305 ASP B O 1
ATOM 5295 N N . GLY B 1 293 ? 27.348 -2.016 -22.437 1.00 25.65 306 GLY B N 1
ATOM 5296 C CA . GLY B 1 293 ? 27.505 -0.590 -22.126 1.00 25.82 306 GLY B CA 1
ATOM 5297 C C . GLY B 1 293 ? 28.354 0.085 -23.196 1.00 26.01 306 GLY B C 1
ATOM 5298 O O . GLY B 1 293 ? 28.152 1.254 -23.494 1.00 25.98 306 GLY B O 1
ATOM 5299 N N . TRP B 1 294 ? 29.282 -0.681 -23.783 1.00 25.82 307 TRP B N 1
ATOM 5300 C CA . TRP B 1 294 ? 30.218 -0.208 -24.805 1.00 25.47 307 TRP B CA 1
ATOM 5301 C C . TRP B 1 294 ? 29.745 -0.514 -26.221 1.00 25.63 307 TRP B C 1
ATOM 5302 O O . TRP B 1 294 ? 29.629 0.392 -27.053 1.00 25.70 307 TRP B O 1
ATOM 5313 N N . ALA B 1 295 ? 29.515 -1.796 -26.498 1.00 25.94 308 ALA B N 1
ATOM 5314 C CA . ALA B 1 295 ? 29.049 -2.256 -27.796 1.00 25.86 308 ALA B CA 1
ATOM 5315 C C . ALA B 1 295 ? 29.794 -1.541 -28.931 1.00 26.05 308 ALA B C 1
ATOM 5316 O O . ALA B 1 295 ? 31.030 -1.519 -28.935 1.00 26.44 308 ALA B O 1
ATOM 5318 N N . ASP B 1 296 ? 29.063 -0.959 -29.879 1.00 25.74 309 ASP B N 1
ATOM 5319 C CA . ASP B 1 296 ? 29.682 -0.158 -30.934 1.00 26.10 309 ASP B CA 1
ATOM 5320 C C . ASP B 1 296 ? 29.512 1.361 -30.744 1.00 26.50 309 ASP B C 1
ATOM 5321 O O . ASP B 1 296 ? 29.324 2.085 -31.707 1.00 26.45 309 ASP B O 1
ATOM 5326 N N . ARG B 1 297 ? 29.601 1.838 -29.509 1.00 27.33 310 ARG B N 1
ATOM 5327 C CA . ARG B 1 297 ? 29.366 3.255 -29.210 1.00 28.48 310 ARG B CA 1
ATOM 5328 C C . ARG B 1 297 ? 30.580 4.143 -29.504 1.00 28.84 310 ARG B C 1
ATOM 5329 O O . ARG B 1 297 ? 31.620 4.043 -28.836 1.00 28.68 310 ARG B O 1
ATOM 5337 N N . TYR B 1 298 ? 30.431 5.036 -30.477 1.00 29.31 311 TYR B N 1
ATOM 5338 C CA . TYR B 1 298 ? 31.507 5.960 -30.829 1.00 29.77 311 TYR B CA 1
ATOM 5339 C C . TYR B 1 298 ? 31.838 7.000 -29.748 1.00 30.20 311 TYR B C 1
ATOM 5340 O O . TYR B 1 298 ? 33.007 7.362 -29.595 1.00 30.47 311 TYR B O 1
ATOM 5349 N N . ASP B 1 299 ? 30.829 7.476 -29.013 1.00 30.43 312 ASP B N 1
ATOM 5350 C CA . ASP B 1 299 ? 31.037 8.447 -27.908 1.00 30.78 312 ASP B CA 1
ATOM 5351 C C . ASP B 1 299 ? 31.978 7.926 -26.809 1.00 30.43 312 ASP B C 1
ATOM 5352 O O . ASP B 1 299 ? 32.610 8.720 -26.091 1.00 30.92 312 ASP B O 1
ATOM 5357 N N . VAL B 1 300 ? 32.062 6.598 -26.687 1.00 29.52 313 VAL B N 1
ATOM 5358 C CA . VAL B 1 300 ? 32.992 5.935 -25.770 1.00 28.82 313 VAL B CA 1
ATOM 5359 C C . VAL B 1 300 ? 34.433 6.115 -26.239 1.00 28.97 313 VAL B C 1
ATOM 5360 O O . VAL B 1 300 ? 35.303 6.431 -25.434 1.00 28.90 313 VAL B O 1
ATOM 5364 N N . THR B 1 301 ? 34.669 5.905 -27.538 1.00 29.05 314 THR B N 1
ATOM 5365 C CA . THR B 1 301 ? 36.031 5.782 -28.087 1.00 29.49 314 THR B CA 1
ATOM 5366 C C . THR B 1 301 ? 36.543 7.050 -28.775 1.00 29.76 314 THR B C 1
ATOM 5367 O O . THR B 1 301 ? 37.752 7.247 -28.892 1.00 29.50 314 THR B O 1
ATOM 5371 N N . ASP B 1 302 ? 35.624 7.913 -29.205 1.00 30.39 315 ASP B N 1
ATOM 5372 C CA . ASP B 1 302 ? 35.989 9.145 -29.903 1.00 31.20 315 ASP B CA 1
ATOM 5373 C C . ASP B 1 302 ? 37.009 9.970 -29.133 1.00 30.65 315 ASP B C 1
ATOM 5374 O O . ASP B 1 302 ? 36.838 10.226 -27.948 1.00 30.93 315 ASP B O 1
ATOM 5379 N N . GLY B 1 303 ? 38.079 10.355 -29.821 1.00 30.43 316 GLY B N 1
ATOM 5380 C CA . GLY B 1 303 ? 39.178 11.105 -29.214 1.00 30.38 316 GLY B CA 1
ATOM 5381 C C . GLY B 1 303 ? 40.221 10.231 -28.534 1.00 30.23 316 GLY B C 1
ATOM 5382 O O . GLY B 1 303 ? 41.290 10.717 -28.150 1.00 30.21 316 GLY B O 1
ATOM 5383 N N . TYR B 1 304 ? 39.909 8.941 -28.391 1.00 30.08 317 TYR B N 1
ATOM 5384 C CA . TYR B 1 304 ? 40.734 8.006 -27.623 1.00 29.82 317 TYR B CA 1
ATOM 5385 C C . TYR B 1 304 ? 40.878 6.642 -28.324 1.00 29.74 317 TYR B C 1
ATOM 5386 O O . TYR B 1 304 ? 40.868 5.594 -27.692 1.00 29.61 317 TYR B O 1
ATOM 5395 N N . GLN B 1 305 ? 41.049 6.683 -29.643 1.00 30.21 318 GLN B N 1
ATOM 5396 C CA . GLN B 1 305 ? 41.060 5.476 -30.479 1.00 30.57 318 GLN B CA 1
ATOM 5397 C C . GLN B 1 305 ? 42.274 4.586 -30.310 1.00 30.32 318 GLN B C 1
ATOM 5398 O O . GLN B 1 305 ? 42.127 3.365 -30.234 1.00 30.59 318 GLN B O 1
ATOM 5404 N N . ARG B 1 306 ? 43.464 5.190 -30.286 1.00 29.96 319 ARG B N 1
ATOM 5405 C CA . ARG B 1 306 ? 44.713 4.449 -30.104 1.00 29.60 319 ARG B CA 1
ATOM 5406 C C . ARG B 1 306 ? 44.708 3.605 -28.824 1.00 29.21 319 ARG B C 1
ATOM 5407 O O . ARG B 1 306 ? 45.253 2.490 -28.796 1.00 29.30 319 ARG B O 1
ATOM 5410 N N . GLU B 1 307 ? 44.091 4.127 -27.768 1.00 28.30 320 GLU B N 1
ATOM 5411 C CA . GLU B 1 307 ? 44.090 3.411 -26.498 1.00 27.90 320 GLU B CA 1
ATOM 5412 C C . GLU B 1 307 ? 43.016 2.344 -26.450 1.00 27.11 320 GLU B C 1
ATOM 5413 O O . GLU B 1 307 ? 43.056 1.452 -25.603 1.00 26.66 320 GLU B O 1
ATOM 5419 N N . ALA B 1 308 ? 42.079 2.416 -27.390 1.00 26.63 321 ALA B N 1
ATOM 5420 C CA . ALA B 1 308 ? 40.997 1.444 -27.450 1.00 26.42 321 ALA B CA 1
ATOM 5421 C C . ALA B 1 308 ? 41.250 0.324 -28.464 1.00 26.24 321 ALA B C 1
ATOM 5422 O O . ALA B 1 308 ? 40.620 -0.734 -28.382 1.00 26.13 321 ALA B O 1
ATOM 5424 N N . VAL B 1 309 ? 42.166 0.549 -29.409 1.00 25.60 322 VAL B N 1
ATOM 5425 C CA . VAL B 1 309 ? 42.325 -0.380 -30.511 1.00 25.24 322 VAL B CA 1
ATOM 5426 C C . VAL B 1 309 ? 42.687 -1.784 -30.012 1.00 25.17 322 VAL B C 1
ATOM 5427 O O . VAL B 1 309 ? 43.461 -1.932 -29.066 1.00 24.94 322 VAL B O 1
ATOM 5431 N N . GLY B 1 310 ? 42.090 -2.796 -30.638 1.00 24.84 323 GLY B N 1
ATOM 5432 C CA . GLY B 1 310 ? 42.208 -4.180 -30.196 1.00 24.81 323 GLY B CA 1
ATOM 5433 C C . GLY B 1 310 ? 41.008 -4.624 -29.383 1.00 25.16 323 GLY B C 1
ATOM 5434 O O . GLY B 1 310 ? 40.800 -5.819 -29.184 1.00 25.59 323 GLY B O 1
ATOM 5435 N N . GLY B 1 311 ? 40.218 -3.656 -28.912 1.00 25.28 324 GLY B N 1
ATOM 5436 C CA . GLY B 1 311 ? 39.077 -3.912 -28.035 1.00 25.09 324 GLY B CA 1
ATOM 5437 C C . GLY B 1 311 ? 38.045 -4.878 -28.589 1.00 25.36 324 GLY B C 1
ATOM 5438 O O . GLY B 1 311 ? 37.674 -4.812 -29.758 1.00 24.92 324 GLY B O 1
ATOM 5439 N N . ILE B 1 312 ? 37.573 -5.788 -27.744 1.00 25.35 325 ILE B N 1
ATOM 5440 C CA . ILE B 1 312 ? 36.473 -6.655 -28.139 1.00 25.13 325 ILE B CA 1
ATOM 5441 C C . ILE B 1 312 ? 35.244 -6.314 -27.330 1.00 25.07 325 ILE B C 1
ATOM 5442 O O . ILE B 1 312 ? 35.306 -6.270 -26.109 1.00 25.12 325 ILE B O 1
ATOM 5447 N N . THR B 1 313 ? 34.131 -6.065 -28.013 1.00 25.20 326 THR B N 1
ATOM 5448 C CA . THR B 1 313 ? 32.893 -5.697 -27.321 1.00 25.59 326 THR B CA 1
ATOM 5449 C C . THR B 1 313 ? 31.739 -6.599 -27.708 1.00 25.87 326 THR B C 1
ATOM 5450 O O . THR B 1 313 ? 31.763 -7.245 -28.752 1.00 26.05 326 THR B O 1
ATOM 5454 N N . ILE B 1 314 ? 30.723 -6.617 -26.857 1.00 26.70 327 ILE B N 1
ATOM 5455 C CA . ILE B 1 314 ? 29.519 -7.390 -27.109 1.00 27.54 327 ILE B CA 1
ATOM 5456 C C . ILE B 1 314 ? 28.352 -6.453 -27.335 1.00 27.96 327 ILE B C 1
ATOM 5457 O O . ILE B 1 314 ? 28.132 -5.522 -26.576 1.00 28.29 327 ILE B O 1
ATOM 5462 N N . LYS B 1 315 ? 27.622 -6.695 -28.406 1.00 28.67 328 LYS B N 1
ATOM 5463 C CA . LYS B 1 315 ? 26.466 -5.880 -28.740 1.00 29.35 328 LYS B CA 1
ATOM 5464 C C . LYS B 1 315 ? 25.270 -6.798 -28.821 1.00 29.65 328 LYS B C 1
ATOM 5465 O O . LYS B 1 315 ? 25.371 -7.896 -29.370 1.00 29.62 328 LYS B O 1
ATOM 5471 N N . LEU B 1 316 ? 24.146 -6.372 -28.259 1.00 30.17 329 LEU B N 1
ATOM 5472 C CA . LEU B 1 316 ? 22.895 -7.110 -28.452 1.00 30.83 329 LEU B CA 1
ATOM 5473 C C . LEU B 1 316 ? 22.425 -6.939 -29.893 1.00 31.22 329 LEU B C 1
ATOM 5474 O O . LEU B 1 316 ? 22.363 -5.816 -30.399 1.00 30.52 329 LEU B O 1
ATOM 5479 N N . GLN B 1 317 ? 22.121 -8.050 -30.566 1.00 32.15 330 GLN B N 1
ATOM 5480 C CA . GLN B 1 317 ? 21.622 -7.977 -31.947 1.00 33.18 330 GLN B CA 1
ATOM 5481 C C . GLN B 1 317 ? 20.362 -7.096 -32.049 1.00 33.19 330 GLN B C 1
ATOM 5482 O O . GLN B 1 317 ? 19.344 -7.367 -31.423 1.00 32.51 330 GLN B O 1
ATOM 5488 N N . SER B 1 318 ? 20.470 -6.037 -32.843 1.00 33.82 331 SER B N 1
ATOM 5489 C CA . SER B 1 318 ? 19.388 -5.073 -33.044 1.00 34.69 331 SER B CA 1
ATOM 5490 C C . SER B 1 318 ? 19.612 -4.322 -34.359 1.00 35.52 331 SER B C 1
ATOM 5491 O O . SER B 1 318 ? 20.489 -3.448 -34.449 1.00 35.36 331 SER B O 1
ATOM 5494 N N . PRO B 1 319 ? 18.820 -4.668 -35.386 1.00 36.50 332 PRO B N 1
ATOM 5495 C CA . PRO B 1 319 ? 18.938 -3.998 -36.679 1.00 37.11 332 PRO B CA 1
ATOM 5496 C C . PRO B 1 319 ? 18.321 -2.614 -36.632 1.00 37.41 332 PRO B C 1
ATOM 5497 O O . PRO B 1 319 ? 17.349 -2.386 -35.887 1.00 37.23 332 PRO B O 1
ATOM 5501 N N . ASP B 1 320 ? 18.884 -1.708 -37.431 1.00 37.92 333 ASP B N 1
ATOM 5502 C CA . ASP B 1 320 ? 18.310 -0.376 -37.639 1.00 38.26 333 ASP B CA 1
ATOM 5503 C C . ASP B 1 320 ? 16.861 -0.506 -38.088 1.00 38.04 333 ASP B C 1
ATOM 5504 O O . ASP B 1 320 ? 16.509 -1.420 -38.858 1.00 37.98 333 ASP B O 1
ATOM 5509 N N . VAL B 1 321 ? 16.013 0.378 -37.578 1.00 37.57 334 VAL B N 1
ATOM 5510 C CA . VAL B 1 321 ? 14.659 0.484 -38.086 1.00 37.17 334 VAL B CA 1
ATOM 5511 C C . VAL B 1 321 ? 14.662 1.540 -39.169 1.00 36.89 334 VAL B C 1
ATOM 5512 O O . VAL B 1 321 ? 14.991 2.695 -38.925 1.00 36.76 334 VAL B O 1
ATOM 5516 N N . LYS B 1 322 ? 14.333 1.113 -40.381 1.00 37.03 335 LYS B N 1
ATOM 5517 C CA . LYS B 1 322 ? 14.398 1.974 -41.547 1.00 37.01 335 LYS B CA 1
ATOM 5518 C C . LYS B 1 322 ? 13.575 3.249 -41.348 1.00 36.80 335 LYS B C 1
ATOM 5519 O O . LYS B 1 322 ? 14.082 4.364 -41.531 1.00 37.30 335 LYS B O 1
ATOM 5521 N N . TRP B 1 323 ? 12.322 3.087 -40.936 1.00 36.06 336 TRP B N 1
ATOM 5522 C CA . TRP B 1 323 ? 11.398 4.206 -40.915 1.00 35.52 336 TRP B CA 1
ATOM 5523 C C . TRP B 1 323 ? 11.704 5.268 -39.871 1.00 35.64 336 TRP B C 1
ATOM 5524 O O . TRP B 1 323 ? 11.081 6.325 -39.871 1.00 36.02 336 TRP B O 1
ATOM 5535 N N . PHE B 1 324 ? 12.653 4.996 -38.984 1.00 35.51 337 PHE B N 1
ATOM 5536 C CA . PHE B 1 324 ? 13.022 5.978 -37.982 1.00 35.20 337 PHE B CA 1
ATOM 5537 C C . PHE B 1 324 ? 13.811 7.124 -38.591 1.00 35.03 337 PHE B C 1
ATOM 5538 O O . PHE B 1 324 ? 13.508 8.284 -38.325 1.00 35.60 337 PHE B O 1
ATOM 5546 N N . ASP B 1 325 ? 14.817 6.804 -39.398 1.00 34.68 338 ASP B N 1
ATOM 5547 C CA . ASP B 1 325 ? 15.678 7.825 -39.995 1.00 34.30 338 ASP B CA 1
ATOM 5548 C C . ASP B 1 325 ? 14.898 8.789 -40.877 1.00 34.31 338 ASP B C 1
ATOM 5549 O O . ASP B 1 325 ? 15.112 9.997 -40.808 1.00 34.32 338 ASP B O 1
ATOM 5554 N N . ASP B 1 326 ? 13.999 8.245 -41.700 1.00 34.34 339 ASP B N 1
ATOM 5555 C CA . ASP B 1 326 ? 13.149 9.041 -42.579 1.00 34.19 339 ASP B CA 1
ATOM 5556 C C . ASP B 1 326 ? 12.440 10.112 -41.769 1.00 33.36 339 ASP B C 1
ATOM 5557 O O . ASP B 1 326 ? 12.462 11.289 -42.123 1.00 33.38 339 ASP B O 1
ATOM 5562 N N . TYR B 1 327 ? 11.810 9.691 -40.676 1.00 32.25 340 TYR B N 1
ATOM 5563 C CA . TYR B 1 327 ? 11.097 10.613 -39.807 1.00 31.13 340 TYR B CA 1
ATOM 5564 C C . TYR B 1 327 ? 12.058 11.601 -39.138 1.00 30.61 340 TYR B C 1
ATOM 5565 O O . TYR B 1 327 ? 11.855 12.806 -39.204 1.00 30.41 340 TYR B O 1
ATOM 5574 N N . TYR B 1 328 ? 13.119 11.075 -38.538 1.00 30.21 341 TYR B N 1
ATOM 5575 C CA . TYR B 1 328 ? 13.997 11.855 -37.670 1.00 29.83 341 TYR B CA 1
ATOM 5576 C C . TYR B 1 328 ? 14.830 12.907 -38.393 1.00 29.75 341 TYR B C 1
ATOM 5577 O O . TYR B 1 328 ? 14.994 14.024 -37.899 1.00 29.68 341 TYR B O 1
ATOM 5586 N N . LEU B 1 329 ? 15.340 12.554 -39.566 1.00 29.69 342 LEU B N 1
ATOM 5587 C CA . LEU B 1 329 ? 16.288 13.401 -40.270 1.00 29.55 342 LEU B CA 1
ATOM 5588 C C . LEU B 1 329 ? 15.580 14.531 -40.999 1.00 29.54 342 LEU B C 1
ATOM 5589 O O . LEU B 1 329 ? 16.217 15.373 -41.628 1.00 29.56 342 LEU B O 1
ATOM 5594 N N . LYS B 1 330 ? 14.257 14.544 -40.893 1.00 29.52 343 LYS B N 1
ATOM 5595 C CA . LYS B 1 330 ? 13.442 15.608 -41.463 1.00 29.60 343 LYS B CA 1
ATOM 5596 C C . LYS B 1 330 ? 13.064 16.657 -40.418 1.00 29.53 343 LYS B C 1
ATOM 5597 O O . LYS B 1 330 ? 12.568 17.733 -40.766 1.00 29.28 343 LYS B O 1
ATOM 5603 N N . LEU B 1 331 ? 13.338 16.348 -39.150 1.00 29.51 344 LEU B N 1
ATOM 5604 C CA . LEU B 1 331 ? 12.964 17.215 -38.035 1.00 29.97 344 LEU B CA 1
ATOM 5605 C C . LEU B 1 331 ? 13.684 18.560 -38.037 1.00 29.95 344 LEU B C 1
ATOM 5606 O O . LEU B 1 331 ? 14.862 18.647 -38.376 1.00 30.23 344 LEU B O 1
ATOM 5611 N N . ARG B 1 332 ? 12.957 19.605 -37.657 1.00 29.92 345 ARG B N 1
ATOM 5612 C CA . ARG B 1 332 ? 13.484 20.965 -37.693 1.00 30.28 345 ARG B CA 1
ATOM 5613 C C . ARG B 1 332 ? 13.214 21.689 -36.374 1.00 30.09 345 ARG B C 1
ATOM 5614 O O . ARG B 1 332 ? 12.091 21.662 -35.882 1.00 30.04 345 ARG B O 1
ATOM 5622 N N . PRO B 1 333 ? 14.233 22.365 -35.814 1.00 30.22 346 PRO B N 1
ATOM 5623 C CA . PRO B 1 333 ? 14.069 23.089 -34.548 1.00 30.40 346 PRO B CA 1
ATOM 5624 C C . PRO B 1 333 ? 12.963 24.149 -34.572 1.00 30.71 346 PRO B C 1
ATOM 5625 O O . PRO B 1 333 ? 12.318 24.371 -33.550 1.00 31.21 346 PRO B O 1
ATOM 5629 N N . GLU B 1 334 ? 12.728 24.778 -35.721 1.00 30.67 347 GLU B N 1
ATOM 5630 C CA . GLU B 1 334 ? 11.676 25.790 -35.814 1.00 30.99 347 GLU B CA 1
ATOM 5631 C C . GLU B 1 334 ? 10.266 25.197 -35.712 1.00 30.82 347 GLU B C 1
ATOM 5632 O O . GLU B 1 334 ? 9.318 25.909 -35.370 1.00 30.93 347 GLU B O 1
ATOM 5638 N N . THR B 1 335 ? 10.119 23.906 -36.007 1.00 30.54 348 THR B N 1
ATOM 5639 C CA . THR B 1 335 ? 8.778 23.314 -36.053 1.00 30.45 348 THR B CA 1
ATOM 5640 C C . THR B 1 335 ? 8.631 22.038 -35.253 1.00 30.29 348 THR B C 1
ATOM 5641 O O . THR B 1 335 ? 7.586 21.391 -35.316 1.00 30.59 348 THR B O 1
ATOM 5645 N N . ASN B 1 336 ? 9.667 21.663 -34.508 1.00 29.88 349 ASN B N 1
ATOM 5646 C CA . ASN B 1 336 ? 9.574 20.492 -33.642 1.00 29.17 349 ASN B CA 1
ATOM 5647 C C . ASN B 1 336 ? 9.333 20.904 -32.180 1.00 29.12 349 ASN B C 1
ATOM 5648 O O . ASN B 1 336 ? 10.187 20.739 -31.309 1.00 29.12 349 ASN B O 1
ATOM 5653 N N . HIS B 1 337 ? 8.146 21.448 -31.944 1.00 29.01 350 HIS B N 1
ATOM 5654 C CA . HIS B 1 337 ? 7.771 21.997 -30.649 1.00 28.89 350 HIS B CA 1
ATOM 5655 C C . HIS B 1 337 ? 7.397 20.896 -29.675 1.00 28.56 350 HIS B C 1
ATOM 5656 O O . HIS B 1 337 ? 7.697 20.994 -28.486 1.00 28.19 350 HIS B O 1
ATOM 5658 N N . ARG B 1 338 ? 6.755 19.845 -30.186 1.00 28.48 351 ARG B N 1
ATOM 5659 C CA . ARG B 1 338 ? 6.234 18.780 -29.330 1.00 28.45 351 ARG B CA 1
ATOM 5660 C C . ARG B 1 338 ? 7.327 18.064 -28.541 1.00 27.95 351 ARG B C 1
ATOM 5661 O O . ARG B 1 338 ? 7.045 17.454 -27.510 1.00 28.07 351 ARG B O 1
ATOM 5669 N N . ASN B 1 339 ? 8.567 18.146 -29.026 1.00 27.75 352 ASN B N 1
ATOM 5670 C CA . ASN B 1 339 ? 9.732 17.650 -28.283 1.00 27.65 352 ASN B CA 1
ATOM 5671 C C . ASN B 1 339 ? 10.436 18.839 -27.641 1.00 27.68 352 ASN B C 1
ATOM 5672 O O . ASN B 1 339 ? 11.132 19.586 -28.322 1.00 27.76 352 ASN B O 1
ATOM 5677 N N . PRO B 1 340 ? 10.254 19.017 -26.320 1.00 27.86 353 PRO B N 1
ATOM 5678 C CA . PRO B 1 340 ? 10.661 20.260 -25.644 1.00 27.95 353 PRO B CA 1
ATOM 5679 C C . PRO B 1 340 ? 12.168 20.363 -25.356 1.00 28.04 353 PRO B C 1
ATOM 5680 O O . PRO B 1 340 ? 12.626 21.407 -24.883 1.00 27.87 353 PRO B O 1
ATOM 5684 N N . TRP B 1 341 ? 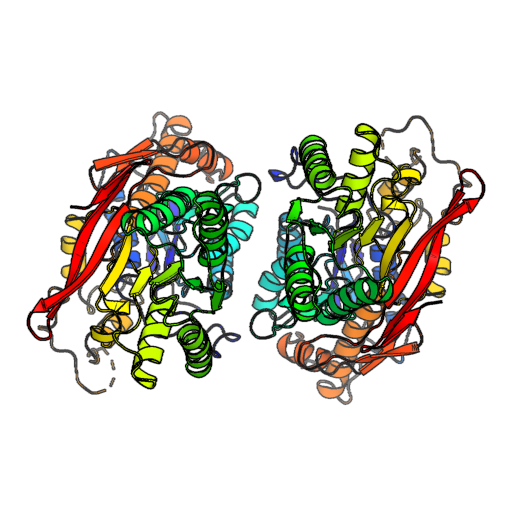12.915 19.292 -25.643 1.00 28.01 354 TRP B N 1
ATOM 5685 C CA . TRP B 1 341 ? 14.377 19.280 -25.501 1.00 27.80 354 TRP B CA 1
ATOM 5686 C C . TRP B 1 341 ? 15.072 19.511 -26.847 1.00 28.01 354 TRP B C 1
ATOM 5687 O O . TRP B 1 341 ? 16.300 19.664 -26.912 1.00 28.12 354 TRP B O 1
ATOM 5698 N N . PHE B 1 342 ? 14.291 19.535 -27.924 1.00 27.80 355 PHE B N 1
ATOM 5699 C CA . PHE B 1 342 ? 14.873 19.516 -29.259 1.00 27.52 355 PHE B CA 1
ATOM 5700 C C . PHE B 1 342 ? 15.710 20.738 -29.584 1.00 27.61 355 PHE B C 1
ATOM 5701 O O . PHE B 1 342 ? 16.810 20.603 -30.121 1.00 27.33 355 PHE B O 1
ATOM 5709 N N . GLN B 1 343 ? 15.198 21.922 -29.250 1.00 27.74 356 GLN B N 1
ATOM 5710 C CA . GLN B 1 343 ? 15.924 23.158 -29.513 1.00 27.89 356 GLN B CA 1
ATOM 5711 C C . GLN B 1 343 ? 17.243 23.173 -28.748 1.00 27.77 356 GLN B C 1
ATOM 5712 O O . GLN B 1 343 ? 18.289 23.459 -29.322 1.00 28.11 356 GLN B O 1
ATOM 5718 N N . GLU B 1 344 ? 17.196 22.847 -27.458 1.00 27.52 357 GLU B N 1
ATOM 5719 C CA . GLU B 1 344 ? 18.416 22.637 -26.673 1.00 27.20 357 GLU B CA 1
ATOM 5720 C C . GLU B 1 344 ? 19.414 21.707 -27.396 1.00 26.74 357 GLU B C 1
ATOM 5721 O O . GLU B 1 344 ? 20.594 22.042 -27.539 1.00 26.87 357 GLU B O 1
ATOM 5727 N N . PHE B 1 345 ? 18.926 20.558 -27.855 1.00 26.03 358 PHE B N 1
ATOM 5728 C CA . PHE B 1 345 ? 19.767 19.562 -28.531 1.00 25.93 358 PHE B CA 1
ATOM 5729 C C . PHE B 1 345 ? 20.385 20.071 -29.831 1.00 25.74 358 PHE B C 1
ATOM 5730 O O . PHE B 1 345 ? 21.581 19.913 -30.062 1.00 25.36 358 PHE B O 1
ATOM 5738 N N . TRP B 1 346 ? 19.549 20.666 -30.674 1.00 26.04 359 TRP B N 1
ATOM 5739 C CA . TRP B 1 346 ? 19.978 21.243 -31.939 1.00 26.54 359 TRP B CA 1
ATOM 5740 C C . TRP B 1 346 ? 21.103 22.261 -31.749 1.00 27.17 359 TRP B C 1
ATOM 5741 O O . TRP B 1 346 ? 22.088 22.276 -32.498 1.00 26.82 359 TRP B O 1
ATOM 5752 N N . GLN B 1 347 ? 20.959 23.100 -30.731 1.00 28.17 360 GLN B N 1
ATOM 5753 C CA . GLN B 1 347 ? 21.943 24.142 -30.459 1.00 29.28 360 GLN B CA 1
ATOM 5754 C C . GLN B 1 347 ? 23.241 23.526 -29.956 1.00 29.99 360 GLN B C 1
ATOM 5755 O O . GLN B 1 347 ? 24.325 24.007 -30.279 1.00 30.37 360 GLN B O 1
ATOM 5761 N N . HIS B 1 348 ? 23.122 22.448 -29.187 1.00 30.76 361 HIS B N 1
ATOM 5762 C CA . HIS B 1 348 ? 24.289 21.741 -28.672 1.00 31.77 361 HIS B CA 1
ATOM 5763 C C . HIS B 1 348 ? 25.058 21.046 -29.793 1.00 32.33 361 HIS B C 1
ATOM 5764 O O . HIS B 1 348 ? 26.252 21.294 -29.970 1.00 32.78 361 HIS B O 1
ATOM 5771 N N . ARG B 1 349 ? 24.356 20.193 -30.538 1.00 32.67 362 ARG B N 1
ATOM 5772 C CA . ARG B 1 349 ? 24.887 19.483 -31.706 1.00 33.41 362 ARG B CA 1
ATOM 5773 C C . ARG B 1 349 ? 25.704 20.359 -32.677 1.00 33.77 362 ARG B C 1
ATOM 5774 O O . ARG B 1 349 ? 26.772 19.949 -33.139 1.00 33.98 362 ARG B O 1
ATOM 5782 N N . PHE B 1 350 ? 25.208 21.556 -32.977 1.00 33.80 363 PHE B N 1
ATOM 5783 C CA . PHE B 1 350 ? 25.807 22.376 -34.022 1.00 34.01 363 PHE B CA 1
ATOM 5784 C C . PHE B 1 350 ? 26.592 23.565 -33.463 1.00 34.65 363 PHE B C 1
ATOM 5785 O O . PHE B 1 350 ? 27.216 24.316 -34.217 1.00 34.66 363 PHE B O 1
ATOM 5793 N N . GLN B 1 351 ? 26.559 23.710 -32.137 1.00 35.39 364 GLN B N 1
ATOM 5794 C CA . GLN B 1 351 ? 27.296 24.748 -31.404 1.00 35.74 364 GLN B CA 1
ATOM 5795 C C . GLN B 1 351 ? 26.898 26.162 -31.826 1.00 36.10 364 GLN B C 1
ATOM 5796 O O . GLN B 1 351 ? 27.748 27.047 -31.986 1.00 36.21 364 GLN B O 1
ATOM 5802 N N . CYS B 1 352 ? 25.593 26.372 -31.980 1.00 36.37 365 CYS B N 1
ATOM 5803 C CA . CYS B 1 352 ? 25.071 27.631 -32.502 1.00 36.55 365 CYS B CA 1
ATOM 5804 C C . CYS B 1 352 ? 23.821 28.069 -31.755 1.00 36.57 365 CYS B C 1
ATOM 5805 O O . CYS B 1 352 ? 23.158 27.249 -31.130 1.00 36.73 365 CYS B O 1
ATOM 5808 N N . ARG B 1 353 ? 23.498 29.358 -31.847 1.00 36.67 366 ARG B N 1
ATOM 5809 C CA . ARG B 1 353 ? 22.282 29.915 -31.252 1.00 37.00 366 ARG B CA 1
ATOM 5810 C C . ARG B 1 353 ? 21.166 30.003 -32.284 1.00 37.14 366 ARG B C 1
ATOM 5811 O O . ARG B 1 353 ? 21.386 30.474 -33.403 1.00 37.43 366 ARG B O 1
ATOM 5813 N N . LEU B 1 354 ? 19.972 29.550 -31.908 1.00 37.23 367 LEU B N 1
ATOM 5814 C CA . LEU B 1 354 ? 18.799 29.666 -32.773 1.00 37.42 367 LEU B CA 1
ATOM 5815 C C . LEU B 1 354 ? 18.165 31.044 -32.632 1.00 37.87 367 LEU B C 1
ATOM 5816 O O . LEU B 1 354 ? 17.978 31.536 -31.516 1.00 37.93 367 LEU B O 1
ATOM 5821 N N . GLU B 1 355 ? 17.828 31.655 -33.767 1.00 38.22 368 GLU B N 1
ATOM 5822 C CA . GLU B 1 355 ? 17.189 32.968 -33.784 1.00 38.69 368 GLU B CA 1
ATOM 5823 C C . GLU B 1 355 ? 15.716 32.873 -33.364 1.00 39.01 368 GLU B C 1
ATOM 5824 O O . GLU B 1 355 ? 14.821 33.366 -34.058 1.00 39.15 368 GLU B O 1
ATOM 5826 N N . GLY B 1 356 ? 15.482 32.230 -32.220 1.00 39.37 369 GLY B N 1
ATOM 5827 C CA . GLY B 1 356 ? 14.147 32.098 -31.638 1.00 39.55 369 GLY B CA 1
ATOM 5828 C C . GLY B 1 356 ? 13.955 33.021 -30.448 1.00 39.62 369 GLY B C 1
ATOM 5829 O O . GLY B 1 356 ? 14.355 34.186 -30.486 1.00 39.56 369 GLY B O 1
ATOM 5830 N N . LYS B 1 363 ? 25.632 29.571 -24.115 1.00 48.34 376 LYS B N 1
ATOM 5831 C CA . LYS B 1 363 ? 25.906 30.721 -24.978 1.00 48.63 376 LYS B CA 1
ATOM 5832 C C . LYS B 1 363 ? 26.989 30.384 -25.997 1.00 48.56 376 LYS B C 1
ATOM 5833 O O . LYS B 1 363 ? 28.127 30.072 -25.633 1.00 48.78 376 LYS B O 1
ATOM 5835 N N . TYR B 1 364 ? 26.618 30.453 -27.272 1.00 48.40 377 TYR B N 1
ATOM 5836 C CA . TYR B 1 364 ? 27.491 30.055 -28.373 1.00 48.08 377 TYR B CA 1
ATOM 5837 C C . TYR B 1 364 ? 27.902 31.273 -29.183 1.00 47.76 377 TYR B C 1
ATOM 5838 O O . TYR B 1 364 ? 27.140 32.240 -29.278 1.00 47.70 377 TYR B O 1
ATOM 5847 N N . ASN B 1 365 ? 29.095 31.221 -29.776 1.00 47.36 378 ASN B N 1
ATOM 5848 C CA . ASN B 1 365 ? 29.653 32.371 -30.507 1.00 46.89 378 ASN B CA 1
ATOM 5849 C C . ASN B 1 365 ? 29.122 32.582 -31.931 1.00 46.52 378 ASN B C 1
ATOM 5850 O O . ASN B 1 365 ? 29.452 33.583 -32.574 1.00 46.64 378 ASN B O 1
ATOM 5855 N N . LYS B 1 366 ? 28.302 31.650 -32.416 1.00 46.02 379 LYS B N 1
ATOM 5856 C CA . LYS B 1 366 ? 27.733 31.736 -33.768 1.00 45.51 379 LYS B CA 1
ATOM 5857 C C . LYS B 1 366 ? 26.196 31.670 -33.776 1.00 45.07 379 LYS B C 1
ATOM 5858 O O . LYS B 1 366 ? 25.569 31.475 -32.731 1.00 44.86 379 LYS B O 1
ATOM 5860 N N . THR B 1 367 ? 25.603 31.857 -34.956 1.00 44.46 380 THR B N 1
ATOM 5861 C CA . THR B 1 367 ? 24.165 31.647 -35.164 1.00 44.04 380 THR B CA 1
ATOM 5862 C C . THR B 1 367 ? 23.937 30.378 -36.005 1.00 43.67 380 THR B C 1
ATOM 5863 O O . THR B 1 367 ? 24.798 29.997 -36.803 1.00 43.70 380 THR B O 1
ATOM 5867 N N . CYS B 1 368 ? 22.794 29.720 -35.804 1.00 43.05 381 CYS B N 1
ATOM 5868 C CA . CYS B 1 368 ? 22.464 28.483 -36.520 1.00 42.38 381 CYS B CA 1
ATOM 5869 C C . CYS B 1 368 ? 22.122 28.709 -37.997 1.00 42.28 381 CYS B C 1
ATOM 5870 O O . CYS B 1 368 ? 21.104 29.327 -38.323 1.00 42.03 381 CYS B O 1
ATOM 5873 N N . ASN B 1 369 ? 22.991 28.201 -38.873 1.00 42.33 382 ASN B N 1
ATOM 5874 C CA . ASN B 1 369 ? 22.798 28.251 -40.327 1.00 42.44 382 ASN B CA 1
ATOM 5875 C C . ASN B 1 369 ? 21.524 27.547 -40.768 1.00 42.24 382 ASN B C 1
ATOM 5876 O O . ASN B 1 369 ? 21.102 26.555 -40.169 1.00 42.16 382 ASN B O 1
ATOM 5881 N N . SER B 1 370 ? 20.929 28.061 -41.836 1.00 42.02 383 SER B N 1
ATOM 5882 C CA . SER B 1 370 ? 19.683 27.524 -42.367 1.00 41.89 383 SER B CA 1
ATOM 5883 C C . SER B 1 370 ? 19.829 26.094 -42.891 1.00 41.65 383 SER B C 1
ATOM 5884 O O . SER B 1 370 ? 18.892 25.300 -42.808 1.00 41.64 383 SER B O 1
ATOM 5887 N N . SER B 1 371 ? 21.009 25.778 -43.418 1.00 41.39 384 SER B N 1
ATOM 5888 C CA . SER B 1 371 ? 21.239 24.520 -44.126 1.00 41.22 384 SER B CA 1
ATOM 5889 C C . SER B 1 371 ? 21.776 23.415 -43.228 1.00 40.98 384 SER B C 1
ATOM 5890 O O . SER B 1 371 ? 22.243 22.388 -43.720 1.00 41.05 384 SER B O 1
ATOM 5893 N N . LEU B 1 372 ? 21.718 23.631 -41.916 1.00 40.74 385 LEU B N 1
ATOM 5894 C CA . LEU B 1 372 ? 22.073 22.600 -40.949 1.00 40.33 385 LEU B CA 1
ATOM 5895 C C . LEU B 1 372 ? 21.105 21.438 -41.077 1.00 40.14 385 LEU B C 1
ATOM 5896 O O . LEU B 1 372 ? 19.890 21.635 -41.126 1.00 40.12 385 LEU B O 1
ATOM 5901 N N . THR B 1 373 ? 21.652 20.230 -41.150 1.00 39.81 386 THR B N 1
ATOM 5902 C CA . THR B 1 373 ? 20.842 19.023 -41.227 1.00 39.41 386 THR B CA 1
ATOM 5903 C C . THR B 1 373 ? 21.469 17.914 -40.398 1.00 39.47 386 THR B C 1
ATOM 5904 O O . THR B 1 373 ? 22.689 17.856 -40.239 1.00 39.19 386 THR B O 1
ATOM 5908 N N . LEU B 1 374 ? 20.617 17.046 -39.864 1.00 39.86 387 LEU B N 1
ATOM 5909 C CA . LEU B 1 374 ? 21.060 15.919 -39.054 1.00 40.31 387 LEU B CA 1
ATOM 5910 C C . LEU B 1 374 ? 21.682 14.813 -39.908 1.00 40.70 387 LEU B C 1
ATOM 5911 O O . LEU B 1 374 ? 22.465 14.005 -39.404 1.00 40.77 387 LEU B O 1
ATOM 5916 N N . LYS B 1 375 ? 21.342 14.791 -41.199 1.00 40.91 388 LYS B N 1
ATOM 5917 C CA . LYS B 1 375 ? 21.845 13.769 -42.117 1.00 41.17 388 LYS B CA 1
ATOM 5918 C C . LYS B 1 375 ? 23.367 13.766 -42.141 1.00 41.29 388 LYS B C 1
ATOM 5919 O O . LYS B 1 375 ? 23.990 12.766 -42.505 1.00 41.83 388 LYS B O 1
ATOM 5925 N N . THR B 1 376 ? 23.955 14.889 -41.744 1.00 41.07 389 THR B N 1
ATOM 5926 C CA . THR B 1 376 ? 25.393 14.994 -41.579 1.00 40.97 389 THR B CA 1
ATOM 5927 C C . THR B 1 376 ? 25.796 14.241 -40.307 1.00 40.89 389 THR B C 1
ATOM 5928 O O . THR B 1 376 ? 25.251 14.490 -39.222 1.00 41.45 389 THR B O 1
ATOM 5932 N N . HIS B 1 377 ? 26.737 13.311 -40.456 1.00 40.30 390 HIS B N 1
ATOM 5933 C CA . HIS B 1 377 ? 27.239 12.477 -39.350 1.00 39.62 390 HIS B CA 1
ATOM 5934 C C . HIS B 1 377 ? 26.154 11.710 -38.573 1.00 38.44 390 HIS B C 1
ATOM 5935 O O . HIS B 1 377 ? 26.320 11.447 -37.380 1.00 38.70 390 HIS B O 1
ATOM 5942 N N . HIS B 1 378 ? 25.061 11.329 -39.229 1.00 36.91 391 HIS B N 1
ATOM 5943 C CA . HIS B 1 378 ? 23.998 10.601 -38.523 1.00 35.26 391 HIS B CA 1
ATOM 5944 C C . HIS B 1 378 ? 24.373 9.175 -38.120 1.00 34.44 391 HIS B C 1
ATOM 5945 O O . HIS B 1 378 ? 24.898 8.412 -38.926 1.00 34.56 391 HIS B O 1
ATOM 5952 N N . VAL B 1 379 ? 24.082 8.832 -36.867 1.00 33.56 392 VAL B N 1
ATOM 5953 C CA . VAL B 1 379 ? 24.249 7.481 -36.338 1.00 32.66 392 VAL B CA 1
ATOM 5954 C C . VAL B 1 379 ? 23.023 7.114 -35.510 1.00 32.32 392 VAL B C 1
ATOM 5955 O O . VAL B 1 379 ? 22.743 7.738 -34.494 1.00 31.88 392 VAL B O 1
ATOM 5959 N N . GLN B 1 380 ? 22.303 6.082 -35.940 1.00 31.96 393 GLN B N 1
ATOM 5960 C CA . GLN B 1 380 ? 21.129 5.632 -35.213 1.00 31.28 393 GLN B CA 1
ATOM 5961 C C . GLN B 1 380 ? 21.532 4.899 -33.938 1.00 30.71 393 GLN B C 1
ATOM 5962 O O . GLN B 1 380 ? 22.497 4.168 -33.930 1.00 30.91 393 GLN B O 1
ATOM 5968 N N . ASP B 1 381 ? 20.791 5.124 -32.860 1.00 30.43 394 ASP B N 1
ATOM 5969 C CA . ASP B 1 381 ? 21.021 4.489 -31.561 1.00 29.67 394 ASP B CA 1
ATOM 5970 C C . ASP B 1 381 ? 20.998 2.966 -31.755 1.00 29.56 394 ASP B C 1
ATOM 5971 O O . ASP B 1 381 ? 20.099 2.436 -32.401 1.00 29.52 394 ASP B O 1
ATOM 5976 N N . SER B 1 382 ? 22.001 2.277 -31.220 1.00 29.24 395 SER B N 1
ATOM 5977 C CA . SER B 1 382 ? 22.167 0.838 -31.463 1.00 29.42 395 SER B CA 1
ATOM 5978 C C . SER B 1 382 ? 21.046 0.017 -30.869 1.00 29.41 395 SER B C 1
ATOM 5979 O O . SER B 1 382 ? 20.820 -1.104 -31.295 1.00 29.01 395 SER B O 1
ATOM 5982 N N . LYS B 1 383 ? 20.341 0.602 -29.899 1.00 29.61 396 LYS B N 1
ATOM 5983 C CA . LYS B 1 383 ? 19.255 -0.059 -29.196 1.00 29.83 396 LYS B CA 1
ATOM 5984 C C . LYS B 1 383 ? 17.855 0.386 -29.662 1.00 29.57 396 LYS B C 1
ATOM 5985 O O . LYS B 1 383 ? 16.860 0.111 -28.996 1.00 29.32 396 LYS B O 1
ATOM 5991 N N . MET B 1 384 ? 17.784 1.070 -30.801 1.00 29.74 397 MET B N 1
ATOM 5992 C CA . MET B 1 384 ? 16.528 1.664 -31.286 1.00 29.77 397 MET B CA 1
ATOM 5993 C C . MET B 1 384 ? 15.404 0.637 -31.451 1.00 29.14 397 MET B C 1
ATOM 5994 O O . MET B 1 384 ? 14.279 0.871 -31.013 1.00 29.29 397 MET B O 1
ATOM 5999 N N . GLY B 1 385 ? 15.723 -0.495 -32.075 1.00 28.61 398 GLY B N 1
ATOM 6000 C CA . GLY B 1 385 ? 14.779 -1.575 -32.285 1.00 27.75 398 GLY B CA 1
ATOM 6001 C C . GLY B 1 385 ? 14.208 -2.100 -30.982 1.00 27.88 398 GLY B C 1
ATOM 6002 O O . GLY B 1 385 ? 13.061 -2.534 -30.931 1.00 28.17 398 GLY B O 1
ATOM 6003 N N . PHE B 1 386 ? 15.010 -2.073 -29.925 1.00 27.45 399 PHE B N 1
ATOM 6004 C CA . PHE B 1 386 ? 14.551 -2.507 -28.619 1.00 26.94 399 PHE B CA 1
ATOM 6005 C C . PHE B 1 386 ? 13.537 -1.522 -28.037 1.00 26.99 399 PHE B C 1
ATOM 6006 O O . PHE B 1 386 ? 12.516 -1.928 -27.496 1.00 26.91 399 PHE B O 1
ATOM 6014 N N . VAL B 1 387 ? 13.818 -0.230 -28.168 1.00 27.30 400 VAL B N 1
ATOM 6015 C CA . VAL B 1 387 ? 12.902 0.821 -27.710 1.00 27.45 400 VAL B CA 1
ATOM 6016 C C . VAL B 1 387 ? 11.547 0.625 -28.393 1.00 27.49 400 VAL B C 1
ATOM 6017 O O . VAL B 1 387 ? 10.503 0.452 -27.743 1.00 27.44 400 VAL B O 1
ATOM 6021 N N . ILE B 1 388 ? 11.590 0.622 -29.718 1.00 27.58 401 ILE B N 1
ATOM 6022 C CA . ILE B 1 388 ? 10.405 0.431 -30.543 1.00 27.21 401 ILE B CA 1
ATOM 6023 C C . ILE B 1 388 ? 9.655 -0.866 -30.213 1.00 26.67 401 ILE B C 1
ATOM 6024 O O . ILE B 1 388 ? 8.443 -0.854 -30.053 1.00 26.51 401 ILE B O 1
ATOM 6029 N N . ASN B 1 389 ? 10.372 -1.971 -30.065 1.00 26.55 402 ASN B N 1
ATOM 6030 C CA . ASN B 1 389 ? 9.724 -3.214 -29.646 1.00 26.55 402 ASN B CA 1
ATOM 6031 C C . ASN B 1 389 ? 9.128 -3.173 -28.227 1.00 26.46 402 ASN B C 1
ATOM 6032 O O . ASN B 1 389 ? 8.139 -3.854 -27.942 1.00 26.36 402 ASN B O 1
ATOM 6037 N N . ALA B 1 390 ? 9.734 -2.389 -27.341 1.00 25.84 403 ALA B N 1
ATOM 6038 C CA . ALA B 1 390 ? 9.201 -2.250 -26.000 1.00 26.11 403 ALA B CA 1
ATOM 6039 C C . ALA B 1 390 ? 7.869 -1.519 -26.043 1.00 26.61 403 ALA B C 1
ATOM 6040 O O . ALA B 1 390 ? 6.919 -1.914 -25.352 1.00 26.72 403 ALA B O 1
ATOM 6042 N N . ILE B 1 391 ? 7.803 -0.470 -26.870 1.00 26.60 404 ILE B N 1
ATOM 6043 C CA . ILE B 1 391 ? 6.597 0.340 -27.010 1.00 26.61 404 ILE B CA 1
ATOM 6044 C C . ILE B 1 391 ? 5.465 -0.486 -27.613 1.00 27.14 404 ILE B C 1
ATOM 6045 O O . ILE B 1 391 ? 4.310 -0.355 -27.218 1.00 27.52 404 ILE B O 1
ATOM 6050 N N . TYR B 1 392 ? 5.815 -1.352 -28.556 1.00 27.73 405 TYR B N 1
ATOM 6051 C CA . TYR B 1 392 ? 4.852 -2.243 -29.196 1.00 27.73 405 TYR B CA 1
ATOM 6052 C C . TYR B 1 392 ? 4.311 -3.317 -28.263 1.00 27.97 405 TYR B C 1
ATOM 6053 O O . TYR B 1 392 ? 3.118 -3.638 -28.318 1.00 28.46 405 TYR B O 1
ATOM 6062 N N . SER B 1 393 ? 5.172 -3.864 -27.406 1.00 27.84 406 SER B N 1
ATOM 6063 C CA . SER B 1 393 ? 4.736 -4.839 -26.407 1.00 27.53 406 SER B CA 1
ATOM 6064 C C . SER B 1 393 ? 3.609 -4.238 -25.580 1.00 27.45 406 SER B C 1
ATOM 6065 O O . SER B 1 393 ? 2.575 -4.869 -25.363 1.00 27.44 406 SER B O 1
ATOM 6068 N N . MET B 1 394 ? 3.807 -2.996 -25.152 1.00 27.39 407 MET B N 1
ATOM 6069 C CA . MET B 1 394 ? 2.832 -2.310 -24.325 1.00 27.53 407 MET B CA 1
ATOM 6070 C C . MET B 1 394 ? 1.511 -2.155 -25.078 1.00 27.56 407 MET B C 1
ATOM 6071 O O . MET B 1 394 ? 0.446 -2.473 -24.544 1.00 27.38 407 MET B O 1
ATOM 6076 N N . ALA B 1 395 ? 1.593 -1.687 -26.322 1.00 27.83 408 ALA B N 1
ATOM 6077 C CA . ALA B 1 395 ? 0.406 -1.521 -27.163 1.00 27.90 408 ALA B CA 1
ATOM 6078 C C . ALA B 1 395 ? -0.331 -2.842 -27.391 1.00 27.87 408 ALA B C 1
ATOM 6079 O O . ALA B 1 395 ? -1.546 -2.916 -27.192 1.00 27.71 408 ALA B O 1
ATOM 6081 N N . TYR B 1 396 ? 0.404 -3.875 -27.802 1.00 28.48 409 TYR B N 1
ATOM 6082 C CA . TYR B 1 396 ? -0.179 -5.210 -28.020 1.00 29.11 409 TYR B CA 1
ATOM 6083 C C . TYR B 1 396 ? -0.735 -5.802 -26.723 1.00 29.05 409 TYR B C 1
ATOM 6084 O O . TYR B 1 396 ? -1.734 -6.514 -26.739 1.00 28.74 409 TYR B O 1
ATOM 6093 N N . GLY B 1 397 ? -0.074 -5.509 -25.604 1.00 29.07 410 GLY B N 1
ATOM 6094 C CA . GLY B 1 397 ? -0.579 -5.911 -24.298 1.00 28.66 410 GLY B CA 1
ATOM 6095 C C . GLY B 1 397 ? -1.928 -5.271 -24.064 1.00 28.73 410 GLY B C 1
ATOM 6096 O O . GLY B 1 397 ? -2.858 -5.918 -23.571 1.00 28.98 410 GLY B O 1
ATOM 6097 N N . LEU B 1 398 ? -2.041 -3.998 -24.430 1.00 28.52 411 LEU B N 1
ATOM 6098 C CA . LEU B 1 398 ? -3.267 -3.249 -24.203 1.00 28.48 411 LEU B CA 1
ATOM 6099 C C . LEU B 1 398 ? -4.372 -3.717 -25.142 1.00 28.46 411 LEU B C 1
ATOM 6100 O O . LEU B 1 398 ? -5.480 -4.010 -24.709 1.00 28.31 411 LEU B O 1
ATOM 6105 N N . HIS B 1 399 ? -4.048 -3.795 -26.428 1.00 28.53 412 HIS B N 1
ATOM 6106 C CA . HIS B 1 399 ? -4.961 -4.293 -27.436 1.00 28.43 412 HIS B CA 1
ATOM 6107 C C . HIS B 1 399 ? -5.561 -5.641 -27.033 1.00 28.68 412 HIS B C 1
ATOM 6108 O O . HIS B 1 399 ? -6.785 -5.823 -27.084 1.00 28.76 412 HIS B O 1
ATOM 6115 N N . ASN B 1 400 ? -4.715 -6.573 -26.608 1.00 28.95 413 ASN B N 1
ATOM 6116 C CA . ASN B 1 400 ? -5.194 -7.908 -26.239 1.00 29.56 413 ASN B CA 1
ATOM 6117 C C . ASN B 1 400 ? -6.165 -7.901 -25.074 1.00 30.08 413 ASN B C 1
ATOM 6118 O O . ASN B 1 400 ? -7.216 -8.531 -25.133 1.00 30.55 413 ASN B O 1
ATOM 6123 N N . MET B 1 401 ? -5.812 -7.161 -24.031 1.00 30.83 414 MET B N 1
ATOM 6124 C CA . MET B 1 401 ? -6.689 -6.937 -22.892 1.00 31.39 414 MET B CA 1
ATOM 6125 C C . MET B 1 401 ? -8.049 -6.441 -23.366 1.00 31.66 414 MET B C 1
ATOM 6126 O O . MET B 1 401 ? -9.091 -6.944 -22.928 1.00 31.85 414 MET B O 1
ATOM 6131 N N . GLN B 1 402 ? -8.028 -5.467 -24.275 1.00 32.01 415 GLN B N 1
ATOM 6132 C CA . GLN B 1 402 ? -9.248 -4.883 -24.826 1.00 32.47 415 GLN B CA 1
ATOM 6133 C C . GLN B 1 402 ? -10.117 -5.930 -25.516 1.00 32.62 415 GLN B C 1
ATOM 6134 O O . GLN B 1 402 ? -11.331 -5.907 -25.371 1.00 32.73 415 GLN B O 1
ATOM 6140 N N . MET B 1 403 ? -9.490 -6.844 -26.252 1.00 33.05 416 MET B N 1
ATOM 6141 C CA . MET B 1 403 ? -10.217 -7.878 -26.988 1.00 33.41 416 MET B CA 1
ATOM 6142 C C . MET B 1 403 ? -10.919 -8.851 -26.044 1.00 33.22 416 MET B C 1
ATOM 6143 O O . MET B 1 403 ? -12.039 -9.289 -26.320 1.00 33.32 416 MET B O 1
ATOM 6148 N N . SER B 1 404 ? -10.273 -9.182 -24.929 1.00 33.01 417 SER B N 1
ATOM 6149 C CA . SER B 1 404 ? -10.878 -10.099 -23.962 1.00 32.91 417 SER B CA 1
ATOM 6150 C C . SER B 1 404 ? -11.886 -9.426 -23.024 1.00 32.79 417 SER B C 1
ATOM 6151 O O . SER B 1 404 ? -12.954 -9.988 -22.754 1.00 32.94 417 SER B O 1
ATOM 6154 N N . LEU B 1 405 ? -11.558 -8.225 -22.551 1.00 32.48 418 LEU B N 1
ATOM 6155 C CA . LEU B 1 405 ? -12.434 -7.497 -21.630 1.00 32.13 418 LEU B CA 1
ATOM 6156 C C . LEU B 1 405 ? -13.526 -6.680 -22.325 1.00 31.95 418 LEU B C 1
ATOM 6157 O O . LEU B 1 405 ? -14.551 -6.370 -21.713 1.00 31.86 418 LEU B O 1
ATOM 6162 N N . CYS B 1 406 ? -13.304 -6.337 -23.593 1.00 31.61 419 CYS B N 1
ATOM 6163 C CA . CYS B 1 406 ? -14.306 -5.637 -24.389 1.00 31.57 419 CYS B CA 1
ATOM 6164 C C . CYS B 1 406 ? -14.570 -6.389 -25.720 1.00 32.00 419 CYS B C 1
ATOM 6165 O O . CYS B 1 406 ? -14.277 -5.869 -26.798 1.00 32.17 419 CYS B O 1
ATOM 6168 N N . PRO B 1 407 ? -15.155 -7.609 -25.643 1.00 32.36 420 PRO B N 1
ATOM 6169 C CA . PRO B 1 407 ? -15.269 -8.563 -26.768 1.00 32.53 420 PRO B CA 1
ATOM 6170 C C . PRO B 1 407 ? -15.944 -8.072 -28.063 1.00 32.66 420 PRO B C 1
ATOM 6171 O O . PRO B 1 407 ? -15.511 -8.454 -29.154 1.00 32.99 420 PRO B O 1
ATOM 6175 N N . GLY B 1 408 ? -16.986 -7.254 -27.964 1.00 32.40 421 GLY B N 1
ATOM 6176 C CA . GLY B 1 408 ? -17.663 -6.785 -29.175 1.00 32.41 421 GLY B CA 1
ATOM 6177 C C . GLY B 1 408 ? -17.757 -5.277 -29.298 1.00 32.34 421 GLY B C 1
ATOM 6178 O O . GLY B 1 408 ? -18.529 -4.756 -30.108 1.00 32.35 421 GLY B O 1
ATOM 6179 N N . TYR B 1 409 ? -16.952 -4.582 -28.499 1.00 32.14 422 TYR B N 1
ATOM 6180 C CA . TYR B 1 409 ? -17.040 -3.135 -28.341 1.00 31.75 422 TYR B CA 1
ATOM 6181 C C . TYR B 1 409 ? -15.879 -2.472 -29.080 1.00 31.59 422 TYR B C 1
ATOM 6182 O O . TYR B 1 409 ? -14.821 -3.089 -29.261 1.00 31.95 422 TYR B O 1
ATOM 6191 N N . ALA B 1 410 ? -16.085 -1.228 -29.517 1.00 31.06 423 ALA B N 1
ATOM 6192 C CA . ALA B 1 410 ? -15.057 -0.466 -30.236 1.00 30.49 423 ALA B CA 1
ATOM 6193 C C . ALA B 1 410 ? -14.481 0.643 -29.360 1.00 29.95 423 ALA B C 1
ATOM 6194 O O . ALA B 1 410 ? -15.075 1.708 -29.213 1.00 29.80 423 ALA B O 1
ATOM 6196 N N . GLY B 1 411 ? -13.322 0.387 -28.768 1.00 29.41 424 GLY B N 1
ATOM 6197 C CA . GLY B 1 411 ? -12.721 1.347 -27.850 1.00 28.84 424 GLY B CA 1
ATOM 6198 C C . GLY B 1 411 ? -12.761 0.844 -26.420 1.00 28.50 424 GLY B C 1
ATOM 6199 O O . GLY B 1 411 ? -12.846 -0.372 -26.173 1.00 28.34 424 GLY B O 1
ATOM 6200 N N . LEU B 1 412 ? -12.667 1.795 -25.475 1.00 28.20 425 LEU B N 1
ATOM 6201 C CA . LEU B 1 412 ? -12.634 1.447 -24.060 1.00 28.23 425 LEU B CA 1
ATOM 6202 C C . LEU B 1 412 ? -14.045 1.298 -23.488 1.00 28.24 425 LEU B C 1
ATOM 6203 O O . LEU B 1 412 ? -14.806 2.271 -23.391 1.00 27.95 425 LEU B O 1
ATOM 6208 N N . CYS B 1 413 ? -14.389 0.058 -23.144 1.00 28.18 426 CYS B N 1
ATOM 6209 C CA . CYS B 1 413 ? -15.651 -0.245 -22.490 1.00 28.21 426 CYS B CA 1
ATOM 6210 C C . CYS B 1 413 ? -15.457 -0.085 -20.989 1.00 28.42 426 CYS B C 1
ATOM 6211 O O . CYS B 1 413 ? -14.318 0.043 -20.514 1.00 28.04 426 CYS B O 1
ATOM 6214 N N . ASP B 1 414 ? -16.557 -0.099 -20.234 1.00 28.72 427 ASP B N 1
ATOM 6215 C CA . ASP B 1 414 ? -16.465 0.142 -18.779 1.00 29.18 427 ASP B CA 1
ATOM 6216 C C . ASP B 1 414 ? -15.415 -0.715 -18.046 1.00 29.38 427 ASP B C 1
ATOM 6217 O O . ASP B 1 414 ? -14.827 -0.259 -17.072 1.00 29.25 427 ASP B O 1
ATOM 6222 N N . ALA B 1 415 ? -15.245 -1.958 -18.525 1.00 29.43 428 ALA B N 1
ATOM 6223 C CA . ALA B 1 415 ? -14.391 -2.947 -17.877 1.00 29.25 428 ALA B CA 1
ATOM 6224 C C . ALA B 1 415 ? -12.929 -2.524 -17.895 1.00 29.46 428 ALA B C 1
ATOM 6225 O O . ALA B 1 415 ? -12.108 -3.061 -17.154 1.00 29.22 428 ALA B O 1
ATOM 6227 N N . MET B 1 416 ? -12.620 -1.568 -18.764 1.00 29.51 429 MET B N 1
ATOM 6228 C CA . MET B 1 416 ? -11.298 -0.996 -18.866 1.00 29.20 429 MET B CA 1
ATOM 6229 C C . MET B 1 416 ? -11.311 0.466 -18.436 1.00 29.42 429 MET B C 1
ATOM 6230 O O . MET B 1 416 ? -10.387 1.220 -18.766 1.00 29.33 429 MET B O 1
ATOM 6235 N N . LYS B 1 417 ? -12.353 0.859 -17.704 1.00 29.43 430 LYS B N 1
ATOM 6236 C CA . LYS B 1 417 ? -12.439 2.202 -17.134 1.00 29.89 430 LYS B CA 1
ATOM 6237 C C . LYS B 1 417 ? -12.582 2.130 -15.611 1.00 29.80 430 LYS B C 1
ATOM 6238 O O . LYS B 1 417 ? -13.689 2.043 -15.087 1.00 30.13 430 LYS B O 1
ATOM 6244 N N . PRO B 1 418 ? -11.452 2.161 -14.890 1.00 29.76 431 PRO B N 1
ATOM 6245 C CA . PRO B 1 418 ? -10.106 2.307 -15.435 1.00 29.57 431 PRO B CA 1
ATOM 6246 C C . PRO B 1 418 ? -9.414 0.970 -15.718 1.00 29.55 431 PRO B C 1
ATOM 6247 O O . PRO B 1 418 ? -9.908 -0.086 -15.329 1.00 29.25 431 PRO B O 1
ATOM 6251 N N . ILE B 1 419 ? -8.272 1.042 -16.395 1.00 29.84 432 ILE B N 1
ATOM 6252 C CA . ILE B 1 419 ? -7.453 -0.123 -16.692 1.00 29.97 432 ILE B CA 1
ATOM 6253 C C . ILE B 1 419 ? -6.865 -0.676 -15.402 1.00 30.21 432 ILE B C 1
ATOM 6254 O O . ILE B 1 419 ? -6.288 0.063 -14.605 1.00 30.56 432 ILE B O 1
ATOM 6259 N N . ASP B 1 420 ? -7.039 -1.976 -15.190 1.00 30.31 433 ASP B N 1
ATOM 6260 C CA . ASP B 1 420 ? -6.498 -2.628 -14.007 1.00 30.31 433 ASP B CA 1
ATOM 6261 C C . ASP B 1 420 ? -5.102 -3.177 -14.301 1.00 29.96 433 ASP B C 1
ATOM 6262 O O . ASP B 1 420 ? -4.948 -4.158 -15.039 1.00 29.99 433 ASP B O 1
ATOM 6267 N N . GLY B 1 421 ? -4.093 -2.536 -13.714 1.00 29.43 434 GLY B N 1
ATOM 6268 C CA . GLY B 1 421 ? -2.696 -2.911 -13.905 1.00 28.88 434 GLY B CA 1
ATOM 6269 C C . GLY B 1 421 ? -2.391 -4.397 -13.795 1.00 28.76 434 GLY B C 1
ATOM 6270 O O . GLY B 1 421 ? -1.570 -4.927 -14.555 1.00 28.61 434 GLY B O 1
ATOM 6271 N N . ARG B 1 422 ? -3.056 -5.071 -12.859 1.00 28.61 435 ARG B N 1
ATOM 6272 C CA . ARG B 1 422 ? -2.820 -6.496 -12.624 1.00 28.71 435 ARG B CA 1
ATOM 6273 C C . ARG B 1 422 ? -3.236 -7.328 -13.836 1.00 28.44 435 ARG B C 1
ATOM 6274 O O . ARG B 1 422 ? -2.575 -8.306 -14.174 1.00 27.98 435 ARG B O 1
ATOM 6278 N N . LYS B 1 423 ? -4.319 -6.926 -14.493 1.00 28.53 436 LYS B N 1
ATOM 6279 C CA . LYS B 1 423 ? -4.774 -7.627 -15.687 1.00 29.03 436 LYS B CA 1
ATOM 6280 C C . LYS B 1 423 ? -3.902 -7.247 -16.883 1.00 29.28 436 LYS B C 1
ATOM 6281 O O . LYS B 1 423 ? -3.675 -8.074 -17.773 1.00 29.48 436 LYS B O 1
ATOM 6287 N N . LEU B 1 424 ? -3.415 -6.005 -16.908 1.00 29.33 437 LEU B N 1
ATOM 6288 C CA . LEU B 1 424 ? -2.512 -5.589 -17.977 1.00 29.67 437 LEU B CA 1
ATOM 6289 C C . LEU B 1 424 ? -1.227 -6.410 -17.932 1.00 30.31 437 LEU B C 1
ATOM 6290 O O . LEU B 1 424 ? -0.755 -6.886 -18.975 1.00 30.60 437 LEU B O 1
ATOM 6295 N N . LEU B 1 425 ? -0.671 -6.566 -16.731 1.00 30.71 438 LEU B N 1
ATOM 6296 C CA . LEU B 1 425 ? 0.484 -7.435 -16.514 1.00 31.48 438 LEU B CA 1
ATOM 6297 C C . LEU B 1 425 ? 0.228 -8.879 -16.979 1.00 32.04 438 LEU B C 1
ATOM 6298 O O . LEU B 1 425 ? 1.094 -9.488 -17.595 1.00 32.52 438 LEU B O 1
ATOM 6303 N N . GLU B 1 426 ? -0.952 -9.422 -16.699 1.00 32.64 439 GLU B N 1
ATOM 6304 C CA . GLU B 1 426 ? -1.303 -10.758 -17.198 1.00 33.52 439 GLU B CA 1
ATOM 6305 C C . GLU B 1 426 ? -1.257 -10.805 -18.723 1.00 33.49 439 GLU B C 1
ATOM 6306 O O . GLU B 1 426 ? -0.749 -11.760 -19.319 1.00 33.45 439 GLU B O 1
ATOM 6312 N N . SER B 1 427 ? -1.792 -9.752 -19.334 1.00 33.54 440 SER B N 1
ATOM 6313 C CA . SER B 1 427 ? -1.831 -9.603 -20.780 1.00 33.61 440 SER B CA 1
ATOM 6314 C C . SER B 1 427 ? -0.415 -9.476 -21.347 1.00 33.75 440 SER B C 1
ATOM 6315 O O . SER B 1 427 ? -0.064 -10.139 -22.327 1.00 33.62 440 SER B O 1
ATOM 6318 N N . LEU B 1 428 ? 0.394 -8.636 -20.709 1.00 34.12 441 LEU B N 1
ATOM 6319 C CA . LEU B 1 428 ? 1.786 -8.427 -21.116 1.00 34.42 441 LEU B CA 1
ATOM 6320 C C . LEU B 1 428 ? 2.641 -9.676 -20.941 1.00 35.21 441 LEU B C 1
ATOM 6321 O O . LEU B 1 428 ? 3.461 -9.980 -21.805 1.00 35.31 441 LEU B O 1
ATOM 6326 N N . MET B 1 429 ? 2.447 -10.402 -19.842 1.00 36.02 442 MET B N 1
ATOM 6327 C CA . MET B 1 429 ? 3.182 -11.648 -19.615 1.00 37.25 442 MET B CA 1
ATOM 6328 C C . MET B 1 429 ? 2.921 -12.719 -20.685 1.00 38.35 442 MET B C 1
ATOM 6329 O O . MET B 1 429 ? 3.691 -13.665 -20.811 1.00 38.75 442 MET B O 1
ATOM 6334 N N . LYS B 1 430 ? 1.850 -12.562 -21.458 1.00 39.84 443 LYS B N 1
ATOM 6335 C CA . LYS B 1 430 ? 1.555 -13.477 -22.564 1.00 41.32 443 LYS B CA 1
ATOM 6336 C C . LYS B 1 430 ? 1.809 -12.798 -23.923 1.00 42.36 443 LYS B C 1
ATOM 6337 O O . LYS B 1 430 ? 0.992 -12.882 -24.849 1.00 42.49 443 LYS B O 1
ATOM 6343 N N . THR B 1 431 ? 2.971 -12.150 -24.022 1.00 43.63 444 THR B N 1
ATOM 6344 C CA . THR B 1 431 ? 3.360 -11.330 -25.171 1.00 44.83 444 THR B CA 1
ATOM 6345 C C . THR B 1 431 ? 3.820 -12.212 -26.315 1.00 45.73 444 THR B C 1
ATOM 6346 O O . THR B 1 431 ? 4.782 -12.979 -26.173 1.00 45.85 444 THR B O 1
ATOM 6350 N N . ASN B 1 432 ? 3.123 -12.089 -27.443 1.00 46.56 445 ASN B N 1
ATOM 6351 C CA . ASN B 1 432 ? 3.390 -12.876 -28.634 1.00 47.33 445 ASN B CA 1
ATOM 6352 C C . ASN B 1 432 ? 3.074 -12.018 -29.851 1.00 46.74 445 ASN B C 1
ATOM 6353 O O . ASN B 1 432 ? 1.903 -11.796 -30.166 1.00 46.82 445 ASN B O 1
ATOM 6358 N N . PHE B 1 433 ? 4.109 -11.495 -30.505 1.00 46.06 446 PHE B N 1
ATOM 6359 C CA . PHE B 1 433 ? 3.920 -10.672 -31.711 1.00 45.42 446 PHE B CA 1
ATOM 6360 C C . PHE B 1 433 ? 5.161 -10.640 -32.612 1.00 45.34 446 PHE B C 1
ATOM 6361 O O . PHE B 1 433 ? 6.224 -11.137 -32.239 1.00 45.10 446 PHE B O 1
ATOM 6369 N N . THR B 1 434 ? 5.000 -10.065 -33.803 1.00 45.36 447 THR B N 1
ATOM 6370 C CA . THR B 1 434 ? 6.108 -9.878 -34.735 1.00 45.30 447 THR B CA 1
ATOM 6371 C C . THR B 1 434 ? 6.685 -8.479 -34.576 1.00 45.28 447 THR B C 1
ATOM 6372 O O . THR B 1 434 ? 5.974 -7.482 -34.728 1.00 45.10 447 THR B O 1
ATOM 6376 N N . GLY B 1 435 ? 7.981 -8.418 -34.276 1.00 45.32 448 GLY B N 1
ATOM 6377 C CA . GLY B 1 435 ? 8.673 -7.161 -34.018 1.00 45.43 448 GLY B CA 1
ATOM 6378 C C . GLY B 1 435 ? 8.706 -6.170 -35.171 1.00 45.72 448 GLY B C 1
ATOM 6379 O O . GLY B 1 435 ? 8.191 -6.443 -36.272 1.00 45.51 448 GLY B O 1
ATOM 6380 N N . VAL B 1 436 ? 9.309 -5.009 -34.908 1.00 45.72 449 VAL B N 1
ATOM 6381 C CA . VAL B 1 436 ? 9.541 -3.996 -35.939 1.00 45.80 449 VAL B CA 1
ATOM 6382 C C . VAL B 1 436 ? 10.496 -4.509 -37.025 1.00 45.82 449 VAL B C 1
ATOM 6383 O O . VAL B 1 436 ? 10.402 -4.103 -38.184 1.00 45.32 449 VAL B O 1
ATOM 6387 N N . SER B 1 437 ? 11.395 -5.412 -36.636 1.00 46.21 450 SER B N 1
ATOM 6388 C CA . SER B 1 437 ? 12.384 -5.961 -37.551 1.00 46.99 450 SER B CA 1
ATOM 6389 C C . SER B 1 437 ? 12.015 -7.371 -38.044 1.00 47.34 450 SER B C 1
ATOM 6390 O O . SER B 1 437 ? 12.849 -8.069 -38.639 1.00 47.32 450 SER B O 1
ATOM 6393 N N . GLY B 1 438 ? 10.769 -7.779 -37.802 1.00 47.49 451 GLY B N 1
ATOM 6394 C CA . GLY B 1 438 ? 10.277 -9.078 -38.269 1.00 47.93 451 GLY B CA 1
ATOM 6395 C C . GLY B 1 438 ? 10.546 -10.296 -37.389 1.00 48.15 451 GLY B C 1
ATOM 6396 O O . GLY B 1 438 ? 10.124 -11.401 -37.730 1.00 48.12 451 GLY B O 1
ATOM 6397 N N . ASP B 1 439 ? 11.249 -10.112 -36.268 1.00 48.44 452 ASP B N 1
ATOM 6398 C CA . ASP B 1 439 ? 11.431 -11.197 -35.289 1.00 48.58 452 ASP B CA 1
ATOM 6399 C C . ASP B 1 439 ? 10.183 -11.337 -34.417 1.00 48.39 452 ASP B C 1
ATOM 6400 O O . ASP B 1 439 ? 9.430 -10.379 -34.248 1.00 48.31 452 ASP B O 1
ATOM 6405 N N . THR B 1 440 ? 9.962 -12.532 -33.873 1.00 48.12 453 THR B N 1
ATOM 6406 C CA . THR B 1 440 ? 8.890 -12.738 -32.905 1.00 47.63 453 THR B CA 1
ATOM 6407 C C . THR B 1 440 ? 9.381 -12.325 -31.524 1.00 47.24 453 THR B C 1
ATOM 6408 O O . THR B 1 440 ? 10.486 -12.687 -31.106 1.00 47.41 453 THR B O 1
ATOM 6412 N N . ILE B 1 441 ? 8.560 -11.548 -30.829 1.00 46.48 454 ILE B N 1
ATOM 6413 C CA . ILE B 1 441 ? 8.880 -11.099 -29.482 1.00 45.60 454 ILE B CA 1
ATOM 6414 C C . ILE B 1 441 ? 7.935 -11.803 -28.520 1.00 44.80 454 ILE B C 1
ATOM 6415 O O . ILE B 1 441 ? 6.717 -11.613 -28.579 1.00 44.78 454 ILE B O 1
ATOM 6420 N N . LEU B 1 442 ? 8.511 -12.634 -27.659 1.00 43.92 455 LEU B N 1
ATOM 6421 C CA . LEU B 1 442 ? 7.762 -13.422 -26.688 1.00 43.16 455 LEU B CA 1
ATOM 6422 C C . LEU B 1 442 ? 8.399 -13.261 -25.314 1.00 42.51 455 LEU B C 1
ATOM 6423 O O . LEU B 1 442 ? 9.610 -13.060 -25.213 1.00 42.77 455 LEU B O 1
ATOM 6425 N N . PHE B 1 443 ? 7.593 -13.336 -24.258 1.00 41.57 456 PHE B N 1
ATOM 6426 C CA . PHE B 1 443 ? 8.127 -13.277 -22.893 1.00 40.59 456 PHE B CA 1
ATOM 6427 C C . PHE B 1 443 ? 8.126 -14.650 -22.245 1.00 39.88 456 PHE B C 1
ATOM 6428 O O . PHE B 1 443 ? 7.217 -15.438 -22.476 1.00 39.95 456 PHE B O 1
ATOM 6436 N N . ASP B 1 444 ? 9.143 -14.938 -21.436 1.00 38.88 457 ASP B N 1
ATOM 6437 C CA . ASP B 1 444 ? 9.125 -16.153 -20.633 1.00 38.18 457 ASP B CA 1
ATOM 6438 C C . ASP B 1 444 ? 8.503 -15.865 -19.261 1.00 37.52 457 ASP B C 1
ATOM 6439 O O . ASP B 1 444 ? 8.163 -14.717 -18.962 1.00 37.16 457 ASP B O 1
ATOM 6444 N N . GLU B 1 445 ? 8.361 -16.902 -18.436 1.00 36.69 458 GLU B N 1
ATOM 6445 C CA . GLU B 1 445 ? 7.727 -16.773 -17.120 1.00 36.10 458 GLU B CA 1
ATOM 6446 C C . GLU B 1 445 ? 8.472 -15.836 -16.158 1.00 35.01 458 GLU B C 1
ATOM 6447 O O . GLU B 1 445 ? 7.952 -15.505 -15.096 1.00 34.85 458 GLU B O 1
ATOM 6453 N N . ASN B 1 446 ? 9.682 -15.428 -16.532 1.00 33.91 459 ASN B N 1
ATOM 6454 C CA . ASN B 1 446 ? 10.460 -14.444 -15.771 1.00 33.08 459 ASN B CA 1
ATOM 6455 C C . ASN B 1 446 ? 10.343 -13.023 -16.317 1.00 32.53 459 ASN B C 1
ATOM 6456 O O . ASN B 1 446 ? 10.945 -12.104 -15.774 1.00 32.53 459 ASN B O 1
ATOM 6461 N N . GLY B 1 447 ? 9.582 -12.854 -17.393 1.00 31.89 460 GLY B N 1
ATOM 6462 C CA . GLY B 1 447 ? 9.423 -11.557 -18.047 1.00 31.61 460 GLY B CA 1
ATOM 6463 C C . GLY B 1 447 ? 10.602 -11.196 -18.924 1.00 31.26 460 GLY B C 1
ATOM 6464 O O . GLY B 1 447 ? 10.832 -10.029 -19.229 1.00 31.05 460 GLY B O 1
ATOM 6465 N N . ASP B 1 448 ? 11.372 -12.201 -19.315 1.00 31.34 461 ASP B N 1
ATOM 6466 C CA . ASP B 1 448 ? 12.556 -11.964 -20.128 1.00 31.45 461 ASP B CA 1
ATOM 6467 C C . ASP B 1 448 ? 12.245 -12.324 -21.565 1.00 31.48 461 ASP B C 1
ATOM 6468 O O . ASP B 1 448 ? 11.182 -12.874 -21.858 1.00 31.67 461 ASP B O 1
ATOM 6473 N N . SER B 1 449 ? 13.170 -11.997 -22.456 1.00 31.44 462 SER B N 1
ATOM 6474 C CA . SER B 1 449 ? 12.985 -12.209 -23.879 1.00 31.52 462 SER B CA 1
ATOM 6475 C C . SER B 1 449 ? 14.232 -12.784 -24.493 1.00 31.43 462 SER B C 1
ATOM 6476 O O . SER B 1 449 ? 15.337 -12.374 -24.132 1.00 31.83 462 SER B O 1
ATOM 6479 N N . PRO B 1 450 ? 14.062 -13.728 -25.434 1.00 31.29 463 PRO B N 1
ATOM 6480 C CA . PRO B 1 450 ? 15.216 -14.250 -26.148 1.00 31.15 463 PRO B CA 1
ATOM 6481 C C . PRO B 1 450 ? 15.859 -13.150 -26.961 1.00 30.93 463 PRO B C 1
ATOM 6482 O O . PRO B 1 450 ? 15.175 -12.218 -27.407 1.00 31.01 463 PRO B O 1
ATOM 6486 N N . GLY B 1 451 ? 17.171 -13.260 -27.121 1.00 30.52 464 GLY B N 1
ATOM 6487 C CA . GLY B 1 451 ? 17.940 -12.387 -27.975 1.00 30.41 464 GLY B CA 1
ATOM 6488 C C . GLY B 1 451 ? 19.259 -13.045 -28.308 1.00 30.56 464 GLY B C 1
ATOM 6489 O O . GLY B 1 451 ? 19.494 -14.207 -27.950 1.00 31.37 464 GLY B O 1
ATOM 6490 N N . ARG B 1 452 ? 20.120 -12.311 -29.006 1.00 30.38 465 ARG B N 1
ATOM 6491 C CA . ARG B 1 452 ? 21.454 -12.793 -29.346 1.00 29.87 465 ARG B CA 1
ATOM 6492 C C . ARG B 1 452 ? 22.425 -11.626 -29.481 1.00 29.26 465 ARG B C 1
ATOM 6493 O O . ARG B 1 452 ? 22.016 -10.466 -29.388 1.00 29.33 465 ARG B O 1
ATOM 6498 N N . TYR B 1 453 ? 23.704 -11.939 -29.675 1.00 28.44 466 TYR B N 1
ATOM 6499 C CA . TYR B 1 453 ? 24.767 -10.950 -29.610 1.00 27.61 466 TYR B CA 1
ATOM 6500 C C . TYR B 1 453 ? 25.664 -10.960 -30.836 1.00 27.86 466 TYR B C 1
ATOM 6501 O O . TYR B 1 453 ? 25.965 -12.016 -31.387 1.00 28.14 466 TYR B O 1
ATOM 6510 N N . GLU B 1 454 ? 26.093 -9.771 -31.242 1.00 27.82 467 GLU B N 1
ATOM 6511 C CA . GLU B 1 454 ? 27.160 -9.601 -32.213 1.00 28.30 467 GLU B CA 1
ATOM 6512 C C . GLU B 1 454 ? 28.429 -9.265 -31.440 1.00 28.24 467 GLU B C 1
ATOM 6513 O O . GLU B 1 454 ? 28.370 -8.573 -30.431 1.00 28.32 467 GLU B O 1
ATOM 6519 N N . ILE B 1 455 ? 29.566 -9.777 -31.893 1.00 28.83 468 ILE B N 1
ATOM 6520 C CA . ILE B 1 455 ? 30.858 -9.506 -31.250 1.00 29.48 468 ILE B CA 1
ATOM 6521 C C . ILE B 1 455 ? 31.656 -8.565 -32.127 1.00 29.65 468 ILE B C 1
ATOM 6522 O O . ILE B 1 455 ? 31.965 -8.892 -33.272 1.00 29.66 468 ILE B O 1
ATOM 6527 N N . MET B 1 456 ? 31.983 -7.396 -31.599 1.00 30.17 469 MET B N 1
ATOM 6528 C CA . MET B 1 456 ? 32.732 -6.413 -32.381 1.00 30.98 469 MET B CA 1
ATOM 6529 C C . MET B 1 456 ? 34.201 -6.418 -32.002 1.00 31.06 469 MET B C 1
ATOM 6530 O O . MET B 1 456 ? 34.548 -6.635 -30.838 1.00 31.20 469 MET B O 1
ATOM 6535 N N . ASN B 1 457 ? 35.056 -6.194 -32.995 1.00 31.29 470 ASN B N 1
ATOM 6536 C CA . ASN B 1 457 ? 36.446 -5.833 -32.758 1.00 31.43 470 ASN B CA 1
ATOM 6537 C C . ASN B 1 457 ? 36.613 -4.372 -33.148 1.00 31.55 470 ASN B C 1
ATOM 6538 O O . ASN B 1 457 ? 36.106 -3.941 -34.186 1.00 31.84 470 ASN B O 1
ATOM 6543 N N . PHE B 1 458 ? 37.287 -3.603 -32.302 1.00 31.42 471 PHE B N 1
ATOM 6544 C CA . PHE B 1 458 ? 37.619 -2.229 -32.626 1.00 31.65 471 PHE B CA 1
ATOM 6545 C C . PHE B 1 458 ? 39.013 -2.189 -33.280 1.00 32.48 471 PHE B C 1
ATOM 6546 O O . PHE B 1 458 ? 40.037 -2.225 -32.594 1.00 32.28 471 PHE B O 1
ATOM 6554 N N . LYS B 1 459 ? 39.021 -2.118 -34.615 1.00 33.41 472 LYS B N 1
ATOM 6555 C CA . LYS B 1 459 ? 40.225 -2.278 -35.455 1.00 34.09 472 LYS B CA 1
ATOM 6556 C C . LYS B 1 459 ? 40.792 -0.970 -36.007 1.00 34.38 472 LYS B C 1
ATOM 6557 O O . LYS B 1 459 ? 40.059 0.012 -36.172 1.00 33.95 472 LYS B O 1
ATOM 6563 N N . GLU B 1 460 ? 42.095 -0.970 -36.308 1.00 34.93 473 GLU B N 1
ATOM 6564 C CA . GLU B 1 460 ? 42.660 0.048 -37.194 1.00 35.73 473 GLU B CA 1
ATOM 6565 C C . GLU B 1 460 ? 42.333 -0.354 -38.637 1.00 36.02 473 GLU B C 1
ATOM 6566 O O . GLU B 1 460 ? 42.731 -1.434 -39.087 1.00 35.66 473 GLU B O 1
ATOM 6572 N N . MET B 1 461 ? 41.597 0.510 -39.339 1.00 36.49 474 MET B N 1
ATOM 6573 C CA . MET B 1 461 ? 41.268 0.292 -40.753 1.00 37.43 474 MET B CA 1
ATOM 6574 C C . MET B 1 461 ? 42.151 1.102 -41.726 1.00 37.61 474 MET B C 1
ATOM 6575 O O . MET B 1 461 ? 41.780 1.319 -42.880 1.00 37.91 474 MET B O 1
ATOM 6580 N N . GLY B 1 462 ? 43.319 1.538 -41.265 1.00 37.80 475 GLY B N 1
ATOM 6581 C CA . GLY B 1 462 ? 44.216 2.366 -42.075 1.00 37.99 475 GLY B CA 1
ATOM 6582 C C . GLY B 1 462 ? 44.700 3.564 -41.281 1.00 38.14 475 GLY B C 1
ATOM 6583 O O . GLY B 1 462 ? 44.144 3.878 -40.220 1.00 38.17 475 GLY B O 1
ATOM 6584 N N . LYS B 1 463 ? 45.733 4.231 -41.791 1.00 38.07 476 LYS B N 1
ATOM 6585 C CA . LYS B 1 463 ? 46.371 5.339 -41.076 1.00 38.05 476 LYS B CA 1
ATOM 6586 C C . LYS B 1 463 ? 45.333 6.274 -40.473 1.00 37.91 476 LYS B C 1
ATOM 6587 O O . LYS B 1 463 ? 44.505 6.833 -41.194 1.00 37.98 476 LYS B O 1
ATOM 6589 N N . ASP B 1 464 ? 45.373 6.397 -39.145 1.00 37.77 477 ASP B N 1
ATOM 6590 C CA . ASP B 1 464 ? 44.553 7.345 -38.374 1.00 37.63 477 ASP B CA 1
ATOM 6591 C C . ASP B 1 464 ? 43.033 7.154 -38.510 1.00 37.03 477 ASP B C 1
ATOM 6592 O O . ASP B 1 464 ? 42.268 8.096 -38.278 1.00 37.14 477 ASP B O 1
ATOM 6597 N N . TYR B 1 465 ? 42.599 5.946 -38.873 1.00 36.15 478 TYR B N 1
ATOM 6598 C CA . TYR B 1 465 ? 41.164 5.645 -38.978 1.00 35.53 478 TYR B CA 1
ATOM 6599 C C . TYR B 1 465 ? 40.770 4.301 -38.353 1.00 34.39 478 TYR B C 1
ATOM 6600 O O . TYR B 1 465 ? 41.256 3.245 -38.753 1.00 34.09 478 TYR B O 1
ATOM 6609 N N . PHE B 1 466 ? 39.867 4.361 -37.375 1.00 33.47 479 PHE B N 1
ATOM 6610 C CA . PHE B 1 466 ? 39.474 3.189 -36.591 1.00 32.61 479 PHE B CA 1
ATOM 6611 C C . PHE B 1 466 ? 37.963 2.983 -36.640 1.00 32.04 479 PHE B C 1
ATOM 6612 O O . PHE B 1 466 ? 37.221 3.948 -36.781 1.00 31.92 479 PHE B O 1
ATOM 6620 N N . ASP B 1 467 ? 37.506 1.735 -36.519 1.00 31.42 480 ASP B N 1
ATOM 6621 C CA . ASP B 1 467 ? 36.066 1.449 -36.559 1.00 31.07 480 ASP B CA 1
ATOM 6622 C C . ASP B 1 467 ? 35.698 0.098 -35.951 1.00 30.83 480 ASP B C 1
ATOM 6623 O O . ASP B 1 467 ? 36.557 -0.780 -35.801 1.00 30.50 480 ASP B O 1
ATOM 6628 N N . TYR B 1 468 ? 34.416 -0.047 -35.600 1.00 30.35 481 TYR B N 1
ATOM 6629 C CA . TYR B 1 468 ? 33.882 -1.292 -35.062 1.00 30.39 481 TYR B CA 1
ATOM 6630 C C . TYR B 1 468 ? 33.602 -2.251 -36.198 1.00 30.60 481 TYR B C 1
ATOM 6631 O O . TYR B 1 468 ? 32.967 -1.887 -37.183 1.00 31.08 481 TYR B O 1
ATOM 6640 N N . ILE B 1 469 ? 34.086 -3.476 -36.054 1.00 30.68 482 ILE B N 1
ATOM 6641 C CA . ILE B 1 469 ? 34.012 -4.469 -37.113 1.00 30.95 482 ILE B CA 1
ATOM 6642 C C . ILE B 1 469 ? 33.387 -5.719 -36.536 1.00 30.75 482 ILE B C 1
ATOM 6643 O O . ILE B 1 469 ? 33.863 -6.254 -35.534 1.00 31.09 482 ILE B O 1
ATOM 6648 N N . ASN B 1 470 ? 32.309 -6.172 -37.157 1.00 30.62 483 ASN B N 1
ATOM 6649 C CA . ASN B 1 470 ? 31.663 -7.388 -36.725 1.00 30.32 483 ASN B CA 1
ATOM 6650 C C . ASN B 1 470 ? 32.600 -8.557 -36.988 1.00 29.77 483 ASN B C 1
ATOM 6651 O O . ASN B 1 470 ? 33.068 -8.742 -38.114 1.00 29.84 483 ASN B O 1
ATOM 6656 N N . VAL B 1 471 ? 32.879 -9.334 -35.950 1.00 28.84 484 VAL B N 1
ATOM 6657 C CA . VAL B 1 471 ? 33.858 -10.410 -36.063 1.00 28.60 484 VAL B CA 1
ATOM 6658 C C . VAL B 1 471 ? 33.275 -11.766 -35.658 1.00 28.05 484 VAL B C 1
ATOM 6659 O O . VAL B 1 471 ? 33.858 -12.805 -35.934 1.00 28.43 484 VAL B O 1
ATOM 6663 N N . GLY B 1 472 ? 32.110 -11.753 -35.030 1.00 27.73 485 GLY B N 1
ATOM 6664 C CA . GLY B 1 472 ? 31.497 -12.983 -34.571 1.00 27.49 485 GLY B CA 1
ATOM 6665 C C . GLY B 1 472 ? 30.104 -12.785 -34.033 1.00 27.75 485 GLY B C 1
ATOM 6666 O O . GLY B 1 472 ? 29.535 -11.687 -34.111 1.00 27.58 485 GLY B O 1
ATOM 6667 N N . SER B 1 473 ? 29.547 -13.856 -33.480 1.00 27.96 486 SER B N 1
ATOM 6668 C CA . SER B 1 473 ? 28.219 -13.800 -32.881 1.00 28.44 486 SER B CA 1
ATOM 6669 C C . SER B 1 473 ? 28.085 -14.825 -31.766 1.00 28.69 486 SER B C 1
ATOM 6670 O O . SER B 1 473 ? 28.922 -15.725 -31.636 1.00 28.80 486 SER B O 1
ATOM 6673 N N . TRP B 1 474 ? 27.036 -14.675 -30.963 1.00 29.07 487 TRP B N 1
ATOM 6674 C CA . TRP B 1 474 ? 26.730 -15.620 -29.901 1.00 30.01 487 TRP B CA 1
ATOM 6675 C C . TRP B 1 474 ? 25.223 -15.748 -29.804 1.00 31.02 487 TRP B C 1
ATOM 6676 O O . TRP B 1 474 ? 24.509 -14.751 -29.727 1.00 31.24 487 TRP B O 1
ATOM 6687 N N . ASP B 1 475 ? 24.735 -16.978 -29.812 1.00 32.55 488 ASP B N 1
ATOM 6688 C CA . ASP B 1 475 ? 23.294 -17.214 -29.806 1.00 34.10 488 ASP B CA 1
ATOM 6689 C C . ASP B 1 475 ? 22.948 -18.548 -29.155 1.00 34.51 488 ASP B C 1
ATOM 6690 O O . ASP B 1 475 ? 23.421 -19.601 -29.580 1.00 34.14 488 ASP B O 1
ATOM 6695 N N . ASN B 1 476 ? 22.122 -18.470 -28.113 1.00 35.40 489 ASN B N 1
ATOM 6696 C CA . ASN B 1 476 ? 21.628 -19.635 -27.387 1.00 36.14 489 ASN B CA 1
ATOM 6697 C C . ASN B 1 476 ? 22.710 -20.676 -27.112 1.00 36.11 489 ASN B C 1
ATOM 6698 O O . ASN B 1 476 ? 22.501 -21.872 -27.332 1.00 36.39 489 ASN B O 1
ATOM 6703 N N . GLY B 1 477 ? 23.869 -20.209 -26.650 1.00 36.11 490 GLY B N 1
ATOM 6704 C CA . GLY B 1 477 ? 24.979 -21.091 -26.265 1.00 35.95 490 GLY B CA 1
ATOM 6705 C C . GLY B 1 477 ? 26.080 -21.315 -27.293 1.00 35.96 490 GLY B C 1
ATOM 6706 O O . GLY B 1 477 ? 27.165 -21.787 -26.949 1.00 36.03 490 GLY B O 1
ATOM 6707 N N . GLU B 1 478 ? 25.808 -21.000 -28.556 1.00 36.00 491 GLU B N 1
ATOM 6708 C CA . GLU B 1 478 ? 26.786 -21.207 -29.624 1.00 35.87 491 GLU B CA 1
ATOM 6709 C C . GLU B 1 478 ? 27.577 -19.932 -29.949 1.00 35.95 491 GLU B C 1
ATOM 6710 O O . GLU B 1 478 ? 27.002 -18.932 -30.392 1.00 36.05 491 GLU B O 1
ATOM 6712 N N . LEU B 1 479 ? 28.888 -19.966 -29.706 1.00 35.74 492 LEU B N 1
ATOM 6713 C CA . LEU B 1 479 ? 29.786 -18.920 -30.188 1.00 35.58 492 LEU B CA 1
ATOM 6714 C C . LEU B 1 479 ? 30.296 -19.287 -31.579 1.00 35.95 492 LEU B C 1
ATOM 6715 O O . LEU B 1 479 ? 30.683 -20.429 -31.811 1.00 35.88 492 LEU B O 1
ATOM 6720 N N . LYS B 1 480 ? 30.267 -18.318 -32.497 1.00 36.54 493 LYS B N 1
ATOM 6721 C CA . LYS B 1 480 ? 30.804 -18.471 -33.854 1.00 37.01 493 LYS B CA 1
ATOM 6722 C C . LYS B 1 480 ? 31.628 -17.241 -34.200 1.00 37.25 493 LYS B C 1
ATOM 6723 O O . LYS B 1 480 ? 31.124 -16.123 -34.153 1.00 37.44 493 LYS B O 1
ATOM 6729 N N . MET B 1 481 ? 32.895 -17.448 -34.537 1.00 37.75 494 MET B N 1
ATOM 6730 C CA . MET B 1 481 ? 33.792 -16.347 -34.864 1.00 38.42 494 MET B CA 1
ATOM 6731 C C . MET B 1 481 ? 34.235 -16.446 -36.317 1.00 39.15 494 MET B C 1
ATOM 6732 O O . MET B 1 481 ? 34.188 -17.527 -36.916 1.00 39.37 494 MET B O 1
ATOM 6737 N N . ASP B 1 482 ? 34.660 -15.319 -36.888 1.00 39.77 495 ASP B N 1
ATOM 6738 C CA . ASP B 1 482 ? 35.129 -15.299 -38.279 1.00 40.10 495 ASP B CA 1
ATOM 6739 C C . ASP B 1 482 ? 36.626 -15.624 -38.372 1.00 40.29 495 ASP B C 1
ATOM 6740 O O . ASP B 1 482 ? 37.027 -16.583 -39.035 1.00 40.31 495 ASP B O 1
#

GO terms:
  GO:0030425 dendrite (C, IDA)
  GO:0030296 protein tyrosine kinase activator activity (F, IDA)
  GO:0007206 phospholipase C-activating G protein-coupled glutamate receptor signaling pathway (P, IDA)
  GO:1904646 cellular response to amyloid-beta (P, IGI)
  GO:0050850 positive regulation of calcium-mediated signaling (P, IGI)
  GO:0008066 glutamate receptor activity (F, IDA)
  GO:0004930 G protein-coupled receptor activity (F, IMP)
  GO:0005886 plasma membrane (C, IMP)
  GO:0007216 G protein-coupled glutamate receptor signaling pathway (P, IMP)
  GO:0005515 protein binding (F, IPI)
  GO:0005886 plasma membrane (C, TAS)
  GO:0007206 phospholipase C-activating G protein-coupled glutamate receptor signaling pathway (P, TAS)
  GO:0007268 chemical synaptic transmission (P, TAS)
  GO:0042802 identical protein binding (F, IPI)
  GO:0050890 cognition (P, IMP)

Foldseek 3Di:
DFDKQKWDWPAEAEEEFAQFAWQFVPVPVVRDGHAGDPQRHVLLVLLLVVLQVVQQVDCVFQHPTRYMYIYGHCNPDQVSLLVVLVVQPPPVHHAEYEDDAEQQSVLSSQQVCVVNLHAYEYLHHAFPVLLDCVSRVRYFYQEYHLLQVLLQLLVVCVVVPHAEAEEEEEPGRQRVRNVVSNVVNNVVVRHDYLDYYYYHLSDDLVVLLVVVVVVVVVPDSHQEYEYSYALSNLLSNLVSCVVVVVAPRHEYEYEQNNAFDCVSPPPRQSSHAFYKYKHWDDDDQVVSCVVVFPDDLVPPPSPVCVQSVVCVVVVAHDPCVHHDDPPDTCVPPHDHRRSSQRSSQSSVLLSQLVRVLCCVQPPPDRYDDPSVVDPDSNSSSVSSQQQWDAGSVGHIRHQDPSNYTATWIFMWHWHAPDDPRIGIDRAWIGHDSDTDGD/DDKFKFDWPAEAEEEFAQFAFDAPVCNVVRDGHAGDPQRHVLLVLLLVVLQVVQQVDCVFQHPTRYMYIYYHCNVDQVSLLVVLVVQPPPVHHQAYEDDAEQQNVLSSLQPVVVNLHAYEYLHHAAPVLLDCVSRVRYFYQAHHLLFVLLVLLVVCVVVPAQEAEEEEEPGRQRVRNVVSNVVVSVVVRRDYPYHYYDHLNDDLVVLLVVLVVQCVCPPNHQEYEYSYALSNLLSNLVSCVVVVNQPRHEYEYEASNAFDCVSCPPRQSNHAQYKYKHWDDDDQPVSCVVPQPDDPVPPVSPVCVQVVVCVVVQADDPVPGPHHDDPPDTCVVPDDHNSSSQRSSQSSVLLSQLVRVLCCVQVVPDRHDDVSVVPPDSVSSSVSSQQGWDQGSVGHTWHADPSSYTATWIFMWGFHDPDPPDIGTDGAWIGHPHDTDGD

B-factor: mean 32.87, std 6.31, range [5.04, 74.96]

Nearest PDB structures (foldseek):
  3lmk-assembly1_A  TM=1.002E+00  e=1.492E-97  Homo sapiens
  6n50-assembly2_B  TM=9.974E-01  e=2.501E-88  Homo sapiens
  8jd4-assembly1_4  TM=9.655E-01  e=1.565E-50  Homo sapiens
  8jd6-assembly1_R  TM=9.559E-01  e=1.059E-45  Homo sapiens
  7e9h-assembly1_R  TM=9.514E-01  e=5.207E-46  Homo sapiens

Organism: Homo sapiens (NCBI:txid9606)

Radius of gyration: 29.09 Å; Cα contacts (8 Å, |Δi|>4): 1823; chains: 2; bounding box: 70×69×80 Å

Secondary structure (DSSP, 8-state):
----EEE--SEEEEEEE--BPPP-SSSTTTT---SB-IIIIIHHHHHHHHHHHHHHH-TTSSTTPPEEEEEEE-TT-HHHHHHHHHHHT----EEEEE--SSHHHHHHHHHHHGGGT--EEESS---GGGG-TTT-TTEEESS--HHHHHHHHHHHHHHTT--EEEEEEETTHHHHHHHHHHHHHHTTTT-EEEEEEEE-TT--HHHHHHHHHHHHHHTTT--EEEEE-BHHHHHHHHHHHHHHT-TTS-EEEE-TBTTT-HHHHTT-HHHHTT-EEEEE-----HHHHHHHHT--TTT--SSTTHHHHHHHHHT-B----PBPPTT--TTTT----TTHHHHHHHHHHHHHHHHHHHHHHSTT-SS--GGGSS--HHHHHHHHTT-EEE-SSSPEEE--TTS-----EEEEEEEESSTT-EEEEEEEEEETTEEEE-/---EEE--SEEEEEEE-SBPPPPTTTTTTT---SB-IIIIIHHHHHHHHHHHHHHH-TTSSTT--EEEEEEE-TT-HHHHHHHHHHHT----EEEEE--SSHHHHHHHHHHHGGGT--EEESS---GGGG-TTT-TTEEESS--HHHHHHHHHHHHHHTT--EEEEEEESSHHHHHHHHHHHHHHHHTT-EEEEEEEE-TT--HHHHHHHHHHHHTTTTT--EEEEE--HHHHHHHHHHHHHTT-TTS-EEEE-TTTTT-HHHHTT-HHHHTT-EEEEE--PPPHHHHHHHTT--TTT--SSTTHHHHHHHHHT-B-----SSB--TT--TTTT----TTHHHHHHHHHHHHHHHHHHHHHHSTT-SS--GGGSS--HHHHHHHHHT-EEE-TTS-EEE--TTS-----EEEEEEEE-STT-EEEEEEEEEETTEEEE-